Protein AF-0000000076202587 (afdb_homodimer)

Sequence (1198 aa):
MPLPAHLISCLKNRTYGISPTEYAGEDVTTFCVQEHLWVDAKKIFPYEVTEDTSRWVLRLFEKGRREKEQILRIRKEYRMLTKNERNDYHRAVQLLKQDQSVFPNKYDAIVNFHRGDAIGSAHFGPAFPGWHRIFCLIFEEALREIIPTVTLPYWDSTLDSEMKNPEDSIIFSKLFIGNPDGLVTDGPYANWHHDNGGLLTRNVGAVGRPLDKKDLENILSRKYNHEILNPTAQELKYNLENHHGKGHSFVGGNMGRLRSAAEDPLFFSYHAFIDCIWEKFRIQQMLNGIDPSKDYPNTNDPLQHPYRLMDGFIHQNYTNIDGYSHHFTRDIYTCQEFPTCSPEYPDCGSFWLFCDQTKWVCISKSYKEHLNHLDSTPVVLNTVQNRFEINGRADMDAWVYLTVKVYVTRPPTVNFKSYAIRDGKASSTDVFSASHYQIMSDKIHPGNPKSYSKRRSNGSGMEKIFIQTDGLNYDGTSLEYAIIDERFAMTEAITYVPVKNPGDGVTKVLLTAFDSGGRLCRPFCKLPDTGQFEPCSGAVAIDSTSPLMFGDTYADNILSRYEFKQDFPYSQDRGIFIIYYCDFQEVWPWDMSWSKDSCMPLPAHLISCLKNRTYGISPTEYAGEDVTTFCVQEHLWVDAKKIFPYEVTEDTSRWVLRLFEKGRREKEQILRIRKEYRMLTKNERNDYHRAVQLLKQDQSVFPNKYDAIVNFHRGDAIGSAHFGPAFPGWHRIFCLIFEEALREIIPTVTLPYWDSTLDSEMKNPEDSIIFSKLFIGNPDGLVTDGPYANWHHDNGGLLTRNVGAVGRPLDKKDLENILSRKYNHEILNPTAQELKYNLENHHGKGHSFVGGNMGRLRSAAEDPLFFSYHAFIDCIWEKFRIQQMLNGIDPSKDYPNTNDPLQHPYRLMDGFIHQNYTNIDGYSHHFTRDIYTCQEFPTCSPEYPDCGSFWLFCDQTKWVCISKSYKEHLNHLDSTPVVLNTVQNRFEINGRADMDAWVYLTVKVYVTRPPTVNFKSYAIRDGKASSTDVFSASHYQIMSDKIHPGNPKSYSKRRSNGSGMEKIFIQTDGLNYDGTSLEYAIIDERFAMTEAITYVPVKNPGDGVTKVLLTAFDSGGRLCRPFCKLPDTGQFEPCSGAVAIDSTSPLMFGDTYADNILSRYEFKQDFPYSQDRGIFIIYYCDFQEVWPWDMSWSKDSC

Secondary structure (DSSP, 8-state):
-PPPHHHHHHHHHHTTT--TTTS-HHHHHHHHHHHHHHHTTTTS---PPPHHHHHHHHHHHHHHHT---SS-EEE-BGGGS-HHHHHHHHHHHHHHHH-TTSSS-HHHHHHHHHHSTTHHHHSSSTTHHHHHHHHHHHHHHHHHHH-TT----B--THHHHTSSSGGGBGGGSTTTT--SEEE--SSTTTT-EETTTEE-EEETTTSS----HHHHHHHHT--SGGGTSTTT---GGG-HHHHHHHHHHHH-GGGGSTTTGGGSTHHHHHHHHHHHHHHHHHHHHHHTT--GGG-PPP-S-GGG-TTSBPTT-GGGT-BGGGGG-THIIIIIEEEPPPP---SS--S-SSTTEEEETTTTEEEEPBHHHHTT-S-------PPP----EETTEE-GGGEEEEEEEEEEEPPTT-----EEEETTEEEEEETTSGGGGGGGTTT------TT-TT----SSSEEEEEEEEEESSSS-EEEEEEEEETTSSEEEEEEEEEEE--TTSEEEEEEEEE-TT-PBPEEEEE-TTT--EEE--SEEEEESSS---EESSHHHHHHHHEEEETTEEEE--TT--EEEEE---SS-TTTS---SS--/-PPPHHHHHHHHHHTTT--TTTS-HHHHHHHHHHHHHHHTTTTT---PPPHHHHHHHHHHHHHHHT---SS-EEE-BGGGS-HHHHHHHHHHHHHHHH-TTSSS-HHHHHHHHHHSTTHHHHSSSTTHHHHHHHHHHHHHHHHHHH-TT----B--THHHHTSSSGGGBGGGSTTTT--SEEE--SSTTTT-EETTTEE-EEETTTSS----HHHHHHHHT--SGGGTSTTT---GGG-HHHHHHHHHHHH-GGGGSTTTGGGSTHHHHHHHHHHHHHHHHHHHHHHTT--GGG-PPP-S-GGG-TTSBPTT-GGGT-BGGGGG-THIIIIIEEEPPPP---SS--S-SSTTEEEETTTTEEEEPBHHHHTT-S------SPPP----EETTEE-GGGEEEEEEEEEEEPPTT-----EEEETTEEEEEETTSGGGGGGGTTT------TT-TT----SS-EEEEEEEEEESSSS-EEEEEEEEETTSSEEEEEEEEEEE--TTSEEEEEEEEE-TT-PBPEEEEE-TTT--EEE--SEEEEESSS---EESSHHHHHHHHEEEETTEEEE--TT--EEEEE---SS-TTTS---SS--

Organism: Mytilus galloprovincialis (NCBI:txid29158)

Radius of gyration: 33.59 Å; Cα contacts (8 Å, |Δi|>4): 2556; chains: 2; bounding box: 75×101×76 Å

Foldseek 3Di:
DDDDPQLLVQLCQQCPPHWCLADFQLLSNLVSLQVLCCPVVVVQFAQDQDPLLLVLLLVLLVVQLPFFDPDAAEAAAQQLDDPVLQVLQLVLLVVQQVDCPRPPGNLLSLLSLQQHPQVVQCDQWLLVLLVLLSSLSSVQSSSCVVPVNHDQYAHDLQQLLPDLQSQQFPCQPLDHQAHQAAFGCHHSCHQQAHPLQGTFGWQALQAAGAQHPQLLCLQLVDQASLCADPPNNSHLSNHLRSNLQRNQGRGDGQSNHSNRNSSRVNSSNHSVVSNQSVVVSCVVNVVVVHHQLPRGDDDPDPQHDQCCCRPSCNVVNHGSSNSSDPCCCVGHHHYDDQFWFDPVRQQSSGPQWGAPHVVRGIHGDGCCVVVVPVVPPPCPRDFHHFQCDWSSHGDVLQKWKAKEKEKEFAAQPDALPAFDADPNDTDPGHCAHCVVVVVCVVPAPNAHNNSQPSPPPVSPQWWWKKKKKQWSNIGGIWIDIWIWRNSHRMTMTMDMTIDGDQVQHKTKMAIWIDTSRSRTWFKWFADPPPRDTDTARSIDIDHDPPDCLIGSDPVRNVVVQWDDDPNDTDGDCPSHGMYTYHRNDRDDNSPPCSDDDGD/DDDDPQLLVQLCQQCPPHWLLADFQLLSNLVSLQVLCVVVVVVQFAQDQDPLLLVLLLVLLVVQLPFFDPDAAEAAAQQLDDPVLQVLQLVLLVVQQVDCPRPPGNLLSLLSLLQHPQVVQCDQFLLVLLVLLSSLSSVQSSSCVVPVNHDQYAHDLQQLLPDLQSQQFPCQPLDHQAHQAAFGQHHSCHQQAHPLQGTFGWQALQAAGAQHPQLLCLQLVDQASLCADPPNNSHLSNHLRSNLQRNQGRGDGQSNHSNRNSSRVNSSNHSVVSNQSVVSSCVVNVVVVHHQLPRGHDDPDPQHDQCCCRPSCNVVNHGSSNSSDPCCCVGHHHYDDQFWFDPVRQQSSGPQWGAPHVVRGIHGDGCCVVVVPVVPPVCPRDFHHFQCDWSSHGDVLQKWKFKEKEKEFAAQPDALPAFDADPNDTDPGHCAHCVVVVVCVVPAPNAHNNSAPSPDPVSPQWWWKKKKKQWSSIGGIWIDIWIWRNSHRMTMTMDMTIDGDQVQHKTKMAIWIDTSRSRTFFKWFADPPPRDTDTDRSIDIDHDPPDCLIGSDPVRNVVVQWDDDPNDTDGDCPSHGMYTYHRNDRDDNSPPCPPDPDD

Solvent-accessible surface area (backbone atoms only — not comparable to full-atom values): 61952 Å² total; per-residue (Å²): 61,80,70,56,68,67,38,51,50,42,50,50,63,75,41,60,95,52,51,49,43,75,45,45,43,53,60,52,52,52,52,27,49,55,49,35,43,51,72,76,32,41,80,72,68,78,49,82,64,50,67,64,31,51,54,53,51,50,48,33,39,57,52,52,77,65,48,72,41,92,67,58,42,63,28,36,46,55,67,59,47,51,71,65,58,48,50,49,45,50,48,27,53,52,48,31,52,66,36,55,89,34,64,82,11,43,41,54,24,56,32,40,50,56,45,21,77,19,43,64,32,43,38,89,28,58,23,24,66,23,44,49,48,51,52,48,45,31,52,35,46,57,31,27,73,74,39,70,85,50,56,60,36,15,46,64,43,40,26,26,46,68,38,94,56,43,55,42,23,38,61,39,20,56,89,45,67,6,46,35,53,15,65,22,71,31,32,80,48,38,71,36,63,43,95,52,61,13,59,45,35,21,27,38,54,70,41,64,47,48,40,32,63,67,50,52,48,39,39,58,71,54,75,49,49,38,51,25,24,40,75,53,26,82,50,68,71,24,18,50,67,60,46,55,45,25,46,26,38,10,37,16,45,31,37,48,34,83,67,39,16,55,74,33,75,63,39,55,22,39,50,41,28,53,43,43,53,51,48,53,42,39,52,52,18,46,75,70,74,39,61,54,55,72,50,69,50,76,71,91,48,74,71,50,30,54,82,32,58,21,54,88,35,52,92,70,74,34,31,30,40,61,42,41,47,60,56,54,61,74,24,39,31,44,66,52,78,78,72,50,27,40,92,90,42,64,51,33,80,28,92,52,36,40,44,43,75,91,76,41,38,34,25,51,35,44,34,59,73,68,56,66,44,79,74,63,56,49,75,48,67,62,40,65,39,54,65,38,34,50,71,56,40,12,27,45,84,54,30,23,25,33,48,38,37,38,38,37,47,26,64,72,84,67,74,49,66,22,43,36,26,49,80,40,36,72,48,96,50,32,63,58,33,66,83,62,30,58,90,41,52,88,77,50,57,58,29,73,65,68,46,33,81,71,50,73,74,48,36,43,32,64,44,53,39,34,37,35,30,38,40,69,78,51,53,37,58,33,63,37,59,22,48,35,47,51,53,39,68,61,38,64,34,63,34,68,39,58,41,69,50,30,64,94,45,71,29,37,34,36,49,47,40,25,39,72,44,22,42,56,32,37,35,24,32,49,36,88,89,77,63,45,71,39,80,48,76,36,29,44,71,42,51,69,81,52,84,70,52,49,15,75,40,72,43,48,41,54,52,68,30,42,47,71,56,96,85,40,75,40,78,56,66,84,58,48,49,42,38,31,40,34,49,46,62,79,58,50,68,84,70,42,81,65,66,83,83,70,109,68,82,70,54,66,68,36,51,49,42,50,51,62,75,42,59,95,52,51,47,43,75,43,45,42,52,60,51,52,52,52,27,50,56,50,34,42,51,71,76,30,46,78,70,65,77,49,82,62,49,69,64,32,50,54,53,51,51,49,34,41,56,52,53,77,65,48,70,42,92,67,58,41,61,28,36,46,55,67,61,48,51,73,65,56,46,50,50,44,50,48,26,54,51,48,31,52,66,37,56,89,34,64,84,10,42,41,55,23,56,34,40,51,56,44,18,77,18,42,65,34,42,38,91,27,59,22,23,66,22,44,49,47,51,53,49,45,30,52,35,46,55,32,27,72,72,37,69,85,51,58,62,35,15,48,64,43,40,26,26,48,68,40,92,56,45,56,42,23,38,60,38,20,56,88,44,66,5,46,37,54,14,64,24,71,31,31,81,47,37,70,35,62,43,96,52,61,12,60,46,36,22,27,38,54,70,41,66,47,48,39,32,63,66,50,52,49,40,40,58,70,56,76,50,50,37,52,25,26,41,76,53,25,81,50,66,71,25,19,49,67,61,48,56,47,26,45,26,38,11,37,17,45,32,36,48,35,81,69,38,17,56,72,34,75,64,39,55,22,39,52,42,28,53,43,43,52,52,48,54,42,38,52,50,18,46,76,70,73,38,62,55,55,73,48,70,51,77,71,91,48,74,72,50,30,53,82,32,57,22,56,87,34,52,91,71,74,35,31,32,40,60,41,41,47,61,57,55,63,75,25,38,30,43,65,50,78,79,71,51,29,39,91,91,41,63,50,33,80,28,92,52,33,40,43,42,76,94,76,42,39,35,25,49,36,42,34,60,72,68,58,65,43,81,74,63,56,50,70,46,69,61,39,63,40,54,63,38,34,50,70,56,38,12,27,43,84,54,30,23,24,34,50,38,39,38,38,36,46,26,62,70,84,67,75,49,64,21,42,36,28,50,80,41,37,71,48,96,51,33,62,57,34,64,84,63,30,58,91,42,50,86,76,51,58,58,31,73,70,67,43,28,85,70,52,74,74,50,35,43,31,66,44,54,38,35,38,36,31,38,40,70,75,51,53,35,56,34,63,38,59,23,51,33,46,49,52,37,67,60,36,64,33,64,34,68,38,58,42,68,50,30,65,96,45,72,29,37,35,36,50,46,38,23,40,72,42,21,43,56,30,38,34,25,32,48,38,88,89,78,65,46,69,39,82,49,75,36,28,43,71,42,52,72,80,53,84,73,54,51,15,75,39,73,44,48,41,54,53,68,28,43,46,71,56,98,86,41,76,41,78,55,65,83,57,47,50,43,37,32,41,33,49,44,61,80,57,49,70,82,74,43,83,68,70,73,85,72,113

InterPro domains:
  IPR002227 Tyrosinase copper-binding domain [PF00264] (105-282)
  IPR002227 Tyrosinase copper-binding domain [PR00092] (123-140)
  IPR002227 Tyrosinase copper-binding domain [PR00092] (152-157)
  IPR002227 Tyrosinase copper-binding domain [PR00092] (243-254)
  IPR002227 Tyrosinase copper-binding domain [PR00092] (263-281)
  IPR002227 Tyrosinase copper-binding domain [PS00498] (264-275)
  IPR008922 Di-copper centre-containing domain superfamily [G3DSA:1.10.1280.10] (69-337)
  IPR008922 Di-copper centre-containing domain superfamily [SSF48056] (72-334)
  IPR050316 Tyrosinase and Hemocyanin [PTHR11474] (42-496)

Structure (mmCIF, N/CA/C/O backbone):
data_AF-0000000076202587-model_v1
#
loop_
_entity.id
_entity.type
_entity.pdbx_description
1 polymer 'Tyrosinase copper-binding domain-containing protein'
#
loop_
_atom_site.group_PDB
_atom_site.id
_atom_site.type_symbol
_atom_site.label_atom_id
_atom_site.label_alt_id
_atom_site.label_comp_id
_atom_site.label_asym_id
_atom_site.label_entity_id
_atom_site.label_seq_id
_atom_site.pdbx_PDB_ins_code
_atom_site.Cartn_x
_atom_site.Cartn_y
_atom_site.Cartn_z
_atom_site.occupancy
_atom_site.B_iso_or_equiv
_atom_site.auth_seq_id
_atom_site.auth_comp_id
_atom_site.auth_asym_id
_atom_site.auth_atom_id
_atom_site.pdbx_PDB_model_num
ATOM 1 N N . MET A 1 1 ? -24.125 -25.938 -6.613 1 89.5 1 MET A N 1
ATOM 2 C CA . MET A 1 1 ? -24.109 -27.344 -7.039 1 89.5 1 MET A CA 1
ATOM 3 C C . MET A 1 1 ? -23.141 -28.156 -6.191 1 89.5 1 MET A C 1
ATOM 5 O O . MET A 1 1 ? -22.25 -27.594 -5.539 1 89.5 1 MET A O 1
ATOM 9 N N . PRO A 1 2 ? -23.359 -29.453 -6.211 1 88.81 2 PRO A N 1
ATOM 10 C CA . PRO A 1 2 ? -22.391 -30.281 -5.496 1 88.81 2 PRO A CA 1
ATOM 11 C C . PRO A 1 2 ? -21.031 -30.328 -6.195 1 88.81 2 PRO A C 1
ATOM 13 O O . PRO A 1 2 ? -20.953 -30.203 -7.418 1 88.81 2 PRO A O 1
ATOM 16 N N . LEU A 1 3 ? -20.016 -30.5 -5.402 1 92 3 LEU A N 1
ATOM 17 C CA . LEU A 1 3 ? -18.672 -30.703 -5.961 1 92 3 LEU A CA 1
ATOM 18 C C . LEU A 1 3 ? -18.578 -32.094 -6.605 1 92 3 LEU A C 1
ATOM 20 O O . LEU A 1 3 ? -19.172 -33.062 -6.121 1 92 3 LEU A O 1
ATOM 24 N N . PRO A 1 4 ? -17.797 -32.188 -7.66 1 89.5 4 PRO A N 1
ATOM 25 C CA . PRO A 1 4 ? -17.531 -33.5 -8.203 1 89.5 4 PRO A CA 1
ATOM 26 C C . PRO A 1 4 ? -16.906 -34.438 -7.188 1 89.5 4 PRO A C 1
ATOM 28 O O . PRO A 1 4 ? -16.062 -34.031 -6.387 1 89.5 4 PRO A O 1
ATOM 31 N N . ALA A 1 5 ? -17.25 -35.688 -7.297 1 88 5 ALA A N 1
ATOM 32 C CA . ALA A 1 5 ? -16.844 -36.688 -6.309 1 88 5 ALA A CA 1
ATOM 33 C C . ALA A 1 5 ? -15.312 -36.75 -6.234 1 88 5 ALA A C 1
ATOM 35 O O . ALA A 1 5 ? -14.742 -36.844 -5.141 1 88 5 ALA A O 1
ATOM 36 N N . HIS A 1 6 ? -14.68 -36.781 -7.355 1 87.12 6 HIS A N 1
ATOM 37 C CA . HIS A 1 6 ? -13.227 -36.875 -7.387 1 87.12 6 HIS A CA 1
ATOM 38 C C . HIS A 1 6 ? -12.578 -35.688 -6.715 1 87.12 6 HIS A C 1
ATOM 40 O O . HIS A 1 6 ? -11.555 -35.812 -6.047 1 87.12 6 HIS A O 1
ATOM 46 N N . LEU A 1 7 ? -13.125 -34.531 -6.934 1 91.12 7 LEU A N 1
ATOM 47 C CA . LEU A 1 7 ? -12.617 -33.312 -6.32 1 91.12 7 LEU A CA 1
ATOM 48 C C . LEU A 1 7 ? -12.75 -33.375 -4.805 1 91.12 7 LEU A C 1
ATOM 50 O O . LEU A 1 7 ? -11.82 -33 -4.078 1 91.12 7 LEU A O 1
ATOM 54 N N . ILE A 1 8 ? -13.828 -33.812 -4.328 1 90.94 8 ILE A N 1
ATOM 55 C CA . ILE A 1 8 ? -14.055 -33.938 -2.891 1 90.94 8 ILE A CA 1
ATOM 56 C C . ILE A 1 8 ? -13.031 -34.906 -2.293 1 90.94 8 ILE A C 1
ATOM 58 O O . ILE A 1 8 ? -12.477 -34.656 -1.226 1 90.94 8 ILE A O 1
ATOM 62 N N . SER A 1 9 ? -12.891 -36 -2.977 1 89.81 9 SER A N 1
ATOM 63 C CA . SER A 1 9 ? -11.93 -37 -2.502 1 89.81 9 SER A CA 1
ATOM 64 C C . SER A 1 9 ? -10.523 -36.406 -2.414 1 89.81 9 SER A C 1
ATOM 66 O O . SER A 1 9 ? -9.812 -36.625 -1.435 1 89.81 9 SER A O 1
ATOM 68 N N . CYS A 1 10 ? -10.125 -35.719 -3.414 1 90.44 10 CYS A N 1
ATOM 69 C CA . CYS A 1 10 ? -8.805 -35.094 -3.424 1 90.44 10 CYS A CA 1
ATOM 70 C C . CYS A 1 10 ? -8.656 -34.125 -2.266 1 90.44 10 CYS A C 1
ATOM 72 O O . CYS A 1 10 ? -7.668 -34.156 -1.534 1 90.44 10 CYS A O 1
ATOM 74 N N . LEU A 1 11 ? -9.656 -33.281 -2.047 1 92.31 11 LEU A N 1
ATOM 75 C CA . LEU A 1 11 ? -9.625 -32.281 -0.995 1 92.31 11 LEU A CA 1
ATOM 76 C C . LEU A 1 11 ? -9.531 -32.906 0.381 1 92.31 11 LEU A C 1
ATOM 78 O O . LEU A 1 11 ? -8.695 -32.531 1.201 1 92.31 11 LEU A O 1
ATOM 82 N N . LYS A 1 12 ? -10.289 -33.938 0.591 1 89.75 12 LYS A N 1
ATOM 83 C CA . LYS A 1 12 ? -10.32 -34.594 1.887 1 89.75 12 LYS A CA 1
ATOM 84 C C . LYS A 1 12 ? -9.031 -35.375 2.139 1 89.75 12 LYS A C 1
ATOM 86 O O . LYS A 1 12 ? -8.508 -35.375 3.254 1 89.75 12 LYS A O 1
ATOM 91 N N . ASN A 1 13 ? -8.578 -36 1.133 1 87.44 13 ASN A N 1
ATOM 92 C CA . ASN A 1 13 ? -7.359 -36.781 1.284 1 87.44 13 ASN A CA 1
ATOM 93 C C . ASN A 1 13 ? -6.145 -35.906 1.561 1 87.44 13 ASN A C 1
ATOM 95 O O . ASN A 1 13 ? -5.309 -36.25 2.402 1 87.44 13 ASN A O 1
ATOM 99 N N . ARG A 1 14 ? -6.074 -34.844 0.895 1 88.75 14 ARG A N 1
ATOM 100 C CA . ARG A 1 14 ? -4.906 -34 1.021 1 88.75 14 ARG A CA 1
ATOM 101 C C . ARG A 1 14 ? -4.918 -33.25 2.35 1 88.75 14 ARG A C 1
ATOM 103 O O . ARG A 1 14 ? -3.869 -32.812 2.844 1 88.75 14 ARG A O 1
ATOM 110 N N . THR A 1 15 ? -6.07 -33.031 2.891 1 89.5 15 THR A N 1
ATOM 111 C CA . THR A 1 15 ? -6.145 -32.219 4.109 1 89.5 15 THR A CA 1
ATOM 112 C C . THR A 1 15 ? -6.402 -33.125 5.324 1 89.5 15 THR A C 1
ATOM 114 O O . THR A 1 15 ? -6.68 -32.625 6.418 1 89.5 15 THR A O 1
ATOM 117 N N . TYR A 1 16 ? -6.371 -34.375 5.105 1 87.25 16 TYR A N 1
ATOM 118 C CA . TYR A 1 16 ? -6.648 -35.312 6.199 1 87.25 16 TYR A CA 1
ATOM 119 C C . TYR A 1 16 ? -5.668 -35.094 7.348 1 87.25 16 TYR A C 1
ATOM 121 O O . TYR A 1 16 ? -4.453 -35.188 7.156 1 87.25 16 TYR A O 1
ATOM 129 N N . GLY A 1 17 ? -6.164 -34.781 8.539 1 83.38 17 GLY A N 1
ATOM 130 C CA . GLY A 1 17 ? -5.348 -34.656 9.727 1 83.38 17 GLY A CA 1
ATOM 131 C C . GLY A 1 17 ? -4.559 -33.344 9.75 1 83.38 17 GLY A C 1
ATOM 132 O O . GLY A 1 17 ? -3.666 -33.156 10.578 1 83.38 17 GLY A O 1
ATOM 133 N N . ILE A 1 18 ? -4.754 -32.531 8.836 1 85.56 18 ILE A N 1
ATOM 134 C CA . ILE A 1 18 ? -4.027 -31.281 8.742 1 85.56 18 ILE A CA 1
ATOM 135 C C . ILE A 1 18 ? -4.969 -30.125 9.062 1 85.56 18 ILE A C 1
ATOM 137 O O . ILE A 1 18 ? -6.094 -30.062 8.562 1 85.56 18 ILE A O 1
ATOM 141 N N . SER A 1 19 ? -4.488 -29.297 9.875 1 83 19 SER A N 1
ATOM 142 C CA . SER A 1 19 ? -5.27 -28.109 10.219 1 83 19 SER A CA 1
ATOM 143 C C . SER A 1 19 ? -5.141 -27.031 9.141 1 83 19 SER A C 1
ATOM 145 O O . SER A 1 19 ? -4.086 -26.891 8.523 1 83 19 SER A O 1
ATOM 147 N N . PRO A 1 20 ? -6.219 -26.219 8.953 1 85.12 20 PRO A N 1
ATOM 148 C CA . PRO A 1 20 ? -6.137 -25.109 8 1 85.12 20 PRO A CA 1
ATOM 149 C C . PRO A 1 20 ? -5.086 -24.078 8.391 1 85.12 20 PRO A C 1
ATOM 151 O O . PRO A 1 20 ? -4.738 -23.203 7.59 1 85.12 20 PRO A O 1
ATOM 154 N N . THR A 1 21 ? -4.559 -24.141 9.578 1 80.75 21 THR A N 1
ATOM 155 C CA . THR A 1 21 ? -3.529 -23.203 10.016 1 80.75 21 THR A CA 1
ATOM 156 C C . THR A 1 21 ? -2.145 -23.672 9.578 1 80.75 21 THR A C 1
ATOM 158 O O . THR A 1 21 ? -1.18 -22.906 9.633 1 80.75 21 THR A O 1
ATOM 161 N N . GLU A 1 22 ? -2.084 -24.844 9.094 1 79.5 22 GLU A N 1
ATOM 162 C CA . GLU A 1 22 ? -0.786 -25.438 8.781 1 79.5 22 GLU A CA 1
ATOM 163 C C . GLU A 1 22 ? -0.488 -25.344 7.285 1 79.5 22 GLU A C 1
ATOM 165 O O . GLU A 1 22 ? 0.675 -25.375 6.875 1 79.5 22 GLU A O 1
ATOM 170 N N . TYR A 1 23 ? -1.546 -25.328 6.539 1 82.44 23 TYR A N 1
ATOM 171 C CA . TYR A 1 23 ? -1.362 -25.312 5.094 1 82.44 23 TYR A CA 1
ATOM 172 C C . TYR A 1 23 ? -2.334 -24.344 4.426 1 82.44 23 TYR A C 1
ATOM 174 O O . TYR A 1 23 ? -3.498 -24.25 4.824 1 82.44 23 TYR A O 1
ATOM 182 N N . ALA A 1 24 ? -1.829 -23.719 3.416 1 84.81 24 ALA A N 1
ATOM 183 C CA . ALA A 1 24 ? -2.668 -22.781 2.688 1 84.81 24 ALA A CA 1
ATOM 184 C C . ALA A 1 24 ? -3.771 -23.5 1.918 1 84.81 24 ALA A C 1
ATOM 186 O O . ALA A 1 24 ? -3.49 -24.359 1.077 1 84.81 24 ALA A O 1
ATOM 187 N N . GLY A 1 25 ? -4.984 -23.125 2.146 1 87.62 25 GLY A N 1
ATOM 188 C CA . GLY A 1 25 ? -6.117 -23.766 1.493 1 87.62 25 GLY A CA 1
ATOM 189 C C . GLY A 1 25 ? -6.16 -23.516 -0.002 1 87.62 25 GLY A C 1
ATOM 190 O O . GLY A 1 25 ? -6.602 -24.375 -0.767 1 87.62 25 GLY A O 1
ATOM 191 N N . GLU A 1 26 ? -5.734 -22.359 -0.393 1 89.19 26 GLU A N 1
ATOM 192 C CA . GLU A 1 26 ? -5.742 -22.031 -1.815 1 89.19 26 GLU A CA 1
ATOM 193 C C . GLU A 1 26 ? -4.867 -23 -2.609 1 89.19 26 GLU A C 1
ATOM 195 O O . GLU A 1 26 ? -5.207 -23.375 -3.732 1 89.19 26 GLU A O 1
ATOM 200 N N . ASP A 1 27 ? -3.783 -23.391 -2.062 1 87.94 27 ASP A N 1
ATOM 201 C CA . ASP A 1 27 ? -2.898 -24.359 -2.709 1 87.94 27 ASP A CA 1
ATOM 202 C C . ASP A 1 27 ? -3.592 -25.703 -2.885 1 87.94 27 ASP A C 1
ATOM 204 O O . ASP A 1 27 ? -3.455 -26.344 -3.928 1 87.94 27 ASP A O 1
ATOM 208 N N . VAL A 1 28 ? -4.281 -26.125 -1.923 1 89.56 28 VAL A N 1
ATOM 209 C CA . VAL A 1 28 ? -4.984 -27.406 -1.944 1 89.56 28 VAL A CA 1
ATOM 210 C C . VAL A 1 28 ? -6.059 -27.391 -3.027 1 89.56 28 VAL A C 1
ATOM 212 O O . VAL A 1 28 ? -6.152 -28.312 -3.836 1 89.56 28 VAL A O 1
ATOM 215 N N . THR A 1 29 ? -6.824 -26.328 -3.002 1 92 29 THR A N 1
ATOM 216 C CA . THR A 1 29 ? -7.926 -26.25 -3.955 1 92 29 THR A CA 1
ATOM 217 C C . THR A 1 29 ? -7.395 -26.188 -5.387 1 92 29 THR A C 1
ATOM 219 O O . THR A 1 29 ? -7.938 -26.844 -6.281 1 92 29 THR A O 1
ATOM 222 N N . THR A 1 30 ? -6.387 -25.453 -5.602 1 89.38 30 THR A N 1
ATOM 223 C CA . THR A 1 30 ? -5.805 -25.344 -6.934 1 89.38 30 THR A CA 1
ATOM 224 C C . THR A 1 30 ? -5.305 -26.703 -7.418 1 89.38 30 THR A C 1
ATOM 226 O O . THR A 1 30 ? -5.574 -27.094 -8.555 1 89.38 30 THR A O 1
ATOM 229 N N . PHE A 1 31 ? -4.598 -27.375 -6.578 1 88.25 31 PHE A N 1
ATOM 230 C CA . PHE A 1 31 ? -4.086 -28.688 -6.918 1 88.25 31 PHE A CA 1
ATOM 231 C C . PHE A 1 31 ? -5.223 -29.641 -7.273 1 88.25 31 PHE A C 1
ATOM 233 O O . PHE A 1 31 ? -5.184 -30.312 -8.312 1 88.25 31 PHE A O 1
ATOM 240 N N . CYS A 1 32 ? -6.223 -29.703 -6.469 1 91.06 32 CYS A N 1
ATOM 241 C CA . CYS A 1 32 ? -7.293 -30.688 -6.621 1 91.06 32 CYS A CA 1
ATOM 242 C C . CYS A 1 32 ? -8.141 -30.375 -7.848 1 91.06 32 CYS A C 1
ATOM 244 O O . CYS A 1 32 ? -8.633 -31.297 -8.516 1 91.06 32 CYS A O 1
ATOM 246 N N . VAL A 1 33 ? -8.352 -29.109 -8.164 1 90.62 33 VAL A N 1
ATOM 247 C CA . VAL A 1 33 ? -9.102 -28.75 -9.359 1 90.62 33 VAL A CA 1
ATOM 248 C C . VAL A 1 33 ? -8.32 -29.172 -10.602 1 90.62 33 VAL A C 1
ATOM 250 O O . VAL A 1 33 ? -8.891 -29.719 -11.547 1 90.62 33 VAL A O 1
ATOM 253 N N . GLN A 1 34 ? -7.059 -28.906 -10.625 1 85.62 34 GLN A N 1
ATOM 254 C CA . GLN A 1 34 ? -6.238 -29.281 -11.766 1 85.62 34 GLN A CA 1
ATOM 255 C C . GLN A 1 34 ? -6.188 -30.797 -11.922 1 85.62 34 GLN A C 1
ATOM 257 O O . GLN A 1 34 ? -6.211 -31.312 -13.047 1 85.62 34 GLN A O 1
ATOM 262 N N . GLU A 1 35 ? -6.113 -31.516 -10.836 1 84.5 35 GLU A N 1
ATOM 263 C CA . GLU A 1 35 ? -6.172 -32.969 -10.898 1 84.5 35 GLU A CA 1
ATOM 264 C C . GLU A 1 35 ? -7.512 -33.438 -11.461 1 84.5 35 GLU A C 1
ATOM 266 O O . GLU A 1 35 ? -7.559 -34.344 -12.289 1 84.5 35 GLU A O 1
ATOM 271 N N . HIS A 1 36 ? -8.562 -32.844 -10.977 1 85.31 36 HIS A N 1
ATOM 272 C CA . HIS A 1 36 ? -9.906 -33.156 -11.461 1 85.31 36 HIS A CA 1
ATOM 273 C C . HIS A 1 36 ? -10.016 -32.969 -12.961 1 85.31 36 HIS A C 1
ATOM 275 O O . HIS A 1 36 ? -10.547 -33.812 -13.672 1 85.31 36 HIS A O 1
ATOM 281 N N . LEU A 1 37 ? -9.594 -31.844 -13.469 1 81.56 37 LEU A N 1
ATOM 282 C CA . LEU A 1 37 ? -9.688 -31.516 -14.891 1 81.56 37 LEU A CA 1
ATOM 283 C C . LEU A 1 37 ? -8.891 -32.5 -15.727 1 81.56 37 LEU A C 1
ATOM 285 O O . LEU A 1 37 ? -9.266 -32.812 -16.859 1 81.56 37 LEU A O 1
ATOM 289 N N . TRP A 1 38 ? -7.914 -33.062 -15.234 1 74.69 38 TRP A N 1
ATOM 290 C CA . TRP A 1 38 ? -7.07 -33.969 -16 1 74.69 38 TRP A CA 1
ATOM 291 C C . TRP A 1 38 ? -7.605 -35.375 -15.938 1 74.69 38 TRP A C 1
ATOM 293 O O . TRP A 1 38 ? -7.629 -36.094 -16.938 1 74.69 38 TRP A O 1
ATOM 303 N N . VAL A 1 39 ? -7.93 -35.812 -14.727 1 69.62 39 VAL A N 1
ATOM 304 C CA . VAL A 1 39 ? -8.32 -37.188 -14.57 1 69.62 39 VAL A CA 1
ATOM 305 C C . VAL A 1 39 ? -9.734 -37.406 -15.109 1 69.62 39 VAL A C 1
ATOM 307 O O . VAL A 1 39 ? -9.984 -38.344 -15.859 1 69.62 39 VAL A O 1
ATOM 310 N N . ASP A 1 40 ? -10.516 -36.625 -14.609 1 63.66 40 ASP A N 1
ATOM 311 C CA . ASP A 1 40 ? -11.922 -36.875 -14.898 1 63.66 40 ASP A CA 1
ATOM 312 C C . ASP A 1 40 ? -12.375 -36.125 -16.141 1 63.66 40 ASP A C 1
ATOM 314 O O . ASP A 1 40 ? -13.289 -36.562 -16.844 1 63.66 40 ASP A O 1
ATOM 318 N N . ALA A 1 41 ? -11.641 -35 -16.328 1 57.34 41 ALA A N 1
ATOM 319 C CA . ALA A 1 41 ? -12.18 -34.094 -17.375 1 57.34 41 ALA A CA 1
ATOM 320 C C . ALA A 1 41 ? -11.352 -34.188 -18.641 1 57.34 41 ALA A C 1
ATOM 322 O O . ALA A 1 41 ? -11.586 -33.438 -19.594 1 57.34 41 ALA A O 1
ATOM 323 N N . LYS A 1 42 ? -10.25 -35 -18.609 1 55.53 42 LYS A N 1
ATOM 324 C CA . LYS A 1 42 ? -9.32 -35.219 -19.719 1 55.53 42 LYS A CA 1
ATOM 325 C C . LYS A 1 42 ? -10.023 -35.125 -21.062 1 55.53 42 LYS A C 1
ATOM 327 O O . LYS A 1 42 ? -9.445 -34.625 -22.047 1 55.53 42 LYS A O 1
ATOM 332 N N . LYS A 1 43 ? -11.141 -35.625 -21.031 1 55.94 43 LYS A N 1
ATOM 333 C CA . LYS A 1 43 ? -11.82 -35.625 -22.328 1 55.94 43 LYS A CA 1
ATOM 334 C C . LYS A 1 43 ? -12.234 -34.219 -22.734 1 55.94 43 LYS A C 1
ATOM 336 O O . LYS A 1 43 ? -12.617 -33.969 -23.875 1 55.94 43 LYS A O 1
ATOM 341 N N . ILE A 1 44 ? -12.086 -33.406 -21.781 1 54.66 44 ILE A N 1
ATOM 342 C CA . ILE A 1 44 ? -12.742 -32.125 -22.094 1 54.66 44 ILE A CA 1
ATOM 343 C C . ILE A 1 44 ? -11.859 -31.312 -23.031 1 54.66 44 ILE A C 1
ATOM 345 O O . ILE A 1 44 ? -12.359 -30.672 -23.969 1 54.66 44 ILE A O 1
ATOM 349 N N . PHE A 1 45 ? -10.445 -31.422 -22.844 1 61.19 45 PHE A N 1
ATOM 350 C CA . PHE A 1 45 ? -9.711 -30.531 -23.734 1 61.19 45 PHE A CA 1
ATOM 351 C C . PHE A 1 45 ? -8.516 -31.25 -24.359 1 61.19 45 PHE A C 1
ATOM 353 O O . PHE A 1 45 ? -7.387 -31.094 -23.875 1 61.19 45 PHE A O 1
ATOM 360 N N . PRO A 1 46 ? -8.883 -32 -25.266 1 60.53 46 PRO A N 1
ATOM 361 C CA . PRO A 1 46 ? -7.777 -32.719 -25.922 1 60.53 46 PRO A CA 1
ATOM 362 C C . PRO A 1 46 ? -6.848 -31.781 -26.688 1 60.53 46 PRO A C 1
ATOM 364 O O . PRO A 1 46 ? -7.301 -30.812 -27.281 1 60.53 46 PRO A O 1
ATOM 367 N N . TYR A 1 47 ? -5.602 -31.75 -26.297 1 66.69 47 TYR A N 1
ATOM 368 C CA . TYR A 1 47 ? -4.598 -31.094 -27.141 1 66.69 47 TYR A CA 1
ATOM 369 C C . TYR A 1 47 ? -3.734 -32.125 -27.859 1 66.69 47 TYR A C 1
ATOM 371 O O . TYR A 1 47 ? -3.129 -33 -27.219 1 66.69 47 TYR A O 1
ATOM 379 N N . GLU A 1 48 ? -3.812 -32.031 -29.141 1 69.38 48 GLU A N 1
ATOM 380 C CA . GLU A 1 48 ? -3.002 -32.969 -29.922 1 69.38 48 GLU A CA 1
ATOM 381 C C . GLU A 1 48 ? -1.677 -32.344 -30.328 1 69.38 48 GLU A C 1
ATOM 383 O O . GLU A 1 48 ? -1.659 -31.281 -30.969 1 69.38 48 GLU A O 1
ATOM 388 N N . VAL A 1 49 ? -0.578 -33.031 -29.844 1 82.12 49 VAL A N 1
ATOM 389 C CA . VAL A 1 49 ? 0.753 -32.625 -30.281 1 82.12 49 VAL A CA 1
ATOM 390 C C . VAL A 1 49 ? 0.949 -33 -31.75 1 82.12 49 VAL A C 1
ATOM 392 O O . VAL A 1 49 ? 0.587 -34.094 -32.156 1 82.12 49 VAL A O 1
ATOM 395 N N . THR A 1 50 ? 1.435 -32.125 -32.5 1 85.94 50 THR A N 1
ATOM 396 C CA . THR A 1 50 ? 1.618 -32.375 -33.938 1 85.94 50 THR A CA 1
ATOM 397 C C . THR A 1 50 ? 2.666 -33.469 -34.125 1 85.94 50 THR A C 1
ATOM 399 O O . THR A 1 50 ? 3.543 -33.688 -33.281 1 85.94 50 THR A O 1
ATOM 402 N N . GLU A 1 51 ? 2.547 -34.125 -35.25 1 88.38 51 GLU A N 1
ATOM 403 C CA . GLU A 1 51 ? 3.52 -35.156 -35.625 1 88.38 51 GLU A CA 1
ATOM 404 C C . GLU A 1 51 ? 4.922 -34.562 -35.75 1 88.38 51 GLU A C 1
ATOM 406 O O . GLU A 1 51 ? 5.902 -35.188 -35.312 1 88.38 51 GLU A O 1
ATOM 411 N N . ASP A 1 52 ? 5.016 -33.438 -36.281 1 90.75 52 ASP A N 1
ATOM 412 C CA . ASP A 1 52 ? 6.305 -32.781 -36.438 1 90.75 52 ASP A CA 1
ATOM 413 C C . ASP A 1 52 ? 6.949 -32.469 -35.094 1 90.75 52 ASP A C 1
ATOM 415 O O . ASP A 1 52 ? 8.148 -32.656 -34.906 1 90.75 52 ASP A O 1
ATOM 419 N N . THR A 1 53 ? 6.168 -32 -34.219 1 91.12 53 THR A N 1
ATOM 420 C CA . THR A 1 53 ? 6.656 -31.719 -32.875 1 91.12 53 THR A CA 1
ATOM 421 C C . THR A 1 53 ? 7.133 -33 -32.219 1 91.12 53 THR A C 1
ATOM 423 O O . THR A 1 53 ? 8.227 -33.062 -31.641 1 91.12 53 THR A O 1
ATOM 426 N N . SER A 1 54 ? 6.316 -34 -32.312 1 91.12 54 SER A N 1
ATOM 427 C CA . SER A 1 54 ? 6.656 -35.281 -31.688 1 91.12 54 SER A CA 1
ATOM 428 C C . SER A 1 54 ? 7.961 -35.844 -32.25 1 91.12 54 SER A C 1
ATOM 430 O O . SER A 1 54 ? 8.828 -36.281 -31.5 1 91.12 54 SER A O 1
ATOM 432 N N . ARG A 1 55 ? 8.062 -35.781 -33.531 1 93.5 55 ARG A N 1
ATOM 433 C CA . ARG A 1 55 ? 9.25 -36.312 -34.188 1 93.5 55 ARG A CA 1
ATOM 434 C C . ARG A 1 55 ? 10.5 -35.562 -33.75 1 93.5 55 ARG A C 1
ATOM 436 O O . ARG A 1 55 ? 11.523 -36.156 -33.406 1 93.5 55 ARG A O 1
ATOM 443 N N . TRP A 1 56 ? 10.406 -34.312 -33.75 1 95.88 56 TRP A N 1
ATOM 444 C CA . TRP A 1 56 ? 11.562 -33.5 -33.406 1 95.88 56 TRP A CA 1
ATOM 445 C C . TRP A 1 56 ? 11.914 -33.656 -31.938 1 95.88 56 TRP A C 1
ATOM 447 O O . TRP A 1 56 ? 13.086 -33.812 -31.578 1 95.88 56 TRP A O 1
ATOM 457 N N . VAL A 1 57 ? 10.961 -33.594 -31.047 1 94.56 57 VAL A N 1
ATOM 458 C CA . VAL A 1 57 ? 11.172 -33.688 -29.609 1 94.56 57 VAL A CA 1
ATOM 459 C C . VAL A 1 57 ? 11.75 -35.062 -29.266 1 94.56 57 VAL A C 1
ATOM 461 O O . VAL A 1 57 ? 12.656 -35.188 -28.438 1 94.56 57 VAL A O 1
ATOM 464 N N . LEU A 1 58 ? 11.25 -36.094 -29.891 1 94.31 58 LEU A N 1
ATOM 465 C CA . LEU A 1 58 ? 11.727 -37.438 -29.625 1 94.31 58 LEU A CA 1
ATOM 466 C C . LEU A 1 58 ? 13.148 -37.625 -30.141 1 94.31 58 LEU A C 1
ATOM 468 O O . LEU A 1 58 ? 13.938 -38.375 -29.562 1 94.31 58 LEU A O 1
ATOM 472 N N . ARG A 1 59 ? 13.445 -36.906 -31.234 1 96 59 ARG A N 1
ATOM 473 C CA . ARG A 1 59 ? 14.836 -36.906 -31.703 1 96 59 ARG A CA 1
ATOM 474 C C . ARG A 1 59 ? 15.758 -36.281 -30.656 1 96 59 ARG A C 1
ATOM 476 O O . ARG A 1 59 ? 16.859 -36.75 -30.422 1 96 59 ARG A O 1
ATOM 483 N N . LEU A 1 60 ? 15.352 -35.188 -30.109 1 96.38 60 LEU A N 1
ATOM 484 C CA . LEU A 1 60 ? 16.125 -34.53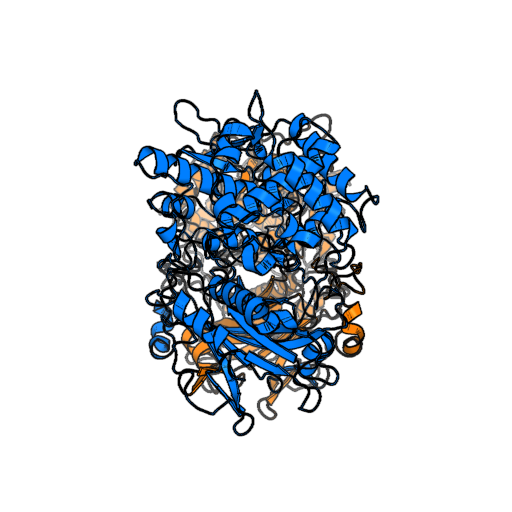1 -29.047 1 96.38 60 LEU A CA 1
ATOM 485 C C . LEU A 1 60 ? 16.281 -35.438 -27.844 1 96.38 60 LEU A C 1
ATOM 487 O O . LEU A 1 60 ? 17.359 -35.5 -27.25 1 96.38 60 LEU A O 1
ATOM 491 N N . PHE A 1 61 ? 15.219 -36.156 -27.516 1 95 61 PHE A N 1
ATOM 492 C CA . PHE A 1 61 ? 15.242 -37.125 -26.406 1 95 61 PHE A CA 1
ATOM 493 C C . PHE A 1 61 ? 16.266 -38.219 -26.656 1 95 61 PHE A C 1
ATOM 495 O O . PHE A 1 61 ? 17.078 -38.531 -25.781 1 95 61 PHE A O 1
ATOM 502 N N . GLU A 1 62 ? 16.234 -38.688 -27.859 1 94.56 62 GLU A N 1
ATOM 503 C CA . GLU A 1 62 ? 17.156 -39.781 -28.219 1 94.56 62 GLU A CA 1
ATOM 504 C C . GLU A 1 62 ? 18.609 -39.281 -28.188 1 94.56 62 GLU A C 1
ATOM 506 O O . GLU A 1 62 ? 19.5 -40.031 -27.734 1 94.56 62 GLU A O 1
ATOM 511 N N . LYS A 1 63 ? 18.75 -38.156 -28.609 1 93 63 LYS A N 1
ATOM 512 C CA . LYS A 1 63 ? 20.078 -37.562 -28.562 1 93 63 LYS A CA 1
ATOM 513 C C . LYS A 1 63 ? 20.547 -37.375 -27.109 1 93 63 LYS A C 1
ATOM 515 O O . LYS A 1 63 ? 21.656 -37.781 -26.75 1 93 63 LYS A O 1
ATOM 520 N N . GLY A 1 64 ? 19.75 -36.906 -26.312 1 90.94 64 GLY A N 1
ATOM 521 C CA . GLY A 1 64 ? 20.094 -36.562 -24.938 1 90.94 64 GLY A CA 1
ATOM 522 C C . GLY A 1 64 ? 20.328 -37.781 -24.078 1 90.94 64 GLY A C 1
ATOM 523 O O . GLY A 1 64 ? 21.312 -37.844 -23.328 1 90.94 64 GLY A O 1
ATOM 524 N N . ARG A 1 65 ? 19.453 -38.75 -24.188 1 89.31 65 ARG A N 1
ATOM 525 C CA . ARG A 1 65 ? 19.516 -39.875 -23.266 1 89.31 65 ARG A CA 1
ATOM 526 C C . ARG A 1 65 ? 20.75 -40.75 -23.547 1 89.31 65 ARG A C 1
ATOM 528 O O . ARG A 1 65 ? 21.141 -41.562 -22.734 1 89.31 65 ARG A O 1
ATOM 535 N N . ARG A 1 66 ? 21.375 -40.5 -24.688 1 88.69 66 ARG A N 1
ATOM 536 C CA . ARG A 1 66 ? 22.531 -41.281 -25.062 1 88.69 66 ARG A CA 1
ATOM 537 C C . ARG A 1 66 ? 23.828 -40.531 -24.844 1 88.69 66 ARG A C 1
ATOM 539 O O . ARG A 1 66 ? 24.922 -41.062 -25.031 1 88.69 66 ARG A O 1
ATOM 546 N N . GLU A 1 67 ? 23.719 -39.375 -24.453 1 87.88 67 GLU A N 1
ATOM 547 C CA . GLU A 1 67 ? 24.891 -38.531 -24.266 1 87.88 67 GLU A CA 1
ATOM 548 C C . GLU A 1 67 ? 25.766 -39.062 -23.125 1 87.88 67 GLU A C 1
ATOM 550 O O . GLU A 1 67 ? 25.266 -39.562 -22.125 1 87.88 67 GLU A O 1
ATOM 555 N N . LYS A 1 68 ? 27.062 -38.969 -23.375 1 90.38 68 LYS A N 1
ATOM 556 C CA . LYS A 1 68 ? 28.094 -39.219 -22.375 1 90.38 68 LYS A CA 1
ATOM 557 C C . LYS A 1 68 ? 29.172 -38.125 -22.438 1 90.38 68 LYS A C 1
ATOM 559 O O . LYS A 1 68 ? 30.078 -38.219 -23.266 1 90.38 68 LYS A O 1
ATOM 564 N N . GLU A 1 69 ? 29.031 -37.344 -21.469 1 88.31 69 GLU A N 1
ATOM 565 C CA . GLU A 1 69 ? 29.922 -36.188 -21.484 1 88.31 69 GLU A CA 1
ATOM 566 C C . GLU A 1 69 ? 31.25 -36.5 -20.797 1 88.31 69 GLU A C 1
ATOM 568 O O . GLU A 1 69 ? 31.266 -37.156 -19.75 1 88.31 69 GLU A O 1
ATOM 573 N N . GLN A 1 70 ? 32.344 -36.125 -21.422 1 88.94 70 GLN A N 1
ATOM 574 C CA . GLN A 1 70 ? 33.656 -36.25 -20.766 1 88.94 70 GLN A CA 1
ATOM 575 C C . GLN A 1 70 ? 33.75 -35.312 -19.562 1 88.94 70 GLN A C 1
ATOM 577 O O . GLN A 1 70 ? 34.25 -35.688 -18.516 1 88.94 70 GLN A O 1
ATOM 582 N N . ILE A 1 71 ? 33.281 -34.156 -19.812 1 90.31 71 ILE A N 1
ATOM 583 C CA . ILE A 1 71 ? 33.094 -33.188 -18.75 1 90.31 71 ILE A CA 1
ATOM 584 C C . ILE A 1 71 ? 31.609 -32.875 -18.562 1 90.31 71 ILE A C 1
ATOM 586 O O . ILE A 1 71 ? 30.953 -32.406 -19.484 1 90.31 71 ILE A O 1
ATOM 590 N N . LEU A 1 72 ? 31.141 -33.156 -17.406 1 95.81 72 LEU A N 1
ATOM 591 C CA . LEU A 1 72 ? 29.719 -33 -17.141 1 95.81 72 LEU A CA 1
ATOM 592 C C . LEU A 1 72 ? 29.297 -31.531 -17.328 1 95.81 72 LEU A C 1
ATOM 594 O O . LEU A 1 72 ? 30.031 -30.625 -16.969 1 95.81 72 LEU A O 1
ATOM 598 N N . ARG A 1 73 ? 28.141 -31.328 -17.906 1 97.31 73 ARG A N 1
ATOM 599 C CA . ARG A 1 73 ? 27.516 -30.016 -17.906 1 97.31 73 ARG A CA 1
ATOM 600 C C . ARG A 1 73 ? 27.172 -29.578 -16.484 1 97.31 73 ARG A C 1
ATOM 602 O O . ARG A 1 73 ? 26.766 -30.391 -15.656 1 97.31 73 ARG A O 1
ATOM 609 N N . ILE A 1 74 ? 27.391 -28.328 -16.156 1 97.75 74 ILE A N 1
ATOM 610 C CA . ILE A 1 74 ? 27.109 -27.875 -14.805 1 97.75 74 ILE A CA 1
ATOM 611 C C . ILE A 1 74 ? 25.922 -26.906 -14.82 1 97.75 74 ILE A C 1
ATOM 613 O O . ILE A 1 74 ? 26 -25.812 -15.375 1 97.75 74 ILE A O 1
ATOM 617 N N . ARG A 1 75 ? 24.812 -27.344 -14.273 1 98.25 75 ARG A N 1
ATOM 618 C CA . ARG A 1 75 ? 23.688 -26.438 -14.062 1 98.25 75 ARG A CA 1
ATOM 619 C C . ARG A 1 75 ? 23.969 -25.484 -12.914 1 98.25 75 ARG A C 1
ATOM 621 O O . ARG A 1 75 ? 24.094 -25.891 -11.766 1 98.25 75 ARG A O 1
ATOM 628 N N . LYS A 1 76 ? 23.969 -24.219 -13.258 1 98.5 76 LYS A N 1
ATOM 629 C CA . LYS A 1 76 ? 24.266 -23.188 -12.273 1 98.5 76 LYS A CA 1
ATOM 630 C C . LYS A 1 76 ? 23 -22.406 -11.922 1 98.5 76 LYS A C 1
ATOM 632 O O . LYS A 1 76 ? 22.047 -22.344 -12.703 1 98.5 76 LYS A O 1
ATOM 637 N N . GLU A 1 77 ? 23.078 -21.922 -10.688 1 98.69 77 GLU A N 1
ATOM 638 C CA . GLU A 1 77 ? 22.016 -20.953 -10.359 1 98.69 77 GLU A CA 1
ATOM 639 C C . GLU A 1 77 ? 22.062 -19.75 -11.297 1 98.69 77 GLU A C 1
ATOM 641 O O . GLU A 1 77 ? 23.141 -19.219 -11.586 1 98.69 77 GLU A O 1
ATOM 646 N N . TYR A 1 78 ? 20.922 -19.359 -11.734 1 98.5 78 TYR A N 1
ATOM 647 C CA . TYR A 1 78 ? 20.766 -18.328 -12.758 1 98.5 78 TYR A CA 1
ATOM 648 C C . TYR A 1 78 ? 21.594 -17.094 -12.406 1 98.5 78 TYR A C 1
ATOM 650 O O . TYR A 1 78 ? 22.266 -16.516 -13.266 1 98.5 78 TYR A O 1
ATOM 658 N N . ARG A 1 79 ? 21.656 -16.625 -11.164 1 97.12 79 ARG A N 1
ATOM 659 C CA . ARG A 1 79 ? 22.297 -15.391 -10.727 1 97.12 79 ARG A CA 1
ATOM 660 C C . ARG A 1 79 ? 23.781 -15.602 -10.461 1 97.12 79 ARG A C 1
ATOM 662 O O . ARG A 1 79 ? 24.484 -14.672 -10.078 1 97.12 79 ARG A O 1
ATOM 669 N N . MET A 1 80 ? 24.188 -16.844 -10.656 1 97.69 80 MET A N 1
ATOM 670 C CA . MET A 1 80 ? 25.609 -17.188 -10.562 1 97.69 80 MET A CA 1
ATOM 671 C C . MET A 1 80 ? 26.25 -17.234 -11.945 1 97.69 80 MET A C 1
ATOM 673 O O . MET A 1 80 ? 27.469 -17.344 -12.055 1 97.69 80 MET A O 1
ATOM 677 N N . LEU A 1 81 ? 25.422 -17.141 -12.945 1 98.12 81 LEU A N 1
ATOM 678 C CA . LEU A 1 81 ? 25.953 -17.141 -14.305 1 98.12 81 LEU A CA 1
ATOM 679 C C . LEU A 1 81 ? 26.797 -15.906 -14.57 1 98.12 81 LEU A C 1
ATOM 681 O O . LEU A 1 81 ? 26.5 -14.828 -14.055 1 98.12 81 LEU A O 1
ATOM 685 N N . THR A 1 82 ? 27.797 -16.047 -15.367 1 96.31 82 THR A N 1
ATOM 686 C CA . THR A 1 82 ? 28.469 -14.875 -15.906 1 96.31 82 THR A CA 1
ATOM 687 C C . THR A 1 82 ? 27.547 -14.133 -16.891 1 96.31 82 THR A C 1
ATOM 689 O O . THR A 1 82 ? 26.547 -14.68 -17.344 1 96.31 82 THR A O 1
ATOM 692 N N . LYS A 1 83 ? 27.891 -12.953 -17.172 1 95.56 83 LYS A N 1
ATOM 693 C CA . LYS A 1 83 ? 27.109 -12.172 -18.125 1 95.56 83 LYS A CA 1
ATOM 694 C C . LYS A 1 83 ? 27.031 -12.867 -19.469 1 95.56 83 LYS A C 1
ATOM 696 O O . LYS A 1 83 ? 25.953 -12.93 -20.078 1 95.56 83 LYS A O 1
ATOM 701 N N . ASN A 1 84 ? 28.109 -13.492 -19.922 1 97.19 84 ASN A N 1
ATOM 702 C CA . ASN A 1 84 ? 28.141 -14.172 -21.203 1 97.19 84 ASN A CA 1
ATOM 703 C C . ASN A 1 84 ? 27.266 -15.422 -21.203 1 97.19 84 ASN A C 1
ATOM 705 O O . ASN A 1 84 ? 26.547 -15.688 -22.172 1 97.19 84 ASN A O 1
ATOM 709 N N . GLU A 1 85 ? 27.359 -16.203 -20.156 1 97.62 85 GLU A N 1
ATOM 710 C CA . GLU A 1 85 ? 26.516 -17.391 -20.047 1 97.62 85 GLU A CA 1
ATOM 711 C C . GLU A 1 85 ? 25.047 -17.031 -20.094 1 97.62 85 GLU A C 1
ATOM 713 O O . GLU A 1 85 ? 24.266 -17.703 -20.766 1 97.62 85 GLU A O 1
ATOM 718 N N . ARG A 1 86 ? 24.719 -15.969 -19.406 1 97.62 86 ARG A N 1
ATOM 719 C CA . ARG A 1 86 ? 23.328 -15.539 -19.359 1 97.62 86 ARG A CA 1
ATOM 720 C C . ARG A 1 86 ? 22.844 -15.047 -20.719 1 97.62 86 ARG A C 1
ATOM 722 O O . ARG A 1 86 ? 21.734 -15.359 -21.141 1 97.62 86 ARG A O 1
ATOM 729 N N . ASN A 1 87 ? 23.672 -14.258 -21.344 1 97.44 87 ASN A N 1
ATOM 730 C CA . ASN A 1 87 ? 23.328 -13.758 -22.672 1 97.44 87 ASN A CA 1
ATOM 731 C C . ASN A 1 87 ? 23.141 -14.898 -23.672 1 97.44 87 ASN A C 1
ATOM 733 O O . ASN A 1 87 ? 22.219 -14.867 -24.484 1 97.44 87 ASN A O 1
ATOM 737 N N . ASP A 1 88 ? 24.016 -15.891 -23.562 1 98.31 88 ASP A N 1
ATOM 738 C CA . ASP A 1 88 ? 23.922 -17.031 -24.453 1 98.31 88 ASP A CA 1
ATOM 739 C C . ASP A 1 88 ? 22.641 -17.828 -24.203 1 98.31 88 ASP A C 1
ATOM 741 O O . ASP A 1 88 ? 21.984 -18.266 -25.141 1 98.31 88 ASP A O 1
ATOM 745 N N . TYR A 1 89 ? 22.344 -18 -23 1 98.38 89 TYR A N 1
ATOM 746 C CA . TYR A 1 89 ? 21.125 -18.703 -22.656 1 98.38 89 TYR A CA 1
ATOM 747 C C . TYR A 1 89 ? 19.906 -17.984 -23.219 1 98.38 89 TYR A C 1
ATOM 749 O O . TYR A 1 89 ? 19.078 -18.594 -23.891 1 98.38 89 TYR A O 1
ATOM 757 N N . HIS A 1 90 ? 19.797 -16.625 -22.984 1 98.38 90 HIS A N 1
ATOM 758 C CA . HIS A 1 90 ? 18.656 -15.852 -23.469 1 98.38 90 HIS A CA 1
ATOM 759 C C . HIS A 1 90 ? 18.594 -15.859 -24.984 1 98.38 90 HIS A C 1
ATOM 761 O O . HIS A 1 90 ? 17.516 -16 -25.562 1 98.38 90 HIS A O 1
ATOM 767 N N . ARG A 1 91 ? 19.734 -15.734 -25.547 1 98.19 91 ARG A N 1
ATOM 768 C CA . ARG A 1 91 ? 19.797 -15.727 -27 1 98.19 91 ARG A CA 1
ATOM 769 C C . ARG A 1 91 ? 19.312 -17.062 -27.578 1 98.19 91 ARG A C 1
ATOM 771 O O . ARG A 1 91 ? 18.547 -17.078 -28.531 1 98.19 91 ARG A O 1
ATOM 778 N N . ALA A 1 92 ? 19.734 -18.125 -26.938 1 98.69 92 ALA A N 1
ATOM 779 C CA . ALA A 1 92 ? 19.312 -19.453 -27.406 1 98.69 92 ALA A CA 1
ATOM 780 C C . ALA A 1 92 ? 17.812 -19.625 -27.297 1 98.69 92 ALA A C 1
ATOM 782 O O . ALA A 1 92 ? 17.172 -20.141 -28.219 1 98.69 92 ALA A O 1
ATOM 783 N N . VAL A 1 93 ? 17.234 -19.203 -26.25 1 98.56 93 VAL A N 1
ATOM 784 C CA . VAL A 1 93 ? 15.789 -19.312 -26.047 1 98.56 93 VAL A CA 1
ATOM 785 C C . VAL A 1 93 ? 15.055 -18.469 -27.078 1 98.56 93 VAL A C 1
ATOM 787 O O . VAL A 1 93 ? 14.086 -18.922 -27.688 1 98.56 93 VAL A O 1
ATOM 790 N N . GLN A 1 94 ? 15.539 -17.25 -27.281 1 97.94 94 GLN A N 1
ATOM 791 C CA . GLN A 1 94 ? 14.922 -16.344 -28.25 1 97.94 94 GLN A CA 1
ATOM 792 C C . GLN A 1 94 ? 14.992 -16.906 -29.656 1 97.94 94 GLN A C 1
ATOM 794 O O . GLN A 1 94 ? 14.023 -16.797 -30.422 1 97.94 94 GLN A O 1
ATOM 799 N N . LEU A 1 95 ? 16.109 -17.484 -29.938 1 98.06 95 LEU A N 1
ATOM 800 C CA . LEU A 1 95 ? 16.281 -18.031 -31.281 1 98.06 95 LEU A CA 1
ATOM 801 C C . LEU A 1 95 ? 15.414 -19.266 -31.469 1 98.06 95 LEU A C 1
ATOM 803 O O . LEU A 1 95 ? 14.922 -19.516 -32.562 1 98.06 95 LEU A O 1
ATOM 807 N N . LEU A 1 96 ? 15.195 -20.078 -30.391 1 97.5 96 LEU A N 1
ATOM 808 C CA . LEU A 1 96 ? 14.25 -21.188 -30.469 1 97.5 96 LEU A CA 1
ATOM 809 C C . LEU A 1 96 ? 12.852 -20.688 -30.797 1 97.5 96 LEU A C 1
ATOM 811 O O . LEU A 1 96 ? 12.125 -21.328 -31.578 1 97.5 96 LEU A O 1
ATOM 815 N N . LYS A 1 97 ? 12.484 -19.578 -30.25 1 96.12 97 LYS A N 1
ATOM 816 C CA . LYS A 1 97 ? 11.164 -18.984 -30.453 1 96.12 97 LYS A CA 1
ATOM 817 C C . LYS A 1 97 ? 11.016 -18.453 -31.875 1 96.12 97 LYS A C 1
ATOM 819 O O . LYS A 1 97 ? 9.93 -18.5 -32.438 1 96.12 97 LYS A O 1
ATOM 824 N N . GLN A 1 98 ? 12.102 -18.062 -32.469 1 95.69 98 GLN A N 1
ATOM 825 C CA . GLN A 1 98 ? 12.094 -17.469 -33.781 1 95.69 98 GLN A CA 1
ATOM 826 C C . GLN A 1 98 ? 12.117 -18.547 -34.875 1 95.69 98 GLN A C 1
ATOM 828 O O . GLN A 1 98 ? 11.688 -18.312 -36 1 95.69 98 GLN A O 1
ATOM 833 N N . ASP A 1 99 ? 12.633 -19.719 -34.5 1 96.88 99 ASP A N 1
ATOM 834 C CA . ASP A 1 99 ? 12.805 -20.781 -35.5 1 96.88 99 ASP A CA 1
ATOM 835 C C . ASP A 1 99 ? 11.469 -21.469 -35.781 1 96.88 99 ASP A C 1
ATOM 837 O O . ASP A 1 99 ? 11.016 -22.328 -35.031 1 96.88 99 ASP A O 1
ATOM 841 N N . GLN A 1 100 ? 10.906 -21.328 -36.969 1 94.31 100 GLN A N 1
ATOM 842 C CA . GLN A 1 100 ? 9.594 -21.844 -37.344 1 94.31 100 GLN A CA 1
ATOM 843 C C . GLN A 1 100 ? 9.711 -23.141 -38.156 1 94.31 100 GLN A C 1
ATOM 845 O O . GLN A 1 100 ? 8.75 -23.578 -38.781 1 94.31 100 GLN A O 1
ATOM 850 N N . SER A 1 101 ? 10.875 -23.781 -38.062 1 95.38 101 SER A N 1
ATOM 851 C CA . SER A 1 101 ? 11.086 -25.016 -38.812 1 95.38 101 SER A CA 1
ATOM 852 C C . SER A 1 101 ? 10.266 -26.172 -38.219 1 95.38 101 SER A C 1
ATOM 854 O O . SER A 1 101 ? 10.031 -27.172 -38.875 1 95.38 101 SER A O 1
ATOM 856 N N . VAL A 1 102 ? 9.945 -26.078 -36.969 1 94.5 102 VAL A N 1
ATOM 857 C CA . VAL A 1 102 ? 8.969 -26.953 -36.312 1 94.5 102 VAL A CA 1
ATOM 858 C C . VAL A 1 102 ? 7.754 -26.141 -35.875 1 94.5 102 VAL A C 1
ATOM 860 O O . VAL A 1 102 ? 7.887 -25.203 -35.094 1 94.5 102 VAL A O 1
ATOM 863 N N . PHE A 1 103 ? 6.633 -26.422 -36.344 1 89 103 PHE A N 1
ATOM 864 C CA . PHE A 1 103 ? 5.445 -25.609 -36.125 1 89 103 PHE A CA 1
ATOM 865 C C . PHE A 1 103 ? 5.031 -25.656 -34.656 1 89 103 PHE A C 1
ATOM 867 O O . PHE A 1 103 ? 4.992 -26.734 -34.031 1 89 103 PHE A O 1
ATOM 874 N N . PRO A 1 104 ? 4.512 -24.438 -34.156 1 90.06 104 PRO A N 1
ATOM 875 C CA . PRO A 1 104 ? 4.527 -23.094 -34.719 1 90.06 104 PRO A CA 1
ATOM 876 C C . PRO A 1 104 ? 5.91 -22.453 -34.656 1 90.06 104 PRO A C 1
ATOM 878 O O . PRO A 1 104 ? 6.207 -21.547 -35.438 1 90.06 104 PRO A O 1
ATOM 881 N N . ASN A 1 105 ? 6.715 -22.781 -33.812 1 93.69 105 ASN A N 1
ATOM 882 C CA . ASN A 1 105 ? 8.148 -22.547 -33.656 1 93.69 105 ASN A CA 1
ATOM 883 C C . ASN A 1 105 ? 8.758 -23.547 -32.656 1 93.69 105 ASN A C 1
ATOM 885 O O . ASN A 1 105 ? 8.039 -24.25 -31.953 1 93.69 105 ASN A O 1
ATOM 889 N N . LYS A 1 106 ? 10.016 -23.672 -32.625 1 96.25 106 LYS A N 1
ATOM 890 C CA . LYS A 1 106 ? 10.68 -24.734 -31.875 1 96.25 106 LYS A CA 1
ATOM 891 C C . LYS A 1 106 ? 10.414 -24.594 -30.375 1 96.25 106 LYS A C 1
ATOM 893 O O . LYS A 1 106 ? 10.273 -25.609 -29.688 1 96.25 106 LYS A O 1
ATOM 898 N N . TYR A 1 107 ? 10.375 -23.359 -29.891 1 96.38 107 TYR A N 1
ATOM 899 C CA . TYR A 1 107 ? 10.078 -23.219 -28.469 1 96.38 107 TYR A CA 1
ATOM 900 C C . TYR A 1 107 ? 8.664 -23.703 -28.156 1 96.38 107 TYR A C 1
ATOM 902 O O . TYR A 1 107 ? 8.477 -24.531 -27.266 1 96.38 107 TYR A O 1
ATOM 910 N N . ASP A 1 108 ? 7.676 -23.25 -28.875 1 93.19 108 ASP A N 1
ATOM 911 C CA . ASP A 1 108 ? 6.281 -23.594 -28.625 1 93.19 108 ASP A CA 1
ATOM 912 C C . ASP A 1 108 ? 6.027 -25.078 -28.906 1 93.19 108 ASP A C 1
ATOM 914 O O . ASP A 1 108 ? 5.152 -25.688 -28.281 1 93.19 108 ASP A O 1
ATOM 918 N N . ALA A 1 109 ? 6.789 -25.578 -29.781 1 93.06 109 ALA A N 1
ATOM 919 C CA . ALA A 1 109 ? 6.672 -27.016 -30.031 1 93.06 109 ALA A CA 1
ATOM 920 C C . ALA A 1 109 ? 7.016 -27.812 -28.766 1 93.06 109 ALA A C 1
ATOM 922 O O . ALA A 1 109 ? 6.301 -28.75 -28.406 1 93.06 109 ALA A O 1
ATOM 923 N N . ILE A 1 110 ? 8.086 -27.422 -28.125 1 94.56 110 ILE A N 1
ATOM 924 C CA . ILE A 1 110 ? 8.477 -28.094 -26.891 1 94.56 110 ILE A CA 1
ATOM 925 C C . ILE A 1 110 ? 7.414 -27.859 -25.828 1 94.56 110 ILE A C 1
ATOM 927 O O . ILE A 1 110 ? 7.027 -28.781 -25.109 1 94.56 110 ILE A O 1
ATOM 931 N N . VAL A 1 111 ? 6.914 -26.625 -25.75 1 92.19 111 VAL A N 1
ATOM 932 C CA . VAL A 1 111 ? 5.879 -26.266 -24.781 1 92.19 111 VAL A CA 1
ATOM 933 C C . VAL A 1 111 ? 4.637 -27.125 -25.016 1 92.19 111 VAL A C 1
ATOM 935 O O . VAL A 1 111 ? 4.051 -27.641 -24.047 1 92.19 111 VAL A O 1
ATOM 938 N N . ASN A 1 112 ? 4.277 -27.297 -26.234 1 89.06 112 ASN A N 1
ATOM 939 C CA . ASN A 1 112 ? 3.08 -28.047 -26.594 1 89.06 112 ASN A CA 1
ATOM 940 C C . ASN A 1 112 ? 3.223 -29.531 -26.234 1 89.06 112 ASN A C 1
ATOM 942 O O . ASN A 1 112 ? 2.229 -30.188 -25.938 1 89.06 112 ASN A O 1
ATOM 946 N N . PHE A 1 113 ? 4.41 -29.969 -26.219 1 89.38 113 PHE A N 1
ATOM 947 C CA . PHE A 1 113 ? 4.66 -31.344 -25.828 1 89.38 113 PHE A CA 1
ATOM 948 C C . PHE A 1 113 ? 4.281 -31.578 -24.375 1 89.38 113 PHE A C 1
ATOM 950 O O . PHE A 1 113 ? 3.824 -32.656 -24 1 89.38 113 PHE A O 1
ATOM 957 N N . HIS A 1 114 ? 4.418 -30.594 -23.562 1 88.75 114 HIS A N 1
ATOM 958 C CA . HIS A 1 114 ? 4.082 -30.641 -22.141 1 88.75 114 HIS A CA 1
ATOM 959 C C . HIS A 1 114 ? 2.582 -30.484 -21.922 1 88.75 114 HIS A C 1
ATOM 961 O O . HIS A 1 114 ? 2.051 -30.922 -20.891 1 88.75 114 HIS A O 1
ATOM 967 N N . ARG A 1 115 ? 1.78 -29.938 -22.859 1 78.12 115 ARG A N 1
ATOM 968 C CA . ARG A 1 115 ? 0.349 -29.672 -22.766 1 78.12 115 ARG A CA 1
ATOM 969 C C . ARG A 1 115 ? -0.466 -30.922 -23.078 1 78.12 115 ARG A C 1
ATOM 971 O O . ARG A 1 115 ? -1.634 -31.016 -22.703 1 78.12 115 ARG A O 1
ATOM 978 N N . GLY A 1 116 ? 0.115 -31.906 -23.766 1 66.44 116 GLY A N 1
ATOM 979 C CA . GLY A 1 116 ? -0.601 -33.031 -24.359 1 66.44 116 GLY A CA 1
ATOM 980 C C . GLY A 1 116 ? -0.779 -34.188 -23.406 1 66.44 116 GLY A C 1
ATOM 981 O O . GLY A 1 116 ? -1.028 -34 -22.219 1 66.44 116 GLY A O 1
ATOM 982 N N . ASP A 1 117 ? -0.763 -35.281 -23.953 1 67.75 117 ASP A N 1
ATOM 983 C CA . ASP A 1 117 ? -1.041 -36.531 -23.281 1 67.75 117 ASP A CA 1
ATOM 984 C C . ASP A 1 117 ? -0.02 -36.812 -22.188 1 67.75 117 ASP A C 1
ATOM 986 O O . ASP A 1 117 ? -0.235 -37.688 -21.344 1 67.75 117 ASP A O 1
ATOM 990 N N . ALA A 1 118 ? 0.964 -35.938 -22.172 1 75.88 118 ALA A N 1
ATOM 991 C CA . ALA A 1 118 ? 2.061 -36.219 -21.25 1 75.88 118 ALA A CA 1
ATOM 992 C C . ALA A 1 118 ? 1.71 -35.75 -19.828 1 75.88 118 ALA A C 1
ATOM 994 O O . ALA A 1 118 ? 2.371 -36.125 -18.859 1 75.88 118 ALA A O 1
ATOM 995 N N . ILE A 1 119 ? 0.609 -35.062 -19.656 1 72.38 119 ILE A N 1
ATOM 996 C CA . ILE A 1 119 ? 0.315 -34.406 -18.375 1 72.38 119 ILE A CA 1
ATOM 997 C C . ILE A 1 119 ? 0.06 -35.469 -17.297 1 72.38 119 ILE A C 1
ATOM 999 O O . ILE A 1 119 ? 0.477 -35.281 -16.156 1 72.38 119 ILE A O 1
ATOM 1003 N N . GLY A 1 120 ? -0.529 -36.562 -17.656 1 71.19 120 GLY A N 1
ATOM 1004 C CA . GLY A 1 120 ? -0.853 -37.594 -16.656 1 71.19 120 GLY A CA 1
ATOM 1005 C C . GLY A 1 120 ? 0.373 -38.188 -16.016 1 71.19 120 GLY A C 1
ATOM 1006 O O . GLY A 1 120 ? 0.464 -38.281 -14.789 1 71.19 120 GLY A O 1
ATOM 1007 N N . SER A 1 121 ? 1.368 -38.5 -16.828 1 77.69 121 SER A N 1
ATOM 1008 C CA . SER A 1 121 ? 2.598 -39.094 -16.297 1 77.69 121 SER A CA 1
ATOM 1009 C C . SER A 1 121 ? 3.512 -38.031 -15.711 1 77.69 121 SER A C 1
ATOM 1011 O O . SER A 1 121 ? 4.305 -38.312 -14.805 1 77.69 121 SER A O 1
ATOM 1013 N N . ALA A 1 122 ? 3.293 -36.875 -16.172 1 87.44 122 ALA A N 1
ATOM 1014 C CA . ALA A 1 122 ? 4.184 -35.781 -15.758 1 87.44 122 ALA A CA 1
ATOM 1015 C C . ALA A 1 122 ? 3.814 -35.281 -14.375 1 87.44 122 ALA A C 1
ATOM 1017 O O . ALA A 1 122 ? 4.633 -34.656 -13.703 1 87.44 122 ALA A O 1
ATOM 1018 N N . HIS A 1 123 ? 2.539 -35.562 -13.953 1 89.06 123 HIS A N 1
ATOM 1019 C CA . HIS A 1 123 ? 2.098 -34.969 -12.695 1 89.06 123 HIS A CA 1
ATOM 1020 C C . HIS A 1 123 ? 1.302 -35.969 -11.859 1 89.06 123 HIS A C 1
ATOM 1022 O O . HIS A 1 123 ? 0.916 -37.031 -12.359 1 89.06 123 HIS A O 1
ATOM 1028 N N . PHE A 1 124 ? 1.192 -35.75 -10.602 1 87.38 124 PHE A N 1
ATOM 1029 C CA . PHE A 1 124 ? 0.28 -36.406 -9.656 1 87.38 124 PHE A CA 1
ATOM 1030 C C . PHE A 1 124 ? 0.738 -37.812 -9.336 1 87.38 124 PHE A C 1
ATOM 1032 O O . PHE A 1 124 ? -0.08 -38.688 -9.008 1 87.38 124 PHE A O 1
ATOM 1039 N N . GLY A 1 125 ? 2.096 -38.062 -9.5 1 90.75 125 GLY A N 1
ATOM 1040 C CA . GLY A 1 125 ? 2.574 -39.406 -9.211 1 90.75 125 GLY A CA 1
ATOM 1041 C C . GLY A 1 125 ? 4.086 -39.5 -9.117 1 90.75 125 GLY A C 1
ATOM 1042 O O . GLY A 1 125 ? 4.773 -38.469 -9.148 1 90.75 125 GLY A O 1
ATOM 1043 N N . PRO A 1 126 ? 4.527 -40.719 -8.992 1 95.75 126 PRO A N 1
ATOM 1044 C CA . PRO A 1 126 ? 5.961 -40.938 -8.75 1 95.75 126 PRO A CA 1
ATOM 1045 C C . PRO A 1 126 ? 6.812 -40.625 -9.977 1 95.75 126 PRO A C 1
ATOM 1047 O O . PRO A 1 126 ? 8.031 -40.469 -9.867 1 95.75 126 PRO A O 1
ATOM 1050 N N . ALA A 1 127 ? 6.195 -40.531 -11.125 1 95.62 127 ALA A N 1
ATOM 1051 C CA . ALA A 1 127 ? 6.961 -40.281 -12.344 1 95.62 127 ALA A CA 1
ATOM 1052 C C . ALA A 1 127 ? 7.316 -38.781 -12.453 1 95.62 127 ALA A C 1
ATOM 1054 O O . ALA A 1 127 ? 8.125 -38.406 -13.297 1 95.62 127 ALA A O 1
ATOM 1055 N N . PHE A 1 128 ? 6.836 -38.031 -11.562 1 95.75 128 PHE A N 1
ATOM 1056 C CA . PHE A 1 128 ? 6.91 -36.562 -11.625 1 95.75 128 PHE A CA 1
ATOM 1057 C C . PHE A 1 128 ? 8.352 -36.094 -11.789 1 95.75 128 PHE A C 1
ATOM 1059 O O . PHE A 1 128 ? 8.68 -35.375 -12.734 1 95.75 128 PHE A O 1
ATOM 1066 N N . PRO A 1 129 ? 9.281 -36.406 -10.883 1 97.56 129 PRO A N 1
ATOM 1067 C CA . PRO A 1 129 ? 10.633 -35.875 -11.016 1 97.56 129 PRO A CA 1
ATOM 1068 C C . PRO A 1 129 ? 11.359 -36.406 -12.258 1 97.56 129 PRO A C 1
ATOM 1070 O O . PRO A 1 129 ? 12.047 -35.625 -12.945 1 97.56 129 PRO A O 1
ATOM 1073 N N . GLY A 1 130 ? 11.188 -37.688 -12.562 1 96.31 130 GLY A N 1
ATOM 1074 C CA . GLY A 1 130 ? 11.852 -38.25 -13.711 1 96.31 130 GLY A CA 1
ATOM 1075 C C . GLY A 1 130 ? 11.375 -37.688 -15.031 1 96.31 130 GLY A C 1
ATOM 1076 O O . GLY A 1 130 ? 12.188 -37.375 -15.914 1 96.31 130 GLY A O 1
ATOM 1077 N N . TRP A 1 131 ? 10.078 -37.594 -15.133 1 96.25 131 TRP A N 1
ATOM 1078 C CA . TRP A 1 131 ? 9.523 -37.031 -16.375 1 96.25 131 TRP A CA 1
ATOM 1079 C C . TRP A 1 131 ? 10.055 -35.656 -16.641 1 96.25 131 TRP A C 1
ATOM 1081 O O . TRP A 1 131 ? 10.469 -35.344 -17.766 1 96.25 131 TRP A O 1
ATOM 1091 N N . HIS A 1 132 ? 10.062 -34.781 -15.648 1 97.5 132 HIS A N 1
ATOM 1092 C CA . HIS A 1 132 ? 10.477 -33.406 -15.828 1 97.5 132 HIS A CA 1
ATOM 1093 C C . HIS A 1 132 ? 11.984 -33.281 -16.031 1 97.5 132 HIS A C 1
ATOM 1095 O O . HIS A 1 132 ? 12.469 -32.406 -16.75 1 97.5 132 HIS A O 1
ATOM 1101 N N . ARG A 1 133 ? 12.758 -34.156 -15.398 1 97.44 133 ARG A N 1
ATOM 1102 C CA . ARG A 1 133 ? 14.188 -34.25 -15.68 1 97.44 133 ARG A CA 1
ATOM 1103 C C . ARG A 1 133 ? 14.453 -34.469 -17.156 1 97.44 133 ARG A C 1
ATOM 1105 O O . ARG A 1 133 ? 15.289 -33.781 -17.766 1 97.44 133 ARG A O 1
ATOM 1112 N N . ILE A 1 134 ? 13.719 -35.375 -17.734 1 96.44 134 ILE A N 1
ATOM 1113 C CA . ILE A 1 134 ? 13.852 -35.688 -19.156 1 96.44 134 ILE A CA 1
ATOM 1114 C C . ILE A 1 134 ? 13.414 -34.469 -19.984 1 96.44 134 ILE A C 1
ATOM 1116 O O . ILE A 1 134 ? 14.078 -34.125 -20.969 1 96.44 134 ILE A O 1
ATOM 1120 N N . PHE A 1 135 ? 12.312 -33.875 -19.609 1 96.56 135 PHE A N 1
ATOM 1121 C CA . PHE A 1 135 ? 11.797 -32.719 -20.328 1 96.56 135 PHE A CA 1
ATOM 1122 C C . PHE A 1 135 ? 12.812 -31.594 -20.312 1 96.56 135 PHE A C 1
ATOM 1124 O O . PHE A 1 135 ? 13.008 -30.922 -21.344 1 96.56 135 PHE A O 1
ATOM 1131 N N . CYS A 1 136 ? 13.492 -31.344 -19.172 1 98 136 CYS A N 1
ATOM 1132 C CA . CYS A 1 136 ? 14.531 -30.344 -19.062 1 98 136 CYS A CA 1
ATOM 1133 C C . CYS A 1 136 ? 15.711 -30.672 -19.953 1 98 136 CYS A C 1
ATOM 1135 O O . CYS A 1 136 ? 16.297 -29.781 -20.578 1 98 136 CYS A O 1
ATOM 1137 N N . LEU A 1 137 ? 16.031 -31.922 -20.031 1 97.62 137 LEU A N 1
ATOM 1138 C CA . LEU A 1 137 ? 17.125 -32.344 -20.906 1 97.62 137 LEU A CA 1
ATOM 1139 C C . LEU A 1 137 ? 16.781 -32.062 -22.359 1 97.62 137 LEU A C 1
ATOM 1141 O O . LEU A 1 137 ? 17.641 -31.594 -23.125 1 97.62 137 LEU A O 1
ATOM 1145 N N . ILE A 1 138 ? 15.555 -32.375 -22.75 1 97.38 138 ILE A N 1
ATOM 1146 C CA . ILE A 1 138 ? 15.086 -32.125 -24.109 1 97.38 138 ILE A CA 1
ATOM 1147 C C . ILE A 1 138 ? 15.227 -30.641 -24.438 1 97.38 138 ILE A C 1
ATOM 1149 O O . ILE A 1 138 ? 15.734 -30.281 -25.5 1 97.38 138 ILE A O 1
ATOM 1153 N N . PHE A 1 139 ? 14.797 -29.797 -23.578 1 98.19 139 PHE A N 1
ATOM 1154 C CA . PHE A 1 139 ? 14.898 -28.359 -23.781 1 98.19 139 PHE A CA 1
ATOM 1155 C C . PHE A 1 139 ? 16.359 -27.938 -23.906 1 98.19 139 PHE A C 1
ATOM 1157 O O . PHE A 1 139 ? 16.703 -27.141 -24.781 1 98.19 139 PHE A O 1
ATOM 1164 N N . GLU A 1 140 ? 17.203 -28.438 -22.969 1 98.38 140 GLU A N 1
ATOM 1165 C CA . GLU A 1 140 ? 18.625 -28.109 -23 1 98.38 140 GLU A CA 1
ATOM 1166 C C . GLU A 1 140 ? 19.266 -28.547 -24.312 1 98.38 140 GLU A C 1
ATOM 1168 O O . GLU A 1 140 ? 20.078 -27.812 -24.875 1 98.38 140 GLU A O 1
ATOM 1173 N N . GLU A 1 141 ? 18.906 -29.734 -24.828 1 98.12 141 GLU A N 1
ATOM 1174 C CA . GLU A 1 141 ? 19.422 -30.203 -26.109 1 98.12 141 GLU A CA 1
ATOM 1175 C C . GLU A 1 141 ? 19 -29.266 -27.234 1 98.12 141 GLU A C 1
ATOM 1177 O O . GLU A 1 141 ? 19.766 -29 -28.156 1 98.12 141 GLU A O 1
ATOM 1182 N N . ALA A 1 142 ? 17.766 -28.812 -27.188 1 98.5 142 ALA A N 1
ATOM 1183 C CA . ALA A 1 142 ? 17.281 -27.859 -28.172 1 98.5 142 ALA A CA 1
ATOM 1184 C C . ALA A 1 142 ? 18.109 -26.578 -28.141 1 98.5 142 ALA A C 1
ATOM 1186 O O . ALA A 1 142 ? 18.469 -26.031 -29.188 1 98.5 142 ALA A O 1
ATOM 1187 N N . LEU A 1 143 ? 18.422 -26.078 -26.953 1 98.62 143 LEU A N 1
ATOM 1188 C CA . LEU A 1 143 ? 19.234 -24.891 -26.797 1 98.62 143 LEU A CA 1
ATOM 1189 C C . LEU A 1 143 ? 20.625 -25.109 -27.375 1 98.62 143 LEU A C 1
ATOM 1191 O O . LEU A 1 143 ? 21.156 -24.234 -28.078 1 98.62 143 LEU A O 1
ATOM 1195 N N . ARG A 1 144 ? 21.172 -26.234 -27.172 1 97.38 144 ARG A N 1
ATOM 1196 C CA . ARG A 1 144 ? 22.562 -26.531 -27.547 1 97.38 144 ARG A CA 1
ATOM 1197 C C . ARG A 1 144 ? 22.672 -26.781 -29.047 1 97.38 144 ARG A C 1
ATOM 1199 O O . ARG A 1 144 ? 23.781 -26.719 -29.609 1 97.38 144 ARG A O 1
ATOM 1206 N N . GLU A 1 145 ? 21.531 -27.031 -29.688 1 96.56 145 GLU A N 1
ATOM 1207 C CA . GLU A 1 145 ? 21.547 -27.062 -31.141 1 96.56 145 GLU A CA 1
ATOM 1208 C C . GLU A 1 145 ? 21.859 -25.672 -31.719 1 96.56 145 GLU A C 1
ATOM 1210 O O . GLU A 1 145 ? 22.375 -25.562 -32.844 1 96.56 145 GLU A O 1
ATOM 1215 N N . ILE A 1 146 ? 21.578 -24.656 -30.984 1 97.38 146 ILE A N 1
ATOM 1216 C CA . ILE A 1 146 ? 21.797 -23.281 -31.422 1 97.38 146 ILE A CA 1
ATOM 1217 C C . ILE A 1 146 ? 23.125 -22.766 -30.875 1 97.38 146 ILE A C 1
ATOM 1219 O O . ILE A 1 146 ? 23.969 -22.281 -31.625 1 97.38 146 ILE A O 1
ATOM 1223 N N . ILE A 1 147 ? 23.281 -22.891 -29.562 1 98.06 147 ILE A N 1
ATOM 1224 C CA . ILE A 1 147 ? 24.516 -22.531 -28.891 1 98.06 147 ILE A CA 1
ATOM 1225 C C . ILE A 1 147 ? 25.031 -23.703 -28.062 1 98.06 147 ILE A C 1
ATOM 1227 O O . ILE A 1 147 ? 24.578 -23.922 -26.938 1 98.06 147 ILE A O 1
ATOM 1231 N N . PRO A 1 148 ? 26.016 -24.406 -28.484 1 96.25 148 PRO A N 1
ATOM 1232 C CA . PRO A 1 148 ? 26.422 -25.703 -27.922 1 96.25 148 PRO A CA 1
ATOM 1233 C C . PRO A 1 148 ? 26.922 -25.594 -26.484 1 96.25 148 PRO A C 1
ATOM 1235 O O . PRO A 1 148 ? 26.891 -26.578 -25.75 1 96.25 148 PRO A O 1
ATOM 1238 N N . THR A 1 149 ? 27.297 -24.422 -26.047 1 95.94 149 THR A N 1
ATOM 1239 C CA . THR A 1 149 ? 27.922 -24.297 -24.734 1 95.94 149 THR A CA 1
ATOM 1240 C C . THR A 1 149 ? 26.875 -24 -23.656 1 95.94 149 THR A C 1
ATOM 1242 O O . THR A 1 149 ? 27.188 -23.984 -22.469 1 95.94 149 THR A O 1
ATOM 1245 N N . VAL A 1 150 ? 25.656 -23.828 -24.062 1 98.06 150 VAL A N 1
ATOM 1246 C CA . VAL A 1 150 ? 24.625 -23.422 -23.109 1 98.06 150 VAL A CA 1
ATOM 1247 C C . VAL A 1 150 ? 24.234 -24.594 -22.219 1 98.06 150 VAL A C 1
ATOM 1249 O O . VAL A 1 150 ? 24.094 -25.719 -22.688 1 98.06 150 VAL A O 1
ATOM 1252 N N . THR A 1 151 ? 24.219 -24.406 -20.953 1 98.06 151 THR A N 1
ATOM 1253 C CA . THR A 1 151 ? 23.641 -25.312 -19.969 1 98.06 151 THR A CA 1
ATOM 1254 C C . THR A 1 151 ? 22.438 -24.672 -19.281 1 98.06 151 THR A C 1
ATOM 1256 O O . THR A 1 151 ? 22.469 -23.484 -18.953 1 98.06 151 THR A O 1
ATOM 1259 N N . LEU A 1 152 ? 21.391 -25.453 -19.109 1 98.62 152 LEU A N 1
ATOM 1260 C CA . LEU A 1 152 ? 20.188 -24.938 -18.484 1 98.62 152 LEU A CA 1
ATOM 1261 C C . LEU A 1 152 ? 20.469 -24.469 -17.062 1 98.62 152 LEU A C 1
ATOM 1263 O O . LEU A 1 152 ? 20.891 -25.266 -16.219 1 98.62 152 LEU A O 1
ATOM 1267 N N . PRO A 1 153 ? 20.281 -23.156 -16.797 1 98.75 153 PRO A N 1
ATOM 1268 C CA . PRO A 1 153 ? 20.422 -22.703 -15.414 1 98.75 153 PRO A CA 1
ATOM 1269 C C . PRO A 1 153 ? 19.188 -23.016 -14.562 1 98.75 153 PRO A C 1
ATOM 1271 O O . PRO A 1 153 ? 18.109 -23.312 -15.109 1 98.75 153 PRO A O 1
ATOM 1274 N N . TYR A 1 154 ? 19.375 -23.047 -13.266 1 98.69 154 TYR A N 1
ATOM 1275 C CA . TYR A 1 154 ? 18.219 -23.25 -12.398 1 98.69 154 TYR A CA 1
ATOM 1276 C C . TYR A 1 154 ? 17.938 -22 -11.578 1 98.69 154 TYR A C 1
ATOM 1278 O O . TYR A 1 154 ? 18.844 -21.188 -11.336 1 98.69 154 TYR A O 1
ATOM 1286 N N . TRP A 1 155 ? 16.672 -21.75 -11.25 1 98.56 155 TRP A N 1
ATOM 1287 C CA . TRP A 1 155 ? 16.219 -20.641 -10.414 1 98.56 155 TRP A CA 1
ATOM 1288 C C . TRP A 1 155 ? 15.945 -21.109 -8.984 1 98.56 155 TRP A C 1
ATOM 1290 O O . TRP A 1 155 ? 14.898 -21.688 -8.703 1 98.56 155 TRP A O 1
ATOM 1300 N N . ASP A 1 156 ? 16.859 -20.812 -8.086 1 98.31 156 ASP A N 1
ATOM 1301 C CA . ASP A 1 156 ? 16.719 -21.125 -6.664 1 98.31 156 ASP A CA 1
ATOM 1302 C C . ASP A 1 156 ? 15.844 -20.094 -5.957 1 98.31 156 ASP A C 1
ATOM 1304 O O . ASP A 1 156 ? 16.328 -19.094 -5.445 1 98.31 156 ASP A O 1
ATOM 1308 N N . SER A 1 157 ? 14.578 -20.484 -5.809 1 97.25 157 SER A N 1
ATOM 1309 C CA . SER A 1 157 ? 13.602 -19.547 -5.262 1 97.25 157 SER A CA 1
ATOM 1310 C C . SER A 1 157 ? 13.82 -19.312 -3.77 1 97.25 157 SER A C 1
ATOM 1312 O O . SER A 1 157 ? 13.266 -18.391 -3.188 1 97.25 157 SER A O 1
ATOM 1314 N N . THR A 1 158 ? 14.633 -20.172 -3.068 1 96.62 158 THR A N 1
ATOM 1315 C CA . THR A 1 158 ? 14.891 -19.969 -1.646 1 96.62 158 THR A CA 1
ATOM 1316 C C . 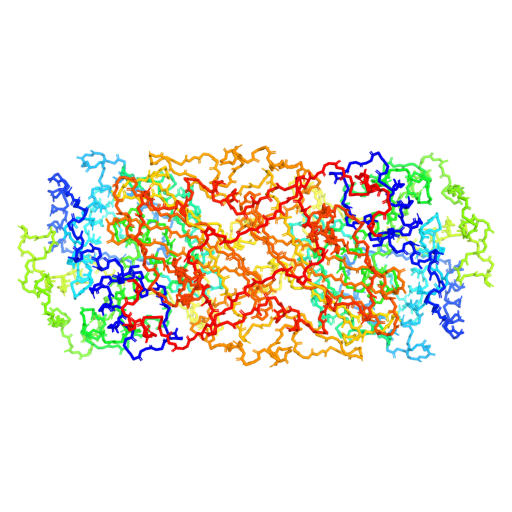THR A 1 158 ? 15.648 -18.672 -1.407 1 96.62 158 THR A C 1
ATOM 1318 O O . THR A 1 158 ? 15.57 -18.094 -0.321 1 96.62 158 THR A O 1
ATOM 1321 N N . LEU A 1 159 ? 16.391 -18.203 -2.455 1 96.81 159 LEU A N 1
ATOM 1322 C CA . LEU A 1 159 ? 17.125 -16.953 -2.363 1 96.81 159 LEU A CA 1
ATOM 1323 C C . LEU A 1 159 ? 16.172 -15.766 -2.314 1 96.81 159 LEU A C 1
ATOM 1325 O O . LEU A 1 159 ? 16.484 -14.734 -1.722 1 96.81 159 LEU A O 1
ATOM 1329 N N . ASP A 1 160 ? 15.039 -15.906 -2.934 1 95.44 160 ASP A N 1
ATOM 1330 C CA . ASP A 1 160 ? 14.023 -14.859 -2.982 1 95.44 160 ASP A CA 1
ATOM 1331 C C . ASP A 1 160 ? 13.133 -14.898 -1.738 1 95.44 160 ASP A C 1
ATOM 1333 O O . ASP A 1 160 ? 12.711 -13.852 -1.239 1 95.44 160 ASP A O 1
ATOM 1337 N N . SER A 1 161 ? 12.867 -16.125 -1.28 1 92.19 161 SER A N 1
ATOM 1338 C CA . SER A 1 161 ? 11.969 -16.297 -0.147 1 92.19 161 SER A CA 1
ATOM 1339 C C . SER A 1 161 ? 12.508 -15.609 1.103 1 92.19 161 SER A C 1
ATOM 1341 O O . SER A 1 161 ? 11.742 -15.281 2.014 1 92.19 161 SER A O 1
ATOM 1343 N N . GLU A 1 162 ? 13.789 -15.352 1.125 1 86.25 162 GLU A N 1
ATOM 1344 C CA . GLU A 1 162 ? 14.438 -14.734 2.277 1 86.25 162 GLU A CA 1
ATOM 1345 C C . GLU A 1 162 ? 14.281 -13.219 2.252 1 86.25 162 GLU A C 1
ATOM 1347 O O . GLU A 1 162 ? 14.531 -12.547 3.254 1 86.25 162 GLU A O 1
ATOM 1352 N N . MET A 1 163 ? 13.828 -12.766 1.175 1 86.62 163 MET A N 1
ATOM 1353 C CA . MET A 1 163 ? 13.578 -11.328 1.062 1 86.62 163 MET A CA 1
ATOM 1354 C C . MET A 1 163 ? 12.312 -10.93 1.81 1 86.62 163 MET A C 1
ATOM 1356 O O . MET A 1 163 ? 11.43 -11.766 2.029 1 86.62 163 MET A O 1
ATOM 1360 N N . LYS A 1 164 ? 12.188 -9.727 2.119 1 77.38 164 LYS A N 1
ATOM 1361 C CA . LYS A 1 164 ? 10.945 -9.219 2.689 1 77.38 164 LYS A CA 1
ATOM 1362 C C . LYS A 1 164 ? 9.805 -9.297 1.679 1 77.38 164 LYS A C 1
ATOM 1364 O O . LYS A 1 164 ? 8.695 -9.703 2.018 1 77.38 164 LYS A O 1
ATOM 1369 N N . ASN A 1 165 ? 10.125 -8.805 0.511 1 80.69 165 ASN A N 1
ATOM 1370 C CA . ASN A 1 165 ? 9.219 -8.891 -0.632 1 80.69 165 ASN A CA 1
ATOM 1371 C C . ASN A 1 165 ? 9.844 -9.688 -1.777 1 80.69 165 ASN A C 1
ATOM 1373 O O . ASN A 1 165 ? 10.477 -9.109 -2.662 1 80.69 165 ASN A O 1
ATOM 1377 N N . PRO A 1 166 ? 9.562 -10.953 -1.792 1 89.81 166 PRO A N 1
ATOM 1378 C CA . PRO A 1 166 ? 10.203 -11.812 -2.793 1 89.81 166 PRO A CA 1
ATOM 1379 C C . PRO A 1 166 ? 9.938 -11.352 -4.223 1 89.81 166 PRO A C 1
ATOM 1381 O O . PRO A 1 166 ? 10.758 -11.578 -5.117 1 89.81 166 PRO A O 1
ATOM 1384 N N . GLU A 1 167 ? 8.797 -10.664 -4.426 1 88.94 167 GLU A N 1
ATOM 1385 C CA . GLU A 1 167 ? 8.43 -10.211 -5.762 1 88.94 167 GLU A CA 1
ATOM 1386 C C . GLU A 1 167 ? 9.367 -9.117 -6.25 1 88.94 167 GLU A C 1
ATOM 1388 O O . GLU A 1 167 ? 9.391 -8.797 -7.441 1 88.94 167 GLU A O 1
ATOM 1393 N N . ASP A 1 168 ? 10.188 -8.531 -5.355 1 86.12 168 ASP A N 1
ATOM 1394 C CA . ASP A 1 168 ? 11.133 -7.473 -5.703 1 86.12 168 ASP A CA 1
ATOM 1395 C C . ASP A 1 168 ? 12.477 -8.047 -6.145 1 86.12 168 ASP A C 1
ATOM 1397 O O . ASP A 1 168 ? 13.414 -7.305 -6.43 1 86.12 168 ASP A O 1
ATOM 1401 N N . SER A 1 169 ? 12.562 -9.344 -6.242 1 92.56 169 SER A N 1
ATOM 1402 C CA . SER A 1 169 ? 13.82 -9.984 -6.625 1 92.56 169 SER A CA 1
ATOM 1403 C C . SER A 1 169 ? 14.312 -9.469 -7.973 1 92.56 169 SER A C 1
ATOM 1405 O O . SER A 1 169 ? 13.523 -9.266 -8.898 1 92.56 169 SER A O 1
ATOM 1407 N N . ILE A 1 170 ? 15.617 -9.383 -8.125 1 92.69 170 ILE A N 1
ATOM 1408 C CA . ILE A 1 170 ? 16.266 -8.867 -9.328 1 92.69 170 ILE A CA 1
ATOM 1409 C C . ILE A 1 170 ? 15.969 -9.797 -10.508 1 92.69 170 ILE A C 1
ATOM 1411 O O . ILE A 1 170 ? 16.047 -9.375 -11.664 1 92.69 170 ILE A O 1
ATOM 1415 N N . ILE A 1 171 ? 15.609 -11.016 -10.219 1 96.19 171 ILE A N 1
ATOM 1416 C CA . ILE A 1 171 ? 15.328 -11.961 -11.289 1 96.19 171 ILE A CA 1
ATOM 1417 C C . ILE A 1 171 ? 14.125 -11.484 -12.102 1 96.19 171 ILE A C 1
ATOM 1419 O O . ILE A 1 171 ? 14.023 -11.766 -13.297 1 96.19 171 ILE A O 1
ATOM 1423 N N . PHE A 1 172 ? 13.227 -10.727 -11.438 1 94.25 172 PHE A N 1
ATOM 1424 C CA . PHE A 1 172 ? 12.031 -10.211 -12.086 1 94.25 172 PHE A CA 1
ATOM 1425 C C . PHE A 1 172 ? 12.234 -8.773 -12.539 1 94.25 172 PHE A C 1
ATOM 1427 O O . PHE A 1 172 ? 11.492 -7.875 -12.133 1 94.25 172 PHE A O 1
ATOM 1434 N N . SER A 1 173 ? 13.211 -8.562 -13.32 1 92.81 173 SER A N 1
ATOM 1435 C CA . SER A 1 173 ? 13.547 -7.23 -13.82 1 92.81 173 SER A CA 1
ATOM 1436 C C . SER A 1 173 ? 13.898 -7.27 -15.305 1 92.81 173 SER A C 1
ATOM 1438 O O . SER A 1 173 ? 14.055 -8.344 -15.883 1 92.81 173 SER A O 1
ATOM 1440 N N . LYS A 1 174 ? 14.023 -6.156 -15.914 1 92.12 174 LYS A N 1
ATOM 1441 C CA . LYS A 1 174 ? 14.367 -6.043 -17.328 1 92.12 174 LYS A CA 1
ATOM 1442 C C . LYS A 1 174 ? 15.758 -6.613 -17.594 1 92.12 174 LYS A C 1
ATOM 1444 O O . LYS A 1 174 ? 16.078 -6.973 -18.734 1 92.12 174 LYS A O 1
ATOM 1449 N N . LEU A 1 175 ? 16.578 -6.758 -16.562 1 91.44 175 LEU A N 1
ATOM 1450 C CA . LEU A 1 175 ? 17.938 -7.266 -16.734 1 91.44 175 LEU A CA 1
ATOM 1451 C C . LEU A 1 175 ? 17.938 -8.781 -16.891 1 91.44 175 LEU A C 1
ATOM 1453 O O . LEU A 1 175 ? 18.844 -9.352 -17.5 1 91.44 175 LEU A O 1
ATOM 1457 N N . PHE A 1 176 ? 16.875 -9.43 -16.391 1 95.81 176 PHE A N 1
ATOM 1458 C CA . PHE A 1 176 ? 16.875 -10.883 -16.359 1 95.81 176 PHE A CA 1
ATOM 1459 C C . PHE A 1 176 ? 15.656 -11.453 -17.062 1 95.81 176 PHE A C 1
ATOM 1461 O O . PHE A 1 176 ? 15.625 -11.539 -18.297 1 95.81 176 PHE A O 1
ATOM 1468 N N . ILE A 1 177 ? 14.578 -11.789 -16.281 1 96.31 177 ILE A N 1
ATOM 1469 C CA . ILE A 1 177 ? 13.547 -12.562 -16.969 1 96.31 177 ILE A CA 1
ATOM 1470 C C . ILE A 1 177 ? 12.367 -11.656 -17.297 1 96.31 177 ILE A C 1
ATOM 1472 O O . ILE A 1 177 ? 11.375 -12.102 -17.875 1 96.31 177 ILE A O 1
ATOM 1476 N N . GLY A 1 178 ? 12.422 -10.328 -16.953 1 94.38 178 GLY A N 1
ATOM 1477 C CA . GLY A 1 178 ? 11.367 -9.375 -17.266 1 94.38 178 GLY A CA 1
ATOM 1478 C C . GLY A 1 178 ? 10.523 -8.984 -16.062 1 94.38 178 GLY A C 1
ATOM 1479 O O . GLY A 1 178 ? 10.75 -9.484 -14.961 1 94.38 178 GLY A O 1
ATOM 1480 N N . ASN A 1 179 ? 9.562 -8.078 -16.266 1 91.06 179 ASN A N 1
ATOM 1481 C CA . ASN A 1 179 ? 8.766 -7.484 -15.195 1 91.06 179 ASN A CA 1
ATOM 1482 C C . ASN A 1 179 ? 7.879 -8.516 -14.516 1 91.06 179 ASN A C 1
ATOM 1484 O O . ASN A 1 179 ? 7.414 -9.461 -15.156 1 91.06 179 ASN A O 1
ATOM 1488 N N . PRO A 1 180 ? 7.605 -8.312 -13.227 1 90.38 180 PRO A N 1
ATOM 1489 C CA . PRO A 1 180 ? 6.91 -9.305 -12.406 1 90.38 180 PRO A CA 1
ATOM 1490 C C . PRO A 1 180 ? 5.391 -9.242 -12.562 1 90.38 180 PRO A C 1
ATOM 1492 O O . PRO A 1 180 ? 4.688 -10.164 -12.148 1 90.38 180 PRO A O 1
ATOM 1495 N N . ASP A 1 181 ? 4.844 -8.195 -13.07 1 86.75 181 ASP A N 1
ATOM 1496 C CA . ASP A 1 181 ? 3.389 -8.078 -13.023 1 86.75 181 ASP A CA 1
ATOM 1497 C C . ASP A 1 181 ? 2.828 -7.633 -14.375 1 86.75 181 ASP A C 1
ATOM 1499 O O . ASP A 1 181 ? 3.484 -6.895 -15.109 1 86.75 181 ASP A O 1
ATOM 1503 N N . GLY A 1 182 ? 1.655 -8.148 -14.68 1 89.19 182 GLY A N 1
ATOM 1504 C CA . GLY A 1 182 ? 0.985 -7.766 -15.906 1 89.19 182 GLY A CA 1
ATOM 1505 C C . GLY A 1 182 ? 1.532 -8.477 -17.125 1 89.19 182 GLY A C 1
ATOM 1506 O O . GLY A 1 182 ? 1.915 -9.648 -17.062 1 89.19 182 GLY A O 1
ATOM 1507 N N . LEU A 1 183 ? 1.414 -7.809 -18.281 1 91.38 183 LEU A N 1
ATOM 1508 C CA . LEU A 1 183 ? 2.057 -8.281 -19.516 1 91.38 183 LEU A CA 1
ATOM 1509 C C . LEU A 1 183 ? 3.57 -8.125 -19.422 1 91.38 183 LEU A C 1
ATOM 1511 O O . LEU A 1 183 ? 4.066 -7.098 -18.953 1 91.38 183 LEU A O 1
ATOM 1515 N N . VAL A 1 184 ? 4.266 -9.156 -19.781 1 93.81 184 VAL A N 1
ATOM 1516 C CA . VAL A 1 184 ? 5.723 -9.039 -19.781 1 93.81 184 VAL A CA 1
ATOM 1517 C C . VAL A 1 184 ? 6.168 -8.188 -20.969 1 93.81 184 VAL A C 1
ATOM 1519 O O . VAL A 1 184 ? 6.098 -8.633 -22.109 1 93.81 184 VAL A O 1
ATOM 1522 N N . THR A 1 185 ? 6.586 -6.98 -20.672 1 91.94 185 THR A N 1
ATOM 1523 C CA . THR A 1 185 ? 6.859 -6.02 -21.734 1 91.94 185 THR A CA 1
ATOM 1524 C C . THR A 1 185 ? 8.336 -5.637 -21.734 1 91.94 185 THR A C 1
ATOM 1526 O O . THR A 1 185 ? 8.766 -4.824 -22.562 1 91.94 185 THR A O 1
ATOM 1529 N N . ASP A 1 186 ? 9.094 -6.266 -20.828 1 91.75 186 ASP A N 1
ATOM 1530 C CA . ASP A 1 186 ? 10.516 -5.949 -20.812 1 91.75 186 ASP A CA 1
ATOM 1531 C C . ASP A 1 186 ? 11.352 -7.203 -20.578 1 91.75 186 ASP A C 1
ATOM 1533 O O . ASP A 1 186 ? 10.812 -8.305 -20.453 1 91.75 186 ASP A O 1
ATOM 1537 N N . GLY A 1 187 ? 12.703 -6.977 -20.75 1 94.25 187 GLY A N 1
ATOM 1538 C CA . GLY A 1 187 ? 13.602 -8.109 -20.609 1 94.25 187 GLY A CA 1
ATOM 1539 C C . GLY A 1 187 ? 13.695 -8.961 -21.859 1 94.25 187 GLY A C 1
ATOM 1540 O O . GLY A 1 187 ? 13.141 -8.602 -22.891 1 94.25 187 GLY A O 1
ATOM 1541 N N . PRO A 1 188 ? 14.383 -10.055 -21.703 1 96.81 188 PRO A N 1
ATOM 1542 C CA . PRO A 1 188 ? 14.633 -10.891 -22.875 1 96.81 188 PRO A CA 1
ATOM 1543 C C . PRO A 1 188 ? 13.367 -11.508 -23.453 1 96.81 188 PRO A C 1
ATOM 1545 O O . PRO A 1 188 ? 13.344 -11.93 -24.609 1 96.81 188 PRO A O 1
ATOM 1548 N N . TYR A 1 189 ? 12.328 -11.539 -22.672 1 96.88 189 TYR A N 1
ATOM 1549 C CA . TYR A 1 189 ? 11.117 -12.211 -23.125 1 96.88 189 TYR A CA 1
ATOM 1550 C C . TYR A 1 189 ? 9.961 -11.219 -23.25 1 96.88 189 TYR A C 1
ATOM 1552 O O . TYR A 1 189 ? 8.805 -11.578 -23.016 1 96.88 189 TYR A O 1
ATOM 1560 N N . ALA A 1 190 ? 10.312 -10 -23.5 1 94.38 190 ALA A N 1
ATOM 1561 C CA . ALA A 1 190 ? 9.32 -8.953 -23.75 1 94.38 190 ALA A CA 1
ATOM 1562 C C . ALA A 1 190 ? 8.398 -9.336 -24.906 1 94.38 190 ALA A C 1
ATOM 1564 O O . ALA A 1 190 ? 8.867 -9.812 -25.953 1 94.38 190 ALA A O 1
ATOM 1565 N N . ASN A 1 191 ? 7.113 -9.234 -24.672 1 91.19 191 ASN A N 1
ATOM 1566 C CA . ASN A 1 191 ? 6.074 -9.453 -25.672 1 91.19 191 ASN A CA 1
ATOM 1567 C C . ASN A 1 191 ? 6.062 -10.906 -26.156 1 91.19 191 ASN A C 1
ATOM 1569 O O . ASN A 1 191 ? 5.754 -11.172 -27.312 1 91.19 191 ASN A O 1
ATOM 1573 N N . TRP A 1 192 ? 6.59 -11.758 -25.25 1 93.25 192 TRP A N 1
ATOM 1574 C CA . TRP A 1 192 ? 6.562 -13.195 -25.5 1 93.25 192 TRP A CA 1
ATOM 1575 C C . TRP A 1 192 ? 5.129 -13.695 -25.641 1 93.25 192 TRP A C 1
ATOM 1577 O O . TRP A 1 192 ? 4.223 -13.211 -24.953 1 93.25 192 TRP A O 1
ATOM 1587 N N . HIS A 1 193 ? 4.82 -14.492 -26.609 1 88.5 193 HIS A N 1
ATOM 1588 C CA . HIS A 1 193 ? 3.451 -14.938 -26.844 1 88.5 193 HIS A CA 1
ATOM 1589 C C . HIS A 1 193 ? 3.422 -16.391 -27.312 1 88.5 193 HIS A C 1
ATOM 1591 O O . HIS A 1 193 ? 4.355 -16.859 -27.969 1 88.5 193 HIS A O 1
ATOM 1597 N N . HIS A 1 194 ? 2.498 -17.031 -26.859 1 82 194 HIS A N 1
ATOM 1598 C CA . HIS A 1 194 ? 2.205 -18.359 -27.375 1 82 194 HIS A CA 1
ATOM 1599 C C . HIS A 1 194 ? 1.126 -18.312 -28.453 1 82 194 HIS A C 1
ATOM 1601 O O . HIS A 1 194 ? 0.206 -17.5 -28.375 1 82 194 HIS A O 1
ATOM 1607 N N . ASP A 1 195 ? 1.256 -19.062 -29.484 1 72.25 195 ASP A N 1
ATOM 1608 C CA . ASP A 1 195 ? 0.387 -19.016 -30.656 1 72.25 195 ASP A CA 1
ATOM 1609 C C . ASP A 1 195 ? -1.082 -19.125 -30.25 1 72.25 195 ASP A C 1
ATOM 1611 O O . ASP A 1 195 ? -1.929 -18.406 -30.781 1 72.25 195 ASP A O 1
ATOM 1615 N N . ASN A 1 196 ? -1.446 -19.906 -29.344 1 67.19 196 ASN A N 1
ATOM 1616 C CA . ASN A 1 196 ? -2.834 -20.062 -28.922 1 67.19 196 ASN A CA 1
ATOM 1617 C C . ASN A 1 196 ? -3.072 -19.438 -27.547 1 67.19 196 ASN A C 1
ATOM 1619 O O . ASN A 1 196 ? -4.164 -18.953 -27.266 1 67.19 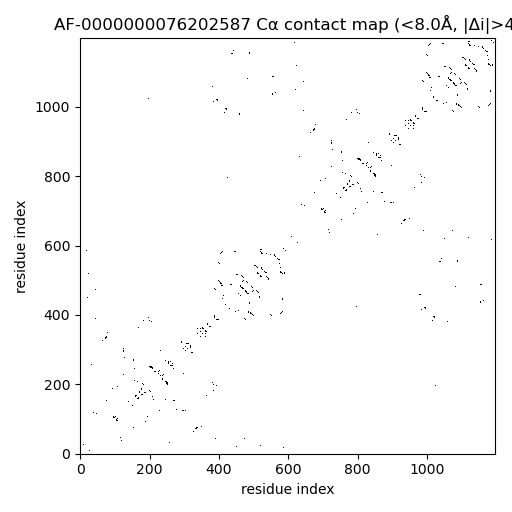196 ASN A O 1
ATOM 1623 N N . GLY A 1 197 ? -2.027 -19.344 -26.844 1 64.88 197 GLY A N 1
ATOM 1624 C CA . GLY A 1 197 ? -2.178 -19.047 -25.438 1 64.88 197 GLY A CA 1
ATOM 1625 C C . GLY A 1 197 ? -2.133 -17.562 -25.125 1 64.88 197 GLY A C 1
ATOM 1626 O O . GLY A 1 197 ? -2.469 -17.141 -24.016 1 64.88 197 GLY A O 1
ATOM 1627 N N . GLY A 1 198 ? -1.745 -16.906 -26.156 1 79.06 198 GLY A N 1
ATOM 1628 C CA . GLY A 1 198 ? -1.761 -15.469 -25.953 1 79.06 198 GLY A CA 1
ATOM 1629 C C . GLY A 1 198 ? -0.459 -14.938 -25.375 1 79.06 198 GLY A C 1
ATOM 1630 O O . GLY A 1 198 ? 0.604 -15.523 -25.594 1 79.06 198 GLY A O 1
ATOM 1631 N N . LEU A 1 199 ? -0.519 -13.828 -24.734 1 88.75 199 LEU A N 1
ATOM 1632 C CA . LEU A 1 199 ? 0.648 -13.094 -24.266 1 88.75 199 LEU A CA 1
ATOM 1633 C C . LEU A 1 199 ? 1.153 -13.656 -22.938 1 88.75 199 LEU A C 1
ATOM 1635 O O . LEU A 1 199 ? 0.372 -14.188 -22.141 1 88.75 199 LEU A O 1
ATOM 1639 N N . LEU A 1 200 ? 2.438 -13.57 -22.75 1 94.19 200 LEU A N 1
ATOM 1640 C CA . LEU A 1 200 ? 3.031 -13.945 -21.469 1 94.19 200 LEU A CA 1
ATOM 1641 C C . LEU A 1 200 ? 2.645 -12.945 -20.375 1 94.19 200 LEU A C 1
ATOM 1643 O O . LEU A 1 200 ? 2.822 -11.734 -20.547 1 94.19 200 LEU A O 1
ATOM 1647 N N . THR A 1 201 ? 2.02 -13.43 -19.344 1 94.06 201 THR A N 1
ATOM 1648 C CA . THR A 1 201 ? 1.646 -12.617 -18.203 1 94.06 201 THR A CA 1
ATOM 1649 C C . THR A 1 201 ? 2.246 -13.18 -16.922 1 94.06 201 THR A C 1
ATOM 1651 O O . THR A 1 201 ? 2.535 -14.383 -16.844 1 94.06 201 THR A O 1
ATOM 1654 N N . ARG A 1 202 ? 2.508 -12.312 -15.914 1 94.06 202 ARG A N 1
ATOM 1655 C CA . ARG A 1 202 ? 2.932 -12.703 -14.57 1 94.06 202 ARG A CA 1
ATOM 1656 C C . ARG A 1 202 ? 2.188 -11.906 -13.508 1 94.06 202 ARG A C 1
ATOM 1658 O O . ARG A 1 202 ? 1.703 -10.805 -13.773 1 94.06 202 ARG A O 1
ATOM 1665 N N . ASN A 1 203 ? 1.961 -12.469 -12.414 1 92.81 203 ASN A N 1
ATOM 1666 C CA . ASN A 1 203 ? 1.424 -11.852 -11.211 1 92.81 203 ASN A CA 1
ATOM 1667 C C . ASN A 1 203 ? 2.234 -12.234 -9.977 1 92.81 203 ASN A C 1
ATOM 1669 O O . ASN A 1 203 ? 1.678 -12.711 -8.984 1 92.81 203 ASN A O 1
ATOM 1673 N N . VAL A 1 204 ? 3.527 -11.906 -10.023 1 92.81 204 VAL A N 1
ATOM 1674 C CA . VAL A 1 204 ? 4.457 -12.406 -9.016 1 92.81 204 VAL A CA 1
ATOM 1675 C C . VAL A 1 204 ? 4.078 -11.859 -7.641 1 92.81 204 VAL A C 1
ATOM 1677 O O . VAL A 1 204 ? 3.932 -10.648 -7.469 1 92.81 204 VAL A O 1
ATOM 1680 N N . GLY A 1 205 ? 3.83 -12.766 -6.703 1 88.56 205 GLY A N 1
ATOM 1681 C CA . GLY A 1 205 ? 3.586 -12.391 -5.32 1 88.56 205 GLY A CA 1
ATOM 1682 C C . GLY A 1 205 ? 2.125 -12.109 -5.027 1 88.56 205 GLY A C 1
ATOM 1683 O O . GLY A 1 205 ? 1.759 -11.82 -3.887 1 88.56 205 GLY A O 1
ATOM 1684 N N . ALA A 1 206 ? 1.253 -12.195 -6.023 1 86.88 206 ALA A N 1
ATOM 1685 C CA . ALA A 1 206 ? -0.172 -11.984 -5.789 1 86.88 206 ALA A CA 1
ATOM 1686 C C . ALA A 1 206 ? -0.759 -13.094 -4.918 1 86.88 206 ALA A C 1
ATOM 1688 O O . ALA A 1 206 ? -1.521 -12.82 -3.988 1 86.88 206 ALA A O 1
ATOM 1689 N N . VAL A 1 207 ? -0.411 -14.273 -5.297 1 86.94 207 VAL A N 1
ATOM 1690 C CA . VAL A 1 207 ? -0.895 -15.445 -4.57 1 86.94 207 VAL A CA 1
ATOM 1691 C C . VAL A 1 207 ? 0.277 -16.359 -4.234 1 86.94 207 VAL A C 1
ATOM 1693 O O . VAL A 1 207 ? 1.182 -16.547 -5.051 1 86.94 207 VAL A O 1
ATOM 1696 N N . GLY A 1 208 ? 0.215 -16.781 -3.01 1 86.94 208 GLY A N 1
ATOM 1697 C CA . GLY A 1 208 ? 1.194 -17.781 -2.619 1 86.94 208 GLY A CA 1
ATOM 1698 C C . GLY A 1 208 ? 2.545 -17.188 -2.264 1 86.94 208 GLY A C 1
ATOM 1699 O O . GLY A 1 208 ? 2.658 -15.977 -2.043 1 86.94 208 GLY A O 1
ATOM 1700 N N . ARG A 1 209 ? 3.551 -18.062 -2.094 1 89.19 209 ARG A N 1
ATOM 1701 C CA . ARG A 1 209 ? 4.941 -17.75 -1.792 1 89.19 209 ARG A CA 1
ATOM 1702 C C . ARG A 1 209 ? 5.887 -18.719 -2.492 1 89.19 209 ARG A C 1
ATOM 1704 O O . ARG A 1 209 ? 5.492 -19.828 -2.855 1 89.19 209 ARG A O 1
ATOM 1711 N N . PRO A 1 210 ? 7.105 -18.266 -2.713 1 93.75 210 PRO A N 1
ATOM 1712 C CA . PRO A 1 210 ? 8.055 -19.203 -3.299 1 93.75 210 PRO A CA 1
ATOM 1713 C C . PRO A 1 210 ? 8.469 -20.312 -2.322 1 93.75 210 PRO A C 1
ATOM 1715 O O . PRO A 1 210 ? 8.266 -20.172 -1.114 1 93.75 210 PRO A O 1
ATOM 1718 N N . LEU A 1 211 ? 8.961 -21.406 -2.895 1 95.12 211 LEU A N 1
ATOM 1719 C CA . LEU A 1 211 ? 9.602 -22.438 -2.084 1 95.12 211 LEU A CA 1
ATOM 1720 C C . LEU A 1 211 ? 10.719 -21.828 -1.238 1 95.12 211 LEU A C 1
ATOM 1722 O O . LEU A 1 211 ? 11.555 -21.078 -1.746 1 95.12 211 LEU A O 1
ATOM 1726 N N . ASP A 1 212 ? 10.68 -22.125 0.076 1 93.62 212 ASP A N 1
ATOM 1727 C CA . ASP A 1 212 ? 11.672 -21.5 0.958 1 93.62 212 ASP A CA 1
ATOM 1728 C C . ASP A 1 212 ? 12.625 -22.547 1.531 1 93.62 212 ASP A C 1
ATOM 1730 O O . ASP A 1 212 ? 12.586 -23.719 1.138 1 93.62 212 ASP A O 1
ATOM 1734 N N . LYS A 1 213 ? 13.516 -22.109 2.387 1 94.62 213 LYS A N 1
ATOM 1735 C CA . LYS A 1 213 ? 14.555 -22.969 2.93 1 94.62 213 LYS A CA 1
ATOM 1736 C C . LYS A 1 213 ? 13.953 -24.047 3.826 1 94.62 213 LYS A C 1
ATOM 1738 O O . LYS A 1 213 ? 14.453 -25.188 3.867 1 94.62 213 LYS A O 1
ATOM 1743 N N . LYS A 1 214 ? 12.938 -23.734 4.535 1 93.25 214 LYS A N 1
ATOM 1744 C CA . LYS A 1 214 ? 12.289 -24.719 5.398 1 93.25 214 LYS A CA 1
ATOM 1745 C C . LYS A 1 214 ? 11.664 -25.828 4.574 1 93.25 214 LYS A C 1
ATOM 1747 O O . LYS A 1 214 ? 11.734 -27 4.949 1 93.25 214 LYS A O 1
ATOM 1752 N N . ASP A 1 215 ? 11 -25.5 3.48 1 94.81 215 ASP A N 1
ATOM 1753 C CA . ASP A 1 215 ? 10.453 -26.5 2.566 1 94.81 215 ASP A CA 1
ATOM 1754 C C . ASP A 1 215 ? 11.539 -27.438 2.062 1 94.81 215 ASP A C 1
ATOM 1756 O O . ASP A 1 215 ? 11.352 -28.656 2.033 1 94.81 215 ASP A O 1
ATOM 1760 N N . LEU A 1 216 ? 12.648 -26.828 1.66 1 97.06 216 LEU A N 1
ATOM 1761 C CA . LEU A 1 216 ? 13.789 -27.594 1.163 1 97.06 216 LEU A CA 1
ATOM 1762 C C . LEU A 1 216 ? 14.305 -28.562 2.229 1 97.06 216 LEU A C 1
ATOM 1764 O O . LEU A 1 216 ? 14.531 -29.734 1.949 1 97.06 216 LEU A O 1
ATOM 1768 N N . GLU A 1 217 ? 14.445 -28.062 3.393 1 97 217 GLU A N 1
ATOM 1769 C CA . GLU A 1 217 ? 14.914 -28.891 4.5 1 97 217 GLU A CA 1
ATOM 1770 C C . GLU A 1 217 ? 13.938 -30.016 4.797 1 97 217 GLU A C 1
ATOM 1772 O O . GLU A 1 217 ? 14.352 -31.141 5.109 1 97 217 GLU A O 1
ATOM 1777 N N . ASN A 1 218 ? 12.68 -29.719 4.707 1 96.75 218 ASN A N 1
ATOM 1778 C CA . ASN A 1 218 ? 11.664 -30.734 4.93 1 96.75 218 ASN A CA 1
ATOM 1779 C C . ASN A 1 218 ? 11.789 -31.891 3.93 1 96.75 218 ASN A C 1
ATOM 1781 O O . ASN A 1 218 ? 11.773 -33.062 4.316 1 96.75 218 ASN A O 1
ATOM 1785 N N . ILE A 1 219 ? 11.953 -31.609 2.713 1 97.94 219 ILE A N 1
ATOM 1786 C CA . ILE A 1 219 ? 12.109 -32.625 1.685 1 97.94 219 ILE A CA 1
ATOM 1787 C C . ILE A 1 219 ? 13.359 -33.469 1.964 1 97.94 219 ILE A C 1
ATOM 1789 O O . ILE A 1 219 ? 13.305 -34.688 1.988 1 97.94 219 ILE A O 1
ATOM 1793 N N . LEU A 1 220 ? 14.461 -32.812 2.262 1 98 220 LEU A N 1
ATOM 1794 C CA . LEU A 1 220 ? 15.766 -33.469 2.377 1 98 220 LEU A CA 1
ATOM 1795 C C . LEU A 1 220 ? 15.891 -34.219 3.693 1 98 220 LEU A C 1
ATOM 1797 O O . LEU A 1 220 ? 16.797 -35.031 3.867 1 98 220 LEU A O 1
ATOM 1801 N N . SER A 1 221 ? 14.977 -33.969 4.598 1 97.94 221 SER A N 1
ATOM 1802 C CA . SER A 1 221 ? 14.992 -34.688 5.879 1 97.94 221 SER A CA 1
ATOM 1803 C C . SER A 1 221 ? 14.508 -36.125 5.727 1 97.94 221 SER A C 1
ATOM 1805 O O . SER A 1 221 ? 14.688 -36.938 6.633 1 97.94 221 SER A O 1
ATOM 1807 N N . ARG A 1 222 ? 13.945 -36.469 4.594 1 97.56 222 ARG A N 1
ATOM 1808 C CA . ARG A 1 222 ? 13.43 -37.812 4.344 1 97.56 222 ARG A CA 1
ATOM 1809 C C . ARG A 1 222 ? 14.484 -38.688 3.672 1 97.56 222 ARG A C 1
ATOM 1811 O O . ARG A 1 222 ? 15.523 -38.188 3.23 1 97.56 222 ARG A O 1
ATOM 1818 N N . LYS A 1 223 ? 14.109 -40.031 3.555 1 97.44 223 LYS A N 1
ATOM 1819 C CA . LYS A 1 223 ? 15.141 -40.938 3.096 1 97.44 223 LYS A CA 1
ATOM 1820 C C . LYS A 1 223 ? 14.719 -41.656 1.815 1 97.44 223 LYS A C 1
ATOM 1822 O O . LYS A 1 223 ? 15.562 -42.062 1.019 1 97.44 223 LYS A O 1
ATOM 1827 N N . TYR A 1 224 ? 13.445 -41.844 1.674 1 97.88 224 TYR A N 1
ATOM 1828 C CA . TYR A 1 224 ? 12.945 -42.625 0.549 1 97.88 224 TYR A CA 1
ATOM 1829 C C . TYR A 1 224 ? 12 -41.781 -0.313 1 97.88 224 TYR A C 1
ATOM 1831 O O . TYR A 1 224 ? 11.312 -40.906 0.188 1 97.88 224 TYR A O 1
ATOM 1839 N N . ASN A 1 225 ? 11.953 -42.156 -1.603 1 97.94 225 ASN A N 1
ATOM 1840 C CA . ASN A 1 225 ? 11.086 -41.438 -2.537 1 97.94 225 ASN A CA 1
ATOM 1841 C C . ASN A 1 225 ? 9.625 -41.531 -2.121 1 97.94 225 ASN A C 1
ATOM 1843 O O . ASN A 1 225 ? 8.852 -40.594 -2.338 1 97.94 225 ASN A O 1
ATOM 1847 N N . HIS A 1 226 ? 9.172 -42.688 -1.569 1 96.62 226 HIS A N 1
ATOM 1848 C CA . HIS A 1 226 ? 7.773 -42.844 -1.181 1 96.62 226 HIS A CA 1
ATOM 1849 C C . HIS A 1 226 ? 7.395 -41.844 -0.084 1 96.62 226 HIS A C 1
ATOM 1851 O O . HIS A 1 226 ? 6.211 -41.625 0.18 1 96.62 226 HIS A O 1
ATOM 1857 N N . GLU A 1 227 ? 8.375 -41.219 0.541 1 96.94 227 GLU A N 1
ATOM 1858 C CA . GLU A 1 227 ? 8.125 -40.25 1.595 1 96.94 227 GLU A CA 1
ATOM 1859 C C . GLU A 1 227 ? 7.973 -38.844 1.019 1 96.94 227 GLU A C 1
ATOM 1861 O O . GLU A 1 227 ? 7.504 -37.938 1.705 1 96.94 227 GLU A O 1
ATOM 1866 N N . ILE A 1 228 ? 8.367 -38.594 -0.259 1 97.69 228 ILE A N 1
ATOM 1867 C CA . ILE A 1 228 ? 8.375 -37.219 -0.747 1 97.69 228 ILE A CA 1
ATOM 1868 C C . ILE A 1 228 ? 7.59 -37.125 -2.051 1 97.69 228 ILE A C 1
ATOM 1870 O O . ILE A 1 228 ? 7.453 -36.062 -2.625 1 97.69 228 ILE A O 1
ATOM 1874 N N . LEU A 1 229 ? 7.09 -38.219 -2.557 1 96.75 229 LEU A N 1
ATOM 1875 C CA . LEU A 1 229 ? 6.406 -38.188 -3.844 1 96.75 229 LEU A CA 1
ATOM 1876 C C . LEU A 1 229 ? 4.984 -38.719 -3.713 1 96.75 229 LEU A C 1
ATOM 1878 O O . LEU A 1 229 ? 4.715 -39.562 -2.859 1 96.75 229 LEU A O 1
ATOM 1882 N N . ASN A 1 230 ? 4.082 -38.156 -4.59 1 90.19 230 ASN A N 1
ATOM 1883 C CA . ASN A 1 230 ? 2.744 -38.719 -4.719 1 90.19 230 ASN A CA 1
ATOM 1884 C C . ASN A 1 230 ? 2.783 -40.125 -5.297 1 90.19 230 ASN A C 1
ATOM 1886 O O . ASN A 1 230 ? 3.66 -40.469 -6.102 1 90.19 230 ASN A O 1
ATOM 1890 N N . PRO A 1 231 ? 1.866 -41 -4.867 1 89.06 231 PRO A N 1
ATOM 1891 C CA . PRO A 1 231 ? 0.743 -40.75 -3.959 1 89.06 231 PRO A CA 1
ATOM 1892 C C . PRO A 1 231 ? 1.045 -41.156 -2.52 1 89.06 231 PRO A C 1
ATOM 1894 O O . PRO A 1 231 ? 0.178 -41.031 -1.648 1 89.06 231 PRO A O 1
ATOM 1897 N N . THR A 1 232 ? 2.23 -41.531 -2.24 1 89.44 232 THR A N 1
ATOM 1898 C CA . THR A 1 232 ? 2.508 -42.219 -0.983 1 89.44 232 THR A CA 1
ATOM 1899 C C . THR A 1 232 ? 2.963 -41.25 0.085 1 89.44 232 THR A C 1
ATOM 1901 O O . THR A 1 232 ? 2.949 -41.562 1.277 1 89.44 232 THR A O 1
ATOM 1904 N N . ALA A 1 233 ? 3.455 -40.125 -0.33 1 90 233 ALA A N 1
ATOM 1905 C CA . ALA A 1 233 ? 3.842 -39.125 0.661 1 90 233 ALA A CA 1
ATOM 1906 C C . ALA A 1 233 ? 2.631 -38.656 1.456 1 90 233 ALA A C 1
ATOM 1908 O O . ALA A 1 233 ? 1.791 -37.906 0.935 1 90 233 ALA A O 1
ATOM 1909 N N . GLN A 1 234 ? 2.529 -38.969 2.67 1 80.44 234 GLN A N 1
ATOM 1910 C CA . GLN A 1 234 ? 1.351 -38.719 3.498 1 80.44 234 GLN A CA 1
ATOM 1911 C C . GLN A 1 234 ? 1.294 -37.281 3.969 1 80.44 234 GLN A C 1
ATOM 1913 O O . GLN A 1 234 ? 0.22 -36.688 4.012 1 80.44 234 GLN A O 1
ATOM 1918 N N . GLU A 1 235 ? 2.432 -36.75 4.301 1 87.25 235 GLU A N 1
ATOM 1919 C CA . GLU A 1 235 ? 2.461 -35.375 4.797 1 87.25 235 GLU A CA 1
ATOM 1920 C C . GLU A 1 235 ? 2.869 -34.406 3.697 1 87.25 235 GLU A C 1
ATOM 1922 O O . GLU A 1 235 ? 3.951 -34.531 3.119 1 87.25 235 GLU A O 1
ATOM 1927 N N . LEU A 1 236 ? 2.109 -33.344 3.51 1 88.75 236 LEU A N 1
ATOM 1928 C CA . LEU A 1 236 ? 2.324 -32.375 2.445 1 88.75 236 LEU A CA 1
ATOM 1929 C C . LEU A 1 236 ? 3.633 -31.625 2.654 1 88.75 236 LEU A C 1
ATOM 1931 O O . LEU A 1 236 ? 4.273 -31.219 1.689 1 88.75 236 LEU A O 1
ATOM 1935 N N . LYS A 1 237 ? 4.047 -31.484 3.887 1 90.31 237 LYS A N 1
ATOM 1936 C CA . LYS A 1 237 ? 5.234 -30.688 4.184 1 90.31 237 LYS A CA 1
ATOM 1937 C C . LYS A 1 237 ? 6.496 -31.344 3.629 1 90.31 237 LYS A C 1
ATOM 1939 O O . LYS A 1 237 ? 7.531 -30.688 3.484 1 90.31 237 LYS A O 1
ATOM 1944 N N . TYR A 1 238 ? 6.445 -32.656 3.287 1 94.81 238 TYR A N 1
ATOM 1945 C CA . TYR A 1 238 ? 7.605 -33.375 2.754 1 94.81 238 TYR A CA 1
ATOM 1946 C C . TYR A 1 238 ? 7.48 -33.562 1.249 1 94.81 238 TYR A C 1
ATOM 1948 O O . TYR A 1 238 ? 8.445 -33.969 0.584 1 94.81 238 TYR A O 1
ATOM 1956 N N . ASN A 1 239 ? 6.344 -33.312 0.743 1 94.38 239 ASN A N 1
ATOM 1957 C CA . ASN A 1 239 ? 6.016 -33.688 -0.627 1 94.38 239 ASN A CA 1
ATOM 1958 C C . ASN A 1 239 ? 6.664 -32.75 -1.641 1 94.38 239 ASN A C 1
ATOM 1960 O O . ASN A 1 239 ? 6.355 -31.562 -1.677 1 94.38 239 ASN A O 1
ATOM 1964 N N . LEU A 1 240 ? 7.484 -33.25 -2.539 1 97.38 240 LEU A N 1
ATOM 1965 C CA . LEU A 1 240 ? 8.258 -32.5 -3.516 1 97.38 240 LEU A CA 1
ATOM 1966 C C . LEU A 1 240 ? 7.34 -31.797 -4.512 1 97.38 240 LEU A C 1
ATOM 1968 O O . LEU A 1 240 ? 7.531 -30.625 -4.816 1 97.38 240 LEU A O 1
ATOM 1972 N N . GLU A 1 241 ? 6.359 -32.5 -5.043 1 94.38 241 GLU A N 1
ATOM 1973 C CA . GLU A 1 241 ? 5.465 -31.922 -6.043 1 94.38 241 GLU A CA 1
ATOM 1974 C C . GLU A 1 241 ? 4.617 -30.797 -5.449 1 94.38 241 GLU A C 1
ATOM 1976 O O . GLU A 1 241 ? 4.344 -29.797 -6.113 1 94.38 241 GLU A O 1
ATOM 1981 N N . ASN A 1 242 ? 4.211 -31.016 -4.223 1 91.5 242 ASN A N 1
ATOM 1982 C CA . ASN A 1 242 ? 3.479 -29.953 -3.537 1 91.5 242 ASN A CA 1
ATOM 1983 C C . ASN A 1 242 ? 4.316 -28.688 -3.402 1 91.5 242 ASN A C 1
ATOM 1985 O O . ASN A 1 242 ? 3.852 -27.594 -3.723 1 91.5 242 ASN A O 1
ATOM 1989 N N . HIS A 1 243 ? 5.504 -28.844 -2.924 1 94.38 243 HIS A N 1
ATOM 1990 C CA . HIS A 1 243 ? 6.379 -27.688 -2.764 1 94.38 243 HIS A CA 1
ATOM 1991 C C . HIS A 1 243 ? 6.719 -27.062 -4.109 1 94.38 243 HIS A C 1
ATOM 1993 O O . HIS A 1 243 ? 6.848 -25.844 -4.219 1 94.38 243 HIS A O 1
ATOM 1999 N N . HIS A 1 244 ? 6.891 -27.922 -5.137 1 96.12 244 HIS A N 1
ATOM 2000 C CA . HIS A 1 244 ? 7.082 -27.453 -6.508 1 96.12 244 HIS A CA 1
ATOM 2001 C C . HIS A 1 244 ? 5.965 -26.5 -6.93 1 96.12 244 HIS A C 1
ATOM 2003 O O . HIS A 1 244 ? 6.215 -25.516 -7.629 1 96.12 244 HIS A O 1
ATOM 2009 N N . GLY A 1 245 ? 4.766 -26.719 -6.492 1 93.81 245 GLY A N 1
ATOM 2010 C CA . GLY A 1 245 ? 3.617 -25.906 -6.855 1 93.81 245 GLY A CA 1
ATOM 2011 C C . GLY A 1 245 ? 3.713 -24.469 -6.34 1 93.81 245 GLY A C 1
ATOM 2012 O O . GLY A 1 245 ? 3.154 -23.562 -6.941 1 93.81 245 GLY A O 1
ATOM 2013 N N . LYS A 1 246 ? 4.449 -24.234 -5.324 1 93.25 246 LYS A N 1
ATOM 2014 C CA . LYS A 1 246 ? 4.551 -22.922 -4.699 1 93.25 246 LYS A CA 1
ATOM 2015 C C . LYS A 1 246 ? 5.18 -21.906 -5.648 1 93.25 246 LYS A C 1
ATOM 2017 O O . LYS A 1 246 ? 4.727 -20.766 -5.727 1 93.25 246 LYS A O 1
ATOM 2022 N N . GLY A 1 247 ? 6.238 -22.328 -6.352 1 95.12 247 GLY A N 1
ATOM 2023 C CA . GLY A 1 247 ? 6.848 -21.438 -7.324 1 95.12 247 GLY A CA 1
ATOM 2024 C C . GLY A 1 247 ? 5.914 -21.062 -8.461 1 95.12 247 GLY A C 1
ATOM 2025 O O . GLY A 1 247 ? 5.93 -19.938 -8.945 1 95.12 247 GLY A O 1
ATOM 2026 N N . HIS A 1 248 ? 5.09 -22.016 -8.883 1 95.69 248 HIS A N 1
ATOM 2027 C CA . HIS A 1 248 ? 4.113 -21.766 -9.945 1 95.69 248 HIS A CA 1
ATOM 2028 C C . HIS A 1 248 ? 3.062 -20.766 -9.508 1 95.69 248 HIS A C 1
ATOM 2030 O O . HIS A 1 248 ? 2.773 -19.812 -10.234 1 95.69 248 HIS A O 1
ATOM 2036 N N . SER A 1 249 ? 2.562 -20.938 -8.32 1 92.19 249 SER A N 1
ATOM 2037 C CA . SER A 1 249 ? 1.552 -20.047 -7.773 1 92.19 249 SER A CA 1
ATOM 2038 C C . SER A 1 249 ? 2.123 -18.641 -7.539 1 92.19 249 SER A C 1
ATOM 2040 O O . SER A 1 249 ? 1.473 -17.641 -7.836 1 92.19 249 SER A O 1
ATOM 2042 N N . PHE A 1 250 ? 3.309 -18.594 -7.051 1 93.38 250 PHE A N 1
ATOM 2043 C CA . PHE A 1 250 ? 3.977 -17.344 -6.723 1 93.38 250 PHE A CA 1
ATOM 2044 C C . PHE A 1 250 ? 4.18 -16.5 -7.973 1 93.38 250 PHE A C 1
ATOM 2046 O O . PHE A 1 250 ? 3.961 -15.289 -7.953 1 93.38 250 PHE A O 1
ATOM 2053 N N . VAL A 1 251 ? 4.605 -17.094 -9.031 1 95.94 251 VAL A N 1
ATOM 2054 C CA . VAL A 1 251 ? 4.852 -16.359 -10.273 1 95.94 251 VAL A CA 1
ATOM 2055 C C . VAL A 1 251 ? 3.521 -15.992 -10.93 1 95.94 251 VAL A C 1
ATOM 2057 O O . VAL A 1 251 ? 3.373 -14.891 -11.461 1 95.94 251 VAL A O 1
ATOM 2060 N N . GLY A 1 252 ? 2.584 -16.891 -10.922 1 93.81 252 GLY A N 1
ATOM 2061 C CA . GLY A 1 252 ? 1.268 -16.641 -11.492 1 93.81 252 GLY A CA 1
ATOM 2062 C C . GLY A 1 252 ? 1.284 -16.531 -13 1 93.81 252 GLY A C 1
ATOM 2063 O O . GLY A 1 252 ? 2.201 -17.031 -13.656 1 93.81 252 GLY A O 1
ATOM 2064 N N . GLY A 1 253 ? 0.215 -15.977 -13.602 1 92.94 253 GLY A N 1
ATOM 2065 C CA . GLY A 1 253 ? 0.111 -15.867 -15.055 1 92.94 253 GLY A CA 1
ATOM 2066 C C . GLY A 1 253 ? 0.136 -17.219 -15.758 1 92.94 253 GLY A C 1
ATOM 2067 O O . GLY A 1 253 ? -0.574 -18.141 -15.359 1 92.94 253 GLY A O 1
ATOM 2068 N N . ASN A 1 254 ? 1.004 -17.281 -16.703 1 93.88 254 ASN A N 1
ATOM 2069 C CA . ASN A 1 254 ? 1.13 -18.531 -17.438 1 93.88 254 ASN A CA 1
ATOM 2070 C C . ASN A 1 254 ? 1.682 -19.656 -16.562 1 93.88 254 ASN A C 1
ATOM 2072 O O . ASN A 1 254 ? 1.247 -20.797 -16.656 1 93.88 254 ASN A O 1
ATOM 2076 N N . MET A 1 255 ? 2.547 -19.281 -15.711 1 94.56 255 MET A N 1
ATOM 2077 C CA . MET A 1 255 ? 3.219 -20.234 -14.836 1 94.56 255 MET A CA 1
ATOM 2078 C C . MET A 1 255 ? 2.229 -20.875 -13.875 1 94.56 255 MET A C 1
ATOM 2080 O O . MET A 1 255 ? 2.479 -21.969 -13.352 1 94.56 255 MET A O 1
ATOM 2084 N N . GLY A 1 256 ? 1.122 -20.219 -13.695 1 90.56 256 GLY A N 1
ATOM 2085 C CA . GLY A 1 256 ? 0.236 -20.625 -12.609 1 90.56 256 GLY A CA 1
ATOM 2086 C C . GLY A 1 256 ? -0.666 -21.781 -12.977 1 90.56 256 GLY A C 1
ATOM 2087 O O . GLY A 1 256 ? -1.387 -22.312 -12.133 1 90.56 256 GLY A O 1
ATOM 2088 N N . ARG A 1 257 ? -0.554 -22.266 -14.227 1 86.5 257 ARG A N 1
ATOM 2089 C CA . ARG A 1 257 ? -1.453 -23.328 -14.656 1 86.5 257 ARG A CA 1
ATOM 2090 C C . ARG A 1 257 ? -0.686 -24.438 -15.367 1 86.5 257 ARG A C 1
ATOM 2092 O O . ARG A 1 257 ? 0.258 -24.172 -16.109 1 86.5 257 ARG A O 1
ATOM 2099 N N . LEU A 1 258 ? -1.142 -25.625 -15.234 1 85.06 258 LEU A N 1
ATOM 2100 C CA . LEU A 1 258 ? -0.459 -26.812 -15.75 1 85.06 258 LEU A CA 1
ATOM 2101 C C . LEU A 1 258 ? -0.309 -26.719 -17.266 1 85.06 258 LEU A C 1
ATOM 2103 O O . LEU A 1 258 ? 0.762 -27.016 -17.812 1 85.06 258 LEU A O 1
ATOM 2107 N N . ARG A 1 259 ? -1.31 -26.297 -17.891 1 82.44 259 ARG A N 1
ATOM 2108 C CA . ARG A 1 259 ? -1.332 -26.312 -19.359 1 82.44 259 ARG A CA 1
ATOM 2109 C C . ARG A 1 259 ? -0.429 -25.234 -19.938 1 82.44 259 ARG A C 1
ATOM 2111 O O . ARG A 1 259 ? 0.17 -25.422 -21 1 82.44 259 ARG A O 1
ATOM 2118 N N . SER A 1 260 ? -0.381 -24.125 -19.234 1 89.44 260 SER A N 1
ATOM 2119 C CA . SER A 1 260 ? 0.302 -22.984 -19.828 1 89.44 260 SER A CA 1
ATOM 2120 C C . SER A 1 260 ? 1.646 -22.734 -19.156 1 89.44 260 SER A C 1
ATOM 2122 O O . SER A 1 260 ? 2.422 -21.891 -19.609 1 89.44 260 SER A O 1
ATOM 2124 N N . ALA A 1 261 ? 1.973 -23.406 -18.141 1 92.88 261 ALA A N 1
ATOM 2125 C CA . ALA A 1 261 ? 3.127 -23.078 -17.312 1 92.88 261 ALA A CA 1
ATOM 2126 C C . ALA A 1 261 ? 4.402 -22.984 -18.141 1 92.88 261 ALA A C 1
ATOM 2128 O O . ALA A 1 261 ? 5.191 -22.047 -17.984 1 92.88 261 ALA A O 1
ATOM 2129 N N . ALA A 1 262 ? 4.57 -23.875 -19.094 1 94.19 262 ALA A N 1
ATOM 2130 C CA . ALA A 1 262 ? 5.809 -23.953 -19.859 1 94.19 262 ALA A CA 1
ATOM 2131 C C . ALA A 1 262 ? 5.875 -22.828 -20.906 1 94.19 262 ALA A C 1
ATOM 2133 O O . ALA A 1 262 ? 6.918 -22.625 -21.531 1 94.19 262 ALA A O 1
ATOM 2134 N N . GLU A 1 263 ? 4.777 -22.156 -21.062 1 93.94 263 GLU A N 1
ATOM 2135 C CA . GLU A 1 263 ? 4.812 -21.016 -21.969 1 93.94 263 GLU A CA 1
ATOM 2136 C C . GLU A 1 263 ? 5.75 -19.922 -21.453 1 93.94 263 GLU A C 1
ATOM 2138 O O . GLU A 1 263 ? 6.246 -19.109 -22.219 1 93.94 263 GLU A O 1
ATOM 2143 N N . ASP A 1 264 ? 5.895 -19.875 -20.172 1 96.44 264 ASP A N 1
ATOM 2144 C CA . ASP A 1 264 ? 6.859 -18.969 -19.547 1 96.44 264 ASP A CA 1
ATOM 2145 C C . ASP A 1 264 ? 8.258 -19.578 -19.562 1 96.44 264 ASP A C 1
ATOM 2147 O O . ASP A 1 264 ? 8.484 -20.625 -18.953 1 96.44 264 ASP A O 1
ATOM 2151 N N . PRO A 1 265 ? 9.203 -18.875 -20.109 1 97.56 265 PRO A N 1
ATOM 2152 C CA . PRO A 1 265 ? 10.547 -19.438 -20.156 1 97.56 265 PRO A CA 1
ATOM 2153 C C . PRO A 1 265 ? 11.133 -19.719 -18.781 1 97.56 265 PRO A C 1
ATOM 2155 O O . PRO A 1 265 ? 12.008 -20.562 -18.625 1 97.56 265 PRO A O 1
ATOM 2158 N N . LEU A 1 266 ? 10.625 -19.078 -17.766 1 98.19 266 LEU A N 1
ATOM 2159 C CA . LEU A 1 266 ? 11.094 -19.297 -16.406 1 98.19 266 LEU A CA 1
ATOM 2160 C C . LEU A 1 266 ? 10.781 -20.719 -15.953 1 98.19 266 LEU A C 1
ATOM 2162 O O . LEU A 1 266 ? 11.398 -21.219 -15.016 1 98.19 266 LEU A O 1
ATOM 2166 N N . PHE A 1 267 ? 9.844 -21.359 -16.609 1 98.06 267 PHE A N 1
ATOM 2167 C CA . PHE A 1 267 ? 9.406 -22.719 -16.297 1 98.06 267 PHE A CA 1
ATOM 2168 C C . PHE A 1 267 ? 10.586 -23.672 -16.266 1 98.06 267 PHE A C 1
ATOM 2170 O O . PHE A 1 267 ? 10.734 -24.469 -15.32 1 98.06 267 PHE A O 1
ATOM 2177 N N . PHE A 1 268 ? 11.43 -23.594 -17.203 1 98.62 268 PHE A N 1
ATOM 2178 C CA . PHE A 1 268 ? 12.5 -24.562 -17.359 1 98.62 268 PHE A CA 1
ATOM 2179 C C . PHE A 1 268 ? 13.562 -24.375 -16.297 1 98.62 268 PHE A C 1
ATOM 2181 O O . PHE A 1 268 ? 14.078 -25.344 -15.734 1 98.62 268 PHE A O 1
ATOM 2188 N N . SER A 1 269 ? 13.875 -23.094 -16 1 98.75 269 SER A N 1
ATOM 2189 C CA . SER A 1 269 ? 14.836 -22.859 -14.922 1 98.75 269 SER A CA 1
ATOM 2190 C C . SER A 1 269 ? 14.273 -23.297 -13.578 1 98.75 269 SER A C 1
ATOM 2192 O O . SER A 1 269 ? 15.023 -23.75 -12.711 1 98.75 269 SER A O 1
ATOM 2194 N N . TYR A 1 270 ? 13.016 -23.156 -13.391 1 98.62 270 TYR A N 1
ATOM 2195 C CA . TYR A 1 270 ? 12.391 -23.562 -12.141 1 98.62 270 TYR A CA 1
ATOM 2196 C C . TYR A 1 270 ? 12.406 -25.078 -12 1 98.62 270 TYR A C 1
ATOM 2198 O O . TYR A 1 270 ? 12.734 -25.609 -10.93 1 98.62 270 TYR A O 1
ATOM 2206 N N . HIS A 1 271 ? 12.055 -25.75 -13.039 1 98.62 271 HIS A N 1
ATOM 2207 C CA . HIS A 1 271 ? 12.055 -27.219 -12.977 1 98.62 271 HIS A CA 1
ATOM 2208 C C . HIS A 1 271 ? 13.477 -27.766 -12.906 1 98.62 271 HIS A C 1
ATOM 2210 O O . HIS A 1 271 ? 13.711 -28.844 -12.352 1 98.62 271 HIS A O 1
ATOM 2216 N N . ALA A 1 272 ? 14.453 -27.016 -13.492 1 98.81 272 ALA A N 1
ATOM 2217 C CA . ALA A 1 272 ? 15.844 -27.375 -13.25 1 98.81 272 ALA A CA 1
ATOM 2218 C C . ALA A 1 272 ? 16.188 -27.312 -11.766 1 98.81 272 ALA A C 1
ATOM 2220 O O . ALA A 1 272 ? 16.922 -28.156 -11.25 1 98.81 272 ALA A O 1
ATOM 2221 N N . PHE A 1 273 ? 15.633 -26.344 -11.141 1 98.75 273 PHE A N 1
ATOM 2222 C CA . PHE A 1 273 ? 15.828 -26.219 -9.695 1 98.75 273 PHE A CA 1
ATOM 2223 C C . PHE A 1 273 ? 15.219 -27.406 -8.961 1 98.75 273 PHE A C 1
ATOM 2225 O O . PHE A 1 273 ? 15.859 -28 -8.094 1 98.75 273 PHE A O 1
ATOM 2232 N N . ILE A 1 274 ? 13.992 -27.75 -9.297 1 98.75 274 ILE A N 1
ATOM 2233 C CA . ILE A 1 274 ? 13.305 -28.891 -8.68 1 98.75 274 ILE A CA 1
ATOM 2234 C C . ILE A 1 274 ? 14.102 -30.172 -8.914 1 98.75 274 ILE A C 1
ATOM 2236 O O . ILE A 1 274 ? 14.25 -30.984 -8 1 98.75 274 ILE A O 1
ATOM 2240 N N . ASP A 1 275 ? 14.633 -30.297 -10.086 1 98.62 275 ASP A N 1
ATOM 2241 C CA . ASP A 1 275 ? 15.477 -31.438 -10.398 1 98.62 275 ASP A CA 1
ATOM 2242 C C . ASP A 1 275 ? 16.734 -31.453 -9.531 1 98.62 275 ASP A C 1
ATOM 2244 O O . ASP A 1 275 ? 17.141 -32.531 -9.047 1 98.62 275 ASP A O 1
ATOM 2248 N N . CYS A 1 276 ? 17.344 -30.328 -9.344 1 98.69 276 CYS A N 1
ATOM 2249 C CA . CYS A 1 276 ? 18.547 -30.234 -8.523 1 98.69 276 CYS A CA 1
ATOM 2250 C C . CYS A 1 276 ? 18.234 -30.578 -7.07 1 98.69 276 CYS A C 1
ATOM 2252 O O . CYS A 1 276 ? 19.062 -31.188 -6.379 1 98.69 276 CYS A O 1
ATOM 2254 N N . ILE A 1 277 ? 17.062 -30.203 -6.613 1 98.69 277 ILE A N 1
ATOM 2255 C CA . ILE A 1 277 ? 16.625 -30.578 -5.277 1 98.69 277 ILE A CA 1
ATOM 2256 C C . ILE A 1 277 ? 16.5 -32.094 -5.195 1 98.69 277 ILE A C 1
ATOM 2258 O O . ILE A 1 277 ? 17 -32.719 -4.258 1 98.69 277 ILE A O 1
ATOM 2262 N N . TRP A 1 278 ? 15.844 -32.688 -6.18 1 98.81 278 TRP A N 1
ATOM 2263 C CA . TRP A 1 278 ? 15.664 -34.125 -6.191 1 98.81 278 TRP A CA 1
ATOM 2264 C C . TRP A 1 278 ? 17 -34.844 -6.297 1 98.81 278 TRP A C 1
ATOM 2266 O O . TRP A 1 278 ? 17.203 -35.906 -5.668 1 98.81 278 TRP A O 1
ATOM 2276 N N . GLU A 1 279 ? 17.938 -34.312 -7.07 1 98.31 279 GLU A N 1
ATOM 2277 C CA . GLU A 1 279 ? 19.266 -34.906 -7.18 1 98.31 279 GLU A CA 1
ATOM 2278 C C . GLU A 1 279 ? 20 -34.844 -5.848 1 98.31 279 GLU A C 1
ATOM 2280 O O . GLU A 1 279 ? 20.688 -35.812 -5.477 1 98.31 279 GLU A O 1
ATOM 2285 N N . LYS A 1 280 ? 19.891 -33.75 -5.203 1 98.19 280 LYS A N 1
ATOM 2286 C CA . LYS A 1 280 ? 20.484 -33.656 -3.869 1 98.19 280 LYS A CA 1
ATOM 2287 C C . LYS A 1 280 ? 19.891 -34.75 -2.951 1 98.19 280 LYS A C 1
ATOM 2289 O O . LYS A 1 280 ? 20.625 -35.344 -2.162 1 98.19 280 LYS A O 1
ATOM 2294 N N . PHE A 1 281 ? 18.641 -34.938 -3.039 1 98.56 281 PHE A N 1
ATOM 2295 C CA . PHE A 1 281 ? 17.969 -36 -2.285 1 98.56 281 PHE A CA 1
ATOM 2296 C C . PHE A 1 281 ? 18.531 -37.375 -2.658 1 98.56 281 PHE A C 1
ATOM 2298 O O . PHE A 1 281 ? 18.812 -38.188 -1.781 1 98.56 281 PHE A O 1
ATOM 2305 N N . ARG A 1 282 ? 18.719 -37.656 -3.904 1 98.31 282 ARG A N 1
ATOM 2306 C CA . ARG A 1 282 ? 19.234 -38.938 -4.418 1 98.31 282 ARG A CA 1
ATOM 2307 C C . ARG A 1 282 ? 20.656 -39.156 -3.922 1 98.31 282 ARG A C 1
ATOM 2309 O O . ARG A 1 282 ? 21.016 -40.281 -3.564 1 98.31 282 ARG A O 1
ATOM 2316 N N . ILE A 1 283 ? 21.438 -38.125 -3.887 1 97.75 283 ILE A N 1
ATOM 2317 C CA . ILE A 1 283 ? 22.797 -38.219 -3.375 1 97.75 283 ILE A CA 1
ATOM 2318 C C . ILE A 1 283 ? 22.766 -38.656 -1.904 1 97.75 283 ILE A C 1
ATOM 2320 O O . ILE A 1 283 ? 23.531 -39.5 -1.48 1 97.75 283 ILE A O 1
ATOM 2324 N N . GLN A 1 284 ? 21.875 -38.031 -1.222 1 97.94 284 GLN A N 1
ATOM 2325 C CA . GLN A 1 284 ? 21.719 -38.406 0.184 1 97.94 284 GLN A CA 1
ATOM 2326 C C . GLN A 1 284 ? 21.281 -39.875 0.332 1 97.94 284 GLN A C 1
ATOM 2328 O O . GLN A 1 284 ? 21.719 -40.562 1.247 1 97.94 284 GLN A O 1
ATOM 2333 N N . GLN A 1 285 ? 20.375 -40.281 -0.561 1 98 285 GLN A N 1
ATOM 2334 C CA . GLN A 1 285 ? 19.969 -41.656 -0.557 1 98 285 GLN A CA 1
ATOM 2335 C C . GLN A 1 285 ? 21.188 -42.594 -0.72 1 98 285 GLN A C 1
ATOM 2337 O O . GLN A 1 285 ? 21.344 -43.531 0.034 1 98 285 GLN A O 1
ATOM 2342 N N . MET A 1 286 ? 22 -42.312 -1.619 1 97.38 286 MET A N 1
ATOM 2343 C CA . MET A 1 286 ? 23.172 -43.125 -1.897 1 97.38 286 MET A CA 1
ATOM 2344 C C . MET A 1 286 ? 24.125 -43.156 -0.699 1 97.38 286 MET A C 1
ATOM 2346 O O . MET A 1 286 ? 24.672 -44.188 -0.353 1 97.38 286 MET A O 1
ATOM 2350 N N . LEU A 1 287 ? 24.234 -42.031 -0.084 1 97.06 287 LEU A N 1
ATOM 2351 C CA . LEU A 1 287 ? 25.062 -41.938 1.111 1 97.06 287 LEU A CA 1
ATOM 2352 C C . LEU A 1 287 ? 24.484 -42.812 2.238 1 97.06 287 LEU A C 1
ATOM 2354 O O . LEU A 1 287 ? 25.234 -43.281 3.098 1 97.06 287 LEU A O 1
ATOM 2358 N N . ASN A 1 288 ? 23.234 -43.094 2.164 1 97.19 288 ASN A N 1
ATOM 2359 C CA . ASN A 1 288 ? 22.562 -43.906 3.182 1 97.19 288 ASN A CA 1
ATOM 2360 C C . ASN A 1 288 ? 22.406 -45.344 2.734 1 97.19 288 ASN A C 1
ATOM 2362 O O . ASN A 1 288 ? 21.641 -46.094 3.336 1 97.19 288 ASN A O 1
ATOM 2366 N N . GLY A 1 289 ? 22.969 -45.688 1.608 1 97.06 289 GLY A N 1
ATOM 2367 C CA . GLY A 1 289 ? 22.969 -47.062 1.143 1 97.06 289 GLY A CA 1
ATOM 2368 C C . GLY A 1 289 ? 21.734 -47.406 0.341 1 97.06 289 GLY A C 1
ATOM 2369 O O . GLY A 1 289 ? 21.422 -48.594 0.167 1 97.06 289 GLY A O 1
ATOM 2370 N N . ILE A 1 290 ? 20.969 -46.406 -0.088 1 97.94 290 ILE A N 1
ATOM 2371 C CA . ILE A 1 290 ? 19.781 -46.625 -0.891 1 97.94 290 ILE A CA 1
ATOM 2372 C C . ILE A 1 290 ? 20.078 -46.344 -2.361 1 97.94 290 ILE A C 1
ATOM 2374 O O . ILE A 1 290 ? 20.719 -45.344 -2.691 1 97.94 290 ILE A O 1
ATOM 2378 N N . ASP A 1 291 ? 19.75 -47.25 -3.232 1 98.12 291 ASP A N 1
ATOM 2379 C CA . ASP A 1 291 ? 19.875 -47 -4.668 1 98.12 291 ASP A CA 1
ATOM 2380 C C . ASP A 1 291 ? 18.672 -46.25 -5.211 1 98.12 291 ASP A C 1
ATOM 2382 O O . ASP A 1 291 ? 17.609 -46.844 -5.441 1 98.12 291 ASP A O 1
ATOM 2386 N N . PRO A 1 292 ? 18.844 -45.031 -5.512 1 97.38 292 PRO A N 1
ATOM 2387 C CA . PRO A 1 292 ? 17.688 -44.219 -5.918 1 97.38 292 PRO A CA 1
ATOM 2388 C C . PRO A 1 292 ? 17.062 -44.719 -7.223 1 97.38 292 PRO A C 1
ATOM 2390 O O . PRO A 1 292 ? 15.875 -44.5 -7.465 1 97.38 292 PRO A O 1
ATOM 2393 N N . SER A 1 293 ? 17.766 -45.375 -8.102 1 97.38 293 SER A N 1
ATOM 2394 C CA . SER A 1 293 ? 17.266 -45.844 -9.383 1 97.38 293 SER A CA 1
ATOM 2395 C C . SER A 1 293 ? 16.266 -46.969 -9.195 1 97.38 293 SER A C 1
ATOM 2397 O O . SER A 1 293 ? 15.5 -47.312 -10.109 1 97.38 293 SER A O 1
ATOM 2399 N N . LYS A 1 294 ? 16.203 -47.531 -8.031 1 96.94 294 LYS A N 1
ATOM 2400 C CA . LYS A 1 294 ? 15.312 -48.656 -7.742 1 96.94 294 LYS A CA 1
ATOM 2401 C C . LYS A 1 294 ? 14.25 -48.281 -6.715 1 96.94 294 LYS A C 1
ATOM 2403 O O . LYS A 1 294 ? 13.352 -49.062 -6.414 1 96.94 294 LYS A O 1
ATOM 2408 N N . ASP A 1 295 ? 14.367 -47.094 -6.148 1 97.94 295 ASP A N 1
ATOM 2409 C CA . ASP A 1 295 ? 13.477 -46.656 -5.086 1 97.94 295 ASP A CA 1
ATOM 2410 C C . ASP A 1 295 ? 12.25 -45.938 -5.668 1 97.94 295 ASP A C 1
ATOM 2412 O O . ASP A 1 295 ? 12.039 -44.75 -5.418 1 97.94 295 ASP A O 1
ATOM 2416 N N . TYR A 1 296 ? 11.438 -46.656 -6.402 1 97.62 296 TYR A N 1
ATOM 2417 C CA . TYR A 1 296 ? 10.227 -46.125 -7.008 1 97.62 296 TYR A CA 1
ATOM 2418 C C . TYR A 1 296 ? 9.016 -46.375 -6.121 1 97.62 296 TYR A C 1
ATOM 2420 O O . TYR A 1 296 ? 8.75 -47.531 -5.738 1 97.62 296 TYR A O 1
ATOM 2428 N N . PRO A 1 297 ? 8.266 -45.406 -5.805 1 96.94 297 PRO A N 1
ATOM 2429 C CA . PRO A 1 297 ? 7.121 -45.594 -4.91 1 96.94 297 PRO A CA 1
ATOM 2430 C C . PRO A 1 297 ? 6.051 -46.5 -5.508 1 96.94 297 PRO A C 1
ATOM 2432 O O . PRO A 1 297 ? 5.859 -46.5 -6.727 1 96.94 297 PRO A O 1
ATOM 2435 N N . ASN A 1 298 ? 5.281 -47.156 -4.629 1 93.88 298 ASN A N 1
ATOM 2436 C CA . ASN A 1 298 ? 4.121 -47.938 -5.062 1 93.88 298 ASN A CA 1
ATOM 2437 C C . ASN A 1 298 ? 2.971 -47.031 -5.488 1 93.88 298 ASN A C 1
ATOM 2439 O O . ASN A 1 298 ? 2.838 -45.906 -4.992 1 93.88 298 ASN A O 1
ATOM 2443 N N . THR A 1 299 ? 2.291 -47.469 -6.477 1 92.94 299 THR A N 1
ATOM 2444 C CA . THR A 1 299 ? 1.134 -46.688 -6.945 1 92.94 299 THR A CA 1
ATOM 2445 C C . THR A 1 299 ? 0.058 -47.625 -7.484 1 92.94 299 THR A C 1
ATOM 2447 O O . THR A 1 299 ? 0.364 -48.719 -7.977 1 92.94 299 THR A O 1
ATOM 2450 N N . ASN A 1 300 ? -1.261 -47.219 -7.34 1 88.06 300 ASN A N 1
ATOM 2451 C CA . ASN A 1 300 ? -2.381 -47.938 -7.926 1 88.06 300 ASN A CA 1
ATOM 2452 C C . ASN A 1 300 ? -2.797 -47.344 -9.266 1 88.06 300 ASN A C 1
ATOM 2454 O O . ASN A 1 300 ? -3.703 -47.844 -9.93 1 88.06 300 ASN A O 1
ATOM 2458 N N . ASP A 1 301 ? -2.139 -46.312 -9.656 1 86.5 301 ASP A N 1
ATOM 2459 C CA . ASP A 1 301 ? -2.414 -45.719 -10.953 1 86.5 301 ASP A CA 1
ATOM 2460 C C . ASP A 1 301 ? -1.66 -46.438 -12.07 1 86.5 301 ASP A C 1
ATOM 2462 O O . ASP A 1 301 ? -0.431 -46.375 -12.133 1 86.5 301 ASP A O 1
ATOM 2466 N N . PRO A 1 302 ? -2.396 -46.938 -12.984 1 85.25 302 PRO A N 1
ATOM 2467 C CA . PRO A 1 302 ? -1.727 -47.719 -14.039 1 85.25 302 PRO A CA 1
ATOM 2468 C C . PRO A 1 302 ? -0.817 -46.844 -14.906 1 85.25 302 PRO A C 1
ATOM 2470 O O . PRO A 1 302 ? 0.177 -47.344 -15.445 1 85.25 302 PRO A O 1
ATOM 2473 N N . LEU A 1 303 ? -1.055 -45.625 -14.992 1 84.19 303 LEU A N 1
ATOM 2474 C CA . LEU A 1 303 ? -0.27 -44.75 -15.852 1 84.19 303 LEU A CA 1
ATOM 2475 C C . LEU A 1 303 ? 1.062 -44.406 -15.203 1 84.19 303 LEU A C 1
ATOM 2477 O O . LEU A 1 303 ? 1.993 -43.969 -15.875 1 84.19 303 LEU A O 1
ATOM 2481 N N . GLN A 1 304 ? 1.188 -44.75 -13.938 1 91.25 304 GLN A N 1
ATOM 2482 C CA . GLN A 1 304 ? 2.361 -44.312 -13.18 1 91.25 304 GLN A CA 1
ATOM 2483 C C . GLN A 1 304 ? 3.207 -45.531 -12.766 1 91.25 304 GLN A C 1
ATOM 2485 O O . GLN A 1 304 ? 4.227 -45.344 -12.086 1 91.25 304 GLN A O 1
ATOM 2490 N N . HIS A 1 305 ? 2.797 -46.688 -13.164 1 93.69 305 HIS A N 1
ATOM 2491 C CA . HIS A 1 305 ? 3.545 -47.875 -12.805 1 93.69 305 HIS A CA 1
ATOM 2492 C C . HIS A 1 305 ? 4.98 -47.812 -13.305 1 93.69 305 HIS A C 1
ATOM 2494 O O . HIS A 1 305 ? 5.23 -47.312 -14.422 1 93.69 305 HIS A O 1
ATOM 2500 N N . PRO A 1 306 ? 5.934 -48.312 -12.484 1 95.38 306 PRO A N 1
ATOM 2501 C CA . PRO A 1 306 ? 7.348 -48.156 -12.828 1 95.38 306 PRO A CA 1
ATOM 2502 C C . PRO A 1 306 ? 7.695 -48.781 -14.188 1 95.38 306 PRO A C 1
ATOM 2504 O O . PRO A 1 306 ? 8.516 -48.219 -14.922 1 95.38 306 PRO A O 1
ATOM 2507 N N . TYR A 1 307 ? 6.984 -49.781 -14.625 1 95.25 307 TYR A N 1
ATOM 2508 C CA . TYR A 1 307 ? 7.395 -50.5 -15.82 1 95.25 307 TYR A CA 1
ATOM 2509 C C . TYR A 1 307 ? 6.445 -50.219 -16.984 1 95.25 307 TYR A C 1
ATOM 2511 O O . TYR A 1 307 ? 6.586 -50.812 -18.062 1 95.25 307 TYR A O 1
ATOM 2519 N N . ARG A 1 308 ? 5.551 -49.344 -16.734 1 94.19 308 ARG A N 1
ATOM 2520 C CA . ARG A 1 308 ? 4.742 -48.844 -17.844 1 94.19 308 ARG A CA 1
ATOM 2521 C C . ARG A 1 308 ? 5.535 -47.875 -18.688 1 94.19 308 ARG A C 1
ATOM 2523 O O . ARG A 1 308 ? 6.34 -47.094 -18.172 1 94.19 308 ARG A O 1
ATOM 2530 N N . LEU A 1 309 ? 5.203 -47.938 -20.016 1 92.88 309 LEU A N 1
ATOM 2531 C CA . LEU A 1 309 ? 5.84 -46.969 -20.906 1 92.88 309 LEU A CA 1
ATOM 2532 C C . LEU A 1 309 ? 5.418 -45.531 -20.547 1 92.88 309 LEU A C 1
ATOM 2534 O O . LEU A 1 309 ? 4.23 -45.281 -20.328 1 92.88 309 LEU A O 1
ATOM 2538 N N . MET A 1 310 ? 6.367 -44.688 -20.469 1 91.88 310 MET A N 1
ATOM 2539 C CA . MET A 1 310 ? 6.168 -43.312 -20.031 1 91.88 310 MET A CA 1
ATOM 2540 C C . MET A 1 310 ? 5.406 -42.5 -21.094 1 91.88 310 MET A C 1
ATOM 2542 O O . MET A 1 310 ? 5.793 -42.5 -22.25 1 91.88 310 MET A O 1
ATOM 2546 N N . ASP A 1 311 ? 4.344 -41.844 -20.641 1 88.44 311 ASP A N 1
ATOM 2547 C CA . ASP A 1 311 ? 3.6 -41 -21.578 1 88.44 311 ASP A CA 1
ATOM 2548 C C . ASP A 1 311 ? 4.512 -39.969 -22.219 1 88.44 311 ASP A C 1
ATOM 2550 O O . ASP A 1 311 ? 5.332 -39.344 -21.547 1 88.44 311 ASP A O 1
ATOM 2554 N N . GLY A 1 312 ? 4.391 -39.781 -23.562 1 87.12 312 GLY A N 1
ATOM 2555 C CA . GLY A 1 312 ? 5.242 -38.906 -24.344 1 87.12 312 GLY A CA 1
ATOM 2556 C C . GLY A 1 312 ? 6.41 -39.625 -25 1 87.12 312 GLY A C 1
ATOM 2557 O O . GLY A 1 312 ? 6.91 -39.188 -26.031 1 87.12 312 GLY A O 1
ATOM 2558 N N . PHE A 1 313 ? 6.785 -40.812 -24.359 1 90.94 313 PHE A N 1
ATOM 2559 C CA . PHE A 1 313 ? 7.988 -41.5 -24.828 1 90.94 313 PHE A CA 1
ATOM 2560 C C . PHE A 1 313 ? 7.699 -42.969 -25.109 1 90.94 313 PHE A C 1
ATOM 2562 O O . PHE A 1 313 ? 8.586 -43.812 -24.984 1 90.94 313 PHE A O 1
ATOM 2569 N N . ILE A 1 314 ? 6.48 -43.219 -25.406 1 86.62 314 ILE A N 1
ATOM 2570 C CA . ILE A 1 314 ? 6.031 -44.594 -25.594 1 86.62 314 ILE A CA 1
ATOM 2571 C C . ILE A 1 314 ? 6.77 -45.219 -26.766 1 86.62 314 ILE A C 1
ATOM 2573 O O . ILE A 1 314 ? 7.203 -46.375 -26.688 1 86.62 314 ILE A O 1
ATOM 2577 N N . HIS A 1 315 ? 6.988 -44.5 -27.797 1 86.81 315 HIS A N 1
ATOM 2578 C CA . HIS A 1 315 ? 7.586 -45.031 -29.016 1 86.81 315 HIS A CA 1
ATOM 2579 C C . HIS A 1 315 ? 9.086 -45.25 -28.844 1 86.81 315 HIS A C 1
ATOM 2581 O O . HIS A 1 315 ? 9.727 -45.875 -29.688 1 86.81 315 HIS A O 1
ATOM 2587 N N . GLN A 1 316 ? 9.633 -44.781 -27.828 1 89.69 316 GLN A N 1
ATOM 2588 C CA . GLN A 1 316 ? 11.055 -44.938 -27.562 1 89.69 316 GLN A CA 1
ATOM 2589 C C . GLN A 1 316 ? 11.289 -46.062 -26.562 1 89.69 316 GLN A C 1
ATOM 2591 O O . GLN A 1 316 ? 12.414 -46.281 -26.109 1 89.69 316 GLN A O 1
ATOM 2596 N N . ASN A 1 317 ? 10.266 -46.781 -26.156 1 91.75 317 ASN A N 1
ATOM 2597 C CA . ASN A 1 317 ? 10.312 -47.875 -25.203 1 91.75 317 ASN A CA 1
ATOM 2598 C C . ASN A 1 317 ? 10.953 -47.438 -23.891 1 91.75 317 ASN A C 1
ATOM 2600 O O . ASN A 1 317 ? 11.836 -48.125 -23.375 1 91.75 317 ASN A O 1
ATOM 2604 N N . TYR A 1 318 ? 10.609 -46.312 -23.484 1 92.5 318 TYR A N 1
ATOM 2605 C CA . TYR A 1 318 ? 11.109 -45.75 -22.234 1 92.5 318 TYR A CA 1
ATOM 2606 C C . TYR A 1 318 ? 10.055 -45.844 -21.141 1 92.5 318 TYR A C 1
ATOM 2608 O O . TYR A 1 318 ? 8.938 -45.344 -21.297 1 92.5 318 TYR A O 1
ATOM 2616 N N . THR A 1 319 ? 10.383 -46.5 -20.016 1 95 319 THR A N 1
ATOM 2617 C CA . THR A 1 319 ? 9.414 -46.688 -18.938 1 95 319 THR A CA 1
ATOM 2618 C C . THR A 1 319 ? 9.508 -45.562 -17.906 1 95 319 THR A C 1
ATOM 2620 O O . THR A 1 319 ? 10.453 -44.781 -17.922 1 95 319 THR A O 1
ATOM 2623 N N . ASN A 1 320 ? 8.516 -45.531 -16.984 1 95.38 320 ASN A N 1
ATOM 2624 C CA . ASN A 1 320 ? 8.492 -44.5 -15.945 1 95.38 320 ASN A CA 1
ATOM 2625 C C . ASN A 1 320 ? 9.734 -44.562 -15.055 1 95.38 320 ASN A C 1
ATOM 2627 O O . ASN A 1 320 ? 10.328 -43.562 -14.727 1 95.38 320 ASN A O 1
ATOM 2631 N N . ILE A 1 321 ? 10.195 -45.75 -14.711 1 96.75 321 ILE A N 1
ATOM 2632 C CA . ILE A 1 321 ? 11.297 -45.938 -13.766 1 96.75 321 ILE A CA 1
ATOM 2633 C C . ILE A 1 321 ? 12.617 -45.562 -14.445 1 96.75 321 ILE A C 1
ATOM 2635 O O . ILE A 1 321 ? 13.617 -45.312 -13.773 1 96.75 321 ILE A O 1
ATOM 2639 N N . ASP A 1 322 ? 12.672 -45.594 -15.789 1 96.12 322 ASP A N 1
ATOM 2640 C CA . ASP A 1 322 ? 13.875 -45.188 -16.5 1 96.12 322 ASP A CA 1
ATOM 2641 C C . ASP A 1 322 ? 14.227 -43.719 -16.203 1 96.12 322 ASP A C 1
ATOM 2643 O O . ASP A 1 322 ? 15.383 -43.312 -16.312 1 96.12 322 ASP A O 1
ATOM 2647 N N . GLY A 1 323 ? 13.25 -43 -15.812 1 96.19 323 GLY A N 1
ATOM 2648 C CA . GLY A 1 323 ? 13.484 -41.625 -15.43 1 96.19 323 GLY A CA 1
ATOM 2649 C C . GLY A 1 323 ? 14.312 -41.469 -14.164 1 96.19 323 GLY A C 1
ATOM 2650 O O . GLY A 1 323 ? 14.828 -40.406 -13.867 1 96.19 323 GLY A O 1
ATOM 2651 N N . TYR A 1 324 ? 14.484 -42.531 -13.414 1 97.69 324 TYR A N 1
ATOM 2652 C CA . TYR A 1 324 ? 15.25 -42.562 -12.164 1 97.69 324 TYR A CA 1
ATOM 2653 C C . TYR A 1 324 ? 16.703 -42.969 -12.422 1 97.69 324 TYR A C 1
ATOM 2655 O O . TYR A 1 324 ? 17.5 -43.062 -11.484 1 97.69 324 TYR A O 1
ATOM 2663 N N . SER A 1 325 ? 17.078 -43.125 -13.648 1 96.94 325 SER A N 1
ATOM 2664 C CA . SER A 1 325 ? 18.391 -43.656 -14.008 1 96.94 325 SER A CA 1
ATOM 2665 C C . SER A 1 325 ? 19.5 -42.75 -13.508 1 96.94 325 SER A C 1
ATOM 2667 O O . SER A 1 325 ? 19.359 -41.5 -13.531 1 96.94 325 SER A O 1
ATOM 2669 N N . HIS A 1 326 ? 20.672 -43.344 -13.156 1 96.19 326 HIS A N 1
ATOM 2670 C CA . HIS A 1 326 ? 21.859 -42.594 -12.758 1 96.19 326 HIS A CA 1
ATOM 2671 C C . HIS A 1 326 ? 22.516 -41.906 -13.961 1 96.19 326 HIS A C 1
ATOM 2673 O O . HIS A 1 326 ? 23.344 -41.031 -13.797 1 96.19 326 HIS A O 1
ATOM 2679 N N . HIS A 1 327 ? 22.141 -42.344 -15.086 1 96.12 327 HIS A N 1
ATOM 2680 C CA . HIS A 1 327 ? 22.797 -41.906 -16.312 1 96.12 327 HIS A CA 1
ATOM 2681 C C . HIS A 1 327 ? 22.766 -40.406 -16.453 1 96.12 327 HIS A C 1
ATOM 2683 O O . HIS A 1 327 ? 23.766 -39.781 -16.859 1 96.12 327 HIS A O 1
ATOM 2689 N N . PHE A 1 328 ? 21.703 -39.781 -16.062 1 96.31 328 PHE A N 1
ATOM 2690 C CA . PHE A 1 328 ? 21.516 -38.344 -16.281 1 96.31 328 PHE A CA 1
ATOM 2691 C C . PHE A 1 328 ? 22.562 -37.531 -15.516 1 96.31 328 PHE A C 1
ATOM 2693 O O . PHE A 1 328 ? 23.25 -36.719 -16.094 1 96.31 328 PHE A O 1
ATOM 2700 N N . THR A 1 329 ? 22.781 -37.875 -14.203 1 95.06 329 THR A N 1
ATOM 2701 C CA . THR A 1 329 ? 23.641 -37.031 -13.383 1 95.06 329 THR A CA 1
ATOM 2702 C C . THR A 1 329 ? 25.031 -37.625 -13.258 1 95.06 329 THR A C 1
ATOM 2704 O O . THR A 1 329 ? 25.969 -36.969 -12.789 1 95.06 329 THR A O 1
ATOM 2707 N N . ARG A 1 330 ? 25.234 -38.844 -13.727 1 94.44 330 ARG A N 1
ATOM 2708 C CA . ARG A 1 330 ? 26.547 -39.469 -13.742 1 94.44 330 ARG A CA 1
ATOM 2709 C C . ARG A 1 330 ? 27.281 -39.156 -15.047 1 94.44 330 ARG A C 1
ATOM 2711 O O . ARG A 1 330 ? 28.5 -38.969 -15.047 1 94.44 330 ARG A O 1
ATOM 2718 N N . ASP A 1 331 ? 26.484 -39.031 -16.172 1 96.56 331 ASP A N 1
ATOM 2719 C CA . ASP A 1 331 ? 27.156 -39 -17.469 1 96.56 331 ASP A CA 1
ATOM 2720 C C . ASP A 1 331 ? 26.844 -37.719 -18.234 1 96.56 331 ASP A C 1
ATOM 2722 O O . ASP A 1 331 ? 27.531 -37.406 -19.203 1 96.56 331 ASP A O 1
ATOM 2726 N N . ILE A 1 332 ? 25.844 -37 -17.859 1 97.19 332 ILE A N 1
ATOM 2727 C CA . ILE A 1 332 ? 25.406 -35.906 -18.719 1 97.19 332 ILE A CA 1
ATOM 2728 C C . ILE A 1 332 ? 25.625 -34.562 -18.016 1 97.19 332 ILE A C 1
ATOM 2730 O O . ILE A 1 332 ? 26.312 -33.688 -18.547 1 97.19 332 ILE A O 1
ATOM 2734 N N . TYR A 1 333 ? 25.031 -34.344 -16.844 1 97.56 333 TYR A N 1
ATOM 2735 C CA . TYR A 1 333 ? 25.141 -33.062 -16.188 1 97.56 333 TYR A CA 1
ATOM 2736 C C . TYR A 1 333 ? 25.219 -33.219 -14.672 1 97.56 333 TYR A C 1
ATOM 2738 O O . TYR A 1 333 ? 24.984 -34.312 -14.141 1 97.56 333 TYR A O 1
ATOM 2746 N N . THR A 1 334 ? 25.609 -32.188 -13.938 1 97.38 334 THR A N 1
ATOM 2747 C CA . THR A 1 334 ? 25.562 -32.062 -12.484 1 97.38 334 THR A CA 1
ATOM 2748 C C . THR A 1 334 ? 25.047 -30.688 -12.062 1 97.38 334 THR A C 1
ATOM 2750 O O . THR A 1 334 ? 24.906 -29.781 -12.898 1 97.38 334 THR A O 1
ATOM 2753 N N . CYS A 1 335 ? 24.547 -30.609 -10.844 1 97.5 335 CYS A N 1
ATOM 2754 C CA . CYS A 1 335 ? 24.062 -29.344 -10.32 1 97.5 335 CYS A CA 1
ATOM 2755 C C . CYS A 1 335 ? 25.125 -28.672 -9.453 1 97.5 335 CYS A C 1
ATOM 2757 O O . CYS A 1 335 ? 25.703 -29.312 -8.578 1 97.5 335 CYS A O 1
ATOM 2759 N N . GLN A 1 336 ? 25.391 -27.422 -9.812 1 96.94 336 GLN A N 1
ATOM 2760 C CA . GLN A 1 336 ? 26.219 -26.656 -8.898 1 96.94 336 GLN A CA 1
ATOM 2761 C C . GLN A 1 336 ? 25.547 -26.5 -7.539 1 96.94 336 GLN A C 1
ATOM 2763 O O . GLN A 1 336 ? 24.328 -26.375 -7.453 1 96.94 336 GLN A O 1
ATOM 2768 N N . GLU A 1 337 ? 26.391 -26.484 -6.543 1 95.25 337 GLU A N 1
ATOM 2769 C CA . GLU A 1 337 ? 25.859 -26.328 -5.195 1 95.25 337 GLU A CA 1
ATOM 2770 C C . GLU A 1 337 ? 25.047 -25.031 -5.059 1 95.25 337 GLU A C 1
ATOM 2772 O O . GLU A 1 337 ? 25.422 -24.016 -5.645 1 95.25 337 GLU A O 1
ATOM 2777 N N . PHE A 1 338 ? 23.984 -25.156 -4.238 1 96.19 338 PHE A N 1
ATOM 2778 C CA . PHE A 1 338 ? 23.188 -23.969 -3.959 1 96.19 338 PHE A CA 1
ATOM 2779 C C . PHE A 1 338 ? 24.047 -22.906 -3.285 1 96.19 338 PHE A C 1
ATOM 2781 O O . PHE A 1 338 ? 24.906 -23.219 -2.455 1 96.19 338 PHE A O 1
ATOM 2788 N N . PRO A 1 339 ? 23.812 -21.578 -3.645 1 96.5 339 PRO A N 1
ATOM 2789 C CA . PRO A 1 339 ? 24.625 -20.516 -3.051 1 96.5 339 PRO A CA 1
ATOM 2790 C C . PRO A 1 339 ? 24.484 -20.453 -1.53 1 96.5 339 PRO A C 1
ATOM 2792 O O . PRO A 1 339 ? 23.375 -20.547 -1.001 1 96.5 339 PRO A O 1
ATOM 2795 N N . THR A 1 340 ? 25.562 -20.375 -0.854 1 94.88 340 THR A N 1
ATOM 2796 C CA . THR A 1 340 ? 25.625 -20.203 0.593 1 94.88 340 THR A CA 1
ATOM 2797 C C . THR A 1 340 ? 26.688 -19.172 0.964 1 94.88 340 THR A C 1
ATOM 2799 O O . THR A 1 340 ? 27.469 -18.734 0.11 1 94.88 340 THR A O 1
ATOM 2802 N N . CYS A 1 341 ? 26.594 -18.672 2.162 1 95.44 341 CYS A N 1
ATOM 2803 C CA . CYS A 1 341 ? 27.625 -17.781 2.676 1 95.44 341 CYS A CA 1
ATOM 2804 C C . CYS A 1 341 ? 27.969 -18.125 4.121 1 95.44 341 CYS A C 1
ATOM 2806 O O . CYS A 1 341 ? 27.188 -18.781 4.812 1 95.44 341 CYS A O 1
ATOM 2808 N N . SER A 1 342 ? 29.219 -17.859 4.496 1 94.44 342 SER A N 1
ATOM 2809 C CA . SER A 1 342 ? 29.766 -18.094 5.828 1 94.44 342 SER A CA 1
ATOM 2810 C C . SER A 1 342 ? 30.719 -16.984 6.238 1 94.44 342 SER A C 1
ATOM 2812 O O . SER A 1 342 ? 31.062 -16.109 5.426 1 94.44 342 SER A O 1
ATOM 2814 N N . PRO A 1 343 ? 31.078 -17.016 7.496 1 93 343 PRO A N 1
ATOM 2815 C CA . PRO A 1 343 ? 32.062 -16 7.914 1 93 343 PRO A CA 1
ATOM 2816 C C . PRO A 1 343 ? 33.344 -16.047 7.09 1 93 343 PRO A C 1
ATOM 2818 O O . PRO A 1 343 ? 33.938 -15.008 6.82 1 93 343 PRO A O 1
ATOM 2821 N N . GLU A 1 344 ? 33.75 -17.172 6.656 1 92.69 344 GLU A N 1
ATOM 2822 C CA . GLU A 1 344 ? 34.938 -17.344 5.844 1 92.69 344 GLU A CA 1
ATOM 2823 C C . GLU A 1 344 ? 34.719 -16.859 4.414 1 92.69 344 GLU A C 1
ATOM 2825 O O . GLU A 1 344 ? 35.625 -16.344 3.777 1 92.69 344 GLU A O 1
ATOM 2830 N N . TYR A 1 345 ? 33.5 -17.047 3.969 1 91.88 345 TYR A N 1
ATOM 2831 C CA . TYR A 1 345 ? 33.094 -16.625 2.629 1 91.88 345 TYR A CA 1
ATOM 2832 C C . TYR A 1 345 ? 31.828 -15.789 2.672 1 91.88 345 TYR A C 1
ATOM 2834 O O . TYR A 1 345 ? 30.734 -16.266 2.324 1 91.88 345 TYR A O 1
ATOM 2842 N N . PRO A 1 346 ? 31.984 -14.523 2.971 1 90.62 346 PRO A N 1
ATOM 2843 C CA . PRO A 1 346 ? 30.797 -13.703 3.275 1 90.62 346 PRO A CA 1
ATOM 2844 C C . PRO A 1 346 ? 30.141 -13.117 2.023 1 90.62 346 PRO A C 1
ATOM 2846 O O . PRO A 1 346 ? 29.375 -12.156 2.113 1 90.62 346 PRO A O 1
ATOM 2849 N N . ASP A 1 347 ? 30.562 -13.727 0.921 1 88.56 347 ASP A N 1
ATOM 2850 C CA . ASP A 1 347 ? 29.922 -13.289 -0.314 1 88.56 347 ASP A CA 1
ATOM 2851 C C . ASP A 1 347 ? 29.188 -14.445 -0.991 1 88.56 347 ASP A C 1
ATOM 2853 O O . ASP A 1 347 ? 29.453 -15.617 -0.689 1 88.56 347 ASP A O 1
ATOM 2857 N N . CYS A 1 348 ? 28.234 -14.562 -1.455 1 94.06 348 CYS A N 1
ATOM 2858 C CA . CYS A 1 348 ? 27.406 -15.562 -2.107 1 94.06 348 CYS A CA 1
ATOM 2859 C C . CYS A 1 348 ? 27.938 -15.906 -3.492 1 94.06 348 CYS A C 1
ATOM 2861 O O . CYS A 1 348 ? 27.297 -16.625 -4.254 1 94.06 348 CYS A O 1
ATOM 2863 N N . GLY A 1 349 ? 29.156 -15.398 -3.801 1 93.19 349 GLY A N 1
ATOM 2864 C CA . GLY A 1 349 ? 29.812 -15.727 -5.051 1 93.19 349 GLY A CA 1
ATOM 2865 C C . GLY A 1 349 ? 29.188 -15.047 -6.254 1 93.19 349 GLY A C 1
ATOM 2866 O O . GLY A 1 349 ? 29.438 -15.453 -7.395 1 93.19 349 GLY A O 1
ATOM 2867 N N . SER A 1 350 ? 28.328 -14.109 -6.051 1 94.88 350 SER A N 1
ATOM 2868 C CA . SER A 1 350 ? 27.641 -13.43 -7.148 1 94.88 350 SER A CA 1
ATOM 2869 C C . SER A 1 350 ? 27.359 -11.977 -6.793 1 94.88 350 SER A C 1
ATOM 2871 O O . SER A 1 350 ? 27 -11.672 -5.656 1 94.88 350 SER A O 1
ATOM 2873 N N . PHE A 1 351 ? 27.453 -11.078 -7.805 1 91.31 351 PHE A N 1
ATOM 2874 C CA . PHE A 1 351 ? 27.141 -9.664 -7.648 1 91.31 351 PHE A CA 1
ATOM 2875 C C . PHE A 1 351 ? 25.656 -9.477 -7.348 1 91.31 351 PHE A C 1
ATOM 2877 O O . PHE A 1 351 ? 25.25 -8.492 -6.73 1 91.31 351 PHE A O 1
ATOM 2884 N N . TRP A 1 352 ? 24.828 -10.422 -7.711 1 94.56 352 TRP A N 1
ATOM 2885 C CA . TRP A 1 352 ? 23.391 -10.242 -7.684 1 94.56 352 TRP A CA 1
ATOM 2886 C C . TRP A 1 352 ? 22.797 -10.797 -6.391 1 94.56 352 TRP A C 1
ATOM 2888 O O . TRP A 1 352 ? 21.578 -10.797 -6.211 1 94.56 352 TRP A O 1
ATOM 2898 N N . LEU A 1 353 ? 23.625 -11.32 -5.539 1 94.12 353 LEU A N 1
ATOM 2899 C CA . LEU A 1 353 ? 23.25 -11.844 -4.234 1 94.12 353 LEU A CA 1
ATOM 2900 C C . LEU A 1 353 ? 23.969 -11.102 -3.115 1 94.12 353 LEU A C 1
ATOM 2902 O O . LEU A 1 353 ? 25.016 -10.5 -3.348 1 94.12 353 LEU A O 1
ATOM 2906 N N . PHE A 1 354 ? 23.391 -11.016 -2.014 1 88.5 354 PHE A N 1
ATOM 2907 C CA . PHE A 1 354 ? 24.141 -10.531 -0.851 1 88.5 354 PHE A CA 1
ATOM 2908 C C . PHE A 1 354 ? 23.953 -11.477 0.334 1 88.5 354 PHE A C 1
ATOM 2910 O O . PHE A 1 354 ? 22.984 -12.234 0.385 1 88.5 354 PHE A O 1
ATOM 2917 N N . CYS A 1 355 ? 24.875 -11.453 1.229 1 92.31 355 CYS A N 1
ATOM 2918 C CA . CYS A 1 355 ? 24.891 -12.328 2.398 1 92.31 355 CYS A CA 1
ATOM 2919 C C . CYS A 1 355 ? 24.234 -11.641 3.594 1 92.31 355 CYS A C 1
ATOM 2921 O O . CYS A 1 355 ? 24.734 -10.625 4.078 1 92.31 355 CYS A O 1
ATOM 2923 N N . ASP A 1 356 ? 23.062 -12.133 4.02 1 89.88 356 ASP A N 1
ATOM 2924 C CA . ASP A 1 356 ? 22.562 -11.727 5.324 1 89.88 356 ASP A CA 1
ATOM 2925 C C . ASP A 1 356 ? 23.391 -12.344 6.449 1 89.88 356 ASP A C 1
ATOM 2927 O O . ASP A 1 356 ? 23.203 -13.516 6.797 1 89.88 356 ASP A O 1
ATOM 2931 N N . GLN A 1 357 ? 24.188 -11.594 7.035 1 89.5 357 GLN A N 1
ATOM 2932 C CA . GLN A 1 357 ? 25.188 -12.102 7.965 1 89.5 357 GLN A CA 1
ATOM 2933 C C . GLN A 1 357 ? 24.562 -12.383 9.336 1 89.5 357 GLN A C 1
ATOM 2935 O O . GLN A 1 357 ? 25.188 -13.047 10.172 1 89.5 357 GLN A O 1
ATOM 2940 N N . THR A 1 358 ? 23.359 -11.922 9.547 1 84.25 358 THR A N 1
ATOM 2941 C CA . THR A 1 358 ? 22.672 -12.242 10.789 1 84.25 358 THR A CA 1
ATOM 2942 C C . THR A 1 358 ? 22.234 -13.703 10.805 1 84.25 358 THR A C 1
ATOM 2944 O O . THR A 1 358 ? 22.203 -14.344 11.859 1 84.25 358 THR A O 1
ATOM 2947 N N . LYS A 1 359 ? 21.969 -14.211 9.672 1 88.31 359 LYS A N 1
ATOM 2948 C CA . LYS A 1 359 ? 21.484 -15.586 9.539 1 88.31 359 LYS A CA 1
ATOM 2949 C C . LYS A 1 359 ? 22.453 -16.422 8.711 1 88.31 359 LYS A C 1
ATOM 2951 O O . LYS A 1 359 ? 22.344 -17.656 8.68 1 88.31 359 LYS A O 1
ATOM 2956 N N . TRP A 1 360 ? 23.375 -15.773 8.039 1 91.31 360 TRP A N 1
ATOM 2957 C CA . TRP A 1 360 ? 24.344 -16.406 7.148 1 91.31 360 TRP A CA 1
ATOM 2958 C C . TRP A 1 360 ? 23.625 -17.141 6.016 1 91.31 360 TRP A C 1
ATOM 2960 O O . TRP A 1 360 ? 23.891 -18.328 5.785 1 91.31 360 TRP A O 1
ATOM 2970 N N . VAL A 1 361 ? 22.766 -16.469 5.328 1 94.81 361 VAL A N 1
ATOM 2971 C CA . VAL A 1 361 ? 22.062 -16.984 4.164 1 94.81 361 VAL A CA 1
ATOM 2972 C C . VAL A 1 361 ? 22.219 -16.016 2.988 1 94.81 361 VAL A C 1
ATOM 2974 O O . VAL A 1 361 ? 22.375 -14.812 3.186 1 94.81 361 VAL A O 1
ATOM 2977 N N . CYS A 1 362 ? 22.312 -16.578 1.847 1 96 362 CYS A N 1
ATOM 2978 C CA . CYS A 1 362 ? 22.344 -15.773 0.635 1 96 362 CYS A CA 1
ATOM 2979 C C . CYS A 1 362 ? 20.953 -15.32 0.233 1 96 362 CYS A C 1
ATOM 2981 O O . CYS A 1 362 ? 20 -16.109 0.29 1 96 362 CYS A O 1
ATOM 2983 N N . ILE A 1 363 ? 20.828 -14.023 -0.149 1 94.75 363 ILE A N 1
ATOM 2984 C CA . ILE A 1 363 ? 19.547 -13.414 -0.511 1 94.75 363 ILE A CA 1
ATOM 2985 C C . ILE A 1 363 ? 19.703 -12.672 -1.84 1 94.75 363 ILE A C 1
ATOM 2987 O O . ILE A 1 363 ? 20.734 -12.078 -2.117 1 94.75 363 ILE A O 1
ATOM 2991 N N . SER A 1 364 ? 18.688 -12.773 -2.65 1 95.5 364 SER A N 1
ATOM 2992 C CA . SER A 1 364 ? 18.672 -12.047 -3.916 1 95.5 364 SER A CA 1
ATOM 2993 C C . SER A 1 364 ? 18.672 -10.539 -3.688 1 95.5 364 SER A C 1
ATOM 2995 O O . SER A 1 364 ? 18.047 -10.055 -2.738 1 95.5 364 SER A O 1
ATOM 2997 N N . LYS A 1 365 ? 19.328 -9.789 -4.562 1 89.94 365 LYS A N 1
ATOM 2998 C CA . LYS A 1 365 ? 19.203 -8.336 -4.551 1 89.94 365 LYS A CA 1
ATOM 2999 C C . LYS A 1 365 ? 17.859 -7.898 -5.113 1 89.94 365 LYS A C 1
ATOM 3001 O O . LYS A 1 365 ? 17.188 -8.656 -5.824 1 89.94 365 LYS A O 1
ATOM 3006 N N . SER A 1 366 ? 17.453 -6.707 -4.727 1 86.81 366 SER A N 1
ATOM 3007 C CA . SER A 1 366 ? 16.188 -6.121 -5.188 1 86.81 366 SER A CA 1
ATOM 3008 C C . SER A 1 366 ? 16.406 -5.273 -6.438 1 86.81 366 SER A C 1
ATOM 3010 O O . SER A 1 366 ? 17.375 -4.52 -6.527 1 86.81 366 SER A O 1
ATOM 3012 N N . TYR A 1 367 ? 15.516 -5.469 -7.387 1 86.25 367 TYR A N 1
ATOM 3013 C CA . TYR A 1 367 ? 15.641 -4.629 -8.57 1 86.25 367 TYR A CA 1
ATOM 3014 C C . TYR A 1 367 ? 15.273 -3.186 -8.258 1 86.25 367 TYR A C 1
ATOM 3016 O O . TYR A 1 367 ? 15.711 -2.264 -8.953 1 86.25 367 TYR A O 1
ATOM 3024 N N . LYS A 1 368 ? 14.477 -2.955 -7.289 1 72.69 368 LYS A N 1
ATOM 3025 C CA . LYS A 1 368 ? 14.117 -1.601 -6.879 1 72.69 368 LYS A CA 1
ATOM 3026 C C . LYS A 1 368 ? 15.328 -0.851 -6.332 1 72.69 368 LYS A C 1
ATOM 3028 O O . LYS A 1 368 ? 15.469 0.356 -6.547 1 72.69 368 LYS A O 1
ATOM 3033 N N . GLU A 1 369 ? 16.141 -1.546 -5.68 1 65.31 369 GLU A N 1
ATOM 3034 C CA . GLU A 1 369 ? 17.344 -0.948 -5.113 1 65.31 369 GLU A CA 1
ATOM 3035 C C . GLU A 1 369 ? 18.406 -0.75 -6.18 1 65.31 369 GLU A C 1
ATOM 3037 O O . GLU A 1 369 ? 19.141 0.24 -6.156 1 65.31 369 GLU A O 1
ATOM 3042 N N . HIS A 1 370 ? 18.484 -1.7 -7.027 1 68.69 370 HIS A N 1
ATOM 3043 C CA . HIS A 1 370 ? 19.562 -1.698 -8 1 68.69 370 HIS A CA 1
ATOM 3044 C C . HIS A 1 370 ? 19.234 -0.812 -9.195 1 68.69 370 HIS A C 1
ATOM 3046 O O . HIS A 1 370 ? 20.125 -0.214 -9.797 1 68.69 370 HIS A O 1
ATOM 3052 N N . LEU A 1 371 ? 18.047 -0.902 -9.664 1 65.19 371 LEU A N 1
ATOM 3053 C CA . LEU A 1 371 ? 17.672 -0.111 -10.836 1 65.19 371 LEU A CA 1
ATOM 3054 C C . LEU A 1 371 ? 17.094 1.237 -10.414 1 65.19 371 LEU A C 1
ATOM 3056 O O . LEU A 1 371 ? 16.703 2.037 -11.266 1 65.19 371 LEU A O 1
ATOM 3060 N N . ASN A 1 372 ? 17.859 2.07 -9.578 1 52.72 372 ASN A N 1
ATOM 3061 C CA . ASN A 1 372 ? 17.453 3.377 -9.07 1 52.72 372 ASN A CA 1
ATOM 3062 C C . ASN A 1 372 ? 15.992 3.678 -9.391 1 52.72 372 ASN A C 1
ATOM 3064 O O . ASN A 1 372 ? 15.695 4.492 -10.273 1 52.72 372 ASN A O 1
ATOM 3068 N N . HIS A 1 373 ? 15.344 2.58 -9.555 1 46.97 373 HIS A N 1
ATOM 3069 C CA . HIS A 1 373 ? 13.992 2.975 -9.93 1 46.97 373 HIS A CA 1
ATOM 3070 C C . HIS A 1 373 ? 13.414 3.969 -8.93 1 46.97 373 HIS A C 1
ATOM 3072 O O . HIS A 1 373 ? 13.336 3.68 -7.73 1 46.97 373 HIS A O 1
ATOM 3078 N N . LEU A 1 374 ? 13.789 5.156 -9.031 1 42.12 374 LEU A N 1
ATOM 3079 C CA . LEU A 1 374 ? 13.164 6.348 -8.469 1 42.12 374 LEU A CA 1
ATOM 3080 C C . LEU A 1 374 ? 11.68 6.102 -8.188 1 42.12 374 LEU A C 1
ATOM 3082 O O . LEU A 1 374 ? 11.055 6.855 -7.441 1 42.12 374 LEU A O 1
ATOM 3086 N N . ASP A 1 375 ? 11.07 5.371 -9.055 1 40.81 375 ASP A N 1
ATOM 3087 C CA . ASP A 1 375 ? 9.617 5.355 -8.992 1 40.81 375 ASP A CA 1
ATOM 3088 C C . ASP A 1 375 ? 9.117 4.301 -8.008 1 40.81 375 ASP A C 1
ATOM 3090 O O . ASP A 1 375 ? 8.688 3.219 -8.414 1 40.81 375 ASP A O 1
ATOM 3094 N N . SER A 1 376 ? 9.859 4.043 -7.027 1 39.5 376 SER A N 1
ATOM 3095 C CA . SER A 1 376 ? 9.43 2.977 -6.129 1 39.5 376 SER A CA 1
ATOM 3096 C C . SER A 1 376 ? 8.055 3.271 -5.543 1 39.5 376 SER A C 1
ATOM 3098 O O . SER A 1 376 ? 7.93 4.027 -4.578 1 39.5 376 SER A O 1
ATOM 3100 N N . THR A 1 377 ? 7.145 3.412 -6.371 1 40.34 377 THR A N 1
ATOM 3101 C CA . THR A 1 377 ? 5.84 3.436 -5.719 1 40.34 377 THR A CA 1
ATOM 3102 C C . THR A 1 377 ? 5.676 2.232 -4.797 1 40.34 377 THR A C 1
ATOM 3104 O O . THR A 1 377 ? 6.016 1.108 -5.168 1 40.34 377 THR A O 1
ATOM 3107 N N . PRO A 1 378 ? 5.719 2.461 -3.611 1 41.28 378 PRO A N 1
ATOM 3108 C CA . PRO A 1 378 ? 5.461 1.313 -2.738 1 41.28 378 PRO A CA 1
ATOM 3109 C C . PRO A 1 378 ? 4.578 0.257 -3.398 1 41.28 378 PRO A C 1
ATOM 3111 O O . PRO A 1 378 ? 3.578 0.595 -4.035 1 41.28 378 PRO A O 1
ATOM 3114 N N . VAL A 1 379 ? 5.191 -0.894 -3.748 1 43.19 379 VAL A N 1
ATOM 3115 C CA . VAL A 1 379 ? 4.598 -2.041 -4.426 1 43.19 379 VAL A CA 1
ATOM 3116 C C . VAL A 1 379 ? 3.414 -2.564 -3.617 1 43.19 379 VAL A C 1
ATOM 3118 O O . VAL A 1 379 ? 3.598 -3.285 -2.633 1 43.19 379 VAL A O 1
ATOM 3121 N N . VAL A 1 380 ? 2.641 -1.766 -3.004 1 46 380 VAL A N 1
ATOM 3122 C CA . VAL A 1 380 ? 1.453 -2.584 -2.783 1 46 380 VAL A CA 1
ATOM 3123 C C . VAL A 1 380 ? 1.161 -3.418 -4.027 1 46 380 VAL A C 1
ATOM 3125 O O . VAL A 1 380 ? 1.416 -2.977 -5.152 1 46 380 VAL A O 1
ATOM 3128 N N . LEU A 1 381 ? 0.915 -4.688 -3.76 1 53.88 381 LEU A N 1
ATOM 3129 C CA . LEU A 1 381 ? 0.662 -5.664 -4.812 1 53.88 381 LEU A CA 1
ATOM 3130 C C . LEU A 1 381 ? -0.123 -5.039 -5.961 1 53.88 381 LEU A C 1
ATOM 3132 O O . LEU A 1 381 ? -1.157 -4.402 -5.738 1 53.88 381 LEU A O 1
ATOM 3136 N N . ASN A 1 382 ? 0.486 -4.973 -7.105 1 65.38 382 ASN A N 1
ATOM 3137 C CA . ASN A 1 382 ? -0.067 -4.551 -8.391 1 65.38 382 ASN A CA 1
ATOM 3138 C C . ASN A 1 382 ? -1.387 -5.258 -8.688 1 65.38 382 ASN A C 1
ATOM 3140 O O . ASN A 1 382 ? -1.755 -6.211 -8 1 65.38 382 ASN A O 1
ATOM 3144 N N . THR A 1 383 ? -2.166 -4.723 -9.43 1 80.12 383 THR A N 1
ATOM 3145 C CA . THR A 1 383 ? -3.387 -5.297 -9.977 1 80.12 383 THR A CA 1
ATOM 3146 C C . THR A 1 383 ? -3.102 -6.645 -10.633 1 80.12 383 THR A C 1
ATOM 3148 O O . THR A 1 383 ? -1.957 -6.941 -10.984 1 80.12 383 THR A O 1
ATOM 3151 N N . VAL A 1 384 ? -4.012 -7.516 -10.594 1 90.06 384 VAL A N 1
ATOM 3152 C CA . VAL A 1 384 ? -3.926 -8.844 -11.195 1 90.06 384 VAL A CA 1
ATOM 3153 C C . VAL A 1 384 ? -4.246 -8.758 -12.688 1 90.06 384 VAL A C 1
ATOM 3155 O O . VAL A 1 384 ? -5.199 -8.078 -13.086 1 90.06 384 VAL A O 1
ATOM 3158 N N . GLN A 1 385 ? -3.426 -9.359 -13.492 1 92.31 385 GLN A N 1
ATOM 3159 C CA . GLN A 1 385 ? -3.695 -9.523 -14.914 1 92.31 385 GLN A CA 1
ATOM 3160 C C . GLN A 1 385 ? -4.285 -10.906 -15.203 1 92.31 385 GLN A C 1
ATOM 3162 O O . GLN A 1 385 ? -3.625 -11.922 -14.992 1 92.31 385 GLN A O 1
ATOM 3167 N N . ASN A 1 386 ? -5.535 -10.938 -15.578 1 93.81 386 ASN A N 1
ATOM 3168 C CA . ASN A 1 386 ? -6.141 -12.18 -16.047 1 93.81 386 ASN A CA 1
ATOM 3169 C C . ASN A 1 386 ? -5.781 -12.477 -17.5 1 93.81 386 ASN A C 1
ATOM 3171 O O . ASN A 1 386 ? -5.715 -11.562 -18.312 1 93.81 386 ASN A O 1
ATOM 3175 N N . ARG A 1 387 ? -5.629 -13.711 -17.734 1 92.12 387 ARG A N 1
ATOM 3176 C CA . ARG A 1 387 ? -5.328 -14.141 -19.109 1 92.12 387 ARG A CA 1
ATOM 3177 C C . ARG A 1 387 ? -6.602 -14.258 -19.938 1 92.12 387 ARG A C 1
ATOM 3179 O O . ARG A 1 387 ? -6.547 -14.297 -21.172 1 92.12 387 ARG A O 1
ATOM 3186 N N . PHE A 1 388 ? -7.727 -14.438 -19.344 1 91.88 388 PHE A N 1
ATOM 3187 C CA . PHE A 1 388 ? -9.023 -14.641 -20 1 91.88 388 PHE A CA 1
ATOM 3188 C C . PHE A 1 388 ? -8.953 -15.781 -21 1 91.88 388 PHE A C 1
ATOM 3190 O O . PHE A 1 388 ? -9.398 -15.633 -22.141 1 91.88 388 PHE A O 1
ATOM 3197 N N . GLU A 1 389 ? -8.297 -16.828 -20.562 1 90.56 389 GLU A N 1
ATOM 3198 C CA . GLU A 1 389 ? -8.133 -18 -21.422 1 90.56 389 GLU A CA 1
ATOM 3199 C C . GLU A 1 389 ? -9.156 -19.078 -21.094 1 90.56 389 GLU A C 1
ATOM 3201 O O . GLU A 1 389 ? -9.32 -19.438 -19.922 1 90.56 389 GLU A O 1
ATOM 3206 N N . ILE A 1 390 ? -9.844 -19.531 -22.109 1 89.81 390 ILE A N 1
ATOM 3207 C CA . ILE A 1 390 ? -10.75 -20.672 -22.031 1 89.81 390 ILE A CA 1
ATOM 3208 C C . ILE A 1 390 ? -10.344 -21.734 -23.047 1 89.81 390 ILE A C 1
ATOM 3210 O O . ILE A 1 390 ? -10.344 -21.469 -24.25 1 89.81 390 ILE A O 1
ATOM 3214 N N . ASN A 1 391 ? -9.977 -22.828 -22.531 1 84.12 391 ASN A N 1
ATOM 3215 C CA . ASN A 1 391 ? -9.633 -23.953 -23.391 1 84.12 391 ASN A CA 1
ATOM 3216 C C . ASN A 1 391 ? -8.555 -23.562 -24.406 1 84.12 391 ASN A C 1
ATOM 3218 O O . ASN A 1 391 ? -8.68 -23.859 -25.594 1 84.12 391 ASN A O 1
ATOM 3222 N N . GLY A 1 392 ? -7.652 -22.781 -23.953 1 79.25 392 GLY A N 1
ATOM 3223 C CA . GLY A 1 392 ? -6.488 -22.469 -24.766 1 79.25 392 GLY A CA 1
ATOM 3224 C C . GLY A 1 392 ? -6.664 -21.203 -25.594 1 79.25 392 GLY A C 1
ATOM 3225 O O . GLY A 1 392 ? -5.754 -20.797 -26.312 1 79.25 392 GLY A O 1
ATOM 3226 N N . ARG A 1 393 ? -7.797 -20.594 -25.5 1 84.69 393 ARG A N 1
ATOM 3227 C CA . ARG A 1 393 ? -8.047 -19.375 -26.25 1 84.69 393 ARG A CA 1
ATOM 3228 C C . ARG A 1 393 ? -8.305 -18.203 -25.312 1 84.69 393 ARG A C 1
ATOM 3230 O O . ARG A 1 393 ? -9.188 -18.266 -24.453 1 84.69 393 ARG A O 1
ATOM 3237 N N . ALA A 1 394 ? -7.512 -17.188 -25.578 1 89.56 394 ALA A N 1
ATOM 3238 C CA . ALA A 1 394 ? -7.629 -16.016 -24.734 1 89.56 394 ALA A CA 1
ATOM 3239 C C . ALA A 1 394 ? -8.562 -14.977 -25.359 1 89.56 394 ALA A C 1
ATOM 3241 O O . ALA A 1 394 ? -8.25 -14.414 -26.406 1 89.56 394 ALA A O 1
ATOM 3242 N N . ASP A 1 395 ? -9.688 -14.711 -24.734 1 91.94 395 ASP A N 1
ATOM 3243 C CA . ASP A 1 395 ? -10.672 -13.734 -25.188 1 91.94 395 ASP A CA 1
ATOM 3244 C C . ASP A 1 395 ? -11.578 -13.297 -24.047 1 91.94 395 ASP A C 1
ATOM 3246 O O . ASP A 1 395 ? -12.445 -14.055 -23.609 1 91.94 395 ASP A O 1
ATOM 3250 N N . MET A 1 396 ? -11.438 -12.086 -23.672 1 92.06 396 MET A N 1
ATOM 3251 C CA . MET A 1 396 ? -12.203 -11.562 -22.547 1 92.06 396 MET A CA 1
ATOM 3252 C C . MET A 1 396 ? -13.695 -11.57 -22.844 1 92.06 396 MET A C 1
ATOM 3254 O O . MET A 1 396 ? -14.523 -11.664 -21.938 1 92.06 396 MET A O 1
ATOM 3258 N N . ASP A 1 397 ? -14.07 -11.523 -24.125 1 92.12 397 ASP A N 1
ATOM 3259 C CA . ASP A 1 397 ? -15.477 -11.453 -24.516 1 92.12 397 ASP A CA 1
ATOM 3260 C C . ASP A 1 397 ? -16.188 -12.789 -24.25 1 92.12 397 ASP A C 1
ATOM 3262 O O . ASP A 1 397 ? -17.406 -12.859 -24.281 1 92.12 397 ASP A O 1
ATOM 3266 N N . ALA A 1 398 ? -15.461 -13.805 -23.984 1 93.94 398 ALA A N 1
ATOM 3267 C CA . ALA A 1 398 ? -16.016 -15.117 -23.672 1 93.94 398 ALA A CA 1
ATOM 3268 C C . ALA A 1 398 ? -16.312 -15.242 -22.188 1 93.94 398 ALA A C 1
ATOM 3270 O O . ALA A 1 398 ? -16.703 -16.312 -21.719 1 93.94 398 ALA A O 1
ATOM 3271 N N . TRP A 1 399 ? -16.203 -14.219 -21.484 1 94.31 399 TRP A N 1
ATOM 3272 C CA . TRP A 1 399 ? -16.391 -14.25 -20.031 1 94.31 399 TRP A CA 1
ATOM 3273 C C . TRP A 1 399 ? -17.547 -13.359 -19.625 1 94.31 399 TRP A C 1
ATOM 3275 O O . TRP A 1 399 ? -17.906 -12.414 -20.328 1 94.31 399 TRP A O 1
ATOM 3285 N N . VAL A 1 400 ? -18.172 -13.711 -18.562 1 93.12 400 VAL A N 1
ATOM 3286 C CA . VAL A 1 400 ? -19.172 -12.906 -17.844 1 93.12 400 VAL A CA 1
ATOM 3287 C C . VAL A 1 400 ? -18.734 -12.703 -16.406 1 93.12 400 VAL A C 1
ATOM 3289 O O . VAL A 1 400 ? -17.688 -13.219 -15.984 1 93.12 400 VAL A O 1
ATOM 3292 N N . TYR A 1 401 ? -19.484 -11.898 -15.656 1 92.81 401 TYR A N 1
ATOM 3293 C CA . TYR A 1 401 ? -18.969 -11.477 -14.359 1 92.81 401 TYR A CA 1
ATOM 3294 C C . TYR A 1 401 ? -20.016 -11.695 -13.266 1 92.81 401 TYR A C 1
ATOM 3296 O O . TYR A 1 401 ? -21.172 -11.32 -13.422 1 92.81 401 TYR A O 1
ATOM 3304 N N . LEU A 1 402 ? -19.562 -12.289 -12.164 1 93.19 402 LEU A N 1
ATOM 3305 C CA . LEU A 1 402 ? -20.391 -12.508 -10.977 1 93.19 402 LEU A CA 1
ATOM 3306 C C . LEU A 1 402 ? -20.062 -11.492 -9.891 1 93.19 402 LEU A C 1
ATOM 3308 O O . LEU A 1 402 ? -18.891 -11.156 -9.68 1 93.19 402 LEU A O 1
ATOM 3312 N N . THR A 1 403 ? -21.078 -10.992 -9.242 1 93.69 403 THR A N 1
ATOM 3313 C CA . THR A 1 403 ? -20.875 -10.18 -8.047 1 93.69 403 THR A CA 1
ATOM 3314 C C . THR A 1 403 ? -20.656 -11.055 -6.82 1 93.69 403 THR A C 1
ATOM 3316 O O . THR A 1 403 ? -21.484 -11.914 -6.512 1 93.69 403 THR A O 1
ATOM 3319 N N . VAL A 1 404 ? -19.562 -10.867 -6.168 1 95.75 404 VAL A N 1
ATOM 3320 C CA . VAL A 1 404 ? -19.25 -11.633 -4.965 1 95.75 404 VAL A CA 1
ATOM 3321 C C . VAL A 1 404 ? -19.016 -10.68 -3.793 1 95.75 404 VAL A C 1
ATOM 3323 O O . VAL A 1 404 ? -18.297 -9.688 -3.932 1 95.75 404 VAL A O 1
ATOM 3326 N N . LYS A 1 405 ? -19.672 -10.977 -2.734 1 96.06 405 LYS A N 1
ATOM 3327 C CA . LYS A 1 405 ? -19.484 -10.227 -1.497 1 96.06 405 LYS A CA 1
ATOM 3328 C C . LYS A 1 405 ? -18.656 -11.039 -0.492 1 96.06 405 LYS A C 1
ATOM 3330 O O . LYS A 1 405 ? -18.75 -12.266 -0.45 1 96.06 405 LYS A O 1
ATOM 3335 N N . VAL A 1 406 ? -17.828 -10.352 0.287 1 97.31 406 VAL A N 1
ATOM 3336 C CA . VAL A 1 406 ? -17.062 -11.008 1.34 1 97.31 406 VAL A CA 1
ATOM 3337 C C . VAL A 1 406 ? -17.328 -10.32 2.678 1 97.31 406 VAL A C 1
ATOM 3339 O O . VAL A 1 406 ? -17.453 -9.094 2.736 1 97.31 406 VAL A O 1
ATOM 3342 N N . TYR A 1 407 ? -17.562 -11.078 3.676 1 95.38 407 TYR A N 1
ATOM 3343 C CA . TYR A 1 407 ? -17.469 -10.656 5.07 1 95.38 407 TYR A CA 1
ATOM 3344 C C . TYR A 1 407 ? -16.172 -11.133 5.703 1 95.38 407 TYR A C 1
ATOM 3346 O O . TYR A 1 407 ? -15.75 -12.273 5.5 1 95.38 407 TYR A O 1
ATOM 3354 N N . VAL A 1 408 ? -15.508 -10.227 6.371 1 91.56 408 VAL A N 1
ATOM 3355 C CA . VAL A 1 408 ? -14.219 -10.578 6.953 1 91.56 408 VAL A CA 1
ATOM 3356 C C . VAL A 1 408 ? -14.18 -10.156 8.422 1 91.56 408 VAL A C 1
ATOM 3358 O O . VAL A 1 408 ? -14.547 -9.031 8.758 1 91.56 408 VAL A O 1
ATOM 3361 N N . THR A 1 409 ? -13.773 -11.031 9.227 1 87.19 409 THR A N 1
ATOM 3362 C CA . THR A 1 409 ? -13.469 -10.664 10.609 1 87.19 409 THR A CA 1
ATOM 3363 C C . THR A 1 409 ? -11.984 -10.359 10.773 1 87.19 409 THR A C 1
ATOM 3365 O O . THR A 1 409 ? -11.148 -10.938 10.078 1 87.19 409 THR A O 1
ATOM 3368 N N . ARG A 1 410 ? -11.695 -9.383 11.617 1 80.38 410 ARG A N 1
ATOM 3369 C CA . ARG A 1 410 ? -10.312 -8.984 11.859 1 80.38 410 ARG A CA 1
ATOM 3370 C C . ARG A 1 410 ? -9.5 -10.141 12.422 1 80.38 410 ARG A C 1
ATOM 3372 O O . ARG A 1 410 ? -9.93 -10.812 13.359 1 80.38 410 ARG A O 1
ATOM 3379 N N . PRO A 1 411 ? -8.305 -10.281 11.828 1 71.44 411 PRO A N 1
ATOM 3380 C CA . PRO A 1 411 ? -7.426 -11.289 12.422 1 71.44 411 PRO A CA 1
ATOM 3381 C C . PRO A 1 411 ? -6.867 -10.867 13.773 1 71.44 411 PRO A C 1
ATOM 3383 O O . PRO A 1 411 ? -6.516 -9.695 13.961 1 71.44 411 PRO A O 1
ATOM 3386 N N . PRO A 1 412 ? -6.828 -11.562 14.828 1 63.56 412 PRO A N 1
ATOM 3387 C CA . PRO A 1 412 ? -6.426 -11.211 16.188 1 63.56 412 PRO A CA 1
ATOM 3388 C C . PRO A 1 412 ? -4.977 -10.727 16.266 1 63.56 412 PRO A C 1
ATOM 3390 O O . PRO A 1 412 ? -4.598 -10.062 17.234 1 63.56 412 PRO A O 1
ATOM 3393 N N . THR A 1 413 ? -4.148 -10.938 15.297 1 66 413 THR A N 1
ATOM 3394 C CA . THR A 1 413 ? -2.711 -10.766 15.469 1 66 413 THR A CA 1
ATOM 3395 C C . THR A 1 413 ? -2.254 -9.438 14.867 1 66 413 THR A C 1
ATOM 3397 O O . THR A 1 413 ? -1.085 -9.062 14.984 1 66 413 THR A O 1
ATOM 3400 N N . VAL A 1 414 ? -3.082 -8.664 14.438 1 70.38 414 VAL A N 1
ATOM 3401 C CA . VAL A 1 414 ? -2.605 -7.473 13.742 1 70.38 414 VAL A CA 1
ATOM 3402 C C . VAL A 1 414 ? -2.672 -6.266 14.672 1 70.38 414 VAL A C 1
ATOM 3404 O O . VAL A 1 414 ? -3.635 -6.109 15.43 1 70.38 414 VAL A O 1
ATOM 3407 N N . ASN A 1 415 ? -1.589 -5.438 14.672 1 72.94 415 ASN A N 1
ATOM 3408 C CA . ASN A 1 415 ? -1.525 -4.18 15.406 1 72.94 415 ASN A CA 1
ATOM 3409 C C . ASN A 1 415 ? -1.321 -2.992 14.469 1 72.94 415 ASN A C 1
ATOM 3411 O O . ASN A 1 415 ? -0.322 -2.93 13.75 1 72.94 415 ASN A O 1
ATOM 3415 N N . PHE A 1 416 ? -2.211 -2.062 14.445 1 76.88 416 PHE A N 1
ATOM 3416 C CA . PHE A 1 416 ? -2.16 -0.943 13.516 1 76.88 416 PHE A CA 1
ATOM 3417 C C . PHE A 1 416 ? -1.539 0.283 14.172 1 76.88 416 PHE A C 1
ATOM 3419 O O . PHE A 1 416 ? -1.403 1.332 13.539 1 76.88 416 PHE A O 1
ATOM 3426 N N . LYS A 1 417 ? -1.036 0.274 15.281 1 78.12 417 LYS A N 1
ATOM 3427 C CA . LYS A 1 417 ? -0.304 1.319 15.984 1 78.12 417 LYS A CA 1
ATOM 3428 C C . LYS A 1 417 ? -1.134 2.596 16.094 1 78.12 417 LYS A C 1
ATOM 3430 O O . LYS A 1 417 ? -0.626 3.693 15.859 1 78.12 417 LYS A O 1
ATOM 3435 N N . SER A 1 418 ? -2.342 2.623 16.109 1 86.44 418 SER A N 1
ATOM 3436 C CA . SER A 1 418 ? -3.271 3.672 16.516 1 86.44 418 SER A CA 1
ATOM 3437 C C . SER A 1 418 ? -3.828 3.41 17.906 1 86.44 418 SER A C 1
ATOM 3439 O O . SER A 1 418 ? -4.602 2.471 18.109 1 86.44 418 SER A O 1
ATOM 3441 N N . TYR A 1 419 ? -3.438 4.289 18.797 1 88.88 419 TYR A N 1
ATOM 3442 C CA . TYR A 1 419 ? -3.641 3.945 20.203 1 88.88 419 TYR A CA 1
ATOM 3443 C C . TYR A 1 419 ? -4.754 4.789 20.812 1 88.88 419 TYR A C 1
ATOM 3445 O O . TYR A 1 419 ? -4.941 5.949 20.438 1 88.88 419 TYR A O 1
ATOM 3453 N N . ALA A 1 420 ? -5.406 4.121 21.703 1 89.44 420 ALA A N 1
ATOM 3454 C CA . ALA A 1 420 ? -6.375 4.859 22.516 1 89.44 420 ALA A CA 1
ATOM 3455 C C . ALA A 1 420 ? -5.668 5.805 23.484 1 89.44 420 ALA A C 1
ATOM 3457 O O . ALA A 1 420 ? -4.586 5.488 23.984 1 89.44 420 ALA A O 1
ATOM 3458 N N . ILE A 1 421 ? -6.246 6.922 23.625 1 89.88 421 ILE A N 1
ATOM 3459 C CA . ILE A 1 421 ? -5.766 7.879 24.625 1 89.88 421 ILE A CA 1
ATOM 3460 C C . ILE A 1 421 ? -6.816 8.07 25.703 1 89.88 421 ILE A C 1
ATOM 3462 O O . ILE A 1 421 ? -7.961 8.438 25.422 1 89.88 421 ILE A O 1
ATOM 3466 N N . ARG A 1 422 ? -6.473 7.785 26.891 1 88.69 422 ARG A N 1
ATOM 3467 C CA . ARG A 1 422 ? -7.352 7.945 28.047 1 88.69 422 ARG A CA 1
ATOM 3468 C C . ARG A 1 422 ? -6.691 8.797 29.125 1 88.69 422 ARG A C 1
ATOM 3470 O O . ARG A 1 422 ? -5.605 8.469 29.609 1 88.69 422 ARG A O 1
ATOM 3477 N N . ASP A 1 423 ? -7.363 9.859 29.438 1 86.44 423 ASP A N 1
ATOM 3478 C CA . ASP A 1 423 ? -6.863 10.805 30.438 1 86.44 423 ASP A CA 1
ATOM 3479 C C . ASP A 1 423 ? -5.426 11.219 30.125 1 86.44 423 ASP A C 1
ATOM 3481 O O . ASP A 1 423 ? -4.551 11.117 31 1 86.44 423 ASP A O 1
ATOM 3485 N N . GLY A 1 424 ? -5.238 11.469 28.859 1 85.25 424 GLY A N 1
ATOM 3486 C CA . GLY A 1 424 ? -3.963 11.992 28.406 1 85.25 424 GLY A CA 1
ATOM 3487 C C . GLY A 1 424 ? -2.891 10.93 28.266 1 85.25 424 GLY A C 1
ATOM 3488 O O . GLY A 1 424 ? -1.747 11.234 27.922 1 85.25 424 GLY A O 1
ATOM 3489 N N . LYS A 1 425 ? -3.217 9.656 28.531 1 87.56 425 LYS A N 1
ATOM 3490 C CA . LYS A 1 425 ? -2.256 8.562 28.453 1 87.56 425 LYS A CA 1
ATOM 3491 C C . LYS A 1 425 ? -2.625 7.59 27.328 1 87.56 425 LYS A C 1
ATOM 3493 O O . LYS A 1 425 ? -3.803 7.285 27.125 1 87.56 425 LYS A O 1
ATOM 3498 N N . ALA A 1 426 ? -1.572 7.18 26.625 1 88.75 426 ALA A N 1
ATOM 3499 C CA . ALA A 1 426 ? -1.802 6.234 25.531 1 88.75 426 ALA A CA 1
ATOM 3500 C C . ALA A 1 426 ? -1.923 4.809 26.062 1 88.75 426 ALA A C 1
ATOM 3502 O O . ALA A 1 426 ? -1.188 4.414 26.969 1 88.75 426 ALA A O 1
ATOM 3503 N N . SER A 1 427 ? -2.861 4.164 25.484 1 86.31 427 SER A N 1
ATOM 3504 C CA . SER A 1 427 ? -2.98 2.742 25.781 1 86.31 427 SER A CA 1
ATOM 3505 C C . SER A 1 427 ? -1.88 1.938 25.109 1 86.31 427 SER A C 1
ATOM 3507 O O . SER A 1 427 ? -1.237 2.422 24.172 1 86.31 427 SER A O 1
ATOM 3509 N N . SER A 1 428 ? -1.648 0.728 25.609 1 80.94 428 SER A N 1
ATOM 3510 C CA . SER A 1 428 ? -0.668 -0.171 25.016 1 80.94 428 SER A CA 1
ATOM 3511 C C . SER A 1 428 ? -1.253 -0.908 23.812 1 80.94 428 SER A C 1
ATOM 3513 O O . SER A 1 428 ? -0.515 -1.486 23.016 1 80.94 428 SER A O 1
ATOM 3515 N N . THR A 1 429 ? -2.543 -0.861 23.766 1 78.69 429 THR A N 1
ATOM 3516 C CA . THR A 1 429 ? -3.197 -1.549 22.656 1 78.69 429 THR A CA 1
ATOM 3517 C C . THR A 1 429 ? -3.779 -0.545 21.656 1 78.69 429 THR A C 1
ATOM 3519 O O . THR A 1 429 ? -4.168 0.56 22.047 1 78.69 429 THR A O 1
ATOM 3522 N N . ASP A 1 430 ? -3.803 -0.992 20.406 1 82.88 430 ASP A N 1
ATOM 3523 C CA . ASP A 1 430 ? -4.375 -0.098 19.406 1 82.88 430 ASP A CA 1
ATOM 3524 C C . ASP A 1 430 ? -5.891 -0 19.562 1 82.88 430 ASP A C 1
ATOM 3526 O O . ASP A 1 430 ? -6.512 -0.851 20.203 1 82.88 430 ASP A O 1
ATOM 3530 N N . VAL A 1 431 ? -6.52 0.948 19.031 1 86.62 431 VAL A N 1
ATOM 3531 C CA . VAL A 1 431 ? -7.93 1.267 19.219 1 86.62 431 VAL A CA 1
ATOM 3532 C C . VAL A 1 431 ? -8.797 0.177 18.594 1 86.62 431 VAL A C 1
ATOM 3534 O O . VAL A 1 431 ? -9.969 0.028 18.953 1 86.62 431 VAL A O 1
ATOM 3537 N N . PHE A 1 432 ? -8.219 -0.654 17.719 1 81.19 432 PHE A N 1
ATOM 3538 C CA . PHE A 1 432 ? -8.977 -1.666 16.984 1 81.19 432 PHE A CA 1
ATOM 3539 C C . PHE A 1 432 ? -8.727 -3.051 17.562 1 81.19 432 PHE A C 1
ATOM 3541 O O . PHE A 1 432 ? -9.203 -4.051 17.031 1 81.19 432 PHE A O 1
ATOM 3548 N N . SER A 1 433 ? -7.965 -3.078 18.609 1 77.06 433 SER A N 1
ATOM 3549 C CA . SER A 1 433 ? -7.613 -4.363 19.203 1 77.06 433 SER A CA 1
ATOM 3550 C C . SER A 1 433 ? -8.852 -5.113 19.672 1 77.06 433 SER A C 1
ATOM 3552 O O . SER A 1 433 ? -9.867 -4.496 20.016 1 77.06 433 SER A O 1
ATOM 3554 N N . ALA A 1 434 ? -8.742 -6.352 19.734 1 70 434 ALA A N 1
ATOM 3555 C CA . ALA A 1 434 ? -9.836 -7.246 20.109 1 70 434 ALA A CA 1
ATOM 3556 C C . ALA A 1 434 ? -10.359 -6.926 21.516 1 70 434 ALA A C 1
ATOM 3558 O O . ALA A 1 434 ? -11.531 -7.152 21.812 1 70 434 ALA A O 1
ATOM 3559 N N . SER A 1 435 ? -9.5 -6.426 22.281 1 71.75 435 SER A N 1
ATOM 3560 C CA . SER A 1 435 ? -9.906 -6.109 23.656 1 71.75 435 SER A CA 1
ATOM 3561 C C . SER A 1 435 ? -11 -5.043 23.672 1 71.75 435 SER A C 1
ATOM 3563 O O . SER A 1 435 ? -11.758 -4.941 24.625 1 71.75 435 SER A O 1
ATOM 3565 N N . HIS A 1 436 ? -11.086 -4.32 22.594 1 74 436 HIS A N 1
ATOM 3566 C CA . HIS A 1 436 ? -12.078 -3.254 22.516 1 74 436 HIS A CA 1
ATOM 3567 C C . HIS A 1 436 ? -13.383 -3.752 21.891 1 74 436 HIS A C 1
ATOM 3569 O O . HIS A 1 436 ? -14.359 -3.01 21.828 1 74 436 HIS A O 1
ATOM 3575 N N . TYR A 1 437 ? -13.328 -5.027 21.547 1 73.62 437 TYR A N 1
ATOM 3576 C CA . TYR A 1 437 ? -14.508 -5.602 20.891 1 73.62 437 TYR A CA 1
ATOM 3577 C C . TYR A 1 437 ? -15.062 -6.762 21.719 1 73.62 437 TYR A C 1
ATOM 3579 O O . TYR A 1 437 ? -15.641 -7.699 21.156 1 73.62 437 TYR A O 1
ATOM 3587 N N . GLN A 1 438 ? -14.883 -6.711 22.938 1 71.75 438 GLN A N 1
ATOM 3588 C CA . GLN A 1 438 ? -15.312 -7.793 23.812 1 71.75 438 GLN A CA 1
ATOM 3589 C C . GLN A 1 438 ? -16.812 -8.055 23.672 1 71.75 438 GLN A C 1
ATOM 3591 O O . GLN A 1 438 ? -17.266 -9.195 23.75 1 71.75 438 GLN A O 1
ATOM 3596 N N . ILE A 1 439 ? -17.547 -7.082 23.359 1 72.81 439 ILE A N 1
ATOM 3597 C CA . ILE A 1 439 ? -19 -7.211 23.25 1 72.81 439 ILE A CA 1
ATOM 3598 C C . ILE A 1 439 ? -19.344 -8.047 22.016 1 72.81 439 ILE A C 1
ATOM 3600 O O . ILE A 1 439 ? -20.469 -8.539 21.891 1 72.81 439 ILE A O 1
ATOM 3604 N N . MET A 1 440 ? -18.344 -8.172 21.156 1 73.56 440 MET A N 1
ATOM 3605 C CA . MET A 1 440 ? -18.578 -8.93 19.938 1 73.56 440 MET A CA 1
ATOM 3606 C C . MET A 1 440 ? -18.031 -10.344 20.062 1 73.56 440 MET A C 1
ATOM 3608 O O . MET A 1 440 ? -18.109 -11.125 19.109 1 73.56 440 MET A O 1
ATOM 3612 N N . SER A 1 441 ? -17.453 -10.641 21.203 1 71.88 441 SER A N 1
ATOM 3613 C CA . SER A 1 441 ? -16.75 -11.906 21.375 1 71.88 441 SER A CA 1
ATOM 3614 C C . SER A 1 441 ? -17.703 -13.094 21.188 1 71.88 441 SER A C 1
ATOM 3616 O O . SER A 1 441 ? -17.25 -14.195 20.859 1 71.88 441 SER A O 1
ATOM 3618 N N . ASP A 1 442 ? -18.922 -12.812 21.375 1 71.81 442 ASP A N 1
ATOM 3619 C CA . ASP A 1 442 ? -19.891 -13.906 21.234 1 71.81 442 ASP A CA 1
ATOM 3620 C C . ASP A 1 442 ? -20.172 -14.195 19.766 1 71.81 442 ASP A C 1
ATOM 3622 O O . ASP A 1 442 ? -20.641 -15.273 19.406 1 71.81 442 ASP A O 1
ATOM 3626 N N . LYS A 1 443 ? -19.875 -13.242 18.984 1 72.44 443 LYS A N 1
ATOM 3627 C CA . LYS A 1 443 ? -20.234 -13.375 17.578 1 72.44 443 LYS A CA 1
ATOM 3628 C C . LYS A 1 443 ? -18.984 -13.547 16.703 1 72.44 443 LYS A C 1
ATOM 3630 O O . LYS A 1 443 ? -19.047 -14.195 15.656 1 72.44 443 LYS A O 1
ATOM 3635 N N . ILE A 1 444 ? -18.016 -12.844 17.109 1 70.38 444 ILE A N 1
ATOM 3636 C CA . ILE A 1 444 ? -16.828 -12.828 16.266 1 70.38 444 ILE A CA 1
ATOM 3637 C C . ILE A 1 444 ? -15.68 -13.531 16.984 1 70.38 444 ILE A C 1
ATOM 3639 O O . ILE A 1 444 ? -15.289 -13.133 18.094 1 70.38 444 ILE A O 1
ATOM 3643 N N . HIS A 1 445 ? -15.297 -14.633 16.531 1 64.44 445 HIS A N 1
ATOM 3644 C CA . HIS A 1 445 ? -14.172 -15.398 17.047 1 64.44 445 HIS A CA 1
ATOM 3645 C C . HIS A 1 445 ? -12.93 -15.227 16.188 1 64.44 445 HIS A C 1
ATOM 3647 O O . HIS A 1 445 ? -12.852 -15.781 15.086 1 64.44 445 HIS A O 1
ATOM 3653 N N . PRO A 1 446 ? -12.141 -14.273 16.703 1 59.56 446 PRO A N 1
ATOM 3654 C CA . PRO A 1 446 ? -10.969 -14.141 15.836 1 59.56 446 PRO A CA 1
ATOM 3655 C C . PRO A 1 446 ? -10.125 -15.414 15.773 1 59.56 446 PRO A C 1
ATOM 3657 O O . PRO A 1 446 ? -9.859 -16.031 16.812 1 59.56 446 PRO A O 1
ATOM 3660 N N . GLY A 1 447 ? -10.359 -16.312 14.875 1 60.81 447 GLY A N 1
ATOM 3661 C CA . GLY A 1 447 ? -9.586 -17.531 14.664 1 60.81 447 GLY A CA 1
ATOM 3662 C C . GLY A 1 447 ? -8.086 -17.312 14.805 1 60.81 447 GLY A C 1
ATOM 3663 O O . GLY A 1 447 ? -7.645 -16.266 15.281 1 60.81 447 GLY A O 1
ATOM 3664 N N . ASN A 1 448 ? -7.273 -18.438 14.906 1 57.69 448 ASN A N 1
ATOM 3665 C CA . ASN A 1 448 ? -5.816 -18.406 14.93 1 57.69 448 ASN A CA 1
ATOM 3666 C C . ASN A 1 448 ? -5.234 -18.109 13.555 1 57.69 448 ASN A C 1
ATOM 3668 O O . ASN A 1 448 ? -5.484 -18.828 12.594 1 57.69 448 ASN A O 1
ATOM 3672 N N . PRO A 1 449 ? -4.602 -16.922 13.469 1 53.47 449 PRO A N 1
ATOM 3673 C CA . PRO A 1 449 ? -4.062 -16.594 12.141 1 53.47 449 PRO A CA 1
ATOM 3674 C C . PRO A 1 449 ? -2.838 -17.438 11.781 1 53.47 449 PRO A C 1
ATOM 3676 O O . PRO A 1 449 ? -2.227 -17.234 10.734 1 53.47 449 PRO A O 1
ATOM 3679 N N . LYS A 1 450 ? -2.244 -18.359 12.555 1 49.06 450 LYS A N 1
ATOM 3680 C CA . LYS A 1 450 ? -0.892 -18.906 12.469 1 49.06 450 LYS A CA 1
ATOM 3681 C C . LYS A 1 450 ? -0.519 -19.219 11.016 1 49.06 450 LYS A C 1
ATOM 3683 O O . LYS A 1 450 ? 0.653 -19.141 10.641 1 49.06 450 LYS A O 1
ATOM 3688 N N . SER A 1 451 ? -1.366 -19.797 10.328 1 44.41 451 SER A N 1
ATOM 3689 C CA . SER A 1 451 ? -0.721 -20.234 9.094 1 44.41 451 SER A CA 1
ATOM 3690 C C . SER A 1 451 ? 0.084 -19.109 8.461 1 44.41 451 SER A C 1
ATOM 3692 O O . SER A 1 451 ? 0.842 -19.328 7.512 1 44.41 451 SER A O 1
ATOM 3694 N N . TYR A 1 452 ? -0.215 -17.797 8.773 1 49.06 452 TYR A N 1
ATOM 3695 C CA . TYR A 1 452 ? 0.194 -16.797 7.793 1 49.06 452 TYR A CA 1
ATOM 3696 C C . TYR A 1 452 ? 1.491 -16.109 8.219 1 49.06 452 TYR A C 1
ATOM 3698 O O . TYR A 1 452 ? 1.473 -15.148 8.984 1 49.06 452 TYR A O 1
ATOM 3706 N N . SER A 1 453 ? 2.447 -16.859 8.547 1 46.03 453 SER A N 1
ATOM 3707 C CA . SER A 1 453 ? 3.693 -16.172 8.883 1 46.03 453 SER A CA 1
ATOM 3708 C C . SER A 1 453 ? 3.871 -14.906 8.047 1 46.03 453 SER A C 1
ATOM 3710 O O . SER A 1 453 ? 4.438 -13.922 8.523 1 46.03 453 SER A O 1
ATOM 3712 N N . LYS A 1 454 ? 3.475 -14.953 6.812 1 52.72 454 LYS A N 1
ATOM 3713 C CA . LYS A 1 454 ? 3.832 -13.805 5.984 1 52.72 454 LYS A CA 1
ATOM 3714 C C . LYS A 1 454 ? 2.6 -12.984 5.621 1 52.72 454 LYS A C 1
ATOM 3716 O O . LYS A 1 454 ? 2.584 -12.297 4.598 1 52.72 454 LYS A O 1
ATOM 3721 N N . ARG A 1 455 ? 1.52 -13.133 6.477 1 53.59 455 ARG A N 1
ATOM 3722 C CA . ARG A 1 455 ? 0.478 -12.148 6.203 1 53.59 455 ARG A CA 1
ATOM 3723 C C . ARG A 1 455 ? 1.012 -10.727 6.359 1 53.59 455 ARG A C 1
ATOM 3725 O O . ARG A 1 455 ? 1.472 -10.344 7.438 1 53.59 455 ARG A O 1
ATOM 3732 N N . ARG A 1 456 ? 1.319 -10.203 5.27 1 51.41 456 ARG A N 1
ATOM 3733 C CA . ARG A 1 456 ? 1.953 -8.891 5.277 1 51.41 456 ARG A CA 1
ATOM 3734 C C . ARG A 1 456 ? 0.929 -7.793 5.535 1 51.41 456 ARG A C 1
ATOM 3736 O O . ARG A 1 456 ? 0.212 -7.379 4.621 1 51.41 456 ARG A O 1
ATOM 3743 N N . SER A 1 457 ? 0.326 -7.742 6.852 1 56.97 457 SER A N 1
ATOM 3744 C CA . SER A 1 457 ? -0.367 -6.473 7.047 1 56.97 457 SER A CA 1
ATOM 3745 C C . SER A 1 457 ? 0.598 -5.297 6.957 1 56.97 457 SER A C 1
ATOM 3747 O O . SER A 1 457 ? 1.702 -5.348 7.504 1 56.97 457 SER A O 1
ATOM 3749 N N . ASN A 1 458 ? 0.365 -4.379 5.988 1 58.19 458 ASN A N 1
ATOM 3750 C CA . ASN A 1 458 ? 1.26 -3.248 5.77 1 58.19 458 ASN A CA 1
ATOM 3751 C C . ASN A 1 458 ? 0.996 -2.125 6.77 1 58.19 458 ASN A C 1
ATOM 3753 O O . ASN A 1 458 ? 1.56 -1.036 6.648 1 58.19 458 ASN A O 1
ATOM 3757 N N . GLY A 1 459 ? 0.178 -2.387 7.797 1 66.56 459 GLY A N 1
ATOM 3758 C CA . GLY A 1 459 ? -0.078 -1.382 8.82 1 66.56 459 GLY A CA 1
ATOM 3759 C C . GLY A 1 459 ? -1.146 -0.384 8.414 1 66.56 459 GLY A C 1
ATOM 3760 O O . GLY A 1 459 ? -1.64 0.376 9.25 1 66.56 459 GLY A O 1
ATOM 3761 N N . SER A 1 460 ? -1.552 -0.302 7.168 1 68.25 460 SER A N 1
ATOM 3762 C CA . SER A 1 460 ? -2.553 0.659 6.715 1 68.25 460 SER A CA 1
ATOM 3763 C C . SER A 1 460 ? -3.967 0.14 6.957 1 68.25 460 SER A C 1
ATOM 3765 O O . SER A 1 460 ? -4.934 0.902 6.895 1 68.25 460 SER A O 1
ATOM 3767 N N . GLY A 1 461 ? -4.078 -1.173 7.199 1 79.25 461 GLY A N 1
ATOM 3768 C CA . GLY A 1 461 ? -5.379 -1.814 7.293 1 79.25 461 GLY A CA 1
ATOM 3769 C C . GLY A 1 461 ? -5.906 -2.301 5.953 1 79.25 461 GLY A C 1
ATOM 3770 O O . GLY A 1 461 ? -6.895 -3.035 5.898 1 79.25 461 GLY A O 1
ATOM 3771 N N . MET A 1 462 ? -5.262 -1.919 4.906 1 83.81 462 MET A N 1
ATOM 3772 C CA . MET A 1 462 ? -5.699 -2.342 3.578 1 83.81 462 MET A CA 1
ATOM 3773 C C . MET A 1 462 ? -5.281 -3.781 3.299 1 83.81 462 MET A C 1
ATOM 3775 O O . MET A 1 462 ? -4.105 -4.129 3.441 1 83.81 462 MET A O 1
ATOM 3779 N N . GLU A 1 463 ? -6.176 -4.59 2.967 1 84.94 463 GLU A N 1
ATOM 3780 C CA . GLU A 1 463 ? -5.91 -5.988 2.645 1 84.94 463 GLU A CA 1
ATOM 3781 C C . GLU A 1 463 ? -6.777 -6.461 1.481 1 84.94 463 GLU A C 1
ATOM 3783 O O . GLU A 1 463 ? -7.773 -5.82 1.141 1 84.94 463 GLU A O 1
ATOM 3788 N N . LYS A 1 464 ? -6.289 -7.559 0.906 1 88.69 464 LYS A N 1
ATOM 3789 C CA . LYS A 1 464 ? -7.027 -8.156 -0.203 1 88.69 464 LYS A CA 1
ATOM 3790 C C . LYS A 1 464 ? -7.59 -9.523 0.182 1 88.69 464 LYS A C 1
ATOM 3792 O O . LYS A 1 464 ? -6.926 -10.297 0.869 1 88.69 464 LYS A O 1
ATOM 3797 N N . ILE A 1 465 ? -8.812 -9.766 -0.141 1 93.19 465 ILE A N 1
ATOM 3798 C CA . ILE A 1 465 ? -9.367 -11.109 -0.205 1 93.19 465 ILE A CA 1
ATOM 3799 C C . ILE A 1 465 ? -9.484 -11.555 -1.661 1 93.19 465 ILE A C 1
ATOM 3801 O O . ILE A 1 465 ? -10.258 -10.977 -2.434 1 93.19 465 ILE A O 1
ATOM 3805 N N . PHE A 1 466 ? -8.75 -12.547 -1.945 1 94.12 466 PHE A N 1
ATOM 3806 C CA . PHE A 1 466 ? -8.734 -13.023 -3.324 1 94.12 466 PHE A CA 1
ATOM 3807 C C . PHE A 1 466 ? -9.891 -13.977 -3.59 1 94.12 466 PHE A C 1
ATOM 3809 O O . PHE A 1 466 ? -10.305 -14.719 -2.701 1 94.12 466 PHE A O 1
ATOM 3816 N N . ILE A 1 467 ? -10.414 -13.883 -4.785 1 97.38 467 ILE A N 1
ATOM 3817 C CA . ILE A 1 467 ? -11.406 -14.828 -5.289 1 97.38 467 ILE A CA 1
ATOM 3818 C C . ILE A 1 467 ? -10.898 -15.461 -6.586 1 97.38 467 ILE A C 1
ATOM 3820 O O . ILE A 1 467 ? -10.727 -14.773 -7.594 1 97.38 467 ILE A O 1
ATOM 3824 N N . GLN A 1 468 ? -10.672 -16.688 -6.48 1 96.62 468 GLN A N 1
ATOM 3825 C CA . GLN A 1 468 ? -10.242 -17.453 -7.645 1 96.62 468 GLN A CA 1
ATOM 3826 C C . GLN A 1 468 ? -11.383 -18.281 -8.219 1 96.62 468 GLN A C 1
ATOM 3828 O O . GLN A 1 468 ? -12.172 -18.875 -7.473 1 96.62 468 GLN A O 1
ATOM 3833 N N . THR A 1 469 ? -11.547 -18.25 -9.57 1 97 469 THR A N 1
ATOM 3834 C CA . THR A 1 469 ? -12.508 -19.125 -10.242 1 97 469 THR A CA 1
ATOM 3835 C C . THR A 1 469 ? -11.789 -20.172 -11.078 1 97 469 THR A C 1
ATOM 3837 O O . THR A 1 469 ? -10.859 -19.859 -11.82 1 97 469 THR A O 1
ATOM 3840 N N . ASP A 1 470 ? -12.18 -21.375 -10.891 1 95.5 470 ASP A N 1
ATOM 3841 C CA . ASP A 1 470 ? -11.641 -22.516 -11.641 1 95.5 470 ASP A CA 1
ATOM 3842 C C . ASP A 1 470 ? -12.75 -23.281 -12.359 1 95.5 470 ASP A C 1
ATOM 3844 O O . ASP A 1 470 ? -13.68 -23.766 -11.719 1 95.5 470 ASP A O 1
ATOM 3848 N N . GLY A 1 471 ? -12.57 -23.375 -13.641 1 93.06 471 GLY A N 1
ATOM 3849 C CA . GLY A 1 471 ? -13.547 -24.141 -14.391 1 93.06 471 GLY A CA 1
ATOM 3850 C C . GLY A 1 471 ? -13.586 -25.609 -14 1 93.06 471 GLY A C 1
ATOM 3851 O O . GLY A 1 471 ? -12.539 -26.219 -13.781 1 93.06 471 GLY A O 1
ATOM 3852 N N . LEU A 1 472 ? -14.789 -26.109 -13.859 1 91.81 472 LEU A N 1
ATOM 3853 C CA . LEU A 1 472 ? -14.961 -27.531 -13.555 1 91.81 472 LEU A CA 1
ATOM 3854 C C . LEU A 1 472 ? -15.32 -28.312 -14.805 1 91.81 472 LEU A C 1
ATOM 3856 O O . LEU A 1 472 ? -15.164 -29.531 -14.844 1 91.81 472 LEU A O 1
ATOM 3860 N N . ASN A 1 473 ? -15.867 -27.594 -15.828 1 89.75 473 ASN A N 1
ATOM 3861 C CA . ASN A 1 473 ? -16.172 -28.234 -17.109 1 89.75 473 ASN A CA 1
ATOM 3862 C C . ASN A 1 473 ? -15.531 -27.5 -18.281 1 89.75 473 ASN A C 1
ATOM 3864 O O . ASN A 1 473 ? -15.984 -27.625 -19.422 1 89.75 473 ASN A O 1
ATOM 3868 N N . TYR A 1 474 ? -14.688 -26.609 -18.078 1 88.44 474 TYR A N 1
ATOM 3869 C CA . TYR A 1 474 ? -13.812 -25.938 -19.031 1 88.44 474 TYR A CA 1
ATOM 3870 C C . TYR A 1 474 ? -12.453 -25.656 -18.406 1 88.44 474 TYR A C 1
ATOM 3872 O O . TYR A 1 474 ? -12.32 -25.609 -17.188 1 88.44 474 TYR A O 1
ATOM 3880 N N . ASP A 1 475 ? -11.406 -25.516 -19.234 1 87.38 475 ASP A N 1
ATOM 3881 C CA . ASP A 1 475 ? -10.094 -25.094 -18.75 1 87.38 475 ASP A CA 1
ATOM 3882 C C . ASP A 1 475 ? -9.969 -23.578 -18.734 1 87.38 475 ASP A C 1
ATOM 3884 O O . ASP A 1 475 ? -9.859 -22.953 -19.797 1 87.38 475 ASP A O 1
ATOM 3888 N N . GLY A 1 476 ? -10.031 -23.016 -17.656 1 90.56 476 GLY A N 1
ATOM 3889 C CA . GLY A 1 476 ? -9.938 -21.578 -17.484 1 90.56 476 GLY A CA 1
ATOM 3890 C C . GLY A 1 476 ? -10.008 -21.156 -16.031 1 90.56 476 GLY A C 1
ATOM 3891 O O . GLY A 1 476 ? -10.758 -21.734 -15.242 1 90.56 476 GLY A O 1
ATOM 3892 N N . THR A 1 477 ? -9.219 -20.188 -15.711 1 93.94 477 THR A N 1
ATOM 3893 C CA . THR A 1 477 ? -9.148 -19.672 -14.344 1 93.94 477 THR A CA 1
ATOM 3894 C C . THR A 1 477 ? -9.109 -18.141 -14.344 1 93.94 477 THR A C 1
ATOM 3896 O O . THR A 1 477 ? -8.641 -17.531 -15.312 1 93.94 477 THR A O 1
ATOM 3899 N N . SER A 1 478 ? -9.711 -17.578 -13.406 1 95.69 478 SER A N 1
ATOM 3900 C CA . SER A 1 478 ? -9.562 -16.141 -13.18 1 95.69 478 SER A CA 1
ATOM 3901 C C . SER A 1 478 ? -9.242 -15.844 -11.719 1 95.69 478 SER A C 1
ATOM 3903 O O . SER A 1 478 ? -9.438 -16.688 -10.844 1 95.69 478 SER A O 1
ATOM 3905 N N . LEU A 1 479 ? -8.625 -14.781 -11.5 1 95.06 479 LEU A N 1
ATOM 3906 C CA . LEU A 1 479 ? -8.289 -14.297 -10.164 1 95.06 479 LEU A CA 1
ATOM 3907 C C . LEU A 1 479 ? -8.695 -12.836 -10 1 95.06 479 LEU A C 1
ATOM 3909 O O . LEU A 1 479 ? -8.375 -12 -10.844 1 95.06 479 LEU A O 1
ATOM 3913 N N . GLU A 1 480 ? -9.43 -12.57 -9.023 1 94.75 480 GLU A N 1
ATOM 3914 C CA . GLU A 1 480 ? -9.836 -11.234 -8.617 1 94.75 480 GLU A CA 1
ATOM 3915 C C . GLU A 1 480 ? -9.688 -11.047 -7.109 1 94.75 480 GLU A C 1
ATOM 3917 O O . GLU A 1 480 ? -9.344 -11.992 -6.391 1 94.75 480 GLU A O 1
ATOM 3922 N N . TYR A 1 481 ? -9.859 -9.766 -6.672 1 94.31 481 TYR A N 1
ATOM 3923 C CA . TYR A 1 481 ? -9.797 -9.562 -5.227 1 94.31 481 TYR A CA 1
ATOM 3924 C C . TYR A 1 481 ? -10.727 -8.445 -4.785 1 94.31 481 TYR A C 1
ATOM 3926 O O . TYR A 1 481 ? -11.102 -7.582 -5.586 1 94.31 481 TYR A O 1
ATOM 3934 N N . ALA A 1 482 ? -11.156 -8.602 -3.6 1 95.62 482 ALA A N 1
ATOM 3935 C CA . ALA A 1 482 ? -11.875 -7.535 -2.895 1 95.62 482 ALA A CA 1
ATOM 3936 C C . ALA A 1 482 ? -10.945 -6.801 -1.931 1 95.62 482 ALA A C 1
ATOM 3938 O O . ALA A 1 482 ? -10.117 -7.422 -1.262 1 95.62 482 ALA A O 1
ATOM 3939 N N . ILE A 1 483 ? -11.047 -5.496 -1.893 1 92.19 483 ILE A N 1
ATOM 3940 C CA . ILE A 1 483 ? -10.25 -4.691 -0.977 1 92.19 483 ILE A CA 1
ATOM 3941 C C . ILE A 1 483 ? -11.031 -4.445 0.312 1 92.19 483 ILE A C 1
ATOM 3943 O O . ILE A 1 483 ? -12.164 -3.959 0.276 1 92.19 483 ILE A O 1
ATOM 3947 N N . ILE A 1 484 ? -10.383 -4.77 1.431 1 92 484 ILE A N 1
ATOM 3948 C CA . ILE A 1 484 ? -11.094 -4.684 2.699 1 92 484 ILE A CA 1
ATOM 3949 C C . ILE A 1 484 ? -10.336 -3.777 3.662 1 92 484 ILE A C 1
ATOM 3951 O O . ILE A 1 484 ? -9.156 -3.49 3.449 1 92 484 ILE A O 1
ATOM 3955 N N . ASP A 1 485 ? -11.07 -3.254 4.613 1 90.81 485 ASP A N 1
ATOM 3956 C CA . ASP A 1 485 ? -10.508 -2.562 5.77 1 90.81 485 ASP A CA 1
ATOM 3957 C C . ASP A 1 485 ? -10.328 -3.521 6.945 1 90.81 485 ASP A C 1
ATOM 3959 O O . ASP A 1 485 ? -11.289 -3.807 7.672 1 90.81 485 ASP A O 1
ATOM 3963 N N . GLU A 1 486 ? -9.164 -3.961 7.164 1 85.75 486 GLU A N 1
ATOM 3964 C CA . GLU A 1 486 ? -8.93 -4.988 8.172 1 85.75 486 GLU A CA 1
ATOM 3965 C C . GLU A 1 486 ? -8.781 -4.371 9.562 1 85.75 486 GLU A C 1
ATOM 3967 O O . GLU A 1 486 ? -8.562 -5.086 10.547 1 85.75 486 GLU A O 1
ATOM 3972 N N . ARG A 1 487 ? -8.93 -3.094 9.719 1 89.25 487 ARG A N 1
ATOM 3973 C CA . ARG A 1 487 ? -8.797 -2.439 11.016 1 89.25 487 ARG A CA 1
ATOM 3974 C C . ARG A 1 487 ? -9.945 -2.834 11.945 1 89.25 487 ARG A C 1
ATOM 3976 O O . ARG A 1 487 ? -9.734 -3.018 13.148 1 89.25 487 ARG A O 1
ATOM 3983 N N . PHE A 1 488 ? -11.062 -2.959 11.391 1 88.81 488 PHE A N 1
ATOM 3984 C CA . PHE A 1 488 ? -12.266 -3.121 12.195 1 88.81 488 PHE A CA 1
ATOM 3985 C C . PHE A 1 488 ? -12.539 -4.594 12.469 1 88.81 488 PHE A C 1
ATOM 3987 O O . PHE A 1 488 ? -12.109 -5.461 11.703 1 88.81 488 PHE A O 1
ATOM 3994 N N . ALA A 1 489 ? -13.336 -4.855 13.477 1 85.88 489 ALA A N 1
ATOM 3995 C CA . ALA A 1 489 ? -13.641 -6.223 13.891 1 85.88 489 ALA A CA 1
ATOM 3996 C C . ALA A 1 489 ? -14.344 -6.988 12.773 1 85.88 489 ALA A C 1
ATOM 3998 O O . ALA A 1 489 ? -14.188 -8.203 12.656 1 85.88 489 ALA A O 1
ATOM 3999 N N . MET A 1 490 ? -15.102 -6.289 12.008 1 89.69 490 MET A N 1
ATOM 4000 C CA . MET A 1 490 ? -15.797 -6.871 10.867 1 89.69 490 MET A CA 1
ATOM 4001 C C . MET A 1 490 ? -15.891 -5.871 9.719 1 89.69 490 MET A C 1
ATOM 4003 O O . MET A 1 490 ? -16.125 -4.684 9.945 1 89.69 490 MET A O 1
ATOM 4007 N N . THR A 1 491 ? -15.719 -6.395 8.609 1 92.5 491 THR A N 1
ATOM 4008 C CA . THR A 1 491 ? -15.805 -5.566 7.414 1 92.5 491 THR A CA 1
ATOM 4009 C C . THR A 1 491 ? -16.422 -6.344 6.258 1 92.5 491 THR A C 1
ATOM 4011 O O . THR A 1 491 ? -16.688 -7.543 6.379 1 92.5 491 THR A O 1
ATOM 4014 N N . GLU A 1 492 ? -16.828 -5.645 5.25 1 95.06 492 GLU A N 1
ATOM 4015 C CA . GLU A 1 492 ? -17.375 -6.254 4.043 1 95.06 492 GLU A CA 1
ATOM 4016 C C . GLU A 1 492 ? -16.844 -5.566 2.787 1 95.06 492 GLU A C 1
ATOM 4018 O O . GLU A 1 492 ? -16.406 -4.418 2.84 1 95.06 492 GLU A O 1
ATOM 4023 N N . ALA A 1 493 ? -16.828 -6.227 1.755 1 96.06 493 ALA A N 1
ATOM 4024 C CA . ALA A 1 493 ? -16.406 -5.703 0.457 1 96.06 493 ALA A CA 1
ATOM 4025 C C . ALA A 1 493 ? -17.047 -6.496 -0.683 1 96.06 493 ALA A C 1
ATOM 4027 O O . ALA A 1 493 ? -17.562 -7.598 -0.471 1 96.06 493 ALA A O 1
ATOM 4028 N N . ILE A 1 494 ? -17.094 -5.902 -1.832 1 95.12 494 ILE A N 1
ATOM 4029 C CA . ILE A 1 494 ? -17.688 -6.508 -3.027 1 95.12 494 ILE A CA 1
ATOM 4030 C C . ILE A 1 494 ? -16.656 -6.492 -4.16 1 95.12 494 ILE A C 1
ATOM 4032 O O . ILE A 1 494 ? -15.836 -5.578 -4.25 1 95.12 494 ILE A O 1
ATOM 4036 N N . THR A 1 495 ? -16.656 -7.496 -4.918 1 95.06 495 THR A N 1
ATOM 4037 C CA . THR A 1 495 ? -15.875 -7.539 -6.141 1 95.06 495 THR A CA 1
ATOM 4038 C C . THR A 1 495 ? -16.625 -8.273 -7.246 1 95.06 495 THR A C 1
ATOM 4040 O O . THR A 1 495 ? -17.734 -8.758 -7.031 1 95.06 495 THR A O 1
ATOM 4043 N N . TYR A 1 496 ? -16.141 -8.242 -8.438 1 94.06 496 TYR A N 1
ATOM 4044 C CA . TYR A 1 496 ? -16.719 -8.859 -9.625 1 94.06 496 TYR A CA 1
ATOM 4045 C C . TYR A 1 496 ? -15.742 -9.844 -10.258 1 94.06 496 TYR A C 1
ATOM 4047 O O . TYR A 1 496 ? -14.633 -9.469 -10.625 1 94.06 496 TYR A O 1
ATOM 4055 N N . VAL A 1 497 ? -16.172 -11.047 -10.406 1 95.5 497 VAL A N 1
ATOM 4056 C CA . VAL A 1 497 ? -15.227 -12.094 -10.766 1 95.5 497 VAL A CA 1
ATOM 4057 C C . VAL A 1 497 ? -15.602 -12.68 -12.125 1 95.5 497 VAL A C 1
ATOM 4059 O O . VAL A 1 497 ? -16.766 -13.016 -12.367 1 95.5 497 VAL A O 1
ATOM 4062 N N . PRO A 1 498 ? -14.664 -12.812 -13.016 1 95.62 498 PRO A N 1
ATOM 4063 C CA . PRO A 1 498 ? -14.93 -13.391 -14.336 1 95.62 498 PRO A CA 1
ATOM 4064 C C . PRO A 1 498 ? -15.148 -14.906 -14.281 1 95.62 498 PRO A C 1
ATOM 4066 O O . PRO A 1 498 ? -14.43 -15.609 -13.57 1 95.62 498 PRO A O 1
ATOM 4069 N N . VAL A 1 499 ? -16.125 -15.367 -15.008 1 96.06 499 VAL A N 1
ATOM 4070 C CA . VAL A 1 499 ? -16.375 -16.781 -15.281 1 96.06 499 VAL A CA 1
ATOM 4071 C C . VAL A 1 499 ? -16.734 -16.969 -16.75 1 96.06 499 VAL A C 1
ATOM 4073 O O . VAL A 1 499 ? -17.078 -16.016 -17.438 1 96.06 499 VAL A O 1
ATOM 4076 N N . LYS A 1 500 ? -16.562 -18.188 -17.172 1 95.62 500 LYS A N 1
ATOM 4077 C CA . LYS A 1 500 ? -16.891 -18.453 -18.578 1 95.62 500 LYS A CA 1
ATOM 4078 C C . LYS A 1 500 ? -18.359 -18.156 -18.859 1 95.62 500 LYS A C 1
ATOM 4080 O O . LYS A 1 500 ? -19.25 -18.547 -18.094 1 95.62 500 LYS A O 1
ATOM 4085 N N . ASN A 1 501 ? -18.594 -17.438 -19.984 1 94.44 501 ASN A N 1
ATOM 4086 C CA . ASN A 1 501 ? -19.953 -17.234 -20.469 1 94.44 501 ASN A CA 1
ATOM 4087 C C . ASN A 1 501 ? -20.625 -18.562 -20.812 1 94.44 501 ASN A C 1
ATOM 4089 O O . ASN A 1 501 ? -20.125 -19.328 -21.625 1 94.44 501 ASN A O 1
ATOM 4093 N N . PRO A 1 502 ? -21.781 -18.812 -20.188 1 92.81 502 PRO A N 1
ATOM 4094 C CA . PRO A 1 502 ? -22.422 -20.109 -20.438 1 92.81 502 PRO A CA 1
ATOM 4095 C C . PRO A 1 502 ? -23 -20.234 -21.844 1 92.81 502 PRO A C 1
ATOM 4097 O O . PRO A 1 502 ? -23.25 -21.344 -22.328 1 92.81 502 PRO A O 1
ATOM 4100 N N . GLY A 1 503 ? -23.234 -19.062 -22.5 1 90.19 503 GLY A N 1
ATOM 4101 C CA . GLY A 1 503 ? -23.922 -19.141 -23.781 1 90.19 503 GLY A CA 1
ATOM 4102 C C . GLY A 1 503 ? -25.219 -19.938 -23.719 1 90.19 503 GLY A C 1
ATOM 4103 O O . GLY A 1 503 ? -26.078 -19.672 -22.891 1 90.19 503 GLY A O 1
ATOM 4104 N N . ASP A 1 504 ? -25.328 -20.984 -24.578 1 86.81 504 ASP A N 1
ATOM 4105 C CA . ASP A 1 504 ? -26.516 -21.844 -24.609 1 86.81 504 ASP A CA 1
ATOM 4106 C C . ASP A 1 504 ? -26.344 -23.047 -23.703 1 86.81 504 ASP A C 1
ATOM 4108 O O . ASP A 1 504 ? -27.266 -23.859 -23.562 1 86.81 504 ASP A O 1
ATOM 4112 N N . GLY A 1 505 ? -25.234 -23.219 -23.062 1 90.06 505 GLY A N 1
ATOM 4113 C CA . GLY A 1 505 ? -24.953 -24.359 -22.203 1 90.06 505 GLY A CA 1
ATOM 4114 C C . GLY A 1 505 ? -24.906 -24 -20.734 1 90.06 505 GLY A C 1
ATOM 4115 O O . GLY A 1 505 ? -25.641 -23.141 -20.266 1 90.06 505 GLY A O 1
ATOM 4116 N N . VAL A 1 506 ? -24.188 -24.859 -20.031 1 92 506 VAL A N 1
ATOM 4117 C CA . VAL A 1 506 ? -24.016 -24.672 -18.594 1 92 506 VAL A CA 1
ATOM 4118 C C . VAL A 1 506 ? -22.531 -24.531 -18.266 1 92 506 VAL A C 1
ATOM 4120 O O . VAL A 1 506 ? -21.703 -25.328 -18.703 1 92 506 VAL A O 1
ATOM 4123 N N . THR A 1 507 ? -22.203 -23.438 -17.672 1 93.38 507 THR A N 1
ATOM 4124 C CA . THR A 1 507 ? -20.875 -23.25 -17.125 1 93.38 507 THR A CA 1
ATOM 4125 C C . THR A 1 507 ? -20.812 -23.703 -15.664 1 93.38 507 THR A C 1
ATOM 4127 O O . THR A 1 507 ? -21.609 -23.266 -14.836 1 93.38 507 THR A O 1
ATOM 4130 N N . LYS A 1 508 ? -19.938 -24.656 -15.391 1 93.38 508 LYS A N 1
ATOM 4131 C CA . LYS A 1 508 ? -19.688 -25.109 -14.023 1 93.38 508 LYS A CA 1
ATOM 4132 C C . LYS A 1 508 ? -18.344 -24.594 -13.516 1 93.38 508 LYS A C 1
ATOM 4134 O O . LYS A 1 508 ? -17.312 -24.797 -14.156 1 93.38 508 LYS A O 1
ATOM 4139 N N . VAL A 1 509 ? -18.375 -23.906 -12.398 1 95.44 509 VAL A N 1
ATOM 4140 C CA . VAL A 1 509 ? -17.188 -23.219 -11.922 1 95.44 509 VAL A CA 1
ATOM 4141 C C . VAL A 1 509 ? -17.094 -23.344 -10.398 1 95.44 509 VAL A C 1
ATOM 4143 O O . VAL A 1 509 ? -18.125 -23.359 -9.711 1 95.44 509 VAL A O 1
ATOM 4146 N N . LEU A 1 510 ? -15.93 -23.547 -9.867 1 96.06 510 LEU A N 1
ATOM 4147 C CA . LEU A 1 510 ? -15.656 -23.453 -8.438 1 96.06 510 LEU A CA 1
ATOM 4148 C C . LEU A 1 510 ? -15.078 -22.094 -8.078 1 96.06 510 LEU A C 1
ATOM 4150 O O . LEU A 1 510 ? -14.078 -21.672 -8.656 1 96.06 510 LEU A O 1
ATOM 4154 N N . LEU A 1 511 ? -15.719 -21.359 -7.219 1 96.69 511 LEU A N 1
ATOM 4155 C CA . LEU A 1 511 ? -15.18 -20.125 -6.645 1 96.69 511 LEU A CA 1
ATOM 4156 C C . LEU A 1 511 ? -14.547 -20.391 -5.281 1 96.69 511 LEU A C 1
ATOM 4158 O O . LEU A 1 511 ? -15.156 -21.047 -4.434 1 96.69 511 LEU A O 1
ATOM 4162 N N . THR A 1 512 ? -13.352 -19.953 -5.098 1 96.81 512 THR A N 1
ATOM 4163 C CA . THR A 1 512 ? -12.648 -20.031 -3.826 1 96.81 512 THR A CA 1
ATOM 4164 C C . THR A 1 512 ? -12.156 -18.656 -3.387 1 96.81 512 THR A C 1
ATOM 4166 O O . THR A 1 512 ? -11.547 -17.922 -4.176 1 96.81 512 THR A O 1
ATOM 4169 N N . ALA A 1 513 ? -12.508 -18.297 -2.168 1 96.81 513 ALA A N 1
ATOM 4170 C CA . ALA A 1 513 ? -12.023 -17.047 -1.603 1 96.81 513 ALA A CA 1
ATOM 4171 C C . ALA A 1 513 ? -10.992 -17.312 -0.508 1 96.81 513 ALA A C 1
ATOM 4173 O O . ALA A 1 513 ? -11.133 -18.25 0.279 1 96.81 513 ALA A O 1
ATOM 4174 N N . PHE A 1 514 ? -9.93 -16.516 -0.471 1 92.69 514 PHE A N 1
ATOM 4175 C CA . PHE A 1 514 ? -8.875 -16.703 0.519 1 92.69 514 PHE A CA 1
ATOM 4176 C C . PHE A 1 514 ? -8.117 -15.398 0.751 1 92.69 514 PHE A C 1
ATOM 4178 O O . PHE A 1 514 ? -8.094 -14.523 -0.115 1 92.69 514 PHE A O 1
ATOM 4185 N N . ASP A 1 515 ? -7.574 -15.219 1.917 1 87 515 ASP A N 1
ATOM 4186 C CA . ASP A 1 515 ? -6.793 -14.031 2.236 1 87 515 ASP A CA 1
ATOM 4187 C C . ASP A 1 515 ? -5.359 -14.156 1.724 1 87 515 ASP A C 1
ATOM 4189 O O . ASP A 1 515 ? -5.027 -15.117 1.023 1 87 515 ASP A O 1
ATOM 4193 N N . SER A 1 516 ? -4.52 -13.141 1.989 1 80.19 516 SER A N 1
ATOM 4194 C CA . SER A 1 516 ? -3.164 -13.078 1.451 1 80.19 516 SER A CA 1
ATOM 4195 C C . SER A 1 516 ? -2.301 -14.211 1.999 1 80.19 516 SER A C 1
ATOM 4197 O O . SER A 1 516 ? -1.246 -14.523 1.44 1 80.19 516 SER A O 1
ATOM 4199 N N . GLY A 1 517 ? -2.727 -14.891 2.977 1 79.94 517 GLY A N 1
ATOM 4200 C CA . GLY A 1 517 ? -2.012 -16.031 3.529 1 79.94 517 GLY A CA 1
ATOM 4201 C C . GLY A 1 517 ? -2.504 -17.359 2.99 1 79.94 517 GLY A C 1
ATOM 4202 O O . GLY A 1 517 ? -1.998 -18.422 3.377 1 79.94 517 GLY A O 1
ATOM 4203 N N . GLY A 1 518 ? -3.506 -17.297 2.195 1 87 518 GLY A N 1
ATOM 4204 C CA . GLY A 1 518 ? -4.031 -18.516 1.596 1 87 518 GLY A CA 1
ATOM 4205 C C . GLY A 1 518 ? -5.102 -19.172 2.436 1 87 518 GLY A C 1
ATOM 4206 O O . GLY A 1 518 ? -5.52 -20.297 2.145 1 87 518 GLY A O 1
ATOM 4207 N N . ARG A 1 519 ? -5.531 -18.531 3.518 1 87.56 519 ARG A N 1
ATOM 4208 C CA . ARG A 1 519 ? -6.613 -19.062 4.34 1 87.56 519 ARG A CA 1
ATOM 4209 C C . ARG A 1 519 ? -7.953 -18.953 3.619 1 87.56 519 ARG A C 1
ATOM 4211 O O . ARG A 1 519 ? -8.312 -17.875 3.139 1 87.56 519 ARG A O 1
ATOM 4218 N N . LEU A 1 520 ? -8.656 -20.016 3.654 1 92.19 520 LEU A N 1
ATOM 4219 C CA . LEU A 1 520 ? -9.906 -20.047 2.9 1 92.19 520 LEU A CA 1
ATOM 4220 C C . LEU A 1 520 ? -11.031 -19.391 3.691 1 92.19 520 LEU A C 1
ATOM 4222 O O . LEU A 1 520 ? -11.102 -19.516 4.914 1 92.19 520 LEU A O 1
ATOM 4226 N N . CYS A 1 521 ? -11.898 -18.734 3.006 1 93.25 521 CYS A N 1
ATOM 4227 C CA . CYS A 1 521 ? -13.172 -18.25 3.525 1 93.25 521 CYS A CA 1
ATOM 4228 C C . CYS A 1 521 ? -14.281 -19.266 3.268 1 93.25 521 CYS A C 1
ATOM 4230 O O . CYS A 1 521 ? -14.195 -20.062 2.332 1 93.25 521 CYS A O 1
ATOM 4232 N N . ARG A 1 522 ? -15.336 -19.25 4.078 1 93.25 522 ARG A N 1
ATOM 4233 C CA . ARG A 1 522 ? -16.453 -20.172 3.898 1 93.25 522 ARG A CA 1
ATOM 4234 C C . ARG A 1 522 ? -17.484 -19.594 2.934 1 93.25 522 ARG A C 1
ATOM 4236 O O . ARG A 1 522 ? -17.891 -18.438 3.064 1 93.25 522 ARG A O 1
ATOM 4243 N N . PRO A 1 523 ? -17.828 -20.406 1.969 1 94.81 523 PRO A N 1
ATOM 4244 C CA . PRO A 1 523 ? -18.844 -19.938 1.027 1 94.81 523 PRO A CA 1
ATOM 4245 C C . PRO A 1 523 ? -20.266 -20.109 1.561 1 94.81 523 PRO A C 1
ATOM 4247 O O . PRO A 1 523 ? -20.562 -21.125 2.207 1 94.81 523 PRO A O 1
ATOM 4250 N N . PHE A 1 524 ? -21.094 -19.156 1.336 1 93.38 524 PHE A N 1
ATOM 4251 C CA . PHE A 1 524 ? -22.516 -19.172 1.596 1 93.38 524 PHE A CA 1
ATOM 4252 C C . PHE A 1 524 ? -23.297 -18.812 0.34 1 93.38 524 PHE A C 1
ATOM 4254 O O . PHE A 1 524 ? -22.938 -17.875 -0.369 1 93.38 524 PHE A O 1
ATOM 4261 N N . CYS A 1 525 ? -24.297 -19.547 0.004 1 91.44 525 CYS A N 1
ATOM 4262 C CA . CYS A 1 525 ? -25.094 -19.297 -1.192 1 91.44 525 CYS A CA 1
ATOM 4263 C C . CYS A 1 525 ? -26.531 -18.984 -0.828 1 91.44 525 CYS A C 1
ATOM 4265 O O . CYS A 1 525 ? -27.047 -19.469 0.175 1 91.44 525 CYS A O 1
ATOM 4267 N N . LYS A 1 526 ? -27.094 -18.188 -1.676 1 89.81 526 LYS A N 1
ATOM 4268 C CA . LYS A 1 526 ? -28.453 -17.734 -1.464 1 89.81 526 LYS A CA 1
ATOM 4269 C C . LYS A 1 526 ? -29.453 -18.828 -1.821 1 89.81 526 LYS A C 1
ATOM 4271 O O . LYS A 1 526 ? -29.391 -19.422 -2.9 1 89.81 526 LYS A O 1
ATOM 4276 N N . LEU A 1 527 ? -30.422 -19.047 -0.924 1 87.5 527 LEU A N 1
ATOM 4277 C CA . LEU A 1 527 ? -31.531 -19.953 -1.213 1 87.5 527 LEU A CA 1
ATOM 4278 C C . LEU A 1 527 ? -32.625 -19.25 -2.014 1 87.5 527 LEU A C 1
ATOM 4280 O O . LEU A 1 527 ? -33.062 -18.156 -1.631 1 87.5 527 LEU A O 1
ATOM 4284 N N . PRO A 1 528 ? -33 -19.797 -3.098 1 79.44 528 PRO A N 1
ATOM 4285 C CA . PRO A 1 528 ? -34 -19.141 -3.949 1 79.44 528 PRO A CA 1
ATOM 4286 C C . PRO A 1 528 ? -35.344 -18.906 -3.244 1 79.44 528 PRO A C 1
ATOM 4288 O O . PRO A 1 528 ? -36 -17.891 -3.48 1 79.44 528 PRO A O 1
ATOM 4291 N N . ASP A 1 529 ? -35.75 -19.75 -2.354 1 82.56 529 ASP A N 1
ATOM 4292 C CA . ASP A 1 529 ? -37.094 -19.703 -1.74 1 82.56 529 ASP A CA 1
ATOM 4293 C C . ASP A 1 529 ? -37.125 -18.688 -0.603 1 82.56 529 ASP A C 1
ATOM 4295 O O . ASP A 1 529 ? -38.094 -17.922 -0.485 1 82.56 529 ASP A O 1
ATOM 4299 N N . THR A 1 530 ? -36.062 -18.594 0.177 1 82.75 530 THR A N 1
ATOM 4300 C CA . THR A 1 530 ? -36.094 -17.781 1.396 1 82.75 530 THR A CA 1
ATOM 4301 C C . THR A 1 530 ? -35.25 -16.531 1.241 1 82.75 530 THR A C 1
ATOM 4303 O O . THR A 1 530 ? -35.438 -15.562 1.995 1 82.75 530 THR A O 1
ATOM 4306 N N . GLY A 1 531 ? -34.375 -16.609 0.331 1 84.19 531 GLY A N 1
ATOM 4307 C CA . GLY A 1 531 ? -33.438 -15.5 0.184 1 84.19 531 GLY A CA 1
ATOM 4308 C C . GLY A 1 531 ? -32.344 -15.492 1.238 1 84.19 531 GLY A C 1
ATOM 4309 O O . GLY A 1 531 ? -31.5 -14.594 1.262 1 84.19 531 GLY A O 1
ATOM 4310 N N . GLN A 1 532 ? -32.344 -16.484 2.045 1 88.5 532 GLN A N 1
ATOM 4311 C CA . GLN A 1 532 ? -31.328 -16.609 3.094 1 88.5 532 GLN A CA 1
ATOM 4312 C C . GLN A 1 532 ? -30.062 -17.281 2.57 1 88.5 532 GLN A C 1
ATOM 4314 O O . GLN A 1 532 ? -30.109 -18.031 1.593 1 88.5 532 GLN A O 1
ATOM 4319 N N . PHE A 1 533 ? -29.016 -16.938 3.172 1 91.19 533 PHE A N 1
ATOM 4320 C CA . PHE A 1 533 ? -27.75 -17.562 2.793 1 91.19 533 PHE A CA 1
ATOM 4321 C C . PHE A 1 533 ? -27.422 -18.734 3.697 1 91.19 533 PHE A C 1
ATOM 4323 O O . PHE A 1 533 ? -27.578 -18.656 4.918 1 91.19 533 PHE A O 1
ATOM 4330 N N . GLU A 1 534 ? -27.016 -19.844 3.076 1 90.25 534 GLU A N 1
ATOM 4331 C CA . GLU A 1 534 ? -26.594 -21.047 3.781 1 90.25 534 GLU A CA 1
ATOM 4332 C C . GLU A 1 534 ? -25.234 -21.531 3.287 1 90.25 534 GLU A C 1
ATOM 4334 O O . GLU A 1 534 ? -24.844 -21.219 2.162 1 90.25 534 GLU A O 1
ATOM 4339 N N . PRO A 1 535 ? -24.547 -22.25 4.238 1 91 535 PRO A N 1
ATOM 4340 C CA . PRO A 1 535 ? -23.281 -22.812 3.781 1 91 535 PRO A CA 1
ATOM 4341 C C . PRO A 1 535 ? -23.422 -23.625 2.498 1 91 535 PRO A C 1
ATOM 4343 O O . PRO A 1 535 ? -24.406 -24.344 2.322 1 91 535 PRO A O 1
ATOM 4346 N N . CYS A 1 536 ? -22.516 -23.484 1.587 1 91.94 536 CYS A N 1
ATOM 4347 C CA . CYS A 1 536 ? -22.547 -24.203 0.32 1 91.94 536 CYS A CA 1
ATOM 4348 C C . CYS A 1 536 ? -21.125 -24.609 -0.097 1 91.94 536 CYS A C 1
ATOM 4350 O O . CYS A 1 536 ? -20.188 -24.438 0.667 1 91.94 536 CYS A O 1
ATOM 4352 N N . SER A 1 537 ? -20.953 -25.203 -1.317 1 92.38 537 SER A N 1
ATOM 4353 C CA . SER A 1 537 ? -19.688 -25.781 -1.738 1 92.38 537 SER A CA 1
ATOM 4354 C C . SER A 1 537 ? -18.797 -24.734 -2.412 1 92.38 537 SER A C 1
ATOM 4356 O O . SER A 1 537 ? -17.594 -24.938 -2.57 1 92.38 537 SER A O 1
ATOM 4358 N N . GLY A 1 538 ? -19.359 -23.609 -2.811 1 93.56 538 GLY A N 1
ATOM 4359 C CA . GLY A 1 538 ? -18.641 -22.656 -3.625 1 93.56 538 GLY A CA 1
ATOM 4360 C C . GLY A 1 538 ? -18.656 -23 -5.102 1 93.56 538 GLY A C 1
ATOM 4361 O O . GLY A 1 538 ? -18.219 -22.188 -5.934 1 93.56 538 GLY A O 1
ATOM 4362 N N . ALA A 1 539 ? -19.062 -24.25 -5.434 1 94.25 539 ALA A N 1
ATOM 4363 C CA . ALA A 1 539 ? -19.266 -24.625 -6.832 1 94.25 539 ALA A CA 1
ATOM 4364 C C . ALA A 1 539 ? -20.625 -24.125 -7.344 1 94.25 539 ALA A C 1
ATOM 4366 O O . ALA A 1 539 ? -21.625 -24.234 -6.652 1 94.25 539 ALA A O 1
ATOM 4367 N N . VAL A 1 540 ? -20.625 -23.531 -8.562 1 92.19 540 VAL A N 1
ATOM 4368 C CA . VAL A 1 540 ? -21.828 -22.922 -9.125 1 92.19 540 VAL A CA 1
ATOM 4369 C C . VAL A 1 540 ? -22.031 -23.422 -10.555 1 92.19 540 VAL A C 1
ATOM 4371 O O . VAL A 1 540 ? -21.062 -23.562 -11.312 1 92.19 540 VAL A O 1
ATOM 4374 N N . ALA A 1 541 ? -23.234 -23.766 -10.859 1 92.25 541 ALA A N 1
ATOM 4375 C CA . ALA A 1 541 ? -23.656 -24.016 -12.234 1 92.25 541 ALA A CA 1
ATOM 4376 C C . ALA A 1 541 ? -24.438 -22.828 -12.797 1 92.25 541 ALA A C 1
ATOM 4378 O O . ALA A 1 541 ? -25.453 -22.422 -12.227 1 92.25 541 ALA A O 1
ATOM 4379 N N . ILE A 1 542 ? -23.938 -22.25 -13.828 1 90.75 542 ILE A N 1
ATOM 4380 C CA . ILE A 1 542 ? -24.516 -21.031 -14.406 1 90.75 542 ILE A CA 1
ATOM 4381 C C . ILE A 1 542 ? -25.125 -21.359 -15.773 1 90.75 542 ILE A C 1
ATOM 4383 O O . ILE A 1 542 ? -24.469 -21.984 -16.609 1 90.75 542 ILE A O 1
ATOM 4387 N N . ASP A 1 543 ? -26.312 -21 -15.961 1 88.5 543 ASP A N 1
ATOM 4388 C CA . ASP A 1 543 ? -26.953 -21.125 -17.266 1 88.5 543 ASP A CA 1
ATOM 4389 C C . ASP A 1 543 ? -27.688 -19.844 -17.656 1 88.5 543 ASP A C 1
ATOM 4391 O O . ASP A 1 543 ? -27.672 -18.875 -16.906 1 88.5 543 ASP A O 1
ATOM 4395 N N . SER A 1 544 ? -28.047 -19.672 -18.969 1 76.81 544 SER A N 1
ATOM 4396 C CA . SER A 1 544 ? -28.609 -18.422 -19.484 1 76.81 544 SER A CA 1
ATOM 4397 C C . SER A 1 544 ? -30.078 -18.281 -19.109 1 76.81 544 SER A C 1
ATOM 4399 O O . SER A 1 544 ? -30.719 -17.297 -19.5 1 76.81 544 SER A O 1
ATOM 4401 N N . THR A 1 545 ? -30.812 -19.203 -18.578 1 63.19 545 THR A N 1
ATOM 4402 C CA . THR A 1 545 ? -32.25 -19.109 -18.344 1 63.19 545 THR A CA 1
ATOM 4403 C C . THR A 1 545 ? -32.531 -18.328 -17.062 1 63.19 545 THR A C 1
ATOM 4405 O O . THR A 1 545 ? -33.656 -17.812 -16.891 1 63.19 545 THR A O 1
ATOM 4408 N N . SER A 1 546 ? -31.922 -18.562 -16.016 1 52.09 546 SER A N 1
ATOM 4409 C CA . SER A 1 546 ? -32.281 -18 -14.727 1 52.09 546 SER A CA 1
ATOM 4410 C C . SER A 1 546 ? -31.891 -16.547 -14.617 1 52.09 546 SER A C 1
ATOM 4412 O O . SER A 1 546 ? -31.031 -16.062 -15.367 1 52.09 546 SER A O 1
ATOM 4414 N N . PRO A 1 547 ? -32.75 -15.734 -13.875 1 52.56 547 PRO A N 1
ATOM 4415 C CA . PRO A 1 547 ? -32.312 -14.352 -13.656 1 52.56 547 PRO A CA 1
ATOM 4416 C C . PRO A 1 547 ? -30.797 -14.195 -13.625 1 52.56 547 PRO A C 1
ATOM 4418 O O . PRO A 1 547 ? -30.109 -14.961 -12.953 1 52.56 547 PRO A O 1
ATOM 4421 N N . LEU A 1 548 ? -30.312 -13.516 -14.633 1 57.88 548 LEU A N 1
ATOM 4422 C CA . LEU A 1 548 ? -28.922 -13.281 -14.977 1 57.88 548 LEU A CA 1
ATOM 4423 C C . LEU A 1 548 ? -28.172 -12.695 -13.789 1 57.88 548 LEU A C 1
ATOM 4425 O O . LEU A 1 548 ? -28.484 -11.602 -13.32 1 57.88 548 LEU A O 1
ATOM 4429 N N . MET A 1 549 ? -27.875 -13.5 -12.867 1 71.19 549 MET A N 1
ATOM 4430 C CA . MET A 1 549 ? -27.141 -12.984 -11.703 1 71.19 549 MET A CA 1
ATOM 4431 C C . MET A 1 549 ? -25.672 -12.758 -12.039 1 71.19 549 MET A C 1
ATOM 4433 O O . MET A 1 549 ? -24.797 -13.039 -11.219 1 71.19 549 MET A O 1
ATOM 4437 N N . PHE A 1 550 ? -25.5 -12.594 -13.352 1 82 550 PHE A N 1
ATOM 4438 C CA . PHE A 1 550 ? -24.172 -12.172 -13.805 1 82 550 PHE A CA 1
ATOM 4439 C C . PHE A 1 550 ? -24.281 -11.086 -14.867 1 82 550 PHE A C 1
ATOM 4441 O O . PHE A 1 550 ? -25.328 -10.93 -15.5 1 82 550 PHE A O 1
ATOM 4448 N N . GLY A 1 551 ? -23.312 -10.25 -14.953 1 86.62 551 GLY A N 1
ATOM 4449 C CA . GLY A 1 551 ? -23.234 -9.211 -15.969 1 86.62 551 GLY A CA 1
ATOM 4450 C C . GLY A 1 551 ? -22.359 -9.602 -17.156 1 86.62 551 GLY A C 1
ATOM 4451 O O . GLY A 1 551 ? -21.375 -10.32 -16.984 1 86.62 551 GLY A O 1
ATOM 4452 N N . ASP A 1 552 ? -22.641 -9.07 -18.328 1 86.56 552 ASP A N 1
ATOM 4453 C CA . ASP A 1 552 ? -21.844 -9.328 -19.531 1 86.56 552 ASP A CA 1
ATOM 4454 C C . ASP A 1 552 ? -20.5 -8.602 -19.453 1 86.56 552 ASP A C 1
ATOM 4456 O O . ASP A 1 552 ? -19.531 -9.023 -20.078 1 86.56 552 ASP A O 1
ATOM 4460 N N . THR A 1 553 ? -20.516 -7.527 -18.797 1 86.06 553 THR A N 1
ATOM 4461 C CA . THR A 1 553 ? -19.328 -6.727 -18.562 1 86.06 553 THR A CA 1
ATOM 4462 C C . THR A 1 553 ? -19.234 -6.297 -17.094 1 86.06 553 THR A C 1
ATOM 4464 O O . THR A 1 553 ? -20.203 -6.445 -16.344 1 86.06 553 THR A O 1
ATOM 4467 N N . TYR A 1 554 ? -18.062 -5.805 -16.703 1 85.19 554 TYR A N 1
ATOM 4468 C CA . TYR A 1 554 ? -17.938 -5.219 -15.375 1 85.19 554 TYR A CA 1
ATOM 4469 C C . TYR A 1 554 ? -18.984 -4.129 -15.156 1 85.19 554 TYR A C 1
ATOM 4471 O O . TYR A 1 554 ? -19.594 -4.047 -14.086 1 85.19 554 TYR A O 1
ATOM 4479 N N . ALA A 1 555 ? -19.188 -3.334 -16.156 1 83.19 555 ALA A N 1
ATOM 4480 C CA . ALA A 1 555 ? -20.125 -2.213 -16.094 1 83.19 555 ALA A CA 1
ATOM 4481 C C . ALA A 1 555 ? -21.547 -2.695 -15.812 1 83.19 555 ALA A C 1
ATOM 4483 O O . ALA A 1 555 ? -22.266 -2.094 -15.016 1 83.19 555 ALA A O 1
ATOM 4484 N N . ASP A 1 556 ? -21.922 -3.783 -16.422 1 84.25 556 ASP A N 1
ATOM 4485 C CA . ASP A 1 556 ? -23.25 -4.34 -16.219 1 84.25 556 ASP A CA 1
ATOM 4486 C C . ASP A 1 556 ? -23.453 -4.754 -14.766 1 84.25 556 ASP A C 1
ATOM 4488 O O . ASP A 1 556 ? -24.516 -4.508 -14.18 1 84.25 556 ASP A O 1
ATOM 4492 N N . ASN A 1 557 ? -22.516 -5.367 -14.242 1 85.5 557 ASN A N 1
ATOM 4493 C CA . ASN A 1 557 ? -22.609 -5.82 -12.859 1 85.5 557 ASN A CA 1
ATOM 4494 C C . ASN A 1 557 ? -22.672 -4.648 -11.891 1 85.5 557 ASN A C 1
ATOM 4496 O O . ASN A 1 557 ? -23.469 -4.664 -10.945 1 85.5 557 ASN A O 1
ATOM 4500 N N . ILE A 1 558 ? -21.844 -3.701 -12.141 1 86.62 558 ILE A N 1
ATOM 4501 C CA . ILE A 1 558 ? -21.812 -2.535 -11.266 1 86.62 558 ILE A CA 1
ATOM 4502 C C . ILE A 1 558 ? -23.156 -1.806 -11.336 1 86.62 558 ILE A C 1
ATOM 4504 O O . ILE A 1 558 ? -23.719 -1.42 -10.312 1 86.62 558 ILE A O 1
ATOM 4508 N N . LEU A 1 559 ? -23.656 -1.653 -12.531 1 84 559 LEU A N 1
ATOM 4509 C CA . LEU A 1 559 ? -24.922 -0.967 -12.719 1 84 559 LEU A CA 1
ATOM 4510 C C . LEU A 1 559 ? -26.062 -1.723 -12.023 1 84 559 LEU A C 1
ATOM 4512 O O . LEU A 1 559 ? -27.031 -1.115 -11.578 1 84 559 LEU A O 1
ATOM 4516 N N . SER A 1 560 ? -25.891 -2.977 -11.969 1 84.19 560 SER A N 1
ATOM 4517 C CA . SER A 1 560 ? -26.938 -3.773 -11.336 1 84.19 560 SER A CA 1
ATOM 4518 C C . SER A 1 560 ? -26.922 -3.602 -9.82 1 84.19 560 SER A C 1
ATOM 4520 O O . SER A 1 560 ? -27.922 -3.896 -9.148 1 84.19 560 SER A O 1
ATOM 4522 N N . ARG A 1 561 ? -25.906 -3.104 -9.281 1 90.12 561 ARG A N 1
ATOM 4523 C CA . ARG A 1 561 ? -25.75 -2.955 -7.84 1 90.12 561 ARG A CA 1
ATOM 4524 C C . ARG A 1 561 ? -26.312 -1.617 -7.367 1 90.12 561 ARG A C 1
ATOM 4526 O O . ARG A 1 561 ? -26.562 -1.428 -6.172 1 90.12 561 ARG A O 1
ATOM 4533 N N . TYR A 1 562 ? -26.453 -0.686 -8.297 1 89 562 TYR A N 1
ATOM 4534 C CA . TYR A 1 562 ? -26.812 0.658 -7.859 1 89 562 TYR A CA 1
ATOM 4535 C C . TYR A 1 562 ? -28.078 1.141 -8.57 1 89 562 TYR A C 1
ATOM 4537 O O . TYR A 1 562 ? -28.219 0.982 -9.781 1 89 562 TYR A O 1
ATOM 4545 N N . GLU A 1 563 ? -28.984 1.594 -7.785 1 88.12 563 GLU A N 1
ATOM 4546 C CA . GLU A 1 563 ? -30.141 2.326 -8.281 1 88.12 563 GLU A CA 1
ATOM 4547 C C . GLU A 1 563 ? -29.984 3.828 -8.062 1 88.12 563 GLU A C 1
ATOM 4549 O O . GLU A 1 563 ? -29.656 4.273 -6.961 1 88.12 563 GLU A O 1
ATOM 4554 N N . PHE A 1 564 ? -30.172 4.539 -9.102 1 87.06 564 PHE A N 1
ATOM 4555 C CA . PHE A 1 564 ? -29.984 5.98 -9 1 87.06 564 PHE A CA 1
ATOM 4556 C C . PHE A 1 564 ? -31.312 6.699 -8.844 1 87.06 564 PHE A C 1
ATOM 4558 O O . PHE A 1 564 ? -32.25 6.441 -9.594 1 87.06 564 PHE A O 1
ATOM 4565 N N . LYS A 1 565 ? -31.391 7.461 -7.809 1 85.44 565 LYS A N 1
ATOM 4566 C CA . LYS A 1 565 ? -32.5 8.406 -7.609 1 85.44 565 LYS A CA 1
ATOM 4567 C C . LYS A 1 565 ? -31.984 9.844 -7.625 1 85.44 565 LYS A C 1
ATOM 4569 O O . LYS A 1 565 ? -31.266 10.266 -6.719 1 85.44 565 LYS A O 1
ATOM 4574 N N . GLN A 1 566 ? -32.438 10.688 -8.492 1 78.31 566 GLN A N 1
ATOM 4575 C CA . GLN A 1 566 ? -31.969 12.062 -8.664 1 78.31 566 GLN A CA 1
ATOM 4576 C C . GLN A 1 566 ? -30.438 12.141 -8.641 1 78.31 566 GLN A C 1
ATOM 4578 O O . GLN A 1 566 ? -29.859 12.945 -7.902 1 78.31 566 GLN A O 1
ATOM 4583 N N . ASP A 1 567 ? -29.719 11.266 -9.102 1 77.06 567 ASP A N 1
ATOM 4584 C CA . ASP A 1 567 ? -28.266 11.195 -9.305 1 77.06 567 ASP A CA 1
ATOM 4585 C C . ASP A 1 567 ? -27.562 10.656 -8.062 1 77.06 567 ASP A C 1
ATOM 4587 O O . ASP A 1 567 ? -26.328 10.688 -7.98 1 77.06 567 ASP A O 1
ATOM 4591 N N . PHE A 1 568 ? -28.359 10.312 -7.109 1 87.56 568 PHE A N 1
ATOM 4592 C CA . PHE A 1 568 ? -27.797 9.664 -5.934 1 87.56 568 PHE A CA 1
ATOM 4593 C C . PHE A 1 568 ? -27.922 8.148 -6.027 1 87.56 568 PHE A C 1
ATOM 4595 O O . PHE A 1 568 ? -29.016 7.637 -6.312 1 87.56 568 PHE A O 1
ATOM 4602 N N . PRO A 1 569 ? -26.844 7.477 -5.805 1 90.31 569 PRO A N 1
ATOM 4603 C CA . PRO A 1 569 ? -26.891 6.02 -5.922 1 90.31 569 PRO A CA 1
ATOM 4604 C C . PRO A 1 569 ? -27.375 5.336 -4.641 1 90.31 569 PRO A C 1
ATOM 4606 O O . PRO A 1 569 ? -27.078 5.812 -3.539 1 90.31 569 PRO A O 1
ATOM 4609 N N . TYR A 1 570 ? -28.172 4.379 -4.762 1 90.19 570 TYR A N 1
ATOM 4610 C CA . TYR A 1 570 ? -28.531 3.428 -3.713 1 90.19 570 TYR A CA 1
ATOM 4611 C C . TYR A 1 570 ? -28.016 2.031 -4.047 1 90.19 570 TYR A C 1
ATOM 4613 O O . TYR A 1 570 ? -28.328 1.49 -5.113 1 90.19 570 TYR A O 1
ATOM 4621 N N . SER A 1 571 ? -27.219 1.542 -3.154 1 90.88 571 SER A N 1
ATOM 4622 C CA . SER A 1 571 ? -26.688 0.21 -3.426 1 90.88 571 SER A CA 1
ATOM 4623 C C . SER A 1 571 ? -27.672 -0.874 -3.02 1 90.88 571 SER A C 1
ATOM 4625 O O . SER A 1 571 ? -28.5 -0.667 -2.123 1 90.88 571 SER A O 1
ATOM 4627 N N . GLN A 1 572 ? -27.609 -2.004 -3.715 1 88.62 572 GLN A N 1
ATOM 4628 C CA . GLN A 1 572 ? -28.438 -3.158 -3.406 1 88.62 572 GLN A CA 1
ATOM 4629 C C . GLN A 1 572 ? -27.672 -4.461 -3.592 1 88.62 572 GLN A C 1
ATOM 4631 O O . GLN A 1 572 ? -26.719 -4.523 -4.371 1 88.62 572 GLN A O 1
ATOM 4636 N N . ASP A 1 573 ? -28.141 -5.508 -2.838 1 87 573 ASP A N 1
ATOM 4637 C CA . ASP A 1 573 ? -27.469 -6.797 -2.869 1 87 573 ASP A CA 1
ATOM 4638 C C . ASP A 1 573 ? -28.344 -7.875 -3.494 1 87 573 ASP A C 1
ATOM 4640 O O . ASP A 1 573 ? -28.094 -9.07 -3.326 1 87 573 ASP A O 1
ATOM 4644 N N . ARG A 1 574 ? -29.328 -7.465 -4.172 1 80.81 574 ARG A N 1
ATOM 4645 C CA . ARG A 1 574 ? -30.297 -8.422 -4.699 1 80.81 574 ARG A CA 1
ATOM 4646 C C . ARG A 1 574 ? -29.641 -9.375 -5.691 1 80.81 574 ARG A C 1
ATOM 4648 O O . ARG A 1 574 ? -30.047 -10.531 -5.801 1 80.81 574 ARG A O 1
ATOM 4655 N N . GLY A 1 575 ? -28.656 -8.922 -6.383 1 81.62 575 GLY A N 1
ATOM 4656 C CA . GLY A 1 575 ? -28.031 -9.742 -7.41 1 81.62 575 GLY A CA 1
ATOM 4657 C C . GLY A 1 575 ? -26.875 -10.578 -6.883 1 81.62 575 GLY A C 1
ATOM 4658 O O . GLY A 1 575 ? -26.219 -11.281 -7.648 1 81.62 575 GLY A O 1
ATOM 4659 N N . ILE A 1 576 ? -26.703 -10.617 -5.59 1 90.31 576 ILE A N 1
ATOM 4660 C CA . ILE A 1 576 ? -25.594 -11.375 -5.008 1 90.31 576 ILE A CA 1
ATOM 4661 C C . ILE A 1 576 ? -26.094 -12.758 -4.578 1 90.31 576 ILE A C 1
ATOM 4663 O O . ILE A 1 576 ? -27 -12.867 -3.748 1 90.31 576 ILE A O 1
ATOM 4667 N N . PHE A 1 577 ? -25.516 -13.828 -5.07 1 89.56 577 PHE A N 1
ATOM 4668 C CA . PHE A 1 577 ? -25.984 -15.172 -4.762 1 89.56 577 PHE A CA 1
ATOM 4669 C C . PHE A 1 577 ? -24.938 -15.945 -3.973 1 89.56 577 PHE A C 1
ATOM 4671 O O . PHE A 1 577 ? -25.25 -17 -3.398 1 89.56 577 PHE A O 1
ATOM 4678 N N . ILE A 1 578 ? -23.734 -15.461 -3.969 1 93.31 578 ILE A N 1
ATOM 4679 C CA . ILE A 1 578 ? -22.703 -16.141 -3.199 1 93.31 578 ILE A CA 1
ATOM 4680 C C . ILE A 1 578 ? -21.938 -15.109 -2.357 1 93.31 578 ILE A C 1
ATOM 4682 O O . ILE A 1 578 ? -21.578 -14.031 -2.844 1 93.31 578 ILE A O 1
ATOM 4686 N N . ILE A 1 579 ? -21.797 -15.375 -1.1 1 95.81 579 ILE A N 1
ATOM 4687 C CA . ILE A 1 579 ? -21.062 -14.555 -0.142 1 95.81 579 ILE A CA 1
ATOM 4688 C C . ILE A 1 579 ? -20.016 -15.406 0.562 1 95.81 579 ILE A C 1
ATOM 4690 O O . ILE A 1 579 ? -20.266 -16.547 0.928 1 95.81 579 ILE A O 1
ATOM 4694 N N . TYR A 1 580 ? -18.859 -14.906 0.653 1 96.69 580 TYR A N 1
ATOM 4695 C CA . TYR A 1 580 ? -17.812 -15.586 1.402 1 96.69 580 TYR A CA 1
ATOM 4696 C C . TYR A 1 580 ? -17.609 -14.945 2.768 1 96.69 580 TYR A C 1
ATOM 4698 O O . TYR A 1 580 ? -17.641 -13.719 2.891 1 96.69 580 TYR A O 1
ATOM 4706 N N . TYR A 1 581 ? -17.484 -15.742 3.744 1 94.19 581 TYR A N 1
ATOM 4707 C CA . TYR A 1 581 ? -17.234 -15.289 5.109 1 94.19 581 TYR A CA 1
ATOM 4708 C C . TYR A 1 581 ? -15.875 -15.758 5.602 1 94.19 581 TYR A C 1
ATOM 4710 O O . TYR A 1 581 ? -15.672 -16.953 5.84 1 94.19 581 TYR A O 1
ATOM 4718 N N . CYS A 1 582 ? -14.906 -14.844 5.672 1 90.75 582 CYS A N 1
ATOM 4719 C CA . CYS A 1 582 ? -13.57 -15.117 6.199 1 90.75 582 CYS A CA 1
ATOM 4720 C C . CYS A 1 582 ? -13.547 -14.969 7.715 1 90.75 582 CYS A C 1
ATOM 4722 O O . CYS A 1 582 ? -13.227 -13.898 8.234 1 90.75 582 CYS A O 1
ATOM 4724 N N . ASP A 1 583 ? -13.758 -16.016 8.422 1 86.62 583 ASP A N 1
ATOM 4725 C CA . ASP A 1 583 ? -13.922 -15.953 9.875 1 86.62 583 ASP A CA 1
ATOM 4726 C C . ASP A 1 583 ? -12.891 -16.828 10.578 1 86.62 583 ASP A C 1
ATOM 4728 O O . ASP A 1 583 ? -13.047 -17.156 11.758 1 86.62 583 ASP A O 1
ATOM 4732 N N . PHE A 1 584 ? -11.922 -17.328 9.852 1 82.38 584 PHE A N 1
ATOM 4733 C CA . PHE A 1 584 ? -10.727 -18 10.359 1 82.38 584 PHE A CA 1
ATOM 4734 C C . PHE A 1 584 ? -11.102 -19.188 11.227 1 82.38 584 PHE A C 1
ATOM 4736 O O . PHE A 1 584 ? -10.516 -19.406 12.289 1 82.38 584 PHE A O 1
ATOM 4743 N N . GLN A 1 585 ? -12.062 -19.906 10.734 1 79.88 585 GLN A N 1
ATOM 4744 C CA . GLN A 1 585 ? -12.414 -21.156 11.414 1 79.88 585 GLN A CA 1
ATOM 4745 C C . GLN A 1 585 ? -11.281 -22.172 11.305 1 79.88 585 GLN A C 1
ATOM 4747 O O . GLN A 1 585 ? -10.555 -22.203 10.305 1 79.88 585 GLN A O 1
ATOM 4752 N N . GLU A 1 586 ? -11.203 -23.094 12.273 1 81.5 586 GLU A N 1
ATOM 4753 C CA . GLU A 1 586 ? -10.125 -24.078 12.297 1 81.5 586 GLU A CA 1
ATOM 4754 C C . GLU A 1 586 ? -10.555 -25.375 11.602 1 81.5 586 GLU A C 1
ATOM 4756 O O . GLU A 1 586 ? -9.977 -26.438 11.836 1 81.5 586 GLU A O 1
ATOM 4761 N N . VAL A 1 587 ? -11.555 -25.281 10.828 1 84.38 587 VAL A N 1
ATOM 4762 C CA . VAL A 1 587 ? -12.039 -26.422 10.055 1 84.38 587 VAL A CA 1
ATOM 4763 C C . VAL A 1 587 ? -12.086 -26.062 8.57 1 84.38 587 VAL A C 1
ATOM 4765 O O . VAL A 1 587 ? -12.375 -24.922 8.211 1 84.38 587 VAL A O 1
ATOM 4768 N N . TRP A 1 588 ? -11.695 -27.094 7.797 1 89.88 588 TRP A N 1
ATOM 4769 C CA . TRP A 1 588 ? -11.758 -26.875 6.355 1 89.88 588 TRP A CA 1
ATOM 4770 C C . TRP A 1 588 ? -13.195 -26.672 5.891 1 89.88 588 TRP A C 1
ATOM 4772 O O . TRP A 1 588 ? -14.109 -27.344 6.387 1 89.88 588 TRP A O 1
ATOM 4782 N N . PRO A 1 589 ? -13.445 -25.797 4.926 1 86.81 589 PRO A N 1
ATOM 4783 C CA . PRO A 1 589 ? -14.82 -25.531 4.473 1 86.81 589 PRO A CA 1
ATOM 4784 C C . PRO A 1 589 ? -15.562 -26.812 4.066 1 86.81 589 PRO A C 1
ATOM 4786 O O . PRO A 1 589 ? -16.766 -26.906 4.266 1 86.81 589 PRO A O 1
ATOM 4789 N N . TRP A 1 590 ? -14.852 -27.828 3.525 1 87.56 590 TRP A N 1
ATOM 4790 C CA . TRP A 1 590 ? -15.508 -29.047 3.049 1 87.56 590 TRP A CA 1
ATOM 4791 C C . TRP A 1 590 ? -15.734 -30.016 4.195 1 87.56 590 TRP A C 1
ATOM 4793 O O . TRP A 1 590 ? -16.406 -31.047 4.023 1 87.56 590 TRP A O 1
ATOM 4803 N N . ASP A 1 591 ? -15.141 -29.812 5.324 1 82.69 591 ASP A N 1
ATOM 4804 C CA . ASP A 1 591 ? -15.422 -30.641 6.496 1 82.69 591 ASP A CA 1
ATOM 4805 C C . ASP A 1 591 ? -16.641 -30.125 7.254 1 82.69 591 ASP A C 1
ATOM 4807 O O . ASP A 1 591 ? -17.141 -30.797 8.156 1 82.69 591 ASP A O 1
ATOM 4811 N N . MET A 1 592 ? -16.828 -28.938 7.066 1 70.56 592 MET A N 1
ATOM 4812 C CA . MET A 1 592 ? -18.016 -28.375 7.703 1 70.56 592 MET A CA 1
ATOM 4813 C C . MET A 1 592 ? -19.281 -28.875 7.039 1 70.56 592 MET A C 1
ATOM 4815 O O . MET A 1 592 ? -19.266 -29.25 5.863 1 70.56 592 MET A O 1
ATOM 4819 N N . SER A 1 593 ? -20.188 -29.672 7.816 1 54.62 593 SER A N 1
ATOM 4820 C CA . SER A 1 593 ? -21.375 -30.375 7.34 1 54.62 593 SER A CA 1
ATOM 4821 C C . SER A 1 593 ? -21.953 -29.719 6.09 1 54.62 593 SER A C 1
ATOM 4823 O O . SER A 1 593 ? -22.672 -28.734 6.188 1 54.62 593 SER A O 1
ATOM 4825 N N . TRP A 1 594 ? -21.125 -29.641 5.035 1 51.84 594 TRP A N 1
ATOM 4826 C CA . TRP A 1 594 ? -21.859 -29.469 3.783 1 51.84 594 TRP A CA 1
ATOM 4827 C C . TRP A 1 594 ? -23.016 -30.469 3.695 1 51.84 594 TRP A C 1
ATOM 4829 O O . TRP A 1 594 ? -22.797 -31.672 3.553 1 51.84 594 TRP A O 1
ATOM 4839 N N . SER A 1 595 ? -23.703 -30.594 4.781 1 39.81 595 SER A N 1
ATOM 4840 C CA . SER A 1 595 ? -24.734 -31.625 4.762 1 39.81 595 SER A CA 1
ATOM 4841 C C . SER A 1 595 ? -25.25 -31.859 3.35 1 39.81 595 SER A C 1
ATOM 4843 O O . SER A 1 595 ? -25.031 -31.031 2.459 1 39.81 595 SER A O 1
ATOM 4845 N N . LYS A 1 596 ? -26.984 -32.594 3.354 1 38.44 596 LYS A N 1
ATOM 4846 C CA . LYS A 1 596 ? -27.875 -33.25 2.414 1 38.44 596 LYS A CA 1
ATOM 4847 C C . LYS A 1 596 ? -27.953 -32.5 1.091 1 38.44 596 LYS A C 1
ATOM 4849 O O . LYS A 1 596 ? -27.516 -31.359 0.994 1 38.44 596 LYS A O 1
ATOM 4854 N N . ASP A 1 597 ? -29.172 -32.469 0.632 1 33.78 597 ASP A N 1
ATOM 4855 C CA . ASP A 1 597 ? -29.922 -32.25 -0.601 1 33.78 597 ASP A CA 1
ATOM 4856 C C . ASP A 1 597 ? -29.781 -30.797 -1.076 1 33.78 597 ASP A C 1
ATOM 4858 O O . ASP A 1 597 ? -30.453 -30.391 -2.035 1 33.78 597 ASP A O 1
ATOM 4862 N N . SER A 1 598 ? -29.359 -29.875 -0.26 1 33.59 598 SER A N 1
ATOM 4863 C CA . SER A 1 598 ? -29.984 -28.578 -0.539 1 33.59 598 SER A CA 1
ATOM 4864 C C . SER A 1 598 ? -29.25 -27.828 -1.635 1 33.59 598 SER A C 1
ATOM 4866 O O . SER A 1 598 ? -29.641 -26.734 -2.023 1 33.59 598 SER A O 1
ATOM 4868 N N . CYS A 1 599 ? -28.094 -27.922 -2.131 1 31.09 599 CYS A N 1
ATOM 4869 C CA . CYS A 1 599 ? -28.062 -26.859 -3.119 1 31.09 599 CYS A CA 1
ATOM 4870 C C . CYS A 1 599 ? -28.828 -27.25 -4.379 1 31.09 599 CYS A C 1
ATOM 4872 O O . CYS A 1 599 ? -28.719 -28.391 -4.84 1 31.09 599 CYS A O 1
ATOM 4874 N N . MET B 1 1 ? -28.031 19.906 10.023 1 89.56 1 MET B N 1
ATOM 4875 C CA . MET B 1 1 ? -28.266 21.281 10.469 1 89.56 1 MET B CA 1
ATOM 4876 C C . MET B 1 1 ? -27.625 22.266 9.508 1 89.56 1 MET B C 1
ATOM 4878 O O . MET B 1 1 ? -26.734 21.906 8.734 1 89.56 1 MET B O 1
ATOM 4882 N N . PRO B 1 2 ? -28.109 23.484 9.586 1 88.75 2 PRO B N 1
ATOM 4883 C CA . PRO B 1 2 ? -27.453 24.5 8.758 1 88.75 2 PRO B CA 1
ATOM 4884 C C . PRO B 1 2 ? -26.062 24.859 9.266 1 88.75 2 PRO B C 1
ATOM 4886 O O . PRO B 1 2 ? -25.797 24.766 10.469 1 88.75 2 PRO B O 1
ATOM 4889 N N . LEU B 1 3 ? -25.219 25.219 8.359 1 92 3 LEU B N 1
ATOM 4890 C CA . LEU B 1 3 ? -23.891 25.734 8.734 1 92 3 LEU B CA 1
ATOM 4891 C C . LEU B 1 3 ? -24 27.109 9.383 1 92 3 LEU B C 1
ATOM 4893 O O . LEU B 1 3 ? -24.859 27.906 9.008 1 92 3 LEU B O 1
ATOM 4897 N N . PRO B 1 4 ? -23.125 27.375 10.312 1 89.44 4 PRO B N 1
ATOM 4898 C CA . PRO B 1 4 ? -23.078 28.75 10.836 1 89.44 4 PRO B CA 1
ATOM 4899 C C . PRO B 1 4 ? -22.812 29.781 9.758 1 89.44 4 PRO B C 1
ATOM 4901 O O . PRO B 1 4 ? -22.016 29.547 8.844 1 89.44 4 PRO B O 1
ATOM 4904 N N . ALA B 1 5 ? -23.406 30.922 9.945 1 88.06 5 ALA B N 1
ATOM 4905 C CA . ALA B 1 5 ? -23.344 31.969 8.93 1 88.06 5 ALA B CA 1
ATOM 4906 C C . ALA B 1 5 ? -21.906 32.375 8.648 1 88.06 5 ALA B C 1
ATOM 4908 O O . ALA B 1 5 ? -21.531 32.594 7.492 1 88.06 5 ALA B O 1
ATOM 4909 N N . HIS B 1 6 ? -21.141 32.562 9.68 1 87.38 6 HIS B N 1
ATOM 4910 C CA . HIS B 1 6 ? -19.75 32.969 9.516 1 87.38 6 HIS B CA 1
ATOM 4911 C C . HIS B 1 6 ? -18.969 31.906 8.734 1 87.38 6 HIS B C 1
ATOM 4913 O O . HIS B 1 6 ? -18.094 32.25 7.93 1 87.38 6 HIS B O 1
ATOM 4919 N N . LEU B 1 7 ? -19.219 30.672 9 1 91.25 7 LEU B N 1
ATOM 4920 C CA . LEU B 1 7 ? -18.547 29.578 8.297 1 91.25 7 LEU B CA 1
ATOM 4921 C C . LEU B 1 7 ? -18.906 29.594 6.816 1 91.25 7 LEU B C 1
ATOM 4923 O O . LEU B 1 7 ? -18.031 29.438 5.961 1 91.25 7 LEU B O 1
ATOM 4927 N N . ILE B 1 8 ? -20.109 29.812 6.5 1 90.94 8 ILE B N 1
ATOM 4928 C CA . ILE B 1 8 ? -20.562 29.859 5.113 1 90.94 8 ILE B CA 1
ATOM 4929 C C . ILE B 1 8 ? -19.859 31.016 4.391 1 90.94 8 ILE B C 1
ATOM 4931 O O . ILE B 1 8 ? -19.422 30.875 3.252 1 90.94 8 ILE B O 1
ATOM 4935 N N . SER B 1 9 ? -19.859 32.125 5.066 1 89.69 9 SER B N 1
ATOM 4936 C CA . SER B 1 9 ? -19.219 33.281 4.48 1 89.69 9 SER B CA 1
ATOM 4937 C C . SER B 1 9 ? -17.75 33.031 4.188 1 89.69 9 SER B C 1
ATOM 4939 O O . SER B 1 9 ? -17.25 33.375 3.127 1 89.69 9 SER B O 1
ATOM 4941 N N . CYS B 1 10 ? -17.062 32.438 5.109 1 90.56 10 CYS B N 1
ATOM 4942 C CA . CYS B 1 10 ? -15.656 32.125 4.93 1 90.56 10 CYS B CA 1
ATOM 4943 C C . CYS B 1 10 ? -15.469 31.188 3.746 1 90.56 10 CYS B C 1
ATOM 4945 O O . CYS B 1 10 ? -14.617 31.422 2.887 1 90.56 10 CYS B O 1
ATOM 4947 N N . LEU B 1 11 ? -16.281 30.141 3.656 1 92.31 11 LEU B N 1
ATOM 4948 C CA . LEU B 1 11 ? -16.188 29.141 2.594 1 92.31 11 LEU B CA 1
ATOM 4949 C C . LEU B 1 11 ? -16.438 29.781 1.229 1 92.31 11 LEU B C 1
ATOM 4951 O O . LEU B 1 11 ? -15.656 29.562 0.294 1 92.31 11 LEU B O 1
ATOM 4955 N N . LYS B 1 12 ? -17.406 30.594 1.135 1 89.69 12 LYS B N 1
ATOM 4956 C CA . LYS B 1 12 ? -17.766 31.219 -0.133 1 89.69 12 LYS B CA 1
ATOM 4957 C C . LYS B 1 12 ? -16.719 32.25 -0.549 1 89.69 12 LYS B C 1
ATOM 4959 O O . LYS B 1 12 ? -16.359 32.344 -1.727 1 89.69 12 LYS B O 1
ATOM 4964 N N . ASN B 1 13 ? -16.266 32.969 0.396 1 87.44 13 ASN B N 1
ATOM 4965 C CA . ASN B 1 13 ? -15.281 34 0.089 1 87.44 13 ASN B CA 1
ATOM 4966 C C . ASN B 1 13 ? -13.953 33.406 -0.365 1 87.44 13 ASN B C 1
ATOM 4968 O O . ASN B 1 13 ? -13.328 33.875 -1.306 1 87.44 13 ASN B O 1
ATOM 4972 N N . ARG B 1 14 ? -13.562 32.406 0.267 1 88.81 14 ARG B N 1
ATOM 4973 C CA . ARG B 1 14 ? -12.266 31.797 -0.034 1 88.81 14 ARG B CA 1
ATOM 4974 C C . ARG B 1 14 ? -12.305 31.047 -1.358 1 88.81 14 ARG B C 1
ATOM 4976 O O . ARG B 1 14 ? -11.266 30.875 -2.008 1 88.81 14 ARG B O 1
ATOM 4983 N N . THR B 1 15 ? -13.453 30.578 -1.736 1 89.5 15 THR B N 1
ATOM 4984 C CA . THR B 1 15 ? -13.523 29.766 -2.943 1 89.5 15 THR B CA 1
ATOM 4985 C C . THR B 1 15 ? -14.133 30.562 -4.094 1 89.5 15 THR B C 1
ATOM 4987 O O . THR B 1 15 ? -14.445 30 -5.148 1 89.5 15 THR B O 1
ATOM 4990 N N . TYR B 1 16 ? -14.336 31.797 -3.869 1 87.31 16 TYR B N 1
ATOM 4991 C CA . TYR B 1 16 ? -14.961 32.625 -4.898 1 87.31 16 TYR B CA 1
ATOM 4992 C C . TYR B 1 16 ? -14.125 32.625 -6.176 1 87.31 16 TYR B C 1
ATOM 4994 O O . TYR B 1 16 ? -12.945 32.969 -6.152 1 87.31 16 TYR B O 1
ATOM 5002 N N . GLY B 1 17 ? -14.703 32.188 -7.281 1 83.38 17 GLY B N 1
ATOM 5003 C CA . GLY B 1 17 ? -14.047 32.219 -8.578 1 83.38 17 GLY B CA 1
ATOM 5004 C C . GLY B 1 17 ? -13.008 31.109 -8.727 1 83.38 17 GLY B C 1
ATOM 5005 O O . GLY B 1 17 ? -12.219 31.125 -9.68 1 83.38 17 GLY B O 1
ATOM 5006 N N . ILE B 1 18 ? -12.898 30.297 -7.812 1 85.5 18 ILE B N 1
ATOM 5007 C CA . ILE B 1 18 ? -11.914 29.234 -7.84 1 85.5 18 ILE B CA 1
ATOM 5008 C C . ILE B 1 18 ? -12.609 27.891 -8.055 1 85.5 18 ILE B C 1
ATOM 5010 O O . ILE B 1 18 ? -13.617 27.594 -7.41 1 85.5 18 ILE B O 1
ATOM 5014 N N . SER B 1 19 ? -12.07 27.172 -8.938 1 83.12 19 SER B N 1
ATOM 5015 C CA . SER B 1 19 ? -12.609 25.844 -9.195 1 83.12 19 SER B CA 1
ATOM 5016 C C . SER B 1 19 ? -12.109 24.844 -8.156 1 83.12 19 SER B C 1
ATOM 5018 O O . SER B 1 19 ? -10.977 24.938 -7.684 1 83.12 19 SER B O 1
ATOM 5020 N N . PRO B 1 20 ? -12.953 23.812 -7.832 1 85.38 20 PRO B N 1
ATOM 5021 C CA . PRO B 1 20 ? -12.508 22.766 -6.914 1 85.38 20 PRO B CA 1
ATOM 5022 C C . PRO B 1 20 ? -11.312 21.984 -7.449 1 85.38 20 PRO B C 1
ATOM 5024 O O . PRO B 1 20 ? -10.68 21.219 -6.703 1 85.38 20 PRO B O 1
ATOM 5027 N N . THR B 1 21 ? -10.961 22.141 -8.695 1 80.94 21 THR B N 1
ATOM 5028 C CA . THR B 1 21 ? -9.82 21.453 -9.273 1 80.94 21 THR B CA 1
ATOM 5029 C C . THR B 1 21 ? -8.531 22.219 -9.008 1 80.94 21 THR B C 1
ATOM 5031 O O . THR B 1 21 ? -7.434 21.672 -9.188 1 80.94 21 THR B O 1
ATOM 5034 N N . GLU B 1 22 ? -8.664 23.375 -8.516 1 79.69 22 GLU B N 1
ATOM 5035 C CA . GLU B 1 22 ? -7.496 24.234 -8.375 1 79.69 22 GLU B CA 1
ATOM 5036 C C . GLU B 1 22 ? -6.984 24.234 -6.934 1 79.69 22 GLU B C 1
ATOM 5038 O O . GLU B 1 22 ? -5.809 24.5 -6.688 1 79.69 22 GLU B O 1
ATOM 5043 N N . TYR B 1 23 ? -7.906 24 -6.051 1 82.44 23 TYR B N 1
ATOM 5044 C CA . TYR B 1 23 ? -7.531 24.047 -4.645 1 82.44 23 TYR B CA 1
ATOM 5045 C C . TYR B 1 23 ? -8.164 22.891 -3.869 1 82.44 23 TYR B C 1
ATOM 5047 O O . TYR B 1 23 ? -9.32 22.547 -4.109 1 82.44 23 TYR B O 1
ATOM 5055 N N . ALA B 1 24 ? -7.406 22.422 -2.955 1 84.94 24 ALA B N 1
ATOM 5056 C CA . ALA B 1 24 ? -7.914 21.328 -2.131 1 84.94 24 ALA B CA 1
ATOM 5057 C C . ALA B 1 24 ? -9.031 21.797 -1.209 1 84.94 24 ALA B C 1
ATOM 5059 O O . ALA B 1 24 ? -8.828 22.719 -0.404 1 84.94 24 ALA B O 1
ATOM 5060 N N . GLY B 1 25 ? -10.156 21.188 -1.278 1 87.69 25 GLY B N 1
ATOM 5061 C CA . GLY B 1 25 ? -11.305 21.578 -0.466 1 87.69 25 GLY B CA 1
ATOM 5062 C C . GLY B 1 25 ? -11.086 21.344 1.018 1 87.69 25 GLY B C 1
ATOM 5063 O O . GLY B 1 25 ? -11.594 22.094 1.849 1 87.69 25 GLY B O 1
ATOM 5064 N N . GLU B 1 26 ? -10.367 20.312 1.329 1 89.19 26 GLU B N 1
ATOM 5065 C CA . GLU B 1 26 ? -10.109 20 2.732 1 89.19 26 GLU B CA 1
ATOM 5066 C C . GLU B 1 26 ? -9.359 21.156 3.414 1 89.19 26 GLU B C 1
ATOM 5068 O O . GLU B 1 26 ? -9.594 21.438 4.59 1 89.19 26 GLU B O 1
ATOM 5073 N N . ASP B 1 27 ? -8.469 21.75 2.729 1 87.94 27 ASP B N 1
ATOM 5074 C CA . ASP B 1 27 ? -7.734 22.891 3.264 1 87.94 27 ASP B CA 1
ATOM 5075 C C . ASP B 1 27 ? -8.672 24.062 3.551 1 87.94 27 ASP B C 1
ATOM 5077 O O . ASP B 1 27 ? -8.531 24.75 4.57 1 87.94 27 ASP B O 1
ATOM 5081 N N . VAL B 1 28 ? -9.562 24.328 2.701 1 89.56 28 VAL B N 1
ATOM 5082 C CA . VAL B 1 28 ? -10.523 25.422 2.836 1 89.56 28 VAL B CA 1
ATOM 5083 C C . VAL B 1 28 ? -11.406 25.188 4.055 1 89.56 28 VAL B C 1
ATOM 5085 O O . VAL B 1 28 ? -11.594 26.078 4.875 1 89.56 28 VAL B O 1
ATOM 5088 N N . THR B 1 29 ? -11.922 23.969 4.121 1 92 29 THR B N 1
ATOM 5089 C CA . THR B 1 29 ? -12.836 23.672 5.215 1 92 29 THR B CA 1
ATOM 5090 C C . THR B 1 29 ? -12.109 23.75 6.559 1 92 29 THR B C 1
ATOM 5092 O O . THR B 1 29 ? -12.656 24.281 7.531 1 92 29 THR B O 1
ATOM 5095 N N . THR B 1 30 ? -10.953 23.25 6.617 1 89.31 30 THR B N 1
ATOM 5096 C CA . THR B 1 30 ? -10.18 23.297 7.852 1 89.31 30 THR B CA 1
ATOM 5097 C C . THR B 1 30 ? -9.922 24.734 8.281 1 89.31 30 THR B C 1
ATOM 5099 O O . THR B 1 30 ? -10.102 25.078 9.453 1 89.31 30 THR B O 1
ATOM 5102 N N . PHE B 1 31 ? -9.5 25.531 7.367 1 88.38 31 PHE B N 1
ATOM 5103 C CA . PHE B 1 31 ? -9.242 26.938 7.648 1 88.38 31 PHE B CA 1
ATOM 5104 C C . PHE B 1 31 ? -10.492 27.625 8.172 1 88.38 31 PHE B C 1
ATOM 5106 O O . PHE B 1 31 ? -10.453 28.312 9.195 1 88.38 31 PHE B O 1
ATOM 5113 N N . CYS B 1 32 ? -11.586 27.469 7.512 1 91.19 32 CYS B N 1
ATOM 5114 C CA . CYS B 1 32 ? -12.812 28.188 7.82 1 91.19 32 CYS B CA 1
ATOM 5115 C C . CYS B 1 32 ? -13.406 27.734 9.148 1 91.19 32 CYS B C 1
ATOM 5117 O O . CYS B 1 32 ? -13.984 28.531 9.883 1 91.19 32 CYS B O 1
ATOM 5119 N N . VAL B 1 33 ? -13.281 26.438 9.469 1 90.81 33 VAL B N 1
ATOM 5120 C CA . VAL B 1 33 ? -13.773 25.953 10.758 1 90.81 33 VAL B CA 1
ATOM 5121 C C . VAL B 1 33 ? -12.938 26.562 11.883 1 90.81 33 VAL B C 1
ATOM 5123 O O . VAL B 1 33 ? -13.484 26.984 12.906 1 90.81 33 VAL B O 1
ATOM 5126 N N . GLN B 1 34 ? -11.664 26.578 11.734 1 85.69 34 GLN B N 1
ATOM 5127 C CA . GLN B 1 34 ? -10.797 27.141 12.758 1 85.69 34 GLN B CA 1
ATOM 5128 C C . GLN B 1 34 ? -11.055 28.641 12.93 1 85.69 34 GLN B C 1
ATOM 5130 O O . GLN B 1 34 ? -11.047 29.156 14.047 1 85.69 34 GLN B O 1
ATOM 5135 N N . GLU B 1 35 ? -11.281 29.328 11.844 1 84.81 35 GLU B N 1
ATOM 5136 C CA . GLU B 1 35 ? -11.648 30.734 11.93 1 84.81 35 GLU B CA 1
ATOM 5137 C C . GLU B 1 35 ? -12.969 30.922 12.672 1 84.81 35 GLU B C 1
ATOM 5139 O O . GLU B 1 35 ? -13.102 31.812 13.516 1 84.81 35 GLU B O 1
ATOM 5144 N N . HIS B 1 36 ? -13.93 30.094 12.344 1 85.75 36 HIS B N 1
ATOM 5145 C CA . HIS B 1 36 ? -15.227 30.125 13 1 85.75 36 HIS B CA 1
ATOM 5146 C C . HIS B 1 36 ? -15.086 29.938 14.508 1 85.75 36 HIS B C 1
ATOM 5148 O O . HIS B 1 36 ? -15.711 30.656 15.289 1 85.75 36 HIS B O 1
ATOM 5154 N N . LEU B 1 37 ? -14.359 28.969 14.922 1 81.88 37 LEU B N 1
ATOM 5155 C CA . LEU B 1 37 ? -14.188 28.656 16.344 1 81.88 37 LEU B CA 1
ATOM 5156 C C . LEU B 1 37 ? -13.516 29.812 17.078 1 81.88 37 LEU B C 1
ATOM 5158 O O . LEU B 1 37 ? -13.797 30.062 18.25 1 81.88 37 LEU B O 1
ATOM 5162 N N . TRP B 1 38 ? -12.766 30.516 16.453 1 74.88 38 TRP B N 1
ATOM 5163 C CA . TRP B 1 38 ? -12.055 31.625 17.094 1 74.88 38 TRP B CA 1
ATOM 5164 C C . TRP B 1 38 ? -12.93 32.875 17.141 1 74.88 38 TRP B C 1
ATOM 5166 O O . TRP B 1 38 ? -12.961 33.562 18.172 1 74.88 38 TRP B O 1
ATOM 5176 N N . VAL B 1 39 ? -13.555 33.188 16.047 1 70.62 39 VAL B N 1
ATOM 5177 C CA . VAL B 1 39 ? -14.312 34.438 15.992 1 70.62 39 VAL B CA 1
ATOM 5178 C C . VAL B 1 39 ? -15.617 34.281 16.781 1 70.62 39 VAL B C 1
ATOM 5180 O O . VAL B 1 39 ? -15.969 35.156 17.578 1 70.62 39 VAL B O 1
ATOM 5183 N N . ASP B 1 40 ? -16.266 33.312 16.391 1 63.69 40 ASP B N 1
ATOM 5184 C CA . ASP B 1 40 ? -17.625 33.219 16.906 1 63.69 40 ASP B CA 1
ATOM 5185 C C . ASP B 1 40 ? -17.641 32.438 18.219 1 63.69 40 ASP B C 1
ATOM 5187 O O . ASP B 1 40 ? -18.484 32.656 19.078 1 63.69 40 ASP B O 1
ATOM 5191 N N . ALA B 1 41 ? -16.578 31.516 18.297 1 57.41 41 ALA B N 1
ATOM 5192 C CA . ALA B 1 41 ? -16.688 30.578 19.406 1 57.41 41 ALA B CA 1
ATOM 5193 C C . ALA B 1 41 ? -15.664 30.875 20.5 1 57.41 41 ALA B C 1
ATOM 5195 O O . ALA B 1 41 ? -15.469 30.078 21.422 1 57.41 41 ALA B O 1
ATOM 5196 N N . LYS B 1 42 ? -14.805 31.938 20.312 1 55.59 42 LYS B N 1
ATOM 5197 C CA . LYS B 1 42 ? -13.828 32.375 21.297 1 55.59 42 LYS B CA 1
ATOM 5198 C C . LYS B 1 42 ? -14.32 32.125 22.719 1 55.59 42 LYS B C 1
ATOM 5200 O O . LYS B 1 42 ? -13.516 31.828 23.609 1 55.59 42 LYS B O 1
ATOM 5205 N N . LYS B 1 43 ? -15.586 32.188 22.781 1 57.19 43 LYS B N 1
ATOM 5206 C CA . LYS B 1 43 ? -16.172 32 24.094 1 57.19 43 LYS B CA 1
ATOM 5207 C C . LYS B 1 43 ? -16.141 30.531 24.5 1 57.19 43 LYS B C 1
ATOM 5209 O O . LYS B 1 43 ? -16.359 30.188 25.656 1 57.19 43 LYS B O 1
ATOM 5214 N N . ILE B 1 44 ? -15.906 29.797 23.516 1 55.91 44 ILE B N 1
ATOM 5215 C CA . ILE B 1 44 ? -16.172 28.406 23.844 1 55.91 44 ILE B CA 1
ATOM 5216 C C . ILE B 1 44 ? -15.039 27.844 24.688 1 55.91 44 ILE B C 1
ATOM 5218 O O . ILE B 1 44 ? -15.281 27.109 25.656 1 55.91 44 ILE B O 1
ATOM 5222 N N . PHE B 1 45 ? -13.711 28.297 24.359 1 61.56 45 PHE B N 1
ATOM 5223 C CA . PHE B 1 45 ? -12.703 27.656 25.203 1 61.56 45 PHE B CA 1
ATOM 5224 C C . PHE B 1 45 ? -11.625 28.656 25.609 1 61.56 45 PHE B C 1
ATOM 5226 O O . PHE B 1 45 ? -10.586 28.75 24.969 1 61.56 45 PHE B O 1
ATOM 5233 N N . PRO B 1 46 ? -12.008 29.328 26.578 1 61.16 46 PRO B N 1
ATOM 5234 C CA . PRO B 1 46 ? -11.016 30.297 27.047 1 61.16 46 PRO B CA 1
ATOM 5235 C C . PRO B 1 46 ? -9.797 29.641 27.672 1 61.16 46 PRO B C 1
ATOM 5237 O O . PRO B 1 46 ? -9.93 28.609 28.344 1 61.16 46 PRO B O 1
ATOM 5240 N N . TYR B 1 47 ? -8.656 29.891 27.125 1 67.88 47 TYR B N 1
ATOM 5241 C CA . TYR B 1 47 ? -7.422 29.5 27.797 1 67.88 47 TYR B CA 1
ATOM 5242 C C . TYR B 1 47 ? -6.73 30.719 28.406 1 67.88 47 TYR B C 1
ATOM 5244 O O . TYR B 1 47 ? -6.461 31.703 27.703 1 67.88 47 TYR B O 1
ATOM 5252 N N . GLU B 1 48 ? -6.582 30.641 29.688 1 69.88 48 GLU B N 1
ATOM 5253 C CA . GLU B 1 48 ? -5.902 31.75 30.344 1 69.88 48 GLU B CA 1
ATOM 5254 C C . GLU B 1 48 ? -4.43 31.438 30.578 1 69.88 48 GLU B C 1
ATOM 5256 O O . GLU B 1 48 ? -4.098 30.438 31.234 1 69.88 48 GLU B O 1
ATOM 5261 N N . VAL B 1 49 ? -3.604 32.344 29.922 1 82.69 49 VAL B N 1
ATOM 5262 C CA . VAL B 1 49 ? -2.17 32.25 30.172 1 82.69 49 VAL B CA 1
ATOM 5263 C C . VAL B 1 49 ? -1.864 32.656 31.609 1 82.69 49 VAL B C 1
ATOM 5265 O O . VAL B 1 49 ? -2.402 33.656 32.094 1 82.69 49 VAL B O 1
ATOM 5268 N N . THR B 1 50 ? -1.106 31.938 32.281 1 86.38 50 THR B N 1
ATOM 5269 C CA . THR B 1 50 ? -0.797 32.25 33.656 1 86.38 50 THR B CA 1
ATOM 5270 C C . THR B 1 50 ? 0.011 33.562 33.75 1 86.38 50 THR B C 1
ATOM 5272 O O . THR B 1 50 ? 0.701 33.906 32.812 1 86.38 50 THR B O 1
ATOM 5275 N N . GLU B 1 51 ? -0.085 34.156 34.906 1 88.75 51 GLU B N 1
ATOM 5276 C CA . GLU B 1 51 ? 0.681 35.375 35.125 1 88.75 51 GLU B CA 1
ATOM 5277 C C . GLU B 1 51 ? 2.182 35.094 35.031 1 88.75 51 GLU B C 1
ATOM 5279 O O . GLU B 1 51 ? 2.938 35.938 34.531 1 88.75 51 GLU B O 1
ATOM 5284 N N . ASP B 1 52 ? 2.596 34.031 35.531 1 91.19 52 ASP B N 1
ATOM 5285 C CA . ASP B 1 52 ? 4.012 33.688 35.531 1 91.19 52 ASP B CA 1
ATOM 5286 C C . ASP B 1 52 ? 4.508 33.5 34.094 1 91.19 52 ASP B C 1
ATOM 5288 O O . ASP B 1 52 ? 5.605 33.938 33.75 1 91.19 52 ASP B O 1
ATOM 5292 N N . THR B 1 53 ? 3.734 32.844 33.344 1 91.38 53 THR B N 1
ATOM 5293 C CA . THR B 1 53 ? 4.078 32.656 31.922 1 91.38 53 THR B CA 1
ATOM 5294 C C . THR B 1 53 ? 4.168 34 31.219 1 91.38 53 THR B C 1
ATOM 5296 O O . THR B 1 53 ? 5.137 34.281 30.5 1 91.38 53 THR B O 1
ATOM 5299 N N . SER B 1 54 ? 3.174 34.812 31.453 1 91.44 54 SER B N 1
ATOM 5300 C CA . SER B 1 54 ? 3.141 36.125 30.812 1 91.44 54 SER B CA 1
ATOM 5301 C C . SER B 1 54 ? 4.359 36.969 31.188 1 91.44 54 SER B C 1
ATOM 5303 O O . SER B 1 54 ? 5 37.562 30.328 1 91.44 54 SER B O 1
ATOM 5305 N N . ARG B 1 55 ? 4.648 36.938 32.438 1 93.69 55 ARG B N 1
ATOM 5306 C CA . ARG B 1 55 ? 5.781 37.719 32.938 1 93.69 55 ARG B CA 1
ATOM 5307 C C . ARG B 1 55 ? 7.086 37.25 32.312 1 93.69 55 ARG B C 1
ATOM 5309 O O . ARG B 1 55 ? 7.898 38.062 31.844 1 93.69 55 ARG B O 1
ATOM 5316 N N . TRP B 1 56 ? 7.262 36 32.312 1 96 56 TRP B N 1
ATOM 5317 C CA . TRP B 1 56 ? 8.508 35.469 31.797 1 96 56 TRP B CA 1
ATOM 5318 C C . TRP B 1 56 ? 8.617 35.656 30.297 1 96 56 TRP B C 1
ATOM 5320 O O . TRP B 1 56 ? 9.664 36.062 29.781 1 96 56 TRP B O 1
ATOM 5330 N N . VAL B 1 57 ? 7.578 35.375 29.547 1 94.75 57 VAL B N 1
ATOM 5331 C CA . VAL B 1 57 ? 7.559 35.5 28.094 1 94.75 57 VAL B CA 1
ATOM 5332 C C . VAL B 1 57 ? 7.777 36.969 27.688 1 94.75 57 VAL B C 1
ATOM 5334 O O . VAL B 1 57 ? 8.516 37.25 26.75 1 94.75 57 VAL B O 1
ATOM 5337 N N . LEU B 1 58 ? 7.152 37.875 28.406 1 94.56 58 LEU B N 1
ATOM 5338 C CA . LEU B 1 58 ? 7.293 39.281 28.094 1 94.56 58 LEU B CA 1
ATOM 5339 C C . LEU B 1 58 ? 8.695 39.781 28.406 1 94.56 58 LEU B C 1
ATOM 5341 O O . LEU B 1 58 ? 9.211 40.688 27.734 1 94.56 58 LEU B O 1
ATOM 5345 N N . ARG B 1 59 ? 9.297 39.156 29.438 1 96.19 59 ARG B N 1
ATOM 5346 C CA . ARG B 1 59 ? 10.703 39.469 29.703 1 96.19 59 ARG B CA 1
ATOM 5347 C C . ARG B 1 59 ? 11.586 39.031 28.531 1 96.19 59 ARG B C 1
ATOM 5349 O O . ARG B 1 59 ? 12.508 39.75 28.141 1 96.19 59 ARG B O 1
ATOM 5356 N N . LEU B 1 60 ? 11.344 37.875 28.031 1 96.5 60 LEU B N 1
ATOM 5357 C CA . LEU B 1 60 ? 12.086 37.375 26.875 1 96.5 60 LEU B CA 1
ATOM 5358 C C . LEU B 1 60 ? 11.875 38.312 25.672 1 96.5 60 LEU B C 1
ATOM 5360 O O . LEU B 1 60 ? 12.82 38.562 24.922 1 96.5 60 LEU B O 1
ATOM 5364 N N . PHE B 1 61 ? 10.656 38.781 25.484 1 95.19 61 PHE B N 1
ATOM 5365 C CA . PHE B 1 61 ? 10.32 39.688 24.406 1 95.19 61 PHE B CA 1
ATOM 5366 C C . PHE B 1 61 ? 11.109 41 24.531 1 95.19 61 PHE B C 1
ATOM 5368 O O . PHE B 1 61 ? 11.695 41.469 23.547 1 95.19 61 PHE B O 1
ATOM 5375 N N . GLU B 1 62 ? 11.133 41.469 25.734 1 94.75 62 GLU B N 1
ATOM 5376 C CA . GLU B 1 62 ? 11.844 42.719 25.969 1 94.75 62 GLU B CA 1
ATOM 5377 C C . GLU B 1 62 ? 13.344 42.562 25.734 1 94.75 62 GLU B C 1
ATOM 5379 O O . GLU B 1 62 ? 13.992 43.469 25.188 1 94.75 62 GLU B O 1
ATOM 5384 N N . LYS B 1 63 ? 13.781 41.5 26.125 1 93.38 63 LYS B N 1
ATOM 5385 C CA . LYS B 1 63 ? 15.188 41.188 25.875 1 93.38 63 LYS B CA 1
ATOM 5386 C C . LYS B 1 63 ? 15.477 41.094 24.375 1 93.38 63 LYS B C 1
ATOM 5388 O O . LYS B 1 63 ? 16.422 41.719 23.875 1 93.38 63 LYS B O 1
ATOM 5393 N N . GLY B 1 64 ? 14.703 40.438 23.703 1 91.31 64 GLY B N 1
ATOM 5394 C CA . GLY B 1 64 ? 14.914 40.156 22.281 1 91.31 64 GLY B CA 1
ATOM 5395 C C . GLY B 1 64 ? 14.766 41.406 21.422 1 91.31 64 GLY B C 1
ATOM 5396 O O . GLY B 1 64 ? 15.594 41.625 20.531 1 91.31 64 GLY B O 1
ATOM 5397 N N . ARG B 1 65 ? 13.727 42.156 21.656 1 89.5 65 ARG B N 1
ATOM 5398 C CA . ARG B 1 65 ? 13.422 43.25 20.75 1 89.5 65 ARG B CA 1
ATOM 5399 C C . ARG B 1 65 ? 14.469 44.375 20.875 1 89.5 65 ARG B C 1
ATOM 5401 O O . ARG B 1 65 ? 14.562 45.25 20.016 1 89.5 65 ARG B O 1
ATOM 5408 N N . ARG B 1 66 ? 15.281 44.281 21.906 1 88.75 66 ARG B N 1
ATOM 5409 C CA . ARG B 1 66 ? 16.281 45.312 22.141 1 88.75 66 ARG B CA 1
ATOM 5410 C C . ARG B 1 66 ? 17.672 44.844 21.719 1 88.75 66 ARG B C 1
ATOM 5412 O O . ARG B 1 66 ? 18.641 45.594 21.766 1 88.75 66 ARG B O 1
ATOM 5419 N N . GLU B 1 67 ? 17.75 43.688 21.328 1 88.19 67 GLU B N 1
ATOM 5420 C CA . GLU B 1 67 ? 19.047 43.094 20.969 1 88.19 67 GLU B CA 1
ATOM 5421 C C . GLU B 1 67 ? 19.625 43.781 19.734 1 88.19 67 GLU B C 1
ATOM 5423 O O . GLU B 1 67 ? 18.891 44.156 18.812 1 88.19 67 GLU B O 1
ATOM 5428 N N . LYS B 1 68 ? 20.922 44 19.781 1 90.69 68 LYS B N 1
ATOM 5429 C CA . LYS B 1 68 ? 21.734 44.438 18.656 1 90.69 68 LYS B CA 1
ATOM 5430 C C . LYS B 1 68 ? 23.016 43.625 18.562 1 90.69 68 LYS B C 1
ATOM 5432 O O . LYS B 1 68 ? 24 43.906 19.234 1 90.69 68 LYS B O 1
ATOM 5437 N N . GLU B 1 69 ? 22.922 42.781 17.609 1 88.5 69 GLU B N 1
ATOM 5438 C CA . GLU B 1 69 ? 24.031 41.844 17.484 1 88.5 69 GLU B CA 1
ATOM 5439 C C . GLU B 1 69 ? 25.156 42.438 16.625 1 88.5 69 GLU B C 1
ATOM 5441 O O . GLU B 1 69 ? 24.891 43.062 15.602 1 88.5 69 GLU B O 1
ATOM 5446 N N . GLN B 1 70 ? 26.391 42.281 17.094 1 89.12 70 GLN B N 1
ATOM 5447 C CA . GLN B 1 70 ? 27.531 42.688 16.266 1 89.12 70 GLN B CA 1
ATOM 5448 C C . GLN B 1 70 ? 27.656 41.781 15.039 1 89.12 70 GLN B C 1
ATOM 5450 O O . GLN B 1 70 ? 27.938 42.25 13.938 1 89.12 70 GLN B O 1
ATOM 5455 N N . ILE B 1 71 ? 27.469 40.562 15.344 1 90.5 71 ILE B N 1
ATOM 5456 C CA . ILE B 1 71 ? 27.359 39.562 14.297 1 90.5 71 ILE B CA 1
ATOM 5457 C C . ILE B 1 71 ? 25.969 38.938 14.32 1 90.5 71 ILE B C 1
ATOM 5459 O O . ILE B 1 71 ? 25.562 38.344 15.32 1 90.5 71 ILE B O 1
ATOM 5463 N N . LEU B 1 72 ? 25.281 39.094 13.25 1 95.88 72 LEU B N 1
ATOM 5464 C CA . LEU B 1 72 ? 23.906 38.625 13.188 1 95.88 72 LEU B CA 1
ATOM 5465 C C . LEU B 1 72 ? 23.844 37.094 13.406 1 95.88 72 LEU B C 1
ATOM 5467 O O . LEU B 1 72 ? 24.703 36.375 12.93 1 95.88 72 LEU B O 1
ATOM 5471 N N . ARG B 1 73 ? 22.844 36.656 14.133 1 97.25 73 ARG B N 1
ATOM 5472 C CA . ARG B 1 73 ? 22.531 35.25 14.195 1 97.25 73 ARG B CA 1
ATOM 5473 C C . ARG B 1 73 ? 22.094 34.719 12.828 1 97.25 73 ARG B C 1
ATOM 5475 O O . ARG B 1 73 ? 21.422 35.438 12.07 1 97.25 73 ARG B O 1
ATOM 5482 N N . ILE B 1 74 ? 22.531 33.562 12.461 1 97.75 74 ILE B N 1
ATOM 5483 C CA . ILE B 1 74 ? 22.188 33 11.156 1 97.75 74 ILE B CA 1
ATOM 5484 C C . ILE B 1 74 ? 21.234 31.828 11.32 1 97.75 74 ILE B C 1
ATOM 5486 O O . ILE B 1 74 ? 21.641 30.781 11.836 1 97.75 74 ILE B O 1
ATOM 5490 N N . ARG B 1 75 ? 20 32 10.93 1 98.25 75 ARG B N 1
ATOM 5491 C CA . ARG B 1 75 ? 19.078 30.875 10.859 1 98.25 75 ARG B CA 1
ATOM 5492 C C . ARG B 1 75 ? 19.406 29.969 9.672 1 98.25 75 ARG B C 1
ATOM 5494 O O . ARG B 1 75 ? 19.297 30.391 8.523 1 98.25 75 ARG B O 1
ATOM 5501 N N . LYS B 1 76 ? 19.719 28.75 10 1 98.5 76 LYS B N 1
ATOM 5502 C CA . LYS B 1 76 ? 20.094 27.781 8.969 1 98.5 76 LYS B CA 1
ATOM 5503 C C . LYS B 1 76 ? 19 26.734 8.781 1 98.5 76 LYS B C 1
ATOM 5505 O O . LYS B 1 76 ? 18.188 26.5 9.688 1 98.5 76 LYS B O 1
ATOM 5510 N N . GLU B 1 77 ? 19.016 26.266 7.539 1 98.69 77 GLU B N 1
ATOM 5511 C CA . GLU B 1 77 ? 18.156 25.094 7.344 1 98.69 77 GLU B CA 1
ATOM 5512 C C . GLU B 1 77 ? 18.578 23.938 8.25 1 98.69 77 GLU B C 1
ATOM 5514 O O . GLU B 1 77 ? 19.781 23.656 8.383 1 98.69 77 GLU B O 1
ATOM 5519 N N . TYR B 1 78 ? 17.625 23.312 8.836 1 98.5 78 TYR B N 1
ATOM 5520 C CA . TYR B 1 78 ? 17.844 22.297 9.852 1 98.5 78 TYR B CA 1
ATOM 5521 C C . TYR B 1 78 ? 18.859 21.266 9.367 1 98.5 78 TYR B C 1
ATOM 5523 O O . TYR B 1 78 ? 19.75 20.859 10.125 1 98.5 78 TYR B O 1
ATOM 5531 N N . ARG B 1 79 ? 18.859 20.812 8.133 1 97.19 79 ARG B N 1
ATOM 5532 C CA . ARG B 1 79 ? 19.672 19.734 7.598 1 97.19 79 ARG B CA 1
ATOM 5533 C C . ARG B 1 79 ? 21.031 20.266 7.133 1 97.19 79 ARG B C 1
ATOM 5535 O O . ARG B 1 79 ? 21.859 19.5 6.637 1 97.19 79 ARG B O 1
ATOM 5542 N N . MET B 1 80 ? 21.172 21.562 7.277 1 97.69 80 MET B N 1
ATOM 5543 C CA . MET B 1 80 ? 22.453 22.203 6.988 1 97.69 80 MET B CA 1
ATOM 5544 C C . MET B 1 80 ? 23.266 22.406 8.266 1 97.69 80 MET B C 1
ATOM 5546 O O . MET B 1 80 ? 24.438 22.766 8.219 1 97.69 80 MET B O 1
ATOM 5550 N N . LEU B 1 81 ? 22.625 22.156 9.383 1 98.06 81 LEU B N 1
ATOM 5551 C CA . LEU B 1 81 ? 23.328 22.297 10.656 1 98.06 81 LEU B CA 1
ATOM 5552 C C . LEU B 1 81 ? 24.453 21.266 10.781 1 98.06 81 LEU B C 1
ATOM 5554 O O . LEU B 1 81 ? 24.328 20.141 10.289 1 98.06 81 LEU B O 1
ATOM 5558 N N . THR B 1 82 ? 25.484 21.641 11.445 1 96.31 82 THR B N 1
ATOM 5559 C CA . THR B 1 82 ? 26.453 20.641 11.867 1 96.31 82 THR B CA 1
ATOM 5560 C C . THR B 1 82 ? 25.875 19.75 12.953 1 96.31 82 THR B C 1
ATOM 5562 O O . THR B 1 82 ? 24.844 20.062 13.547 1 96.31 82 THR B O 1
ATOM 5565 N N . LYS B 1 83 ? 26.5 18.672 13.172 1 95.56 83 LYS B N 1
ATOM 5566 C CA . LYS B 1 83 ? 26.047 17.75 14.211 1 95.56 83 LYS B CA 1
ATOM 5567 C C . LYS B 1 83 ? 26 18.438 15.57 1 95.56 83 LYS B C 1
ATOM 5569 O O . LYS B 1 83 ? 25.031 18.266 16.328 1 95.56 83 LYS B O 1
ATOM 5574 N N . ASN B 1 84 ? 26.969 19.281 15.867 1 97.19 84 ASN B N 1
ATOM 5575 C CA . ASN B 1 84 ? 27.031 19.984 17.156 1 97.19 84 ASN B CA 1
ATOM 5576 C C . ASN B 1 84 ? 25.906 21.016 17.281 1 97.19 84 ASN B C 1
ATOM 5578 O O . ASN B 1 84 ? 25.297 21.141 18.344 1 97.19 84 ASN B O 1
ATOM 5582 N N . GLU B 1 85 ? 25.688 21.781 16.234 1 97.56 85 GLU B N 1
ATOM 5583 C CA . GLU B 1 85 ? 24.594 22.75 16.266 1 97.56 85 GLU B CA 1
ATOM 5584 C C . GLU B 1 85 ? 23.25 22.078 16.516 1 97.56 85 GLU B C 1
ATOM 5586 O O . GLU B 1 85 ? 22.438 22.578 17.297 1 97.56 85 GLU B O 1
ATOM 5591 N N . ARG B 1 86 ? 23.078 20.969 15.867 1 97.62 86 ARG B N 1
ATOM 5592 C CA . ARG B 1 86 ? 21.812 20.25 15.992 1 97.62 86 ARG B CA 1
ATOM 5593 C C . ARG B 1 86 ? 21.656 19.688 17.406 1 97.62 86 ARG B C 1
ATOM 5595 O O . ARG B 1 86 ? 20.562 19.766 17.984 1 97.62 86 ARG B O 1
ATOM 5602 N N . ASN B 1 87 ? 22.703 19.109 17.891 1 97.44 87 ASN B N 1
ATOM 5603 C CA . ASN B 1 87 ? 22.672 18.562 19.25 1 97.44 87 ASN B CA 1
ATOM 5604 C C . ASN B 1 87 ? 22.375 19.656 20.281 1 97.44 87 ASN B C 1
ATOM 5606 O O . ASN B 1 87 ? 21.609 19.438 21.219 1 97.44 87 ASN B O 1
ATOM 5610 N N . ASP B 1 88 ? 22.984 20.797 20.062 1 98.31 88 ASP B N 1
ATOM 5611 C CA . ASP B 1 88 ? 22.766 21.922 20.984 1 98.31 88 ASP B CA 1
ATOM 5612 C C . ASP B 1 88 ? 21.328 22.406 20.922 1 98.31 88 ASP B C 1
ATOM 5614 O O . ASP B 1 88 ? 20.719 22.719 21.953 1 98.31 88 ASP B O 1
ATOM 5618 N N . TYR B 1 89 ? 20.844 22.484 19.781 1 98.31 89 TYR B N 1
ATOM 5619 C CA . TYR B 1 89 ? 19.453 22.906 19.609 1 98.31 89 TYR B CA 1
ATOM 5620 C C . TYR B 1 89 ? 18.516 21.953 20.328 1 98.31 89 TYR B C 1
ATOM 5622 O O . TYR B 1 89 ? 17.672 22.375 21.125 1 98.31 89 TYR B O 1
ATOM 5630 N N . HIS B 1 90 ? 18.688 20.609 20.094 1 98.38 90 HIS B N 1
ATOM 5631 C CA . HIS B 1 90 ? 17.812 19.609 20.719 1 98.38 90 HIS B CA 1
ATOM 5632 C C . HIS B 1 90 ? 17.953 19.625 22.234 1 98.38 90 HIS B C 1
ATOM 5634 O O . HIS B 1 90 ? 16.953 19.547 22.953 1 98.38 90 HIS B O 1
ATOM 5640 N N . ARG B 1 91 ? 19.156 19.75 22.609 1 98.19 91 ARG B N 1
ATOM 5641 C CA . ARG B 1 91 ? 19.406 19.781 24.047 1 98.19 91 ARG B CA 1
ATOM 5642 C C . ARG B 1 91 ? 18.734 20.984 24.703 1 98.19 91 ARG B C 1
ATOM 5644 O O . ARG B 1 91 ? 18.125 20.859 25.766 1 98.19 91 ARG B O 1
ATOM 5651 N N . ALA B 1 92 ? 18.828 22.125 24.047 1 98.69 92 ALA B N 1
ATOM 5652 C CA . ALA B 1 92 ? 18.219 23.328 24.578 1 98.69 92 ALA B CA 1
ATOM 5653 C C . ALA B 1 92 ? 16.703 23.172 24.688 1 98.69 92 ALA B C 1
ATOM 5655 O O . ALA B 1 92 ? 16.094 23.562 25.688 1 98.69 92 ALA B O 1
ATOM 5656 N N . VAL B 1 93 ? 16.078 22.625 23.719 1 98.5 93 VAL B N 1
ATOM 5657 C CA . VAL B 1 93 ? 14.641 22.422 23.719 1 98.5 93 VAL B CA 1
ATOM 5658 C C . VAL B 1 93 ? 14.25 21.453 24.828 1 98.5 93 VAL B C 1
ATOM 5660 O O . VAL B 1 93 ? 13.297 21.688 25.562 1 98.5 93 VAL B O 1
ATOM 5663 N N . GLN B 1 94 ? 15.023 20.375 24.953 1 97.94 94 GLN B N 1
ATOM 5664 C CA . GLN B 1 94 ? 14.75 19.359 25.969 1 97.94 94 GLN B CA 1
ATOM 5665 C C . GLN B 1 94 ? 14.891 19.953 27.375 1 97.94 94 GLN B C 1
ATOM 5667 O O . GLN B 1 94 ? 14.086 19.641 28.25 1 97.94 94 GLN B O 1
ATOM 5672 N N . LEU B 1 95 ? 15.883 20.766 27.5 1 98.06 95 LEU B N 1
ATOM 5673 C CA . LEU B 1 95 ? 16.109 21.359 28.812 1 98.06 95 LEU B CA 1
ATOM 5674 C C . LEU B 1 95 ? 15.039 22.375 29.141 1 98.06 95 LEU B C 1
ATOM 5676 O O . LEU B 1 95 ? 14.656 22.531 30.312 1 98.06 95 LEU B O 1
ATOM 5680 N N . LEU B 1 96 ? 14.492 23.109 28.109 1 97.56 96 LEU B N 1
ATOM 5681 C CA . LEU B 1 96 ? 13.352 23.984 28.328 1 97.56 96 LEU B CA 1
ATOM 5682 C C . LEU B 1 96 ? 12.156 23.203 28.844 1 97.56 96 LEU B C 1
ATOM 5684 O O . LEU B 1 96 ? 11.422 23.672 29.719 1 97.56 96 LEU B O 1
ATOM 5688 N N . LYS B 1 97 ? 11.961 22.016 28.328 1 96.19 97 LYS B N 1
ATOM 5689 C CA . LYS B 1 97 ? 10.844 21.156 28.719 1 96.19 97 LYS B CA 1
ATOM 5690 C C . LYS B 1 97 ? 11.008 20.641 30.141 1 96.19 97 LYS B C 1
ATOM 5692 O O . LYS B 1 97 ? 10.031 20.453 30.859 1 96.19 97 LYS B O 1
ATOM 5697 N N . GLN B 1 98 ? 12.234 20.5 30.562 1 95.75 98 GLN B N 1
ATOM 5698 C CA . GLN B 1 98 ? 12.531 19.938 31.875 1 95.75 98 GLN B CA 1
ATOM 5699 C C . GLN B 1 98 ? 12.477 21.016 32.969 1 95.75 98 GLN B C 1
ATOM 5701 O O . GLN B 1 98 ? 12.266 20.703 34.125 1 95.75 98 GLN B O 1
ATOM 5706 N N . ASP B 1 99 ? 12.672 22.266 32.531 1 96.94 99 ASP B N 1
ATOM 5707 C CA . ASP B 1 99 ? 12.734 23.359 33.5 1 96.94 99 ASP B CA 1
ATOM 5708 C C . ASP B 1 99 ? 11.336 23.734 34 1 96.94 99 ASP B C 1
ATOM 5710 O O . ASP B 1 99 ? 10.609 24.438 33.281 1 96.94 99 ASP B O 1
ATOM 5714 N N . GLN B 1 100 ? 10.984 23.5 35.25 1 94.44 100 GLN B N 1
ATOM 5715 C CA . GLN B 1 100 ? 9.648 23.734 35.812 1 94.44 100 GLN B CA 1
ATOM 5716 C C . GLN B 1 100 ? 9.594 25.031 36.594 1 94.44 100 GLN B C 1
ATOM 5718 O O . GLN B 1 100 ? 8.648 25.266 37.344 1 94.44 100 GLN B O 1
ATOM 5723 N N . SER B 1 101 ? 10.578 25.922 36.344 1 95.44 101 SER B N 1
ATOM 5724 C CA . SER B 1 101 ? 10.609 27.172 37.094 1 95.44 101 SER B CA 1
ATOM 5725 C C . SER B 1 101 ? 9.492 28.109 36.625 1 95.44 101 SER B C 1
ATOM 5727 O O . SER B 1 101 ? 9.133 29.047 37.344 1 95.44 101 SER B O 1
ATOM 5729 N N . VAL B 1 102 ? 9.023 27.938 35.438 1 94.62 102 VAL B N 1
ATOM 5730 C CA . VAL B 1 102 ? 7.797 28.562 34.938 1 94.62 102 VAL B CA 1
ATOM 5731 C C . VAL B 1 102 ? 6.746 27.484 34.656 1 94.62 102 VAL B C 1
ATOM 5733 O O . VAL B 1 102 ? 6.965 26.594 33.812 1 94.62 102 VAL B O 1
ATOM 5736 N N . PHE B 1 103 ? 5.664 27.531 35.281 1 89.19 103 PHE B N 1
ATOM 5737 C CA . PHE B 1 103 ? 4.66 26.469 35.219 1 89.19 103 PHE B CA 1
ATOM 5738 C C . PHE B 1 103 ? 4.051 26.406 33.812 1 89.19 103 PHE B C 1
ATOM 5740 O O . PHE B 1 103 ? 3.697 27.422 33.219 1 89.19 103 PHE B O 1
ATOM 5747 N N . PRO B 1 104 ? 3.746 25.109 33.375 1 90.25 104 PRO B N 1
ATOM 5748 C CA . PRO B 1 104 ? 4.133 23.797 33.906 1 90.25 104 PRO B CA 1
ATOM 5749 C C . PRO B 1 104 ? 5.602 23.469 33.656 1 90.25 104 PRO B C 1
ATOM 5751 O O . PRO B 1 104 ? 6.195 22.672 34.375 1 90.25 104 PRO B O 1
ATOM 5754 N N . ASN B 1 105 ? 6.191 23.953 32.719 1 93.81 105 ASN B N 1
ATOM 5755 C CA . ASN B 1 105 ? 7.598 24.031 32.344 1 93.81 105 ASN B CA 1
ATOM 5756 C C . ASN B 1 105 ? 7.84 25.125 31.297 1 93.81 105 ASN B C 1
ATOM 5758 O O . ASN B 1 105 ? 6.895 25.641 30.703 1 93.81 105 ASN B O 1
ATOM 5762 N N . LYS B 1 106 ? 9.023 25.5 31.078 1 96.44 106 LYS B N 1
ATOM 5763 C CA . LYS B 1 106 ? 9.336 26.672 30.266 1 96.44 106 LYS B CA 1
ATOM 5764 C C . LYS B 1 106 ? 8.898 26.469 28.828 1 96.44 106 LYS B C 1
ATOM 5766 O O . LYS B 1 106 ? 8.453 27.406 28.156 1 96.44 106 LYS B O 1
ATOM 5771 N N . TYR B 1 107 ? 9.062 25.25 28.328 1 96.44 107 TYR B N 1
ATOM 5772 C CA . TYR B 1 107 ? 8.609 25.016 26.953 1 96.44 107 TYR B CA 1
ATOM 5773 C C . TYR B 1 107 ? 7.098 25.188 26.844 1 96.44 107 TYR B C 1
ATOM 5775 O O . TYR B 1 107 ? 6.609 25.922 26 1 96.44 107 TYR B O 1
ATOM 5783 N N . ASP B 1 108 ? 6.344 24.531 27.688 1 93.38 108 ASP B N 1
ATOM 5784 C CA . ASP B 1 108 ? 4.883 24.562 27.641 1 93.38 108 ASP B CA 1
ATOM 5785 C C . ASP B 1 108 ? 4.355 25.953 27.969 1 93.38 108 ASP B C 1
ATOM 5787 O O . ASP B 1 108 ? 3.295 26.359 27.484 1 93.38 108 ASP B O 1
ATOM 5791 N N . ALA B 1 109 ? 5.094 26.625 28.734 1 93.31 109 ALA B N 1
ATOM 5792 C CA . ALA B 1 109 ? 4.703 28.016 29.016 1 93.31 109 ALA B CA 1
ATOM 5793 C C . ALA B 1 109 ? 4.691 28.844 27.734 1 93.31 109 ALA B C 1
ATOM 5795 O O . ALA B 1 109 ? 3.75 29.609 27.5 1 93.31 109 ALA B O 1
ATOM 5796 N N . ILE B 1 110 ? 5.727 28.688 26.953 1 94.62 110 ILE B N 1
ATOM 5797 C CA . ILE B 1 110 ? 5.789 29.406 25.688 1 94.62 110 ILE B CA 1
ATOM 5798 C C . ILE B 1 110 ? 4.668 28.922 24.766 1 94.62 110 ILE B C 1
ATOM 5800 O O . ILE B 1 110 ? 4 29.734 24.125 1 94.62 110 ILE B O 1
ATOM 5804 N N . VAL B 1 111 ? 4.438 27.625 24.75 1 92.31 111 VAL B N 1
ATOM 5805 C CA . VAL B 1 111 ? 3.389 27.031 23.938 1 92.31 111 VAL B CA 1
ATOM 5806 C C . VAL B 1 111 ? 2.031 27.594 24.328 1 92.31 111 VAL B C 1
ATOM 5808 O O . VAL B 1 111 ? 1.225 27.953 23.469 1 92.31 111 VAL B O 1
ATOM 5811 N N . ASN B 1 112 ? 1.811 27.703 25.594 1 89.19 112 ASN B N 1
ATOM 5812 C CA . ASN B 1 112 ? 0.54 28.188 26.125 1 89.19 112 ASN B CA 1
ATOM 5813 C C . ASN B 1 112 ? 0.308 29.656 25.766 1 89.19 112 ASN B C 1
ATOM 5815 O O . ASN B 1 112 ? -0.836 30.094 25.625 1 89.19 112 ASN B O 1
ATOM 5819 N N . PHE B 1 113 ? 1.363 30.344 25.594 1 89.5 113 PHE B N 1
ATOM 5820 C CA . PHE B 1 113 ? 1.256 31.75 25.203 1 89.5 113 PHE B CA 1
ATOM 5821 C C . PHE B 1 113 ? 0.64 31.875 23.812 1 89.5 113 PHE B C 1
ATOM 5823 O O . PHE B 1 113 ? -0.082 32.844 23.531 1 89.5 113 PHE B O 1
ATOM 5830 N N . HIS B 1 114 ? 0.877 30.922 22.969 1 89.12 114 HIS B N 1
ATOM 5831 C CA . HIS B 1 114 ? 0.347 30.891 21.625 1 89.12 114 HIS B CA 1
ATOM 5832 C C . HIS B 1 114 ? -1.101 30.406 21.609 1 89.12 114 HIS B C 1
ATOM 5834 O O . HIS B 1 114 ? -1.85 30.719 20.672 1 89.12 114 HIS B O 1
ATOM 5840 N N . ARG B 1 115 ? -1.622 29.734 22.641 1 78.62 115 ARG B N 1
ATOM 5841 C CA . ARG B 1 115 ? -2.963 29.172 22.75 1 78.62 115 ARG B CA 1
ATOM 5842 C C . ARG B 1 115 ? -3.963 30.219 23.234 1 78.62 115 ARG B C 1
ATOM 5844 O O . ARG B 1 115 ? -5.168 30.078 23.016 1 78.62 115 ARG B O 1
ATOM 5851 N N . GLY B 1 116 ? -3.49 31.281 23.844 1 68.31 116 GLY B N 1
ATOM 5852 C CA . GLY B 1 116 ? -4.332 32.219 24.562 1 68.31 116 GLY B CA 1
ATOM 5853 C C . GLY B 1 116 ? -4.898 33.312 23.656 1 68.31 116 GLY B C 1
ATOM 5854 O O . GLY B 1 116 ? -5.254 33.031 22.5 1 68.31 116 GLY B O 1
ATOM 5855 N N . ASP B 1 117 ? -5.07 34.375 24.188 1 68.12 117 ASP B N 1
ATOM 5856 C CA . ASP B 1 117 ? -5.723 35.531 23.578 1 68.12 117 ASP B CA 1
ATOM 5857 C C . ASP B 1 117 ? -4.961 36 22.344 1 68.12 117 ASP B C 1
ATOM 5859 O O . ASP B 1 117 ? -5.492 36.781 21.547 1 68.12 117 ASP B O 1
ATOM 5863 N N . ALA B 1 118 ? -3.811 35.375 22.203 1 75.56 118 ALA B N 1
ATOM 5864 C CA . ALA B 1 118 ? -2.951 35.875 21.125 1 75.56 118 ALA B CA 1
ATOM 5865 C C . ALA B 1 118 ? -3.391 35.312 19.781 1 75.56 118 ALA B C 1
ATOM 5867 O O . ALA B 1 118 ? -2.986 35.812 18.719 1 75.56 118 ALA B O 1
ATOM 5868 N N . ILE B 1 119 ? -4.309 34.375 19.75 1 71.62 119 ILE B N 1
ATOM 5869 C CA . ILE B 1 119 ? -4.625 33.656 18.531 1 71.62 119 ILE B CA 1
ATOM 5870 C C . ILE B 1 119 ? -5.27 34.594 17.516 1 71.62 119 ILE B C 1
ATOM 5872 O O . ILE B 1 119 ? -4.992 34.5 16.312 1 71.62 119 ILE B O 1
ATOM 5876 N N . GLY B 1 120 ? -6.055 35.531 17.953 1 70.12 120 GLY B N 1
ATOM 5877 C CA . GLY B 1 120 ? -6.75 36.406 17.031 1 70.12 120 GLY B CA 1
ATOM 5878 C C . GLY B 1 120 ? -5.816 37.281 16.234 1 70.12 120 GLY B C 1
ATOM 5879 O O . GLY B 1 120 ? -5.945 37.406 15.016 1 70.12 120 GLY B O 1
ATOM 5880 N N . SER B 1 121 ? -4.805 37.812 16.891 1 76.75 121 SER B N 1
ATOM 5881 C CA . SER B 1 121 ? -3.84 38.688 16.219 1 76.75 121 SER B CA 1
ATOM 5882 C C . SER B 1 121 ? -2.785 37.844 15.477 1 76.75 121 SER B C 1
ATOM 5884 O O . SER B 1 121 ? -2.209 38.312 14.492 1 76.75 121 SER B O 1
ATOM 5886 N N . ALA B 1 122 ? -2.656 36.688 15.93 1 87.62 122 ALA B N 1
ATOM 5887 C CA . ALA B 1 122 ? -1.592 35.844 15.375 1 87.62 122 ALA B CA 1
ATOM 5888 C C . ALA B 1 122 ? -2.01 35.25 14.047 1 87.62 122 ALA B C 1
ATOM 5890 O O . ALA B 1 122 ? -1.162 34.844 13.25 1 87.62 122 ALA B O 1
ATOM 5891 N N . HIS B 1 123 ? -3.375 35.219 13.797 1 89.19 123 HIS B N 1
ATOM 5892 C CA . HIS B 1 123 ? -3.83 34.531 12.609 1 89.19 123 HIS B CA 1
ATOM 5893 C C . HIS B 1 123 ? -4.93 35.312 11.898 1 89.19 123 HIS B C 1
ATOM 5895 O O . HIS B 1 123 ? -5.488 36.25 12.453 1 89.19 123 HIS B O 1
ATOM 5901 N N . PHE B 1 124 ? -5.148 35.031 10.656 1 87.5 124 PHE B N 1
ATOM 5902 C CA . PHE B 1 124 ? -6.289 35.438 9.844 1 87.5 124 PHE B CA 1
ATOM 5903 C C . PHE B 1 124 ? -6.203 36.906 9.484 1 87.5 124 PHE B C 1
ATOM 5905 O O . PHE B 1 124 ? -7.227 37.594 9.297 1 87.5 124 PHE B O 1
ATOM 5912 N N . GLY B 1 125 ? -4.922 37.469 9.469 1 90.94 125 GLY B N 1
ATOM 5913 C CA . GLY B 1 125 ? -4.797 38.875 9.141 1 90.94 125 GLY B CA 1
ATOM 5914 C C . GLY B 1 125 ? -3.367 39.281 8.844 1 90.94 125 GLY B C 1
ATOM 5915 O O . GLY B 1 125 ? -2.471 38.438 8.773 1 90.94 125 GLY B O 1
ATOM 5916 N N . PRO B 1 126 ? -3.225 40.594 8.688 1 95.75 126 PRO B N 1
ATOM 5917 C CA . PRO B 1 126 ? -1.919 41.094 8.25 1 95.75 126 PRO B CA 1
ATOM 5918 C C . PRO B 1 126 ? -0.86 41 9.352 1 95.75 126 PRO B C 1
ATOM 5920 O O . PRO B 1 126 ? 0.336 41.125 9.07 1 95.75 126 PRO B O 1
ATOM 5923 N N . ALA B 1 127 ? -1.279 40.781 10.57 1 95.69 127 ALA B N 1
ATOM 5924 C CA . ALA B 1 127 ? -0.315 40.719 11.664 1 95.69 127 ALA B CA 1
ATOM 5925 C C . ALA B 1 127 ? 0.364 39.344 11.703 1 95.69 127 ALA B C 1
ATOM 5927 O O . ALA B 1 127 ? 1.351 39.156 12.422 1 95.69 127 ALA B O 1
ATOM 5928 N N . PHE B 1 128 ? -0.051 38.469 10.883 1 95.81 128 PHE B N 1
ATOM 5929 C CA . PHE B 1 128 ? 0.346 37.062 10.914 1 95.81 128 PHE B CA 1
ATOM 5930 C C . PHE B 1 128 ? 1.863 36.938 10.867 1 95.81 128 PHE B C 1
ATOM 5932 O O . PHE B 1 128 ? 2.467 36.312 11.75 1 95.81 128 PHE B O 1
ATOM 5939 N N . PRO B 1 129 ? 2.559 37.438 9.844 1 97.56 129 PRO B N 1
ATOM 5940 C CA . PRO B 1 129 ? 4.004 37.188 9.789 1 97.56 129 PRO B CA 1
ATOM 5941 C C . PRO B 1 129 ? 4.758 37.875 10.922 1 97.56 129 PRO B C 1
ATOM 5943 O O . PRO B 1 129 ? 5.684 37.312 11.492 1 97.56 129 PRO B O 1
ATOM 5946 N N . GLY B 1 130 ? 4.352 39.125 11.266 1 96.31 130 GLY B N 1
ATOM 5947 C CA . GLY B 1 130 ? 5.023 39.844 12.32 1 96.31 130 GLY B CA 1
ATOM 5948 C C . GLY B 1 130 ? 4.875 39.188 13.688 1 96.31 130 GLY B C 1
ATOM 5949 O O . GLY B 1 130 ? 5.84 39.125 14.445 1 96.31 130 GLY B O 1
ATOM 5950 N N . TRP B 1 131 ? 3.66 38.812 13.977 1 96.31 131 TRP B N 1
ATOM 5951 C CA . TRP B 1 131 ? 3.412 38.188 15.266 1 96.31 131 TRP B CA 1
ATOM 5952 C C . TRP B 1 131 ? 4.27 36.938 15.438 1 96.31 131 TRP B C 1
ATOM 5954 O O . TRP B 1 131 ? 4.883 36.75 16.484 1 96.31 131 TRP B O 1
ATOM 5964 N N . HIS B 1 132 ? 4.324 36.094 14.445 1 97.56 132 HIS B N 1
ATOM 5965 C CA . HIS B 1 132 ? 5.059 34.844 14.547 1 97.56 132 HIS B CA 1
ATOM 5966 C C . HIS B 1 132 ? 6.562 35.062 14.531 1 97.56 132 HIS B C 1
ATOM 5968 O O . HIS B 1 132 ? 7.32 34.312 15.156 1 97.56 132 HIS B O 1
ATOM 5974 N N . ARG B 1 133 ? 7.023 36.094 13.812 1 97.5 133 ARG B N 1
ATOM 5975 C CA . ARG B 1 133 ? 8.422 36.5 13.883 1 97.5 133 ARG B CA 1
ATOM 5976 C C . ARG B 1 133 ? 8.836 36.781 15.32 1 97.5 133 ARG B C 1
ATOM 5978 O O . ARG B 1 133 ? 9.875 36.312 15.789 1 97.5 133 ARG B O 1
ATOM 5985 N N . ILE B 1 134 ? 8.023 37.5 16.016 1 96.5 134 ILE B N 1
ATOM 5986 C CA . ILE B 1 134 ? 8.273 37.844 17.406 1 96.5 134 ILE B CA 1
ATOM 5987 C C . ILE B 1 134 ? 8.227 36.594 18.266 1 96.5 134 ILE B C 1
ATOM 5989 O O . ILE B 1 134 ? 9.078 36.406 19.141 1 96.5 134 ILE B O 1
ATOM 5993 N N . PHE B 1 135 ? 7.246 35.781 18.047 1 96.56 135 PHE B N 1
ATOM 5994 C CA . PHE B 1 135 ? 7.098 34.531 18.812 1 96.56 135 PHE B CA 1
ATOM 5995 C C . PHE B 1 135 ? 8.32 33.656 18.641 1 96.56 135 PHE B C 1
ATOM 5997 O O . PHE B 1 135 ? 8.805 33.062 19.609 1 96.56 135 PHE B O 1
ATOM 6004 N N . CYS B 1 136 ? 8.867 33.562 17.406 1 98 136 CYS B N 1
ATOM 6005 C CA . CYS B 1 136 ? 10.078 32.781 17.141 1 98 136 CYS B CA 1
ATOM 6006 C C . CYS B 1 136 ? 11.273 33.375 17.875 1 98 136 CYS B C 1
ATOM 6008 O O . CYS B 1 136 ? 12.125 32.656 18.375 1 98 136 CYS B O 1
ATOM 6010 N N . LEU B 1 137 ? 11.328 34.656 17.906 1 97.62 137 LEU B N 1
ATOM 6011 C CA . LEU B 1 137 ? 12.406 35.344 18.625 1 97.62 137 LEU B CA 1
ATOM 6012 C C . LEU B 1 137 ? 12.336 35.031 20.125 1 97.62 137 LEU B C 1
ATOM 6014 O O . LEU B 1 137 ? 13.367 34.75 20.75 1 97.62 137 LEU B O 1
ATOM 6018 N N . ILE B 1 138 ? 11.133 35.062 20.672 1 97.44 138 ILE B N 1
ATOM 6019 C CA . ILE B 1 138 ? 10.922 34.719 22.094 1 97.44 138 ILE B CA 1
ATOM 6020 C C . ILE B 1 138 ? 11.422 33.312 22.375 1 97.44 138 ILE B C 1
ATOM 6022 O O . ILE B 1 138 ? 12.141 33.094 23.359 1 97.44 138 ILE B O 1
ATOM 6026 N N . PHE B 1 139 ? 11.078 32.406 21.578 1 98.25 139 PHE B N 1
ATOM 6027 C CA . PHE B 1 139 ? 11.523 31.016 21.734 1 98.25 139 PHE B CA 1
ATOM 6028 C C . PHE B 1 139 ? 13.039 30.922 21.656 1 98.25 139 PHE B C 1
ATOM 6030 O O . PHE B 1 139 ? 13.664 30.234 22.469 1 98.25 139 PHE B O 1
ATOM 6037 N N . GLU B 1 140 ? 13.609 31.578 20.609 1 98.38 140 GLU B N 1
ATOM 6038 C CA . GLU B 1 140 ? 15.062 31.562 20.438 1 98.38 140 GLU B CA 1
ATOM 6039 C C . GLU B 1 140 ? 15.766 32.156 21.656 1 98.38 140 GLU B C 1
ATOM 6041 O O . GLU B 1 140 ? 16.797 31.625 22.094 1 98.38 140 GLU B O 1
ATOM 6046 N N . GLU B 1 141 ? 15.234 33.25 22.234 1 98.12 141 GLU B N 1
ATOM 6047 C CA . GLU B 1 141 ? 15.805 33.812 23.438 1 98.12 141 GLU B CA 1
ATOM 6048 C C . GLU B 1 141 ? 15.75 32.844 24.609 1 98.12 141 GLU B C 1
ATOM 6050 O O . GLU B 1 141 ? 16.672 32.781 25.406 1 98.12 141 GLU B O 1
ATOM 6055 N N . ALA B 1 142 ? 14.656 32.125 24.719 1 98.5 142 ALA B N 1
ATOM 6056 C CA . ALA B 1 142 ? 14.539 31.109 25.75 1 98.5 142 ALA B CA 1
ATOM 6057 C C . ALA B 1 142 ? 15.602 30.031 25.594 1 98.5 142 ALA B C 1
ATOM 6059 O O . ALA B 1 142 ? 16.219 29.609 26.562 1 98.5 142 ALA B O 1
ATOM 6060 N N . LEU B 1 143 ? 15.852 29.609 24.359 1 98.62 143 LEU B N 1
ATOM 6061 C CA . LEU B 1 143 ? 16.875 28.609 24.078 1 98.62 143 LEU B CA 1
ATOM 6062 C C . LEU B 1 143 ? 18.25 29.141 24.469 1 98.62 143 LEU B C 1
ATOM 6064 O O . LEU B 1 143 ? 19.047 28.406 25.062 1 98.62 143 LEU B O 1
ATOM 6068 N N . ARG B 1 144 ? 18.516 30.359 24.188 1 97.44 144 ARG B N 1
ATOM 6069 C CA . ARG B 1 144 ? 19.828 30.953 24.375 1 97.44 144 ARG B CA 1
ATOM 6070 C C . ARG B 1 144 ? 20.094 31.234 25.844 1 97.44 144 ARG B C 1
ATOM 6072 O O . ARG B 1 144 ? 21.25 31.422 26.25 1 97.44 144 ARG B O 1
ATOM 6079 N N . GLU B 1 145 ? 19.016 31.25 26.656 1 96.62 145 GLU B N 1
ATOM 6080 C CA . GLU B 1 145 ? 19.234 31.297 28.094 1 96.62 145 GLU B CA 1
ATOM 6081 C C . GLU B 1 145 ? 19.906 30.031 28.594 1 96.62 145 GLU B C 1
ATOM 6083 O O . GLU B 1 145 ? 20.594 30.031 29.625 1 96.62 145 GLU B O 1
ATOM 6088 N N . ILE B 1 146 ? 19.766 28.953 27.875 1 97.38 146 ILE B N 1
ATOM 6089 C CA . ILE B 1 146 ? 20.328 27.656 28.266 1 97.38 146 ILE B CA 1
ATOM 6090 C C . ILE B 1 146 ? 21.656 27.438 27.531 1 97.38 146 ILE B C 1
ATOM 6092 O O . ILE B 1 146 ? 22.672 27.172 28.156 1 97.38 146 ILE B O 1
ATOM 6096 N N . ILE B 1 147 ? 21.594 27.578 26.219 1 98.06 147 ILE B N 1
ATOM 6097 C CA . ILE B 1 147 ? 22.766 27.484 25.375 1 98.06 147 ILE B CA 1
ATOM 6098 C C . ILE B 1 147 ? 22.891 28.734 24.5 1 98.06 147 ILE B C 1
ATOM 6100 O O . ILE B 1 147 ? 22.266 28.828 23.438 1 98.06 147 ILE B O 1
ATOM 6104 N N . PRO B 1 148 ? 23.766 29.625 24.797 1 96.25 148 PRO B N 1
ATOM 6105 C CA . PRO B 1 148 ? 23.797 30.969 24.203 1 96.25 148 PRO B CA 1
ATOM 6106 C C . PRO B 1 148 ? 24.094 30.953 22.719 1 96.25 148 PRO B C 1
ATOM 6108 O O . PRO B 1 148 ? 23.75 31.906 22 1 96.25 148 PRO B O 1
ATOM 6111 N N . THR B 1 149 ? 24.656 29.891 22.203 1 95.94 149 THR B N 1
ATOM 6112 C CA . THR B 1 149 ? 25.109 29.875 20.828 1 95.94 149 THR B CA 1
ATOM 6113 C C . THR B 1 149 ? 24.016 29.344 19.906 1 95.94 149 THR B C 1
ATOM 6115 O O . THR B 1 149 ? 24.156 29.375 18.672 1 95.94 149 THR B O 1
ATOM 6118 N N . VAL B 1 150 ? 22.922 28.922 20.469 1 98.06 150 VAL B N 1
ATOM 6119 C CA . VAL B 1 150 ? 21.875 28.281 19.672 1 98.06 150 VAL B CA 1
ATOM 6120 C C . VAL B 1 150 ? 21.141 29.328 18.844 1 98.06 150 VAL B C 1
ATOM 6122 O O . VAL B 1 150 ? 20.812 30.406 19.344 1 98.06 150 VAL B O 1
ATOM 6125 N N . THR B 1 151 ? 20.984 29.109 17.594 1 98.06 151 THR B N 1
ATOM 6126 C CA . THR B 1 151 ? 20.094 29.844 16.703 1 98.06 151 THR B CA 1
ATOM 6127 C C . THR B 1 151 ? 18.984 28.953 16.172 1 98.06 151 THR B C 1
ATOM 6129 O O . THR B 1 151 ? 19.219 27.781 15.828 1 98.06 151 THR B O 1
ATOM 6132 N N . LEU B 1 152 ? 17.781 29.484 16.172 1 98.62 152 LEU B N 1
ATOM 6133 C CA . LEU B 1 152 ? 16.641 28.703 15.703 1 98.62 152 LEU B CA 1
ATOM 6134 C C . LEU B 1 152 ? 16.812 28.297 14.25 1 98.62 152 LEU B C 1
ATOM 6136 O O . LEU B 1 152 ? 16.938 29.156 13.367 1 98.62 152 LEU B O 1
ATOM 6140 N N . PRO B 1 153 ? 16.891 26.969 13.992 1 98.75 153 PRO B N 1
ATOM 6141 C CA . PRO B 1 153 ? 16.922 26.531 12.594 1 98.75 153 PRO B CA 1
ATOM 6142 C C . PRO B 1 153 ? 15.555 26.562 11.93 1 98.75 153 PRO B C 1
ATOM 6144 O O . PRO B 1 153 ? 14.531 26.625 12.617 1 98.75 153 PRO B O 1
ATOM 6147 N N . TYR B 1 154 ? 15.547 26.625 10.617 1 98.69 154 TYR B N 1
ATOM 6148 C CA . TYR B 1 154 ? 14.266 26.547 9.922 1 98.69 154 TYR B CA 1
ATOM 6149 C C . TYR B 1 154 ? 14.156 25.25 9.125 1 98.69 154 TYR B C 1
ATOM 6151 O O . TYR B 1 154 ? 15.164 24.656 8.75 1 98.69 154 TYR B O 1
ATOM 6159 N N . TRP B 1 155 ? 12.93 24.734 8.969 1 98.56 155 TRP B N 1
ATOM 6160 C CA . TRP B 1 155 ? 12.625 23.547 8.188 1 98.56 155 TRP B CA 1
ATOM 6161 C C . TRP B 1 155 ? 12.07 23.906 6.82 1 98.56 155 TRP B C 1
ATOM 6163 O O . TRP B 1 155 ? 10.891 24.25 6.691 1 98.56 155 TRP B O 1
ATOM 6173 N N . ASP B 1 156 ? 12.898 23.812 5.793 1 98.25 156 ASP B N 1
ATOM 6174 C CA . ASP B 1 156 ? 12.5 24.062 4.41 1 98.25 156 ASP B CA 1
ATOM 6175 C C . ASP B 1 156 ? 11.773 22.859 3.816 1 98.25 156 ASP B C 1
ATOM 6177 O O . ASP B 1 156 ? 12.398 21.984 3.232 1 98.25 156 ASP B O 1
ATOM 6181 N N . SER B 1 157 ? 10.453 22.953 3.85 1 97.12 157 SER B N 1
ATOM 6182 C CA . SER B 1 157 ? 9.633 21.812 3.432 1 97.12 157 SER B CA 1
ATOM 6183 C C . SER B 1 157 ? 9.695 21.625 1.92 1 97.12 157 SER B C 1
ATOM 6185 O O . SER B 1 157 ? 9.273 20.578 1.406 1 97.12 157 SER B O 1
ATOM 6187 N N . THR B 1 158 ? 10.188 22.609 1.126 1 96.56 158 THR B N 1
ATOM 6188 C CA . THR B 1 158 ? 10.289 22.453 -0.322 1 96.56 158 THR B CA 1
ATOM 6189 C C . THR B 1 158 ? 11.266 21.344 -0.68 1 96.56 158 THR B C 1
ATOM 6191 O O . THR B 1 158 ? 11.164 20.734 -1.752 1 96.56 158 THR B O 1
ATOM 6194 N N . LEU B 1 159 ? 12.234 21.078 0.247 1 96.75 159 LEU B N 1
ATOM 6195 C CA . LEU B 1 159 ? 13.203 20 0.039 1 96.75 159 LEU B CA 1
ATOM 6196 C C . LEU B 1 159 ? 12.523 18.641 0.106 1 96.75 159 LEU B C 1
ATOM 6198 O O . LEU B 1 159 ? 12.969 17.688 -0.542 1 96.75 159 LEU B O 1
ATOM 6202 N N . ASP B 1 160 ? 11.492 18.531 0.87 1 95.44 160 ASP B N 1
ATOM 6203 C CA . ASP B 1 160 ? 10.742 17.297 1.042 1 95.44 160 ASP B CA 1
ATOM 6204 C C . ASP B 1 160 ? 9.703 17.125 -0.068 1 95.44 160 ASP B C 1
ATOM 6206 O O . ASP B 1 160 ? 9.461 16 -0.523 1 95.44 160 ASP B O 1
ATOM 6210 N N . SER B 1 161 ? 9.125 18.266 -0.458 1 92.19 161 SER B N 1
ATOM 6211 C CA . SER B 1 161 ? 8.062 18.219 -1.456 1 92.19 161 SER B CA 1
ATOM 6212 C C . SER B 1 161 ? 8.562 17.656 -2.777 1 92.19 161 SER B C 1
ATOM 6214 O O . SER B 1 161 ? 7.773 17.156 -3.584 1 92.19 161 SER B O 1
ATOM 6216 N N . GLU B 1 162 ? 9.852 17.688 -2.977 1 86.25 162 GLU B N 1
ATOM 6217 C CA . GLU B 1 162 ? 10.461 17.203 -4.215 1 86.25 162 GLU B CA 1
ATOM 6218 C C . GLU B 1 162 ? 10.633 15.688 -4.195 1 86.25 162 GLU B C 1
ATOM 6220 O O . GLU B 1 162 ? 10.883 15.07 -5.234 1 86.25 162 GLU B O 1
ATOM 6225 N N . MET B 1 163 ? 10.438 15.156 -3.078 1 86.62 163 MET B N 1
ATOM 6226 C CA . MET B 1 163 ? 10.523 13.703 -2.957 1 86.62 163 MET B CA 1
ATOM 6227 C C . MET B 1 163 ? 9.273 13.039 -3.533 1 86.62 163 MET B C 1
ATOM 6229 O O . MET B 1 163 ? 8.219 13.656 -3.615 1 86.62 163 MET B O 1
ATOM 6233 N N . LYS B 1 164 ? 9.383 11.82 -3.832 1 77.38 164 LYS B N 1
ATOM 6234 C CA . LYS B 1 164 ? 8.211 11.055 -4.234 1 77.38 164 LYS B CA 1
ATOM 6235 C C . LYS B 1 164 ? 7.23 10.898 -3.076 1 77.38 164 LYS B C 1
ATOM 6237 O O . LYS B 1 164 ? 6.023 11.062 -3.256 1 77.38 164 LYS B O 1
ATOM 6242 N N . ASN B 1 165 ? 7.789 10.492 -1.969 1 80.62 165 ASN B N 1
ATOM 6243 C CA . ASN B 1 165 ? 7.055 10.406 -0.711 1 80.62 165 ASN B CA 1
ATOM 6244 C C . ASN B 1 165 ? 7.641 11.336 0.348 1 80.62 165 ASN B C 1
ATOM 6246 O O . ASN B 1 165 ? 8.492 10.922 1.135 1 80.62 165 ASN B O 1
ATOM 6250 N N . PRO B 1 166 ? 7.105 12.523 0.42 1 89.75 166 PRO B N 1
ATOM 6251 C CA . PRO B 1 166 ? 7.676 13.508 1.339 1 89.75 166 PRO B CA 1
ATOM 6252 C C . PRO B 1 166 ? 7.715 13.016 2.785 1 89.75 166 PRO B C 1
ATOM 6254 O O . PRO B 1 166 ? 8.586 13.43 3.559 1 89.75 166 PRO B O 1
ATOM 6257 N N . GLU B 1 167 ? 6.781 12.102 3.129 1 88.94 167 GLU B N 1
ATOM 6258 C CA . GLU B 1 167 ? 6.707 11.602 4.496 1 88.94 167 GLU B CA 1
ATOM 6259 C C . GLU B 1 167 ? 7.918 10.734 4.832 1 88.94 167 GLU B C 1
ATOM 6261 O O . GLU B 1 167 ? 8.18 10.445 6 1 88.94 167 GLU B O 1
ATOM 6266 N N . ASP B 1 168 ? 8.719 10.336 3.828 1 86 168 ASP B N 1
ATOM 6267 C CA . ASP B 1 168 ? 9.906 9.516 4.02 1 86 168 ASP B CA 1
ATOM 6268 C C . ASP B 1 168 ? 11.141 10.375 4.281 1 86 168 ASP B C 1
ATOM 6270 O O . ASP B 1 168 ? 12.25 9.852 4.422 1 86 168 ASP B O 1
ATOM 6274 N N . SER B 1 169 ? 10.969 11.656 4.391 1 92.62 169 SER B N 1
ATOM 6275 C CA . SER B 1 169 ? 12.094 12.562 4.605 1 92.62 169 SER B CA 1
ATOM 6276 C C . SER B 1 169 ? 12.875 12.188 5.863 1 92.62 169 SER B C 1
ATOM 6278 O O . SER B 1 169 ? 12.273 11.836 6.883 1 92.62 169 SER B O 1
ATOM 6280 N N . ILE B 1 170 ? 14.172 12.383 5.832 1 92.62 170 ILE B N 1
ATOM 6281 C CA . ILE B 1 170 ? 15.07 12.039 6.93 1 92.62 170 ILE B CA 1
ATOM 6282 C C . ILE B 1 170 ? 14.75 12.898 8.148 1 92.62 170 ILE B C 1
ATOM 6284 O O . ILE B 1 170 ? 15.07 12.531 9.281 1 92.62 170 ILE B O 1
ATOM 6288 N N . ILE B 1 171 ? 14.109 14.016 7.934 1 96.19 171 ILE B N 1
ATOM 6289 C CA . ILE B 1 171 ? 13.781 14.898 9.047 1 96.19 171 ILE B CA 1
ATOM 6290 C C . ILE B 1 171 ? 12.828 14.188 10.008 1 96.19 171 ILE B C 1
ATOM 6292 O O . ILE B 1 171 ? 12.836 14.461 11.211 1 96.19 171 ILE B O 1
ATOM 6296 N N . PHE B 1 172 ? 12.031 13.234 9.461 1 94.19 172 PHE B N 1
ATOM 6297 C CA . PHE B 1 172 ? 11.07 12.484 10.273 1 94.19 172 PHE B CA 1
ATOM 6298 C C . PHE B 1 172 ? 11.641 11.133 10.672 1 94.19 172 PHE B C 1
ATOM 6300 O O . PHE B 1 172 ? 11.055 10.094 10.367 1 94.19 172 PHE B O 1
ATOM 6307 N N . SER B 1 173 ? 12.742 11.141 11.297 1 92.69 173 SER B N 1
ATOM 6308 C CA . SER B 1 173 ? 13.422 9.922 11.734 1 92.69 173 SER B CA 1
ATOM 6309 C C . SER B 1 173 ? 13.953 10.062 13.156 1 92.69 173 SER B C 1
ATOM 6311 O O . SER B 1 173 ? 13.953 11.156 13.719 1 92.69 173 SER B O 1
ATOM 6313 N N . LYS B 1 174 ? 14.414 9.031 13.734 1 92 174 LYS B N 1
ATOM 6314 C CA . LYS B 1 174 ? 14.961 9.016 15.086 1 92 174 LYS B CA 1
ATOM 6315 C C . LYS B 1 174 ? 16.219 9.883 15.172 1 92 174 LYS B C 1
ATOM 6317 O O . LYS B 1 174 ? 16.594 10.32 16.266 1 92 174 LYS B O 1
ATOM 6322 N N . LEU B 1 175 ? 16.828 10.18 14.039 1 91.31 175 LEU B N 1
ATOM 6323 C CA . LEU B 1 175 ? 18.047 10.977 14.031 1 91.31 175 LEU B CA 1
ATOM 6324 C C . LEU B 1 175 ? 17.734 12.453 14.211 1 91.31 175 L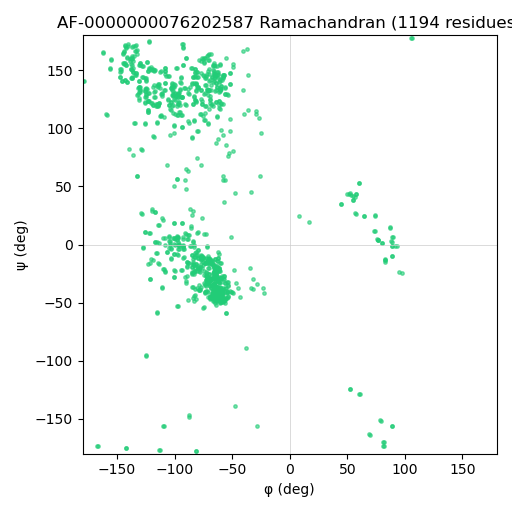EU B C 1
ATOM 6326 O O . LEU B 1 175 ? 18.578 13.219 14.688 1 91.31 175 LEU B O 1
ATOM 6330 N N . PHE B 1 176 ? 16.5 12.852 13.859 1 95.69 176 PHE B N 1
ATOM 6331 C CA . PHE B 1 176 ? 16.203 14.273 13.844 1 95.69 176 PHE B CA 1
ATOM 6332 C C . PHE B 1 176 ? 14.992 14.578 14.719 1 95.69 176 PHE B C 1
ATOM 6334 O O . PHE B 1 176 ? 15.109 14.68 15.938 1 95.69 176 PHE B O 1
ATOM 6341 N N . ILE B 1 177 ? 13.766 14.648 14.094 1 96.25 177 ILE B N 1
ATOM 6342 C CA . ILE B 1 177 ? 12.695 15.188 14.922 1 96.25 177 ILE B CA 1
ATOM 6343 C C . ILE B 1 177 ? 11.797 14.047 15.406 1 96.25 177 ILE B C 1
ATOM 6345 O O . ILE B 1 177 ? 10.828 14.281 16.125 1 96.25 177 ILE B O 1
ATOM 6349 N N . GLY B 1 178 ? 12.086 12.766 15.031 1 94.38 178 GLY B N 1
ATOM 6350 C CA . GLY B 1 178 ? 11.32 11.617 15.477 1 94.38 178 GLY B CA 1
ATOM 6351 C C . GLY B 1 178 ? 10.43 11.031 14.398 1 94.38 178 GLY B C 1
ATOM 6352 O O . GLY B 1 178 ? 10.383 11.547 13.281 1 94.38 178 GLY B O 1
ATOM 6353 N N . ASN B 1 179 ? 9.719 9.938 14.719 1 91 179 ASN B N 1
ATOM 6354 C CA . ASN B 1 179 ? 8.938 9.172 13.758 1 91 179 ASN B CA 1
ATOM 6355 C C . ASN B 1 179 ? 7.758 9.977 13.227 1 91 179 ASN B C 1
ATOM 6357 O O . ASN B 1 179 ? 7.191 10.805 13.938 1 91 179 ASN B O 1
ATOM 6361 N N . PRO B 1 180 ? 7.363 9.695 11.977 1 90.38 180 PRO B N 1
ATOM 6362 C CA . PRO B 1 180 ? 6.363 10.5 11.281 1 90.38 180 PRO B CA 1
ATOM 6363 C C . PRO B 1 180 ? 4.93 10.109 11.648 1 90.38 180 PRO B C 1
ATOM 6365 O O . PRO B 1 180 ? 3.992 10.859 11.359 1 90.38 180 PRO B O 1
ATOM 6368 N N . ASP B 1 181 ? 4.707 8.969 12.211 1 86.75 181 ASP B N 1
ATOM 6369 C CA . ASP B 1 181 ? 3.318 8.547 12.359 1 86.75 181 ASP B CA 1
ATOM 6370 C C . ASP B 1 181 ? 3.055 8.016 13.766 1 86.75 181 ASP B C 1
ATOM 6372 O O . ASP B 1 181 ? 3.951 7.457 14.398 1 86.75 181 ASP B O 1
ATOM 6376 N N . GLY B 1 182 ? 1.839 8.266 14.227 1 89.19 182 GLY B N 1
ATOM 6377 C CA . GLY B 1 182 ? 1.44 7.77 15.539 1 89.19 182 GLY B CA 1
ATOM 6378 C C . GLY B 1 182 ? 1.983 8.602 16.688 1 89.19 182 GLY B C 1
ATOM 6379 O O . GLY B 1 182 ? 2.088 9.828 16.578 1 89.19 182 GLY B O 1
ATOM 6380 N N . LEU B 1 183 ? 2.193 7.934 17.828 1 91.31 183 LEU B N 1
ATOM 6381 C CA . LEU B 1 183 ? 2.879 8.555 18.969 1 91.31 183 LEU B CA 1
ATOM 6382 C C . LEU B 1 183 ? 4.363 8.727 18.656 1 91.31 183 LEU B C 1
ATOM 6384 O O . LEU B 1 183 ? 5.004 7.832 18.109 1 91.31 183 LEU B O 1
ATOM 6388 N N . VAL B 1 184 ? 4.848 9.891 18.938 1 93.75 184 VAL B N 1
ATOM 6389 C CA . VAL B 1 184 ? 6.281 10.094 18.734 1 93.75 184 VAL B CA 1
ATOM 6390 C C . VAL B 1 184 ? 7.059 9.383 19.844 1 93.75 184 VAL B C 1
ATOM 6392 O O . VAL B 1 184 ? 7.055 9.828 20.984 1 93.75 184 VAL B O 1
ATOM 6395 N N . THR B 1 185 ? 7.691 8.297 19.469 1 91.94 185 THR B N 1
ATOM 6396 C CA . THR B 1 185 ? 8.312 7.441 20.469 1 91.94 185 THR B CA 1
ATOM 6397 C C . THR B 1 185 ? 9.82 7.387 20.281 1 91.94 185 THR B C 1
ATOM 6399 O O . THR B 1 185 ? 10.523 6.703 21.031 1 91.94 185 THR B O 1
ATOM 6402 N N . ASP B 1 186 ? 10.281 8.148 19.281 1 91.75 186 ASP B N 1
ATOM 6403 C CA . ASP B 1 186 ? 11.734 8.148 19.078 1 91.75 186 ASP B CA 1
ATOM 6404 C C . ASP B 1 186 ? 12.234 9.547 18.734 1 91.75 186 ASP B C 1
ATOM 6406 O O . ASP B 1 186 ? 11.461 10.5 18.703 1 91.75 186 ASP B O 1
ATOM 6410 N N . GLY B 1 187 ? 13.609 9.617 18.703 1 94.25 187 GLY B N 1
ATOM 6411 C CA . GLY B 1 187 ? 14.219 10.922 18.453 1 94.25 187 GLY B CA 1
ATOM 6412 C C . GLY B 1 187 ? 14.289 11.789 19.703 1 94.25 187 GLY B C 1
ATOM 6413 O O . GLY B 1 187 ? 13.977 11.336 20.797 1 94.25 187 GLY B O 1
ATOM 6414 N N . PRO B 1 188 ? 14.703 13.008 19.484 1 96.75 188 PRO B N 1
ATOM 6415 C CA . PRO B 1 188 ? 14.922 13.898 20.625 1 96.75 188 PRO B CA 1
ATOM 6416 C C . PRO B 1 188 ? 13.633 14.234 21.359 1 96.75 188 PRO B C 1
ATOM 6418 O O . PRO B 1 188 ? 13.68 14.656 22.531 1 96.75 188 PRO B O 1
ATOM 6421 N N . TYR B 1 189 ? 12.523 14.023 20.734 1 96.81 189 TYR B N 1
ATOM 6422 C CA . TYR B 1 189 ? 11.266 14.422 21.359 1 96.81 189 TYR B CA 1
ATOM 6423 C C . TYR B 1 189 ? 10.383 13.203 21.625 1 96.81 189 TYR B C 1
ATOM 6425 O O . TYR B 1 189 ? 9.156 13.297 21.547 1 96.81 189 TYR B O 1
ATOM 6433 N N . ALA B 1 190 ? 11.031 12.094 21.812 1 94.38 190 ALA B N 1
ATOM 6434 C CA . ALA B 1 190 ? 10.328 10.867 22.188 1 94.38 190 ALA B CA 1
ATOM 6435 C C . ALA B 1 190 ? 9.516 11.055 23.453 1 94.38 190 ALA B C 1
ATOM 6437 O O . ALA B 1 190 ? 10 11.633 24.438 1 94.38 190 ALA B O 1
ATOM 6438 N N . ASN B 1 191 ? 8.266 10.672 23.406 1 91.31 191 ASN B N 1
ATOM 6439 C CA . ASN B 1 191 ? 7.352 10.688 24.531 1 91.31 191 ASN B CA 1
ATOM 6440 C C . ASN B 1 191 ? 7.09 12.102 25.031 1 91.31 191 ASN B C 1
ATOM 6442 O O . ASN B 1 191 ? 6.887 12.32 26.234 1 91.31 191 ASN B O 1
ATOM 6446 N N . TRP B 1 192 ? 7.293 13.039 24.078 1 93.25 192 TRP B N 1
ATOM 6447 C CA . TRP B 1 192 ? 6.988 14.438 24.344 1 93.25 192 TRP B CA 1
ATOM 6448 C C . TRP B 1 192 ? 5.512 14.617 24.688 1 93.25 192 TRP B C 1
ATOM 6450 O O . TRP B 1 192 ? 4.652 13.938 24.125 1 93.25 192 TRP B O 1
ATOM 6460 N N . HIS B 1 193 ? 5.168 15.344 25.703 1 88.62 193 HIS B N 1
ATOM 6461 C CA . HIS B 1 193 ? 3.783 15.484 26.125 1 88.62 193 HIS B CA 1
ATOM 6462 C C . HIS B 1 193 ? 3.502 16.906 26.625 1 88.62 193 HIS B C 1
ATOM 6464 O O . HIS B 1 193 ? 4.395 17.562 27.156 1 88.62 193 HIS B O 1
ATOM 6470 N N . HIS B 1 194 ? 2.408 17.328 26.312 1 82.19 194 HIS B N 1
ATOM 6471 C CA . HIS B 1 194 ? 1.904 18.562 26.891 1 82.19 194 HIS B CA 1
ATOM 6472 C C . HIS B 1 194 ? 1.021 18.297 28.109 1 82.19 194 HIS B C 1
ATOM 6474 O O . HIS B 1 194 ? 0.298 17.297 28.141 1 82.19 194 HIS B O 1
ATOM 6480 N N . ASP B 1 195 ? 1.134 19.047 29.109 1 72.56 195 ASP B N 1
ATOM 6481 C CA . ASP B 1 195 ? 0.464 18.844 30.391 1 72.56 195 ASP B CA 1
ATOM 6482 C C . ASP B 1 195 ? -1.035 18.625 30.188 1 72.56 195 ASP B C 1
ATOM 6484 O O . ASP B 1 195 ? -1.631 17.75 30.828 1 72.56 195 ASP B O 1
ATOM 6488 N N . ASN B 1 196 ? -1.672 19.297 29.359 1 67.31 196 ASN B N 1
ATOM 6489 C CA . ASN B 1 196 ? -3.105 19.156 29.141 1 67.31 196 ASN B CA 1
ATOM 6490 C C . ASN B 1 196 ? -3.395 18.484 27.797 1 67.31 196 ASN B C 1
ATOM 6492 O O . ASN B 1 196 ? -4.391 17.766 27.656 1 67.31 196 ASN B O 1
ATOM 6496 N N . GLY B 1 197 ? -2.475 18.578 26.953 1 65.19 197 GLY B N 1
ATOM 6497 C CA . GLY B 1 197 ? -2.75 18.234 25.562 1 65.19 197 GLY B CA 1
ATOM 6498 C C . GLY B 1 197 ? -2.42 16.781 25.234 1 65.19 197 GLY B C 1
ATOM 6499 O O . GLY B 1 197 ? -2.803 16.281 24.188 1 65.19 197 GLY B O 1
ATOM 6500 N N . GLY B 1 198 ? -1.753 16.25 26.203 1 79.25 198 GLY B N 1
ATOM 6501 C CA . GLY B 1 198 ? -1.479 14.836 25.969 1 79.25 198 GLY B CA 1
ATOM 6502 C C . GLY B 1 198 ? -0.186 14.594 25.219 1 79.25 198 GLY B C 1
ATOM 6503 O O . GLY B 1 198 ? 0.743 15.398 25.297 1 79.25 198 GLY B O 1
ATOM 6504 N N . LEU B 1 199 ? -0.096 13.492 24.578 1 88.81 199 LEU B N 1
ATOM 6505 C CA . LEU B 1 199 ? 1.127 13.016 23.938 1 88.81 199 LEU B CA 1
ATOM 6506 C C . LEU B 1 199 ? 1.305 13.656 22.562 1 88.81 199 LEU B C 1
ATOM 6508 O O . LEU B 1 199 ? 0.322 13.984 21.891 1 88.81 199 LEU B O 1
ATOM 6512 N N . LEU B 1 200 ? 2.533 13.859 22.203 1 94.19 200 LEU B N 1
ATOM 6513 C CA . LEU B 1 200 ? 2.848 14.32 20.859 1 94.19 200 LEU B CA 1
ATOM 6514 C C . LEU B 1 200 ? 2.535 13.25 19.812 1 94.19 200 LEU B C 1
ATOM 6516 O O . LEU B 1 200 ? 2.988 12.109 19.953 1 94.19 200 LEU B O 1
ATOM 6520 N N . THR B 1 201 ? 1.687 13.57 18.891 1 94.06 201 THR B N 1
ATOM 6521 C CA . THR B 1 201 ? 1.345 12.68 17.781 1 94.06 201 THR B CA 1
ATOM 6522 C C . THR B 1 201 ? 1.622 13.344 16.438 1 94.06 201 THR B C 1
ATOM 6524 O O . THR B 1 201 ? 1.63 14.578 16.344 1 94.06 201 THR B O 1
ATOM 6527 N N . ARG B 1 202 ? 1.932 12.539 15.398 1 94 202 ARG B N 1
ATOM 6528 C CA . ARG B 1 202 ? 2.07 12.992 14.023 1 94 202 ARG B CA 1
ATOM 6529 C C . ARG B 1 202 ? 1.377 12.031 13.055 1 94 202 ARG B C 1
ATOM 6531 O O . ARG B 1 202 ? 1.179 10.859 13.375 1 94 202 ARG B O 1
ATOM 6538 N N . ASN B 1 203 ? 0.886 12.516 12.016 1 92.75 203 ASN B N 1
ATOM 6539 C CA . ASN B 1 203 ? 0.334 11.781 10.883 1 92.75 203 ASN B CA 1
ATOM 6540 C C . ASN B 1 203 ? 0.866 12.305 9.555 1 92.75 203 ASN B C 1
ATOM 6542 O O . ASN B 1 203 ? 0.089 12.641 8.664 1 92.75 203 ASN B O 1
ATOM 6546 N N . VAL B 1 204 ? 2.195 12.258 9.422 1 92.88 204 VAL B N 1
ATOM 6547 C CA . VAL B 1 204 ? 2.85 12.938 8.305 1 92.88 204 VAL B CA 1
ATOM 6548 C C . VAL B 1 204 ? 2.41 12.297 6.984 1 92.88 204 VAL B C 1
ATOM 6550 O O . VAL B 1 204 ? 2.51 11.078 6.812 1 92.88 204 VAL B O 1
ATOM 6553 N N . GLY B 1 205 ? 1.852 13.117 6.102 1 88.44 205 GLY B N 1
ATOM 6554 C CA . GLY B 1 205 ? 1.507 12.68 4.758 1 88.44 205 GLY B CA 1
ATOM 6555 C C . GLY B 1 205 ? 0.114 12.086 4.664 1 88.44 205 GLY B C 1
ATOM 6556 O O . GLY B 1 205 ? -0.336 11.711 3.58 1 88.44 205 GLY B O 1
ATOM 6557 N N . ALA B 1 206 ? -0.614 12 5.773 1 86.81 206 ALA B N 1
ATOM 6558 C CA . ALA B 1 206 ? -1.979 11.477 5.734 1 86.81 206 ALA B CA 1
ATOM 6559 C C . ALA B 1 206 ? -2.904 12.422 4.973 1 86.81 206 ALA B C 1
ATOM 6561 O O . ALA B 1 206 ? -3.717 11.984 4.156 1 86.81 206 ALA B O 1
ATOM 6562 N N . VAL B 1 207 ? -2.762 13.664 5.316 1 86.75 207 VAL B N 1
ATOM 6563 C CA . VAL B 1 207 ? -3.582 14.695 4.688 1 86.75 207 VAL B CA 1
ATOM 6564 C C . VAL B 1 207 ? -2.695 15.844 4.207 1 86.75 207 VAL B C 1
ATOM 6566 O O . VAL B 1 207 ? -1.743 16.219 4.891 1 86.75 207 VAL B O 1
ATOM 6569 N N . GLY B 1 208 ? -3.02 16.219 3.023 1 86.75 208 GLY B N 1
ATOM 6570 C CA . GLY B 1 208 ? -2.342 17.406 2.516 1 86.75 208 GLY B CA 1
ATOM 6571 C C . GLY B 1 208 ? -0.961 17.109 1.96 1 86.75 208 GLY B C 1
ATOM 6572 O O . GLY B 1 208 ? -0.634 15.953 1.677 1 86.75 208 GLY B O 1
ATOM 6573 N N . ARG B 1 209 ? -0.203 18.172 1.679 1 89 209 ARG B N 1
ATOM 6574 C CA . ARG B 1 209 ? 1.169 18.156 1.18 1 89 209 ARG B CA 1
ATOM 6575 C C . ARG B 1 209 ? 1.973 19.312 1.758 1 89 209 ARG B C 1
ATOM 6577 O O . ARG B 1 209 ? 1.402 20.312 2.189 1 89 209 ARG B O 1
ATOM 6584 N N . PRO B 1 210 ? 3.277 19.141 1.787 1 93.69 210 PRO B N 1
ATOM 6585 C CA . PRO B 1 210 ? 4.078 20.281 2.248 1 93.69 210 PRO B CA 1
ATOM 6586 C C . PRO B 1 210 ? 4.105 21.422 1.24 1 93.69 210 PRO B C 1
ATOM 6588 O O . PRO B 1 210 ? 3.768 21.234 0.07 1 93.69 210 PRO B O 1
ATOM 6591 N N . LEU B 1 211 ? 4.414 22.609 1.761 1 95.06 211 LEU B N 1
ATOM 6592 C CA . LEU B 1 211 ? 4.707 23.734 0.882 1 95.06 211 LEU B CA 1
ATOM 6593 C C . LEU B 1 211 ? 5.801 23.375 -0.118 1 95.06 211 LEU B C 1
ATOM 6595 O O . LEU B 1 211 ? 6.836 22.828 0.262 1 95.06 211 LEU B O 1
ATOM 6599 N N . ASP B 1 212 ? 5.516 23.625 -1.417 1 93.5 212 ASP B N 1
ATOM 6600 C CA . ASP B 1 212 ? 6.484 23.219 -2.434 1 93.5 212 ASP B CA 1
ATOM 6601 C C . ASP B 1 212 ? 7.102 24.438 -3.117 1 93.5 212 ASP B C 1
ATOM 6603 O O . ASP B 1 212 ? 6.859 25.578 -2.709 1 93.5 212 ASP B O 1
ATOM 6607 N N . LYS B 1 213 ? 7.938 24.188 -4.094 1 94.56 213 LYS B N 1
ATOM 6608 C CA . LYS B 1 213 ? 8.68 25.25 -4.766 1 94.56 213 LYS B CA 1
ATOM 6609 C C . LYS B 1 213 ? 7.742 26.156 -5.551 1 94.56 213 LYS B C 1
ATOM 6611 O O . LYS B 1 213 ? 7.973 27.375 -5.645 1 94.56 213 LYS B O 1
ATOM 6616 N N . LYS B 1 214 ? 6.727 25.609 -6.117 1 93.12 214 LYS B N 1
ATOM 6617 C CA . LYS B 1 214 ? 5.77 26.422 -6.863 1 93.12 214 LYS B CA 1
ATOM 6618 C C . LYS B 1 214 ? 5.031 27.391 -5.945 1 93.12 214 LYS B C 1
ATOM 6620 O O . LYS B 1 214 ? 4.801 28.547 -6.309 1 93.12 214 LYS B O 1
ATOM 6625 N N . ASP B 1 215 ? 4.629 26.938 -4.777 1 94.81 215 ASP B N 1
ATOM 6626 C CA . ASP B 1 215 ? 4.012 27.812 -3.779 1 94.81 215 ASP B CA 1
ATOM 6627 C C . ASP B 1 215 ? 4.93 28.969 -3.416 1 94.81 215 ASP B C 1
ATOM 6629 O O . ASP B 1 215 ? 4.488 30.125 -3.338 1 94.81 215 ASP B O 1
ATOM 6633 N N . LEU B 1 216 ? 6.188 28.625 -3.178 1 97 216 LEU B N 1
ATOM 6634 C CA . LEU B 1 216 ? 7.191 29.625 -2.832 1 97 216 LEU B CA 1
ATOM 6635 C C . LEU B 1 216 ? 7.336 30.656 -3.943 1 97 216 LEU B C 1
ATOM 6637 O O . LEU B 1 216 ? 7.344 31.859 -3.682 1 97 216 LEU B O 1
ATOM 6641 N N . GLU B 1 217 ? 7.41 30.188 -5.121 1 97 217 GLU B N 1
ATOM 6642 C CA . GLU B 1 217 ? 7.535 31.078 -6.273 1 97 217 GLU B CA 1
ATOM 6643 C C . GLU B 1 217 ? 6.309 31.969 -6.422 1 97 217 GLU B C 1
ATOM 6645 O O . GLU B 1 217 ? 6.426 33.156 -6.773 1 97 217 GLU B O 1
ATOM 6650 N N . ASN B 1 218 ? 5.18 31.406 -6.156 1 96.75 218 ASN B N 1
ATOM 6651 C CA . ASN B 1 218 ? 3.941 32.188 -6.223 1 96.75 218 ASN B CA 1
ATOM 6652 C C . ASN B 1 218 ? 3.951 33.344 -5.234 1 96.75 218 ASN B C 1
ATOM 6654 O O . ASN B 1 218 ? 3.633 34.469 -5.598 1 96.75 218 ASN B O 1
ATOM 6658 N N . ILE B 1 219 ? 4.332 33.125 -4.055 1 97.94 219 ILE B N 1
ATOM 6659 C CA . ILE B 1 219 ? 4.402 34.156 -3.043 1 97.94 219 ILE B CA 1
ATOM 6660 C C . ILE B 1 219 ? 5.398 35.25 -3.477 1 97.94 219 ILE B C 1
ATOM 6662 O O . ILE B 1 219 ? 5.078 36.438 -3.473 1 97.94 219 ILE B O 1
ATOM 6666 N N . LEU B 1 220 ? 6.559 34.844 -3.939 1 98 220 LEU B N 1
ATOM 6667 C CA . LEU B 1 220 ? 7.668 35.75 -4.223 1 98 220 LEU B CA 1
ATOM 6668 C C . LEU B 1 220 ? 7.441 36.5 -5.531 1 98 220 LEU B C 1
ATOM 6670 O O . LEU B 1 220 ? 8.125 37.5 -5.816 1 98 220 LEU B O 1
ATOM 6674 N N . SER B 1 221 ? 6.492 36.062 -6.305 1 98 221 SER B N 1
ATOM 6675 C CA . SER B 1 221 ? 6.188 36.719 -7.562 1 98 221 SER B CA 1
ATOM 6676 C C . SER B 1 221 ? 5.434 38.031 -7.332 1 98 221 SER B C 1
ATOM 6678 O O . SER B 1 221 ? 5.312 38.844 -8.234 1 98 221 SER B O 1
ATOM 6680 N N . ARG B 1 222 ? 4.957 38.281 -6.125 1 97.56 222 ARG B N 1
ATOM 6681 C CA . ARG B 1 222 ? 4.195 39.469 -5.793 1 97.56 222 ARG B CA 1
ATOM 6682 C C . ARG B 1 222 ? 5.113 40.562 -5.258 1 97.56 222 ARG B C 1
ATOM 6684 O O . ARG B 1 222 ? 6.285 40.312 -4.969 1 97.56 222 ARG B O 1
ATOM 6691 N N . LYS B 1 223 ? 4.473 41.781 -5.078 1 97.44 223 LYS B N 1
ATOM 6692 C CA . LYS B 1 223 ? 5.332 42.906 -4.754 1 97.44 223 LYS B CA 1
ATOM 6693 C C . LYS B 1 223 ? 4.941 43.531 -3.416 1 97.44 223 LYS B C 1
ATOM 6695 O O . LYS B 1 223 ? 5.777 44.125 -2.736 1 97.44 223 LYS B O 1
ATOM 6700 N N . TYR B 1 224 ? 3.689 43.438 -3.088 1 97.88 224 TYR B N 1
ATOM 6701 C CA . TYR B 1 224 ? 3.193 44.125 -1.894 1 97.88 224 TYR B CA 1
ATOM 6702 C C . TYR B 1 224 ? 2.574 43.125 -0.922 1 97.88 224 TYR B C 1
ATOM 6704 O O . TYR B 1 224 ? 2.035 42.094 -1.339 1 97.88 224 TYR B O 1
ATOM 6712 N N . ASN B 1 225 ? 2.635 43.469 0.366 1 97.94 225 ASN B N 1
ATOM 6713 C CA . ASN B 1 225 ? 2.074 42.625 1.398 1 97.94 225 ASN B CA 1
ATOM 6714 C C . ASN B 1 225 ? 0.58 42.375 1.188 1 97.94 225 ASN B C 1
ATOM 6716 O O . ASN B 1 225 ? 0.065 41.312 1.495 1 97.94 225 ASN B O 1
ATOM 6720 N N . HIS B 1 226 ? -0.183 43.375 0.716 1 96.56 226 HIS B N 1
ATOM 6721 C CA . HIS B 1 226 ? -1.62 43.219 0.524 1 96.56 226 HIS B CA 1
ATOM 6722 C C . HIS B 1 226 ? -1.921 42.156 -0.525 1 96.56 226 HIS B C 1
ATOM 6724 O O . HIS B 1 226 ? -3.053 41.688 -0.621 1 96.56 226 HIS B O 1
ATOM 6730 N N . GLU B 1 227 ? -0.92 41.75 -1.286 1 97.06 227 GLU B N 1
ATOM 6731 C CA . GLU B 1 227 ? -1.093 40.719 -2.309 1 97.06 227 GLU B CA 1
ATOM 6732 C C . GLU B 1 227 ? -0.86 39.344 -1.734 1 97.06 227 GLU B C 1
ATOM 6734 O O . GLU B 1 227 ? -1.213 38.312 -2.361 1 97.06 227 GLU B O 1
ATOM 6739 N N . ILE B 1 228 ? -0.253 39.219 -0.522 1 97.75 228 ILE B N 1
ATOM 6740 C CA . ILE B 1 228 ? 0.123 37.875 -0.06 1 97.75 228 ILE B CA 1
ATOM 6741 C C . ILE B 1 228 ? -0.44 37.625 1.339 1 97.75 228 ILE B C 1
ATOM 6743 O O . ILE B 1 228 ? -0.256 36.562 1.914 1 97.75 228 ILE B O 1
ATOM 6747 N N . LEU B 1 229 ? -1.081 38.594 1.923 1 96.81 229 LEU B N 1
ATOM 6748 C CA . LEU B 1 229 ? -1.561 38.438 3.293 1 96.81 229 LEU B CA 1
ATOM 6749 C C . LEU B 1 229 ? -3.068 38.656 3.367 1 96.81 229 LEU B C 1
ATOM 6751 O O . LEU B 1 229 ? -3.633 39.406 2.572 1 96.81 229 LEU B O 1
ATOM 6755 N N . ASN B 1 230 ? -3.699 37.938 4.348 1 90.31 230 ASN B N 1
ATOM 6756 C CA . ASN B 1 230 ? -5.098 38.188 4.668 1 90.31 230 ASN B CA 1
ATOM 6757 C C . ASN B 1 230 ? -5.293 39.594 5.254 1 90.31 230 ASN B C 1
ATOM 6759 O O . ASN B 1 230 ? -4.406 40.094 5.934 1 90.31 230 ASN B O 1
ATOM 6763 N N . PRO B 1 231 ? -6.426 40.188 4.961 1 89.12 231 PRO B N 1
ATOM 6764 C CA . PRO B 1 231 ? -7.578 39.688 4.207 1 89.12 231 PRO B CA 1
ATOM 6765 C C . PRO B 1 231 ? -7.566 40.156 2.744 1 89.12 231 PRO B C 1
ATOM 6767 O O . PRO B 1 231 ? -8.492 39.844 1.994 1 89.12 231 PRO B O 1
ATOM 6770 N N . THR B 1 232 ? -6.543 40.781 2.312 1 89.44 232 THR B N 1
ATOM 6771 C CA . THR B 1 232 ? -6.59 41.469 1.04 1 89.44 232 THR B CA 1
ATOM 6772 C C . THR B 1 232 ? -6.078 40.594 -0.092 1 89.44 232 THR B C 1
ATOM 6774 O O . THR B 1 232 ? -6.316 40.875 -1.268 1 89.44 232 THR B O 1
ATOM 6777 N N . ALA B 1 233 ? -5.312 39.625 0.239 1 90.06 233 ALA B N 1
ATOM 6778 C CA . ALA B 1 233 ? -4.855 38.719 -0.808 1 90.06 233 ALA B CA 1
ATOM 6779 C C . ALA B 1 233 ? -6.027 37.969 -1.442 1 90.06 233 ALA B C 1
ATOM 6781 O O . ALA B 1 233 ? -6.605 37.062 -0.83 1 90.06 233 ALA B O 1
ATOM 6782 N N . GLN B 1 234 ? -6.355 38.25 -2.617 1 80.5 234 GLN B N 1
ATOM 6783 C CA . GLN B 1 234 ? -7.555 37.75 -3.283 1 80.5 234 GLN B CA 1
ATOM 6784 C C . GLN B 1 234 ? -7.363 36.312 -3.768 1 80.5 234 GLN B C 1
ATOM 6786 O O . GLN B 1 234 ? -8.281 35.5 -3.68 1 80.5 234 GLN B O 1
ATOM 6791 N N . GLU B 1 235 ? -6.195 36.062 -4.254 1 87.31 235 GLU B N 1
ATOM 6792 C CA . GLU B 1 235 ? -5.938 34.719 -4.77 1 87.31 235 GLU B CA 1
ATOM 6793 C C . GLU B 1 235 ? -5.184 33.875 -3.75 1 87.31 235 GLU B C 1
ATOM 6795 O O . GLU B 1 235 ? -4.086 34.219 -3.322 1 87.31 235 GLU B O 1
ATOM 6800 N N . LEU B 1 236 ? -5.664 32.688 -3.475 1 88.62 236 LEU B N 1
ATOM 6801 C CA . LEU B 1 236 ? -5.102 31.797 -2.463 1 88.62 236 LEU B CA 1
ATOM 6802 C C . LEU B 1 236 ? -3.701 31.344 -2.859 1 88.62 236 LEU B C 1
ATOM 6804 O O . LEU B 1 236 ? -2.857 31.094 -1.997 1 88.62 236 LEU B O 1
ATOM 6808 N N . LYS B 1 237 ? -3.439 31.266 -4.141 1 90.31 237 LYS B N 1
ATOM 6809 C CA . LYS B 1 237 ? -2.158 30.734 -4.605 1 90.31 237 LYS B CA 1
ATOM 6810 C C . LYS B 1 237 ? -1.01 31.672 -4.219 1 90.31 237 LYS B C 1
ATOM 6812 O O . LYS B 1 237 ? 0.153 31.25 -4.219 1 90.31 237 LYS B O 1
ATOM 6817 N N . TYR B 1 238 ? -1.296 32.938 -3.863 1 94.94 238 TYR B N 1
ATOM 6818 C CA . TYR B 1 238 ? -0.255 33.906 -3.48 1 94.94 238 TYR B CA 1
ATOM 6819 C C . TYR B 1 238 ? -0.22 34.094 -1.97 1 94.94 238 TYR B C 1
ATOM 6821 O O . TYR B 1 238 ? 0.718 34.688 -1.436 1 94.94 238 TYR B O 1
ATOM 6829 N N . ASN B 1 239 ? -1.191 33.594 -1.312 1 94.5 239 ASN B N 1
ATOM 6830 C CA . ASN B 1 239 ? -1.404 33.906 0.095 1 94.5 239 ASN B CA 1
ATOM 6831 C C . ASN B 1 239 ? -0.433 33.156 0.996 1 94.5 239 ASN B C 1
ATOM 6833 O O . ASN B 1 239 ? -0.471 31.922 1.059 1 94.5 239 ASN B O 1
ATOM 6837 N N . LEU B 1 240 ? 0.371 33.844 1.777 1 97.38 240 LEU B N 1
ATOM 6838 C CA . LEU B 1 240 ? 1.417 33.281 2.627 1 97.38 240 LEU B CA 1
ATOM 6839 C C . LEU B 1 240 ? 0.817 32.406 3.729 1 97.38 240 LEU B C 1
ATOM 6841 O O . LEU B 1 240 ? 1.303 31.312 3.988 1 97.38 240 LEU B O 1
ATOM 6845 N N . GLU B 1 241 ? -0.213 32.906 4.402 1 94.5 241 GLU B N 1
ATOM 6846 C CA . GLU B 1 241 ? -0.811 32.156 5.508 1 94.5 241 GLU B CA 1
ATOM 6847 C C . GLU B 1 241 ? -1.473 30.875 5.016 1 94.5 241 GLU B C 1
ATOM 6849 O O . GLU B 1 241 ? -1.438 29.844 5.703 1 94.5 241 GLU B O 1
ATOM 6854 N N . ASN B 1 242 ? -2.078 30.969 3.861 1 91.62 242 ASN B N 1
ATOM 6855 C CA . ASN B 1 242 ? -2.65 29.766 3.268 1 91.62 242 ASN B CA 1
ATOM 6856 C C . ASN B 1 242 ? -1.581 28.703 3.006 1 91.62 242 ASN B C 1
ATOM 6858 O O . ASN B 1 242 ? -1.753 27.547 3.367 1 91.62 242 ASN B O 1
ATOM 6862 N N . HIS B 1 243 ? -0.534 29.109 2.377 1 94.44 243 HIS B N 1
ATOM 6863 C CA . HIS B 1 243 ? 0.539 28.156 2.08 1 94.44 243 HIS B CA 1
ATOM 6864 C C . HIS B 1 243 ? 1.188 27.641 3.361 1 94.44 243 HIS B C 1
ATOM 6866 O O . HIS B 1 243 ? 1.593 26.484 3.434 1 94.44 243 HIS B O 1
ATOM 6872 N N . HIS B 1 244 ? 1.304 28.547 4.359 1 96.06 244 HIS B N 1
ATOM 6873 C CA . HIS B 1 244 ? 1.778 28.156 5.68 1 96.06 244 HIS B CA 1
ATOM 6874 C C . HIS B 1 244 ? 0.962 27 6.242 1 96.06 244 HIS B C 1
ATOM 6876 O O . HIS B 1 244 ? 1.51 26.094 6.887 1 96.06 244 HIS B O 1
ATOM 6882 N N . GLY B 1 245 ? -0.297 26.922 5.98 1 93.81 245 GLY B N 1
ATOM 6883 C CA . GLY B 1 245 ? -1.179 25.891 6.484 1 93.81 245 GLY B CA 1
ATOM 6884 C C . GLY B 1 245 ? -0.848 24.516 5.941 1 93.81 245 GLY B C 1
ATOM 6885 O O . GLY B 1 245 ? -1.104 23.5 6.598 1 93.81 245 GLY B O 1
ATOM 6886 N N . LYS B 1 246 ? -0.222 24.422 4.828 1 93.19 246 LYS B N 1
ATOM 6887 C CA . LYS B 1 246 ? 0.077 23.156 4.176 1 93.19 246 LYS B CA 1
ATOM 6888 C C . LYS B 1 246 ? 1.035 22.312 5.02 1 93.19 246 LYS B C 1
ATOM 6890 O O . LYS B 1 246 ? 0.863 21.094 5.141 1 93.19 246 LYS B O 1
ATOM 6895 N N . GLY B 1 247 ? 2.066 22.969 5.566 1 95.06 247 GLY B N 1
ATOM 6896 C CA . GLY B 1 247 ? 2.982 22.25 6.438 1 95.06 247 GLY B CA 1
ATOM 6897 C C . GLY B 1 247 ? 2.316 21.703 7.688 1 95.06 247 GLY B C 1
ATOM 6898 O O . GLY B 1 247 ? 2.645 20.609 8.148 1 95.06 247 GLY B O 1
ATOM 6899 N N . HIS B 1 248 ? 1.367 22.453 8.227 1 95.75 248 HIS B N 1
ATOM 6900 C CA . HIS B 1 248 ? 0.621 22.016 9.406 1 95.75 248 HIS B CA 1
ATOM 6901 C C . HIS B 1 248 ? -0.234 20.797 9.102 1 95.75 248 HIS B C 1
ATOM 6903 O O . HIS B 1 248 ? -0.21 19.812 9.852 1 95.75 248 HIS B O 1
ATOM 6909 N N . SER B 1 249 ? -0.922 20.844 8 1 92.19 249 SER B N 1
ATOM 6910 C CA . SER B 1 249 ? -1.777 19.734 7.594 1 92.19 249 SER B CA 1
ATOM 6911 C C . SER B 1 249 ? -0.953 18.5 7.258 1 92.19 249 SER B C 1
ATOM 6913 O O . SER B 1 249 ? -1.325 17.375 7.625 1 92.19 249 SER B O 1
ATOM 6915 N N . PHE B 1 250 ? 0.132 18.703 6.605 1 93.38 250 PHE B N 1
ATOM 6916 C CA . PHE B 1 250 ? 1.004 17.609 6.172 1 93.38 250 PHE B CA 1
ATOM 6917 C C . PHE B 1 250 ? 1.556 16.844 7.371 1 93.38 250 PHE B C 1
ATOM 6919 O O . PHE B 1 250 ? 1.6 15.617 7.367 1 93.38 250 PHE B O 1
ATOM 6926 N N . VAL B 1 251 ? 1.983 17.547 8.367 1 95.94 251 VAL B N 1
ATOM 6927 C CA . VAL B 1 251 ? 2.547 16.922 9.555 1 95.94 251 VAL B CA 1
ATOM 6928 C C . VAL B 1 251 ? 1.431 16.281 10.375 1 95.94 251 VAL B C 1
ATOM 6930 O O . VAL B 1 251 ? 1.598 15.172 10.906 1 95.94 251 VAL B O 1
ATOM 6933 N N . GLY B 1 252 ? 0.324 16.938 10.508 1 93.81 252 GLY B N 1
ATOM 6934 C CA . GLY B 1 252 ? -0.817 16.422 11.25 1 93.81 252 GLY B CA 1
ATOM 6935 C C . GLY B 1 252 ? -0.571 16.344 12.742 1 93.81 252 GLY B C 1
ATOM 6936 O O . GLY B 1 252 ? 0.283 17.062 13.281 1 93.81 252 GLY B O 1
ATOM 6937 N N . GLY B 1 253 ? -1.392 15.578 13.492 1 93 253 GLY B N 1
ATOM 6938 C CA . GLY B 1 253 ? -1.27 15.469 14.938 1 93 253 GLY B CA 1
ATOM 6939 C C . GLY B 1 253 ? -1.437 16.797 15.648 1 93 253 GLY B C 1
ATOM 6940 O O . GLY B 1 253 ? -2.379 17.547 15.375 1 93 253 GLY B O 1
ATOM 6941 N N . ASN B 1 254 ? -0.48 17.062 16.469 1 94 254 ASN B N 1
ATOM 6942 C CA . ASN B 1 254 ? -0.525 18.328 17.203 1 94 254 ASN B CA 1
ATOM 6943 C C . ASN B 1 254 ? -0.354 19.531 16.266 1 94 254 ASN B C 1
ATOM 6945 O O . ASN B 1 254 ? -1 20.562 16.453 1 94 254 ASN B O 1
ATOM 6949 N N . MET B 1 255 ? 0.433 19.344 15.297 1 94.69 255 MET B N 1
ATOM 6950 C CA . MET B 1 255 ? 0.75 20.406 14.352 1 94.69 255 MET B CA 1
ATOM 6951 C C . MET B 1 255 ? -0.482 20.797 13.547 1 94.69 255 MET B C 1
ATOM 6953 O O . MET B 1 255 ? -0.549 21.906 13.008 1 94.69 255 MET B O 1
ATOM 6957 N N . GLY B 1 256 ? -1.436 19.922 13.523 1 90.62 256 GLY B N 1
ATOM 6958 C CA . GLY B 1 256 ? -2.529 20.094 12.578 1 90.62 256 GLY B CA 1
ATOM 6959 C C . GLY B 1 256 ? -3.598 21.047 13.078 1 90.62 256 GLY B C 1
ATOM 6960 O O . GLY B 1 256 ? -4.516 21.406 12.336 1 90.62 256 GLY B O 1
ATOM 6961 N N . ARG B 1 257 ? -3.424 21.562 14.305 1 86.56 257 ARG B N 1
ATOM 6962 C CA . ARG B 1 257 ? -4.461 22.422 14.867 1 86.56 257 ARG B CA 1
ATOM 6963 C C . ARG B 1 257 ? -3.855 23.688 15.484 1 86.56 257 ARG B C 1
ATOM 6965 O O . ARG B 1 257 ? -2.785 23.625 16.094 1 86.56 257 ARG B O 1
ATOM 6972 N N . LEU B 1 258 ? -4.566 24.734 15.422 1 85.06 258 LEU B N 1
ATOM 6973 C CA . LEU B 1 258 ? -4.082 26.031 15.867 1 85.06 258 LEU B CA 1
ATOM 6974 C C . LEU B 1 258 ? -3.723 26 17.344 1 85.06 258 LEU B C 1
ATOM 6976 O O . LEU B 1 258 ? -2.678 26.516 17.75 1 85.06 258 LEU B O 1
ATOM 6980 N N . ARG B 1 259 ? -4.52 25.375 18.094 1 82.44 259 ARG B N 1
ATOM 6981 C CA . ARG B 1 259 ? -4.355 25.406 19.547 1 82.44 259 ARG B CA 1
ATOM 6982 C C . ARG B 1 259 ? -3.164 24.562 19.984 1 82.44 259 ARG B C 1
ATOM 6984 O O . ARG B 1 259 ? -2.482 24.891 20.953 1 82.44 259 ARG B O 1
ATOM 6991 N N . SER B 1 260 ? -2.967 23.484 19.281 1 89.56 260 SER B N 1
ATOM 6992 C CA . SER B 1 260 ? -1.979 22.531 19.75 1 89.56 260 SER B CA 1
ATOM 6993 C C . SER B 1 260 ? -0.715 22.562 18.906 1 89.56 260 SER B C 1
ATOM 6995 O O . SER B 1 260 ? 0.286 21.922 19.234 1 89.56 260 SER B O 1
ATOM 6997 N N . ALA B 1 261 ? -0.688 23.266 17.875 1 93 261 ALA B N 1
ATOM 6998 C CA . ALA B 1 261 ? 0.383 23.188 16.875 1 93 261 ALA B CA 1
ATOM 6999 C C . ALA B 1 261 ? 1.748 23.391 17.531 1 93 261 ALA B C 1
ATOM 7001 O O . ALA B 1 261 ? 2.693 22.641 17.25 1 93 261 ALA B O 1
ATOM 7002 N N . ALA B 1 262 ? 1.853 24.312 18.453 1 94.31 262 ALA B N 1
ATOM 7003 C CA . ALA B 1 262 ? 3.143 24.672 19.047 1 94.31 262 ALA B CA 1
ATOM 7004 C C . ALA B 1 262 ? 3.592 23.609 20.047 1 94.31 262 ALA B C 1
ATOM 7006 O O . ALA B 1 262 ? 4.734 23.641 20.516 1 94.31 262 ALA B O 1
ATOM 7007 N N . GLU B 1 263 ? 2.703 22.719 20.344 1 94.06 263 GLU B N 1
ATOM 7008 C CA . GLU B 1 263 ? 3.109 21.609 21.219 1 94.06 263 GLU B CA 1
ATOM 7009 C C . GLU B 1 263 ? 4.18 20.75 20.562 1 94.06 263 GLU B C 1
ATOM 7011 O O . GLU B 1 263 ? 4.945 20.062 21.25 1 94.06 263 GLU B O 1
ATOM 7016 N N . ASP B 1 264 ? 4.152 20.703 19.281 1 96.5 264 ASP B N 1
ATOM 7017 C CA . ASP B 1 264 ? 5.199 20.031 18.516 1 96.5 264 ASP B CA 1
ATOM 7018 C C . ASP B 1 264 ? 6.414 20.938 18.328 1 96.5 264 ASP B C 1
ATOM 7020 O O . ASP B 1 264 ? 6.32 22 17.719 1 96.5 264 ASP B O 1
ATOM 7024 N N . PRO B 1 265 ? 7.559 20.453 18.734 1 97.62 265 PRO B N 1
ATOM 7025 C CA . PRO B 1 265 ? 8.742 21.312 18.609 1 97.62 265 PRO B CA 1
ATOM 7026 C C . PRO B 1 265 ? 9.055 21.672 17.156 1 97.62 265 PRO B C 1
ATOM 7028 O O . PRO B 1 265 ? 9.695 22.703 16.906 1 97.62 265 PRO B O 1
ATOM 7031 N N . LEU B 1 266 ? 8.562 20.922 16.234 1 98.12 266 LEU B N 1
ATOM 7032 C CA . LEU B 1 266 ? 8.773 21.219 14.812 1 98.12 266 LEU B CA 1
ATOM 7033 C C . LEU B 1 266 ? 8.109 22.547 14.43 1 98.12 266 LEU B C 1
ATOM 7035 O O . LEU B 1 266 ? 8.469 23.156 13.422 1 98.12 266 LEU B O 1
ATOM 7039 N N . PHE B 1 267 ? 7.152 22.969 15.219 1 98.12 267 PHE B N 1
ATOM 7040 C CA . PHE B 1 267 ? 6.391 24.203 14.984 1 98.12 267 PHE B CA 1
ATOM 7041 C C . PHE B 1 267 ? 7.324 25.391 14.805 1 98.12 267 PHE B C 1
ATOM 7043 O O . PHE B 1 267 ? 7.168 26.172 13.867 1 98.12 267 PHE B O 1
ATOM 7050 N N . PHE B 1 268 ? 8.289 25.484 15.617 1 98.62 268 PHE B N 1
ATOM 7051 C CA . PHE B 1 268 ? 9.141 26.672 15.641 1 98.62 268 PHE B CA 1
ATOM 7052 C C . PHE B 1 268 ? 10.062 26.703 14.43 1 98.62 268 PHE B C 1
ATOM 7054 O O . PHE B 1 268 ? 10.273 27.75 13.828 1 98.62 268 PHE B O 1
ATOM 7061 N N . SER B 1 269 ? 10.594 25.531 14.078 1 98.75 269 SER B N 1
ATOM 7062 C CA . SER B 1 269 ? 11.422 25.484 12.875 1 98.75 269 SER B CA 1
ATOM 7063 C C . SER B 1 269 ? 10.602 25.766 11.625 1 98.75 269 SER B C 1
ATOM 7065 O O . SER B 1 269 ? 11.109 26.359 10.664 1 98.75 269 SER B O 1
ATOM 7067 N N . TYR B 1 270 ? 9.391 25.359 11.625 1 98.62 270 TYR B N 1
ATOM 7068 C CA . TYR B 1 270 ? 8.523 25.594 10.477 1 98.62 270 TYR B CA 1
ATOM 7069 C C . TYR B 1 270 ? 8.195 27.078 10.352 1 98.62 270 TYR B C 1
ATOM 7071 O O . TYR B 1 270 ? 8.25 27.656 9.258 1 98.62 270 TYR B O 1
ATOM 7079 N N . HIS B 1 271 ? 7.844 27.672 11.438 1 98.62 271 HIS B N 1
ATOM 7080 C CA . HIS B 1 271 ? 7.523 29.094 11.398 1 98.62 271 HIS B CA 1
ATOM 7081 C C . HIS B 1 271 ? 8.766 29.938 11.133 1 98.62 271 HIS B C 1
ATOM 7083 O O . HIS B 1 271 ? 8.68 31.031 10.57 1 98.62 271 HIS B O 1
ATOM 7089 N N . ALA B 1 272 ? 9.945 29.438 11.578 1 98.81 272 ALA B N 1
ATOM 7090 C CA . ALA B 1 272 ? 11.18 30.094 11.148 1 98.81 272 ALA B CA 1
ATOM 7091 C C . ALA B 1 272 ? 11.32 30.062 9.633 1 98.81 272 ALA B C 1
ATOM 7093 O O . ALA B 1 272 ? 11.789 31.031 9.031 1 98.81 272 ALA B O 1
ATOM 7094 N N . PHE B 1 273 ? 10.914 29 9.078 1 98.75 273 PHE B N 1
ATOM 7095 C CA . PHE B 1 273 ? 10.93 28.891 7.621 1 98.75 273 PHE B CA 1
ATOM 7096 C C . PHE B 1 273 ? 9.984 29.906 6.988 1 98.75 273 PHE B C 1
ATOM 7098 O O . PHE B 1 273 ? 10.352 30.594 6.047 1 98.75 273 PHE B O 1
ATOM 7105 N N . ILE B 1 274 ? 8.773 29.984 7.496 1 98.75 274 ILE B N 1
ATOM 7106 C CA . ILE B 1 274 ? 7.777 30.922 6.996 1 98.75 274 ILE B CA 1
ATOM 7107 C C . ILE B 1 274 ? 8.305 32.344 7.133 1 98.75 274 ILE B C 1
ATOM 7109 O O . ILE B 1 274 ? 8.141 33.156 6.219 1 98.75 274 ILE B O 1
ATOM 7113 N N . ASP B 1 275 ? 8.945 32.625 8.219 1 98.62 275 ASP B N 1
ATOM 7114 C CA . ASP B 1 275 ? 9.562 33.938 8.438 1 98.62 275 ASP B CA 1
ATOM 7115 C C . ASP B 1 275 ? 10.648 34.188 7.402 1 98.62 275 ASP B C 1
ATOM 7117 O O . ASP B 1 275 ? 10.758 35.312 6.887 1 98.62 275 ASP B O 1
ATOM 7121 N N . CYS B 1 276 ? 11.469 33.219 7.117 1 98.69 276 CYS B N 1
ATOM 7122 C CA . CYS B 1 276 ? 12.531 33.375 6.133 1 98.69 276 CYS B CA 1
ATOM 7123 C C . CYS B 1 276 ? 11.953 33.625 4.742 1 98.69 276 CYS B C 1
ATOM 7125 O O . CYS B 1 276 ? 12.531 34.375 3.951 1 98.69 276 CYS B O 1
ATOM 7127 N N . ILE B 1 277 ? 10.836 33 4.449 1 98.69 277 ILE B N 1
ATOM 7128 C CA . ILE B 1 277 ? 10.156 33.25 3.189 1 98.69 277 ILE B CA 1
ATOM 7129 C C . ILE B 1 277 ? 9.695 34.719 3.15 1 98.69 277 ILE B C 1
ATOM 7131 O O . ILE B 1 277 ? 9.914 35.406 2.158 1 98.69 277 ILE B O 1
ATOM 7135 N N . TRP B 1 278 ? 9.07 35.156 4.219 1 98.75 278 TRP B N 1
ATOM 7136 C CA . TRP B 1 278 ? 8.578 36.531 4.277 1 98.75 278 TRP B CA 1
ATOM 7137 C C . TRP B 1 278 ? 9.734 37.531 4.207 1 98.75 278 TRP B C 1
ATOM 7139 O O . TRP B 1 278 ? 9.617 38.594 3.578 1 98.75 278 TRP B O 1
ATOM 7149 N N . GLU B 1 279 ? 10.859 37.188 4.84 1 98.31 279 GLU B N 1
ATOM 7150 C CA . GLU B 1 279 ? 12.031 38.062 4.777 1 98.31 279 GLU B CA 1
ATOM 7151 C C . GLU B 1 279 ? 12.57 38.156 3.352 1 98.31 279 GLU B C 1
ATOM 7153 O O . GLU B 1 279 ? 12.977 39.25 2.908 1 98.31 279 GLU B O 1
ATOM 7158 N N . LYS B 1 280 ? 12.617 37.031 2.717 1 98.19 280 LYS B N 1
ATOM 7159 C CA . LYS B 1 280 ? 13.023 37.094 1.313 1 98.19 280 LYS B CA 1
ATOM 7160 C C . LYS B 1 280 ? 12.102 37.969 0.5 1 98.19 280 LYS B C 1
ATOM 7162 O O . LYS B 1 280 ? 12.555 38.719 -0.381 1 98.19 280 LYS B O 1
ATOM 7167 N N . PHE B 1 281 ? 10.852 37.906 0.754 1 98.56 281 PHE B N 1
ATOM 7168 C CA . PHE B 1 281 ? 9.875 38.781 0.116 1 98.56 281 PHE B CA 1
ATOM 7169 C C . PHE B 1 281 ? 10.172 40.25 0.428 1 98.56 281 PHE B C 1
ATOM 7171 O O . PHE B 1 281 ? 10.148 41.094 -0.467 1 98.56 281 PHE B O 1
ATOM 7178 N N . ARG B 1 282 ? 10.453 40.594 1.645 1 98.31 282 ARG B N 1
ATOM 7179 C CA . ARG B 1 282 ? 10.758 41.938 2.1 1 98.31 282 ARG B CA 1
ATOM 7180 C C . ARG B 1 282 ? 12.008 42.469 1.418 1 98.31 282 ARG B C 1
ATOM 7182 O O . ARG B 1 282 ? 12.062 43.656 1.032 1 98.31 282 ARG B O 1
ATOM 7189 N N . ILE B 1 283 ? 12.977 41.625 1.265 1 97.75 283 ILE B N 1
ATOM 7190 C CA . ILE B 1 283 ? 14.203 42.031 0.573 1 97.75 283 ILE B CA 1
ATOM 7191 C C . ILE B 1 283 ? 13.883 42.406 -0.873 1 97.75 283 ILE B C 1
ATOM 7193 O O . ILE B 1 283 ? 14.383 43.406 -1.386 1 97.75 283 ILE B O 1
ATOM 7197 N N . GLN B 1 284 ? 13.055 41.625 -1.434 1 97.94 284 GLN B N 1
ATOM 7198 C CA . GLN B 1 284 ? 12.641 41.906 -2.799 1 97.94 284 GLN B CA 1
ATOM 7199 C C . GLN B 1 284 ? 11.875 43.25 -2.865 1 97.94 284 GLN B C 1
ATOM 7201 O O . GLN B 1 284 ? 12.016 44 -3.824 1 97.94 284 GLN B O 1
ATOM 7206 N N . GLN B 1 285 ? 11.039 43.438 -1.852 1 98 285 GLN B N 1
ATOM 7207 C CA . GLN B 1 285 ? 10.352 44.719 -1.781 1 98 285 GLN B CA 1
ATOM 7208 C C . GLN B 1 285 ? 11.352 45.875 -1.772 1 98 285 GLN B C 1
ATOM 7210 O O . GLN B 1 285 ? 11.195 46.844 -2.525 1 98 285 GLN B O 1
ATOM 7215 N N . MET B 1 286 ? 12.312 45.812 -1 1 97.44 286 MET B N 1
ATOM 7216 C CA . MET B 1 286 ? 13.312 46.844 -0.874 1 97.44 286 MET B CA 1
ATOM 7217 C C . MET B 1 286 ? 14.055 47.062 -2.189 1 97.44 286 MET B C 1
ATOM 7219 O O . MET B 1 286 ? 14.312 48.188 -2.592 1 97.44 286 MET B O 1
ATOM 7223 N N . LEU B 1 287 ? 14.328 46 -2.822 1 97.12 287 LEU B N 1
ATOM 7224 C CA . LEU B 1 287 ? 14.984 46.062 -4.121 1 97.12 287 LEU B CA 1
ATOM 7225 C C . LEU B 1 287 ? 14.094 46.75 -5.148 1 97.12 287 LEU B C 1
ATOM 7227 O O . LEU B 1 287 ? 14.586 47.406 -6.082 1 97.12 287 LEU B O 1
ATOM 7231 N N . ASN B 1 288 ? 12.82 46.781 -4.906 1 97.19 288 ASN B N 1
ATOM 7232 C CA . ASN B 1 288 ? 11.859 47.406 -5.812 1 97.19 288 ASN B CA 1
ATOM 7233 C C . ASN B 1 288 ? 11.453 48.781 -5.328 1 97.19 288 ASN B C 1
ATOM 7235 O O . ASN B 1 288 ? 10.469 49.344 -5.812 1 97.19 288 ASN B O 1
ATOM 7239 N N . GLY B 1 289 ? 12.078 49.25 -4.281 1 97.06 289 GLY B N 1
ATOM 7240 C CA . GLY B 1 289 ? 11.844 50.594 -3.801 1 97.06 289 GLY B CA 1
ATOM 7241 C C . GLY B 1 289 ? 10.68 50.719 -2.836 1 97.06 289 GLY B C 1
ATOM 7242 O O . GLY B 1 289 ? 10.156 51.781 -2.596 1 97.06 289 GLY B O 1
ATOM 7243 N N . ILE B 1 290 ? 10.234 49.562 -2.314 1 98 290 ILE B N 1
ATOM 7244 C CA . ILE B 1 290 ? 9.133 49.5 -1.354 1 98 290 ILE B CA 1
ATOM 7245 C C . ILE B 1 290 ? 9.688 49.312 0.057 1 98 290 ILE B C 1
ATOM 7247 O O . ILE B 1 290 ? 10.562 48.5 0.284 1 98 290 ILE B O 1
ATOM 7251 N N . ASP B 1 291 ? 9.289 50.156 0.982 1 98.12 291 ASP B N 1
ATOM 7252 C CA . ASP B 1 291 ? 9.656 49.969 2.381 1 98.12 291 ASP B CA 1
ATOM 7253 C C . ASP B 1 291 ? 8.727 49 3.074 1 98.12 291 ASP B C 1
ATOM 7255 O O . ASP B 1 291 ? 7.609 49.344 3.457 1 98.12 291 ASP B O 1
ATOM 7259 N N . PRO B 1 292 ? 9.203 47.844 3.326 1 97.44 292 PRO B N 1
ATOM 7260 C CA . PRO B 1 292 ? 8.312 46.812 3.875 1 97.44 292 PRO B CA 1
ATOM 7261 C C . PRO B 1 292 ? 7.781 47.156 5.262 1 97.44 292 PRO B C 1
ATOM 7263 O O . PRO B 1 292 ? 6.711 46.719 5.656 1 97.44 292 PRO B O 1
ATOM 7266 N N . SER B 1 293 ? 8.445 48 6.051 1 97.38 293 SER B N 1
ATOM 7267 C CA . SER B 1 293 ? 8.023 48.375 7.398 1 97.38 293 SER B CA 1
ATOM 7268 C C . SER B 1 293 ? 6.785 49.25 7.363 1 97.38 293 SER B C 1
ATOM 7270 O O . SER B 1 293 ? 6.102 49.406 8.375 1 97.38 293 SER B O 1
ATOM 7272 N N . LYS B 1 294 ? 6.438 49.75 6.219 1 96.94 294 LYS B N 1
ATOM 7273 C CA . LYS B 1 294 ? 5.297 50.656 6.074 1 96.94 294 LYS B CA 1
ATOM 7274 C C . LYS B 1 294 ? 4.215 50.031 5.195 1 96.94 294 LYS B C 1
ATOM 7276 O O . LYS B 1 294 ? 3.135 50.594 5.031 1 96.94 294 LYS B O 1
ATOM 7281 N N . ASP B 1 295 ? 4.512 48.906 4.605 1 97.94 295 ASP B N 1
ATOM 7282 C CA . ASP B 1 295 ? 3.602 48.25 3.672 1 97.94 295 ASP B CA 1
ATOM 7283 C C . ASP B 1 295 ? 2.65 47.312 4.402 1 97.94 295 ASP B C 1
ATOM 7285 O O . ASP B 1 295 ? 2.672 46.094 4.172 1 97.94 295 ASP B O 1
ATOM 7289 N N . TYR B 1 296 ? 1.812 47.844 5.262 1 97.62 296 TYR B N 1
ATOM 7290 C CA . TYR B 1 296 ? 0.836 47.062 6.02 1 97.62 296 TYR B CA 1
ATOM 7291 C C . TYR B 1 296 ? -0.513 47.031 5.309 1 97.62 296 TYR B C 1
ATOM 7293 O O . TYR B 1 296 ? -1.063 48.094 4.98 1 97.62 296 TYR B O 1
ATOM 7301 N N . PRO B 1 297 ? -1.065 45.906 5.082 1 96.94 297 PRO B N 1
ATOM 7302 C CA . PRO B 1 297 ? -2.336 45.812 4.355 1 96.94 297 PRO B CA 1
ATOM 7303 C C . PRO B 1 297 ? -3.486 46.5 5.105 1 96.94 297 PRO B C 1
ATOM 7305 O O . PRO B 1 297 ? -3.512 46.5 6.34 1 96.94 297 PRO B O 1
ATOM 7308 N N . ASN B 1 298 ? -4.484 46.938 4.352 1 93.81 298 ASN B N 1
ATOM 7309 C CA . ASN B 1 298 ? -5.715 47.469 4.945 1 93.81 298 ASN B CA 1
ATOM 7310 C C . ASN B 1 298 ? -6.574 46.344 5.516 1 93.81 298 ASN B C 1
ATOM 7312 O O . ASN B 1 298 ? -6.523 45.188 5.027 1 93.81 298 ASN B O 1
ATOM 7316 N N . THR B 1 299 ? -7.188 46.625 6.594 1 92.94 299 THR B N 1
ATOM 7317 C CA . THR B 1 299 ? -8.078 45.656 7.207 1 92.94 299 THR B CA 1
ATOM 7318 C C . THR B 1 299 ? -9.25 46.344 7.898 1 92.94 299 THR B C 1
ATOM 7320 O O . THR B 1 299 ? -9.125 47.469 8.352 1 92.94 299 THR B O 1
ATOM 7323 N N . ASN B 1 300 ? -10.453 45.625 7.938 1 88.19 300 ASN B N 1
ATOM 7324 C CA . ASN B 1 300 ? -11.609 46.094 8.688 1 88.19 300 ASN B CA 1
ATOM 7325 C C . ASN B 1 300 ? -11.695 45.438 10.062 1 88.19 300 ASN B C 1
ATOM 7327 O O . ASN B 1 300 ? -12.594 45.75 10.844 1 88.19 300 ASN B O 1
ATOM 7331 N N . ASP B 1 301 ? -10.781 44.594 10.336 1 86.75 301 ASP B N 1
ATOM 7332 C CA . ASP B 1 301 ? -10.734 43.969 11.656 1 86.75 301 ASP B CA 1
ATOM 7333 C C . ASP B 1 301 ? -10 44.875 12.664 1 86.75 301 ASP B C 1
ATOM 7335 O O . ASP B 1 301 ? -8.797 45.062 12.547 1 86.75 301 ASP B O 1
ATOM 7339 N N . PRO B 1 302 ? -10.711 45.219 13.688 1 85.75 302 PRO B N 1
ATOM 7340 C CA . PRO B 1 302 ? -10.078 46.125 14.641 1 85.75 302 PRO B CA 1
ATOM 7341 C C . PRO B 1 302 ? -8.898 45.5 15.367 1 85.75 302 PRO B C 1
ATOM 7343 O O . PRO B 1 302 ? -7.961 46.219 15.766 1 85.75 302 PRO B O 1
ATOM 7346 N N . LEU B 1 303 ? -8.852 44.25 15.484 1 84.81 303 LEU B N 1
ATOM 7347 C CA . LEU B 1 303 ? -7.781 43.594 16.203 1 84.81 303 LEU B CA 1
ATOM 7348 C C . LEU B 1 303 ? -6.512 43.531 15.375 1 84.81 303 LEU B C 1
ATOM 7350 O O . LEU B 1 303 ? -5.422 43.281 15.906 1 84.81 303 LEU B O 1
ATOM 7354 N N . GLN B 1 304 ? -6.633 43.844 14.109 1 91.56 304 GLN B N 1
ATOM 7355 C CA . GLN B 1 304 ? -5.512 43.688 13.188 1 91.56 304 GLN B CA 1
ATOM 7356 C C . GLN B 1 304 ? -5.012 45.031 12.68 1 91.56 304 GLN B C 1
ATOM 7358 O O . GLN B 1 304 ? -4.09 45.094 11.859 1 91.56 304 GLN B O 1
ATOM 7363 N N . HIS B 1 305 ? -5.617 46.094 13.141 1 93.81 305 HIS B N 1
ATOM 7364 C CA . HIS B 1 305 ? -5.207 47.406 12.695 1 93.81 305 HIS B CA 1
ATOM 7365 C C . HIS B 1 305 ? -3.729 47.656 12.992 1 93.81 305 HIS B C 1
ATOM 7367 O O . HIS B 1 305 ? -3.23 47.281 14.055 1 93.81 305 HIS B O 1
ATOM 7373 N N . PRO B 1 306 ? -3.039 48.375 12.062 1 95.38 306 PRO B N 1
ATOM 7374 C CA . PRO B 1 306 ? -1.589 48.531 12.203 1 95.38 306 PRO B CA 1
ATOM 7375 C C . PRO B 1 306 ? -1.199 49.219 13.508 1 95.38 306 PRO B C 1
ATOM 7377 O O . PRO B 1 306 ? -0.18 48.875 14.109 1 95.38 306 PRO B O 1
ATOM 7380 N N . TYR B 1 307 ? -2.045 50.062 14.047 1 95.31 307 TYR B N 1
ATOM 7381 C CA . TYR B 1 307 ? -1.645 50.875 15.188 1 95.31 307 TYR B CA 1
ATOM 7382 C C . TYR B 1 307 ? -2.34 50.406 16.469 1 95.31 307 TYR B C 1
ATOM 7384 O O . TYR B 1 307 ? -2.188 51.031 17.516 1 95.31 307 TYR B O 1
ATOM 7392 N N . ARG B 1 308 ? -3.037 49.344 16.328 1 94.38 308 ARG B N 1
ATOM 7393 C CA . ARG B 1 308 ? -3.557 48.719 17.531 1 94.38 308 ARG B CA 1
ATOM 7394 C C . ARG B 1 308 ? -2.461 47.938 18.25 1 94.38 308 ARG B C 1
ATOM 7396 O O . ARG B 1 308 ? -1.588 47.344 17.625 1 94.38 308 ARG B O 1
ATOM 7403 N N . LEU B 1 309 ? -2.609 47.938 19.609 1 92.88 309 LEU B N 1
ATOM 7404 C CA . LEU B 1 309 ? -1.66 47.156 20.391 1 92.88 309 LEU B CA 1
ATOM 7405 C C . LEU B 1 309 ? -1.809 45.688 20.078 1 92.88 309 LEU B C 1
ATOM 7407 O O . LEU B 1 309 ? -2.926 45.156 20.031 1 92.88 309 LEU B O 1
ATOM 7411 N N . MET B 1 310 ? -0.711 45.062 19.844 1 91.94 310 MET B N 1
ATOM 7412 C CA . MET B 1 310 ? -0.665 43.656 19.438 1 91.94 310 MET B CA 1
ATOM 7413 C C . MET B 1 310 ? -1.077 42.719 20.578 1 91.94 310 MET B C 1
ATOM 7415 O O . MET B 1 310 ? -0.534 42.812 21.672 1 91.94 310 MET B O 1
ATOM 7419 N N . ASP B 1 311 ? -2.023 41.844 20.281 1 88.69 311 ASP B N 1
ATOM 7420 C CA . ASP B 1 311 ? -2.428 40.875 21.297 1 88.69 311 ASP B CA 1
ATOM 7421 C C . ASP B 1 311 ? -1.228 40.062 21.797 1 88.69 311 ASP B C 1
ATOM 7423 O O . ASP B 1 311 ? -0.386 39.625 21 1 88.69 311 ASP B O 1
ATOM 7427 N N . GLY B 1 312 ? -1.127 39.906 23.141 1 87.31 312 GLY B N 1
ATOM 7428 C CA . GLY B 1 312 ? -0.002 39.219 23.766 1 87.31 312 GLY B CA 1
ATOM 7429 C C . GLY B 1 312 ? 1.062 40.188 24.266 1 87.31 312 GLY B C 1
ATOM 7430 O O . GLY B 1 312 ? 1.787 39.906 25.219 1 87.31 312 GLY B O 1
ATOM 7431 N N . PHE B 1 313 ? 1.069 41.438 23.594 1 91.12 313 PHE B N 1
ATOM 7432 C CA . PHE B 1 313 ? 2.146 42.375 23.906 1 91.12 313 PHE B CA 1
ATOM 7433 C C . PHE B 1 313 ? 1.589 43.75 24.234 1 91.12 313 PHE B C 1
ATOM 7435 O O . PHE B 1 313 ? 2.238 44.75 23.984 1 91.12 313 PHE B O 1
ATOM 7442 N N . ILE B 1 314 ? 0.39 43.719 24.703 1 87 314 ILE B N 1
ATOM 7443 C CA . ILE B 1 314 ? -0.315 44.969 24.969 1 87 314 ILE B CA 1
ATOM 7444 C C . ILE B 1 314 ? 0.427 45.781 26.047 1 87 314 ILE B C 1
ATOM 7446 O O . ILE B 1 314 ? 0.572 47 25.922 1 87 314 ILE B O 1
ATOM 7450 N N . HIS B 1 315 ? 0.953 45.156 27.016 1 87.19 315 HIS B N 1
ATOM 7451 C CA . HIS B 1 315 ? 1.586 45.812 28.141 1 87.19 315 HIS B CA 1
ATOM 7452 C C . HIS B 1 315 ? 2.967 46.344 27.766 1 87.19 315 HIS B C 1
ATOM 7454 O O . HIS B 1 315 ? 3.555 47.125 28.516 1 87.19 315 HIS B O 1
ATOM 7460 N N . GLN B 1 316 ? 3.443 45.969 26.703 1 90 316 GLN B N 1
ATOM 7461 C CA . GLN B 1 316 ? 4.742 46.438 26.219 1 90 316 GLN B CA 1
ATOM 7462 C C . GLN B 1 316 ? 4.582 47.594 25.219 1 90 316 GLN B C 1
ATOM 7464 O O . GLN B 1 316 ? 5.559 48.031 24.609 1 90 316 GLN B O 1
ATOM 7469 N N . ASN B 1 317 ? 3.381 48.031 24.969 1 92.06 317 ASN B N 1
ATOM 7470 C CA . ASN B 1 317 ? 3.059 49.094 24.047 1 92.06 317 ASN B CA 1
ATOM 7471 C C . ASN B 1 317 ? 3.586 48.812 22.641 1 92.06 317 ASN B C 1
ATOM 7473 O O . ASN B 1 317 ? 4.219 49.656 22.016 1 92.06 317 ASN B O 1
ATOM 7477 N N . TYR B 1 318 ? 3.441 47.625 22.281 1 92.56 318 TYR B N 1
ATOM 7478 C CA . TYR B 1 318 ? 3.871 47.156 20.953 1 92.56 318 TYR B CA 1
ATOM 7479 C C . TYR B 1 318 ? 2.68 47 20.016 1 92.56 318 TYR B C 1
ATOM 7481 O O . TYR B 1 318 ? 1.736 46.25 20.328 1 92.56 318 TYR B O 1
ATOM 7489 N N . THR B 1 319 ? 2.701 47.688 18.859 1 94.94 319 THR B N 1
ATOM 7490 C CA . THR B 1 319 ? 1.577 47.656 17.938 1 94.94 319 THR B CA 1
ATOM 7491 C C . THR B 1 319 ? 1.771 46.562 16.891 1 94.94 319 THR B C 1
ATOM 7493 O O . THR B 1 319 ? 2.855 46 16.766 1 94.94 319 THR B O 1
ATOM 7496 N N . ASN B 1 320 ? 0.695 46.281 16.125 1 95.38 320 ASN B N 1
ATOM 7497 C CA . ASN B 1 320 ? 0.754 45.25 15.086 1 95.38 320 ASN B CA 1
ATOM 7498 C C . ASN B 1 320 ? 1.809 45.562 14.031 1 95.38 320 ASN B C 1
ATOM 7500 O O . ASN B 1 320 ? 2.559 44.688 13.602 1 95.38 320 ASN B O 1
ATOM 7504 N N . ILE B 1 321 ? 1.956 46.812 13.641 1 96.69 321 ILE B N 1
ATOM 7505 C CA . ILE B 1 321 ? 2.85 47.188 12.555 1 96.69 321 ILE B CA 1
ATOM 7506 C C . ILE B 1 321 ? 4.297 47.156 13.031 1 96.69 321 ILE B C 1
ATOM 7508 O O . ILE B 1 321 ? 5.227 47.094 12.227 1 96.69 321 ILE B O 1
ATOM 7512 N N . ASP B 1 322 ? 4.527 47.219 14.352 1 96.19 322 ASP B N 1
ATOM 7513 C CA . ASP B 1 322 ? 5.883 47.094 14.883 1 96.19 322 ASP B CA 1
ATOM 7514 C C . ASP B 1 322 ? 6.492 45.719 14.531 1 96.19 322 ASP B C 1
ATOM 7516 O O . ASP B 1 322 ? 7.715 45.594 14.477 1 96.19 322 ASP B O 1
ATOM 7520 N N . GLY B 1 323 ? 5.66 44.812 14.266 1 96.19 323 GLY B N 1
ATOM 7521 C CA . GLY B 1 323 ? 6.133 43.5 13.836 1 96.19 323 GLY B CA 1
ATOM 7522 C C . GLY B 1 323 ? 6.797 43.531 12.469 1 96.19 323 GLY B C 1
ATOM 7523 O O . GLY B 1 323 ? 7.5 42.594 12.094 1 96.19 323 GLY B O 1
ATOM 7524 N N . TYR B 1 324 ? 6.621 44.594 11.719 1 97.69 324 TYR B N 1
ATOM 7525 C CA . TYR B 1 324 ? 7.184 44.75 10.383 1 97.69 324 TYR B CA 1
ATOM 7526 C C . TYR B 1 324 ? 8.531 45.469 10.438 1 97.69 324 TYR B C 1
ATOM 7528 O O . TYR B 1 324 ? 9.148 45.719 9.406 1 97.69 324 TYR B O 1
ATOM 7536 N N . SER B 1 325 ? 9.039 45.719 11.602 1 97 325 SER B N 1
ATOM 7537 C CA . SER B 1 325 ? 10.242 46.531 11.781 1 97 325 SER B CA 1
ATOM 7538 C C . SER B 1 325 ? 11.445 45.875 11.117 1 97 325 SER B C 1
ATOM 7540 O O . SER B 1 325 ? 11.586 44.625 11.141 1 97 325 SER B O 1
ATOM 7542 N N . HIS B 1 326 ? 12.398 46.719 10.625 1 96.19 326 HIS B N 1
ATOM 7543 C CA . HIS B 1 326 ? 13.648 46.219 10.055 1 96.19 326 HIS B CA 1
ATOM 7544 C C . HIS B 1 326 ? 14.594 45.719 11.141 1 96.19 326 HIS B C 1
ATOM 7546 O O . HIS B 1 326 ? 15.57 45.031 10.852 1 96.19 326 HIS B O 1
ATOM 7552 N N . HIS B 1 327 ? 14.297 46.094 12.312 1 96.25 327 HIS B N 1
ATOM 7553 C CA . HIS B 1 327 ? 15.188 45.844 13.438 1 96.25 327 HIS B CA 1
ATOM 7554 C C . HIS B 1 327 ? 15.508 44.344 13.555 1 96.25 327 HIS B C 1
ATOM 7556 O O . HIS B 1 327 ? 16.656 43.969 13.82 1 96.25 327 HIS B O 1
ATOM 7562 N N . PHE B 1 328 ? 14.57 43.5 13.289 1 96.38 328 PHE B N 1
ATOM 7563 C CA . PHE B 1 328 ? 14.719 42.062 13.508 1 96.38 328 PHE B CA 1
ATOM 7564 C C . PHE B 1 328 ? 15.797 41.5 12.602 1 96.38 328 PHE B C 1
ATOM 7566 O O . PHE B 1 328 ? 16.734 40.844 13.07 1 96.38 328 PHE B O 1
ATOM 7573 N N . THR B 1 329 ? 15.773 41.844 11.281 1 95.12 329 THR B N 1
ATOM 7574 C CA . THR B 1 329 ? 16.672 41.188 10.336 1 95.12 329 THR B CA 1
ATOM 7575 C C . THR B 1 329 ? 17.875 42.094 10.031 1 95.12 329 THR B C 1
ATOM 7577 O O . THR B 1 329 ? 18.859 41.625 9.438 1 95.12 329 THR B O 1
ATOM 7580 N N . ARG B 1 330 ? 17.859 43.312 10.492 1 94.62 330 ARG B N 1
ATOM 7581 C CA . ARG B 1 330 ? 19.016 44.219 10.336 1 94.62 330 ARG B CA 1
ATOM 7582 C C . ARG B 1 330 ? 19.969 44.094 11.516 1 94.62 330 ARG B C 1
ATOM 7584 O O . ARG B 1 330 ? 21.188 44.188 11.344 1 94.62 330 ARG B O 1
ATOM 7591 N N . ASP B 1 331 ? 19.375 43.781 12.742 1 96.62 331 ASP B N 1
ATOM 7592 C CA . ASP B 1 331 ? 20.203 43.938 13.938 1 96.62 331 ASP B CA 1
ATOM 7593 C C . ASP B 1 331 ? 20.281 42.625 14.727 1 96.62 331 ASP B C 1
ATOM 7595 O O . ASP B 1 331 ? 21.156 42.469 15.586 1 96.62 331 ASP B O 1
ATOM 7599 N N . ILE B 1 332 ? 19.406 41.719 14.461 1 97.25 332 ILE B N 1
ATOM 7600 C CA . ILE B 1 332 ? 19.344 40.562 15.367 1 97.25 332 ILE B CA 1
ATOM 7601 C C . ILE B 1 332 ? 19.734 39.312 14.625 1 97.25 332 ILE B C 1
ATOM 7603 O O . ILE B 1 332 ? 20.656 38.594 15.047 1 97.25 332 ILE B O 1
ATOM 7607 N N . TYR B 1 333 ? 19.062 38.938 13.539 1 97.56 333 TYR B N 1
ATOM 7608 C CA . TYR B 1 333 ? 19.344 37.688 12.852 1 97.56 333 TYR B CA 1
ATOM 7609 C C . TYR B 1 333 ? 19.188 37.844 11.344 1 97.56 333 TYR B C 1
ATOM 7611 O O . TYR B 1 333 ? 18.656 38.844 10.867 1 97.56 333 TYR B O 1
ATOM 7619 N N . THR B 1 334 ? 19.672 36.875 10.562 1 97.38 334 THR B N 1
ATOM 7620 C CA . THR B 1 334 ? 19.469 36.75 9.125 1 97.38 334 THR B CA 1
ATOM 7621 C C . THR B 1 334 ? 19.203 35.281 8.766 1 97.38 334 THR B C 1
ATOM 7623 O O . THR B 1 334 ? 19.375 34.375 9.594 1 97.38 334 THR B O 1
ATOM 7626 N N . CYS B 1 335 ? 18.562 35.062 7.613 1 97.5 335 CYS B N 1
ATOM 7627 C CA . CYS B 1 335 ? 18.297 33.719 7.137 1 97.5 335 CYS B CA 1
ATOM 7628 C C . CYS B 1 335 ? 19.359 33.281 6.125 1 97.5 335 CYS B C 1
ATOM 7630 O O . CYS B 1 335 ? 19.656 34.031 5.188 1 97.5 335 CYS B O 1
ATOM 7632 N N . GLN B 1 336 ? 19.922 32.125 6.43 1 96.94 336 GLN B N 1
ATOM 7633 C CA . GLN B 1 336 ? 20.781 31.547 5.398 1 96.94 336 GLN B CA 1
ATOM 7634 C C . GLN B 1 336 ? 19.984 31.234 4.141 1 96.94 336 GLN B C 1
ATOM 7636 O O . GLN B 1 336 ? 18.812 30.844 4.223 1 96.94 336 GLN B O 1
ATOM 7641 N N . GLU B 1 337 ? 20.656 31.375 3.043 1 95.25 337 GLU B N 1
ATOM 7642 C CA . GLU B 1 337 ? 19.984 31.078 1.777 1 95.25 337 GLU B CA 1
ATOM 7643 C C . GLU B 1 337 ? 19.469 29.641 1.736 1 95.25 337 GLU B C 1
ATOM 7645 O O . GLU B 1 337 ? 20.125 28.734 2.254 1 95.25 337 GLU B O 1
ATOM 7650 N N . PHE B 1 338 ? 18.312 29.531 1.064 1 96.12 338 PHE B N 1
ATOM 7651 C CA . PHE B 1 338 ? 17.766 28.188 0.883 1 96.12 338 PHE B CA 1
ATOM 7652 C C . PHE B 1 338 ? 18.734 27.312 0.085 1 96.12 338 PHE B C 1
ATOM 7654 O O . PHE B 1 338 ? 19.375 27.797 -0.848 1 96.12 338 PHE B O 1
ATOM 7661 N N . PRO B 1 339 ? 18.828 25.984 0.455 1 96.5 339 PRO B N 1
ATOM 7662 C CA . PRO B 1 339 ? 19.766 25.109 -0.256 1 96.5 339 PRO B CA 1
ATOM 7663 C C . PRO B 1 339 ? 19.453 24.984 -1.744 1 96.5 339 PRO B C 1
ATOM 7665 O O . PRO B 1 339 ? 18.281 24.828 -2.119 1 96.5 339 PRO B O 1
ATOM 7668 N N . THR B 1 340 ? 20.406 25.141 -2.557 1 94.88 340 THR B N 1
ATOM 7669 C CA . THR B 1 340 ? 20.312 24.969 -4 1 94.88 340 THR B CA 1
ATOM 7670 C C . THR B 1 340 ? 21.516 24.172 -4.527 1 94.88 340 THR B C 1
ATOM 7672 O O . THR B 1 340 ? 22.469 23.922 -3.795 1 94.88 340 THR B O 1
ATOM 7675 N N . CYS B 1 341 ? 21.359 23.656 -5.719 1 95.44 341 CYS B N 1
ATOM 7676 C CA . CYS B 1 341 ? 22.484 23.016 -6.387 1 95.44 341 CYS B CA 1
ATOM 7677 C C . CYS B 1 341 ? 22.531 23.391 -7.859 1 95.44 341 CYS B C 1
ATOM 7679 O O . CYS B 1 341 ? 21.547 23.859 -8.422 1 95.44 341 CYS B O 1
ATOM 7681 N N . SER B 1 342 ? 23.766 23.391 -8.398 1 94.38 342 SER B N 1
ATOM 7682 C CA . SER B 1 342 ? 24.062 23.719 -9.789 1 94.38 342 SER B CA 1
ATOM 7683 C C . SER B 1 342 ? 25.172 22.844 -10.344 1 94.38 342 SER B C 1
ATOM 7685 O O . SER B 1 342 ? 25.812 22.078 -9.594 1 94.38 342 SER B O 1
ATOM 7687 N N . PRO B 1 343 ? 25.328 22.938 -11.641 1 92.81 343 PRO B N 1
ATOM 7688 C CA . PRO B 1 343 ? 26.438 22.156 -12.203 1 92.81 343 PRO B CA 1
ATOM 7689 C C . PRO B 1 343 ? 27.781 22.484 -11.555 1 92.81 343 PRO B C 1
ATOM 7691 O O . PRO B 1 343 ? 28.625 21.609 -11.391 1 92.81 343 PRO B O 1
ATOM 7694 N N . GLU B 1 344 ? 27.984 23.672 -11.156 1 92.5 344 GLU B N 1
ATOM 7695 C CA . GLU B 1 344 ? 29.219 24.109 -10.508 1 92.5 344 GLU B CA 1
ATOM 7696 C C . GLU B 1 344 ? 29.297 23.609 -9.07 1 92.5 344 GLU B C 1
ATOM 7698 O O . GLU B 1 344 ? 30.391 23.312 -8.57 1 92.5 344 GLU B O 1
ATOM 7703 N N . TYR B 1 345 ? 28.125 23.531 -8.477 1 91.88 345 TYR B N 1
ATOM 7704 C CA . TYR B 1 345 ? 28.016 23.062 -7.098 1 91.88 345 TYR B CA 1
ATOM 7705 C C . TYR B 1 345 ? 26.969 21.969 -6.98 1 91.88 345 TYR B C 1
ATOM 7707 O O . TYR B 1 345 ? 25.859 22.203 -6.488 1 91.88 345 TYR B O 1
ATOM 7715 N N . PRO B 1 346 ? 27.344 20.75 -7.305 1 90.56 346 PRO B N 1
ATOM 7716 C CA . PRO B 1 346 ? 26.344 19.688 -7.465 1 90.56 346 PRO B CA 1
ATOM 7717 C C . PRO B 1 346 ? 26 19.016 -6.145 1 90.56 346 PRO B C 1
ATOM 7719 O O . PRO B 1 346 ? 25.453 17.906 -6.145 1 90.56 346 PRO B O 1
ATOM 7722 N N . ASP B 1 347 ? 26.438 19.719 -5.098 1 88.62 347 ASP B N 1
ATOM 7723 C CA . ASP B 1 347 ? 26.078 19.172 -3.795 1 88.62 347 ASP B CA 1
ATOM 7724 C C . ASP B 1 347 ? 25.203 20.156 -3.014 1 88.62 347 ASP B C 1
ATOM 7726 O O . ASP B 1 347 ? 25.172 21.344 -3.33 1 88.62 347 ASP B O 1
ATOM 7730 N N . CYS B 1 348 ? 24.328 20.047 -2.414 1 94 348 CYS B N 1
ATOM 7731 C CA . CYS B 1 348 ? 23.391 20.875 -1.645 1 94 348 CYS B CA 1
ATOM 7732 C C . CYS B 1 348 ? 24.031 21.344 -0.341 1 94 348 CYS B C 1
ATOM 7734 O O . CYS B 1 348 ? 23.359 21.906 0.515 1 94 348 CYS B O 1
ATOM 7736 N N . GLY B 1 349 ? 25.344 21.109 -0.204 1 93.06 349 GLY B N 1
ATOM 7737 C CA . GLY B 1 349 ? 26.094 21.594 0.948 1 93.06 349 GLY B CA 1
ATOM 7738 C C . GLY B 1 349 ? 25.797 20.812 2.217 1 93.06 349 GLY B C 1
ATOM 7739 O O . GLY B 1 349 ? 26.094 21.281 3.318 1 93.06 349 GLY B O 1
ATOM 7740 N N . SER B 1 350 ? 25.141 19.719 2.113 1 94.88 350 SER B N 1
ATOM 7741 C CA . SER B 1 350 ? 24.781 18.922 3.283 1 94.88 350 SER B CA 1
ATOM 7742 C C . SER B 1 350 ? 24.766 17.438 2.955 1 94.88 350 SER B C 1
ATOM 7744 O O . SER B 1 350 ? 24.344 17.031 1.868 1 94.88 350 SER B O 1
ATOM 7746 N N . PHE B 1 351 ? 25.188 16.609 3.934 1 91.31 351 PHE B N 1
ATOM 7747 C CA . PHE B 1 351 ? 25.156 15.156 3.807 1 91.31 351 PHE B CA 1
ATOM 7748 C C . PHE B 1 351 ? 23.734 14.648 3.709 1 91.31 351 PHE B C 1
ATOM 7750 O O . PHE B 1 351 ? 23.469 13.578 3.137 1 91.31 351 PHE B O 1
ATOM 7757 N N . TRP B 1 352 ? 22.797 15.391 4.184 1 94.5 352 TRP B N 1
ATOM 7758 C CA . TRP B 1 352 ? 21.422 14.898 4.355 1 94.5 352 TRP B CA 1
ATOM 7759 C C . TRP B 1 352 ? 20.562 15.289 3.164 1 94.5 352 TRP B C 1
ATOM 7761 O O . TRP B 1 352 ? 19.359 15.031 3.154 1 94.5 352 TRP B O 1
ATOM 7771 N N . LEU B 1 353 ? 21.141 15.969 2.215 1 94.12 353 LEU B N 1
ATOM 7772 C CA . LEU B 1 353 ? 20.469 16.375 0.983 1 94.12 353 LEU B CA 1
ATOM 7773 C C . LEU B 1 353 ? 21.172 15.797 -0.235 1 94.12 353 LEU B C 1
ATOM 7775 O O . LEU B 1 353 ? 22.359 15.43 -0.159 1 94.12 353 LEU B O 1
ATOM 7779 N N . PHE B 1 354 ? 20.484 15.57 -1.249 1 88.38 354 PHE B N 1
ATOM 7780 C CA . PHE B 1 354 ? 21.141 15.234 -2.506 1 88.38 354 PHE B CA 1
ATOM 7781 C C . PHE B 1 354 ? 20.609 16.094 -3.645 1 88.38 354 PHE B C 1
ATOM 7783 O O . PHE B 1 354 ? 19.5 16.625 -3.555 1 88.38 354 PHE B O 1
ATOM 7790 N N . CYS B 1 355 ? 21.391 16.25 -4.656 1 92.25 355 CYS B N 1
ATOM 7791 C CA . CYS B 1 355 ? 21.047 17.094 -5.805 1 92.25 355 CYS B CA 1
ATOM 7792 C C . CYS B 1 355 ? 20.406 16.266 -6.914 1 92.25 355 CYS B C 1
ATOM 7794 O O . CYS B 1 355 ? 21.047 15.367 -7.473 1 92.25 355 CYS B O 1
ATOM 7796 N N . ASP B 1 356 ? 19.125 16.484 -7.164 1 89.69 356 ASP B N 1
ATOM 7797 C CA . ASP B 1 356 ? 18.531 15.953 -8.398 1 89.69 356 ASP B CA 1
ATOM 7798 C C . ASP B 1 356 ? 19.047 16.719 -9.617 1 89.69 356 ASP B C 1
ATOM 7800 O O . ASP B 1 356 ? 18.562 17.812 -9.914 1 89.69 356 ASP B O 1
ATOM 7804 N N . GLN B 1 357 ? 19.906 16.141 -10.312 1 89.44 357 GLN B N 1
ATOM 7805 C CA . GLN B 1 357 ? 20.625 16.844 -11.367 1 89.44 357 GLN B CA 1
ATOM 7806 C C . GLN B 1 357 ? 19.781 16.969 -12.633 1 89.44 357 GLN B C 1
ATOM 7808 O O . GLN B 1 357 ? 20.125 17.734 -13.539 1 89.44 357 GLN B O 1
ATOM 7813 N N . THR B 1 358 ? 18.688 16.25 -12.688 1 83.69 358 THR B N 1
ATOM 7814 C CA . THR B 1 358 ? 17.781 16.391 -13.82 1 83.69 358 THR B CA 1
ATOM 7815 C C . THR B 1 358 ? 17.047 17.719 -13.758 1 83.69 358 THR B C 1
ATOM 7817 O O . THR B 1 358 ? 16.719 18.297 -14.789 1 83.69 358 THR B O 1
ATOM 7820 N N . LYS B 1 359 ? 16.844 18.188 -12.578 1 88.06 359 LYS B N 1
ATOM 7821 C CA . LYS B 1 359 ? 16.094 19.422 -12.367 1 88.06 359 LYS B CA 1
ATOM 7822 C C . LYS B 1 359 ? 16.938 20.469 -11.664 1 88.06 359 LYS B C 1
ATOM 7824 O O . LYS B 1 359 ? 16.562 21.641 -11.602 1 88.06 359 LYS B O 1
ATOM 7829 N N . TRP B 1 360 ? 18.062 20.031 -11.148 1 91.06 360 TRP B N 1
ATOM 7830 C CA . TRP B 1 360 ? 18.984 20.875 -10.383 1 91.06 360 TRP B CA 1
ATOM 7831 C C . TRP B 1 360 ? 18.297 21.453 -9.156 1 91.06 360 TRP B C 1
ATOM 7833 O O . TRP B 1 360 ? 18.312 22.672 -8.945 1 91.06 360 TRP B O 1
ATOM 7843 N N . VAL B 1 361 ? 17.703 20.625 -8.359 1 94.75 361 VAL B N 1
ATOM 7844 C CA . VAL B 1 361 ? 17.062 20.984 -7.102 1 94.75 361 VAL B CA 1
ATOM 7845 C C . VAL B 1 361 ? 17.578 20.109 -5.977 1 94.75 361 VAL B C 1
ATOM 7847 O O . VAL B 1 361 ? 17.969 18.953 -6.207 1 94.75 361 VAL B O 1
ATOM 7850 N N . CYS B 1 362 ? 17.703 20.688 -4.852 1 95.88 362 CYS B N 1
ATOM 7851 C CA . CYS B 1 362 ? 18.078 19.938 -3.67 1 95.88 362 CYS B CA 1
ATOM 7852 C C . CYS B 1 362 ? 16.891 19.188 -3.084 1 95.88 362 CYS B C 1
ATOM 7854 O O . CYS B 1 362 ? 15.789 19.75 -3 1 95.88 362 CYS B O 1
ATOM 7856 N N . ILE B 1 363 ? 17.094 17.906 -2.713 1 94.62 363 ILE B N 1
ATOM 7857 C CA . ILE B 1 363 ? 16.047 17.047 -2.188 1 94.62 363 ILE B CA 1
ATOM 7858 C C . ILE B 1 363 ? 16.531 16.375 -0.901 1 94.62 363 ILE B C 1
ATOM 7860 O O . ILE B 1 363 ? 17.703 16.031 -0.775 1 94.62 363 ILE B O 1
ATOM 7864 N N . SER B 1 364 ? 15.641 16.266 0.043 1 95.56 364 SER B N 1
ATOM 7865 C CA . SER B 1 364 ? 15.953 15.578 1.287 1 95.56 364 SER B CA 1
ATOM 7866 C C . SER B 1 364 ? 16.25 14.102 1.037 1 95.56 364 SER B C 1
ATOM 7868 O O . SER B 1 364 ? 15.625 13.477 0.178 1 95.56 364 SER B O 1
ATOM 7870 N N . LYS B 1 365 ? 17.172 13.531 1.809 1 89.94 365 LYS B N 1
ATOM 7871 C CA . LYS B 1 365 ? 17.359 12.086 1.794 1 89.94 365 LYS B CA 1
ATOM 7872 C C . LYS B 1 365 ? 16.234 11.375 2.533 1 89.94 365 LYS B C 1
ATOM 7874 O O . LYS B 1 365 ? 15.531 11.984 3.34 1 89.94 365 LYS B O 1
ATOM 7879 N N . SER B 1 366 ? 16.031 10.117 2.189 1 86.62 366 SER B N 1
ATOM 7880 C CA . SER B 1 366 ? 15.008 9.281 2.812 1 86.62 366 SER B CA 1
ATOM 7881 C C . SER B 1 366 ? 15.57 8.523 4.008 1 86.62 366 SER B C 1
ATOM 7883 O O . SER B 1 366 ? 16.688 7.996 3.951 1 86.62 366 SER B O 1
ATOM 7885 N N . TYR B 1 367 ? 14.812 8.539 5.074 1 86.06 367 TYR B N 1
ATOM 7886 C CA . TYR B 1 367 ? 15.281 7.77 6.219 1 86.06 367 TYR B CA 1
ATOM 7887 C C . TYR B 1 367 ? 15.195 6.273 5.938 1 86.06 367 TYR B C 1
ATOM 7889 O O . TYR B 1 367 ? 15.914 5.48 6.551 1 86.06 367 TYR B O 1
ATOM 7897 N N . LYS B 1 368 ? 14.344 5.848 5.086 1 72.25 368 LYS B N 1
ATOM 7898 C CA . LYS B 1 368 ? 14.234 4.441 4.707 1 72.25 368 LYS B CA 1
ATOM 7899 C C . LYS B 1 368 ? 15.492 3.967 3.99 1 72.25 368 LYS B C 1
ATOM 7901 O O . LYS B 1 368 ? 15.914 2.822 4.164 1 72.25 368 LYS B O 1
ATOM 7906 N N . GLU B 1 369 ? 16.031 4.805 3.25 1 65.19 369 GLU B N 1
ATOM 7907 C CA . GLU B 1 369 ? 17.25 4.473 2.516 1 65.19 369 GLU B CA 1
ATOM 7908 C C . GLU B 1 369 ? 18.484 4.531 3.424 1 65.19 369 GLU B C 1
ATOM 7910 O O . GLU B 1 369 ? 19.406 3.727 3.281 1 65.19 369 GLU B O 1
ATOM 7915 N N . HIS B 1 370 ? 18.453 5.488 4.27 1 68.38 370 HIS B N 1
ATOM 7916 C CA . HIS B 1 370 ? 19.641 5.738 5.078 1 68.38 370 HIS B CA 1
ATOM 7917 C C . HIS B 1 370 ? 19.688 4.82 6.297 1 68.38 370 HIS B C 1
ATOM 7919 O O . HIS B 1 370 ? 20.766 4.441 6.754 1 68.38 370 HIS B O 1
ATOM 7925 N N . LEU B 1 371 ? 18.609 4.66 6.949 1 64.12 371 LEU B N 1
ATOM 7926 C CA . LEU B 1 371 ? 18.609 3.842 8.156 1 64.12 371 LEU B CA 1
ATOM 7927 C C . LEU B 1 371 ? 18.312 2.383 7.828 1 64.12 371 LEU B C 1
ATOM 7929 O O . LEU B 1 371 ? 18.203 1.549 8.727 1 64.12 371 LEU B O 1
ATOM 7933 N N . ASN B 1 372 ? 19.031 1.784 6.746 1 52.47 372 ASN B N 1
ATOM 7934 C CA . ASN B 1 372 ? 18.891 0.404 6.301 1 52.47 372 ASN B CA 1
ATOM 7935 C C . ASN B 1 372 ? 17.609 -0.223 6.836 1 52.47 372 ASN B C 1
ATOM 7937 O O . ASN B 1 372 ? 17.656 -1.077 7.723 1 52.47 372 ASN B O 1
ATOM 7941 N N . HIS B 1 373 ? 16.781 0.659 7.188 1 45.78 373 HIS B N 1
ATOM 7942 C CA . HIS B 1 373 ? 15.656 -0.038 7.789 1 45.78 373 HIS B CA 1
ATOM 7943 C C . HIS B 1 373 ? 15.164 -1.171 6.895 1 45.78 373 HIS B C 1
ATOM 7945 O O . HIS B 1 373 ? 14.797 -0.94 5.742 1 45.78 373 HIS B O 1
ATOM 7951 N N . LEU B 1 374 ? 15.805 -2.209 6.949 1 41.38 374 LEU B N 1
ATOM 7952 C CA . LEU B 1 374 ? 15.375 -3.541 6.535 1 41.38 374 LEU B CA 1
ATOM 7953 C C . LEU B 1 374 ? 13.852 -3.635 6.512 1 41.38 374 LEU B C 1
ATOM 7955 O O . LEU B 1 374 ? 13.297 -4.562 5.922 1 41.38 374 LEU B O 1
ATOM 7959 N N . ASP B 1 375 ? 13.266 -3.084 7.465 1 39.28 375 ASP B N 1
ATOM 7960 C CA . ASP B 1 375 ? 11.852 -3.365 7.641 1 39.28 375 ASP B CA 1
ATOM 7961 C C . ASP B 1 375 ? 10.992 -2.463 6.758 1 39.28 375 ASP B C 1
ATOM 7963 O O . ASP B 1 375 ? 10.375 -1.514 7.242 1 39.28 375 ASP B O 1
ATOM 7967 N N . SER B 1 376 ? 11.539 -2.094 5.707 1 38.53 376 SER B N 1
ATOM 7968 C CA . SER B 1 376 ? 10.781 -1.166 4.871 1 38.53 376 SER B CA 1
ATOM 7969 C C . SER B 1 376 ? 9.422 -1.743 4.5 1 38.53 376 SER B C 1
ATOM 7971 O O . SER B 1 376 ? 9.305 -2.512 3.541 1 38.53 376 SER B O 1
ATOM 7973 N N . THR B 1 377 ? 8.734 -2.078 5.449 1 39.16 377 THR B N 1
ATOM 7974 C CA . THR B 1 377 ? 7.387 -2.359 4.965 1 39.16 377 THR B CA 1
ATOM 7975 C C . THR B 1 377 ? 6.859 -1.197 4.129 1 39.16 377 THR B C 1
ATOM 7977 O O . THR B 1 377 ? 6.957 -0.038 4.535 1 39.16 377 THR B O 1
ATOM 7980 N N . PRO B 1 378 ? 6.961 -1.328 2.918 1 40.5 378 PRO B N 1
ATOM 7981 C CA . PRO B 1 378 ? 6.332 -0.243 2.164 1 40.5 378 PRO B CA 1
ATOM 7982 C C . PRO B 1 378 ? 5.211 0.446 2.943 1 40.5 378 PRO B C 1
ATOM 7984 O O . PRO B 1 378 ? 4.324 -0.224 3.475 1 40.5 378 PRO B O 1
ATOM 7987 N N . VAL B 1 379 ? 5.543 1.538 3.592 1 41.72 379 VAL B N 1
ATOM 7988 C CA . VAL B 1 379 ? 4.582 2.293 4.387 1 41.72 379 VAL B CA 1
ATOM 7989 C C . VAL B 1 379 ? 3.414 2.73 3.506 1 41.72 379 VAL B C 1
ATOM 7991 O O . VAL B 1 379 ? 3.572 3.59 2.635 1 41.72 379 VAL B O 1
ATOM 7994 N N . VAL B 1 380 ? 2.766 1.852 2.85 1 45.41 380 VAL B N 1
ATOM 7995 C CA . VAL B 1 380 ? 1.47 2.48 2.617 1 45.41 380 VAL B CA 1
ATOM 7996 C C . VAL B 1 380 ? 1.072 3.311 3.836 1 45.41 380 VAL B C 1
ATOM 7998 O O . VAL B 1 380 ? 1.484 3.012 4.961 1 45.41 380 VAL B O 1
ATOM 8001 N N . LEU B 1 381 ? 0.386 4.422 3.521 1 53.81 381 LEU B N 1
ATOM 8002 C CA . LEU B 1 381 ? -0.004 5.379 4.555 1 53.81 381 LEU B CA 1
ATOM 8003 C C . LEU B 1 381 ? -0.462 4.656 5.816 1 53.81 381 LEU B C 1
ATOM 8005 O O . LEU B 1 381 ? -1.329 3.781 5.754 1 53.81 381 LEU B O 1
ATOM 8009 N N . ASN B 1 382 ? 0.324 4.789 6.855 1 65.25 382 ASN B N 1
ATOM 8010 C CA . ASN B 1 382 ? 0.081 4.312 8.211 1 65.25 382 ASN B CA 1
ATOM 8011 C C . ASN B 1 382 ? -1.31 4.707 8.703 1 65.25 382 ASN B C 1
ATOM 8013 O O . ASN B 1 382 ? -1.973 5.547 8.094 1 65.25 382 ASN B O 1
ATOM 8017 N N . THR B 1 383 ? -1.825 4.008 9.531 1 80.56 383 THR B N 1
ATOM 8018 C CA . THR B 1 383 ? -3.057 4.309 10.25 1 80.56 383 THR B CA 1
ATOM 8019 C C . THR B 1 383 ? -2.986 5.699 10.883 1 80.56 383 THR B C 1
ATOM 8021 O O . THR B 1 383 ? -1.897 6.238 11.086 1 80.56 383 THR B O 1
ATOM 8024 N N . VAL B 1 384 ? -4.051 6.352 10.977 1 89.94 384 VAL B N 1
ATOM 8025 C CA . VAL B 1 384 ? -4.168 7.676 11.578 1 89.94 384 VAL B CA 1
ATOM 8026 C C . VAL B 1 384 ? -4.262 7.543 13.102 1 89.94 384 VAL B C 1
ATOM 8028 O O . VAL B 1 384 ? -4.977 6.68 13.609 1 89.94 384 VAL B O 1
ATOM 8031 N N . GLN B 1 385 ? -3.502 8.328 13.789 1 92.25 385 GLN B N 1
ATOM 8032 C CA . GLN B 1 385 ? -3.604 8.461 15.242 1 92.25 385 GLN B CA 1
ATOM 8033 C C . GLN B 1 385 ? -4.43 9.68 15.625 1 92.25 385 GLN B C 1
ATOM 8035 O O . GLN B 1 385 ? -4.035 10.812 15.352 1 92.25 385 GLN B O 1
ATOM 8040 N N . ASN B 1 386 ? -5.59 9.445 16.172 1 93.75 386 ASN B N 1
ATOM 8041 C CA . ASN B 1 386 ? -6.383 10.539 16.719 1 93.75 386 ASN B CA 1
ATOM 8042 C C . ASN B 1 386 ? -5.898 10.93 18.125 1 93.75 386 ASN B C 1
ATOM 8044 O O . ASN B 1 386 ? -5.52 10.07 18.906 1 93.75 386 ASN B O 1
ATOM 8048 N N . ARG B 1 387 ? -5.98 12.18 18.359 1 92.25 387 ARG B N 1
ATOM 8049 C CA . ARG B 1 387 ? -5.594 12.68 19.672 1 92.25 387 ARG B CA 1
ATOM 8050 C C . ARG B 1 387 ? -6.734 12.539 20.672 1 92.25 387 ARG B C 1
ATOM 8052 O O . ARG B 1 387 ? -6.52 12.609 21.891 1 92.25 387 ARG B O 1
ATOM 8059 N N . PHE B 1 388 ? -7.949 12.453 20.25 1 92 388 PHE B N 1
ATOM 8060 C CA . PHE B 1 388 ? -9.156 12.383 21.062 1 92 388 PHE B CA 1
ATOM 8061 C C . PHE B 1 388 ? -9.195 13.531 22.078 1 92 388 PHE B C 1
ATOM 8063 O O . PHE B 1 388 ? -9.438 13.312 23.266 1 92 388 PHE B O 1
ATOM 8070 N N . GLU B 1 389 ? -8.852 14.695 21.562 1 90.69 389 GLU B N 1
ATOM 8071 C CA . GLU B 1 389 ? -8.828 15.883 22.406 1 90.69 389 GLU B CA 1
ATOM 8072 C C . GLU B 1 389 ? -10.094 16.719 22.234 1 90.69 389 GLU B C 1
ATOM 8074 O O . GLU B 1 389 ? -10.492 17.016 21.094 1 90.69 389 GLU B O 1
ATOM 8079 N N . ILE B 1 390 ? -10.719 17.016 23.328 1 90 390 ILE B N 1
ATOM 8080 C CA . ILE B 1 390 ? -11.852 17.922 23.391 1 90 390 ILE B CA 1
ATOM 8081 C C . ILE B 1 390 ? -11.547 19.062 24.359 1 90 390 ILE B C 1
ATOM 8083 O O . ILE B 1 390 ? -11.328 18.828 25.547 1 90 390 ILE B O 1
ATOM 8087 N N . ASN B 1 391 ? -11.5 20.219 23.812 1 84.31 391 ASN B N 1
ATOM 8088 C CA . ASN B 1 391 ? -11.289 21.391 24.641 1 84.31 391 ASN B CA 1
ATOM 8089 C C . ASN B 1 391 ? -10.023 21.266 25.484 1 84.31 391 ASN B C 1
ATOM 8091 O O . ASN B 1 391 ? -10.047 21.547 26.688 1 84.31 391 ASN B O 1
ATOM 8095 N N . GLY B 1 392 ? -9.039 20.703 24.891 1 79.44 392 GLY B N 1
ATOM 8096 C CA . GLY B 1 392 ? -7.738 20.656 25.531 1 79.44 392 GLY B CA 1
ATOM 8097 C C . GLY B 1 392 ? -7.516 19.406 26.359 1 79.44 392 GLY B C 1
ATOM 8098 O O . GLY B 1 392 ? -6.445 19.219 26.938 1 79.44 392 GLY B O 1
ATOM 8099 N N . ARG B 1 393 ? -8.5 18.562 26.422 1 85.06 393 ARG B N 1
ATOM 8100 C CA . ARG B 1 393 ? -8.367 17.328 27.188 1 85.06 393 ARG B CA 1
ATOM 8101 C C . ARG B 1 393 ? -8.484 16.109 26.266 1 85.06 393 ARG B C 1
ATOM 8103 O O . ARG B 1 393 ? -9.477 15.961 25.547 1 85.06 393 ARG B O 1
ATOM 8110 N N . ALA B 1 394 ? -7.469 15.305 26.422 1 89.75 394 ALA B N 1
ATOM 8111 C CA . ALA B 1 394 ? -7.441 14.109 25.578 1 89.75 394 ALA B CA 1
ATOM 8112 C C . ALA B 1 394 ? -8.023 12.906 26.312 1 89.75 394 ALA B C 1
ATOM 8114 O O . ALA B 1 394 ? -7.449 12.43 27.297 1 89.75 394 ALA B O 1
ATOM 8115 N N . ASP B 1 395 ? -9.148 12.391 25.859 1 92.06 395 ASP B N 1
ATOM 8116 C CA . ASP B 1 395 ? -9.828 11.234 26.422 1 92.06 395 ASP B CA 1
ATOM 8117 C C . ASP B 1 395 ? -10.766 10.586 25.406 1 92.06 395 ASP B C 1
ATOM 8119 O O . ASP B 1 395 ? -11.828 11.125 25.109 1 92.06 395 ASP B O 1
ATOM 8123 N N . MET B 1 396 ? -10.414 9.43 25 1 92.12 396 MET B N 1
ATOM 8124 C CA . MET B 1 396 ? -11.195 8.734 23.984 1 92.12 396 MET B CA 1
ATOM 8125 C C . MET B 1 396 ? -12.602 8.414 24.516 1 92.12 396 MET B C 1
ATOM 8127 O O . MET B 1 396 ? -13.547 8.32 23.734 1 92.12 396 MET B O 1
ATOM 8131 N N . ASP B 1 397 ? -12.773 8.32 25.812 1 92.12 397 ASP B N 1
ATOM 8132 C CA . ASP B 1 397 ? -14.062 7.961 26.391 1 92.12 397 ASP B CA 1
ATOM 8133 C C . ASP B 1 397 ? -15.062 9.102 26.25 1 92.12 397 ASP B C 1
ATOM 8135 O O . ASP B 1 397 ? -16.266 8.906 26.453 1 92.12 397 ASP B O 1
ATOM 8139 N N . ALA B 1 398 ? -14.625 10.234 25.891 1 94 398 ALA B N 1
ATOM 8140 C CA . ALA B 1 398 ? -15.492 11.391 25.688 1 94 398 ALA B CA 1
ATOM 8141 C C . ALA B 1 398 ? -16.016 11.422 24.25 1 94 398 ALA B C 1
ATOM 8143 O O . ALA B 1 398 ? -16.703 12.375 23.859 1 94 398 ALA B O 1
ATOM 8144 N N . TRP B 1 399 ? -15.781 10.438 23.531 1 94.38 399 TRP B N 1
ATOM 8145 C CA . TRP B 1 399 ? -16.156 10.406 22.125 1 94.38 399 TRP B CA 1
ATOM 8146 C C . TRP B 1 399 ? -17.156 9.273 21.859 1 94.38 399 TRP B C 1
ATOM 8148 O O . TRP B 1 399 ? -17.188 8.281 22.594 1 94.38 399 TRP B O 1
ATOM 8158 N N . VAL B 1 400 ? -17.984 9.453 20.906 1 93.19 400 VAL B N 1
ATOM 8159 C CA . VAL B 1 400 ? -18.859 8.438 20.328 1 93.19 400 VAL B CA 1
ATOM 8160 C C . VAL B 1 400 ? -18.594 8.312 18.828 1 93.19 400 VAL B C 1
ATOM 8162 O O . VAL B 1 400 ? -17.766 9.039 18.281 1 93.19 400 VAL B O 1
ATOM 8165 N N . TYR B 1 401 ? -19.25 7.34 18.172 1 92.88 401 TYR B N 1
ATOM 8166 C CA . TYR B 1 401 ? -18.844 7.02 16.812 1 92.88 401 TYR B CA 1
ATOM 8167 C C . TYR B 1 401 ? -20.047 6.988 15.875 1 92.88 401 TYR B C 1
ATOM 8169 O O . TYR B 1 401 ? -21.062 6.379 16.188 1 92.88 401 TYR B O 1
ATOM 8177 N N . LEU B 1 402 ? -19.891 7.652 14.734 1 93.31 402 LEU B N 1
ATOM 8178 C CA . LEU B 1 402 ? -20.906 7.672 13.68 1 93.31 402 LEU B CA 1
ATOM 8179 C C . LEU B 1 402 ? -20.516 6.734 12.539 1 93.31 402 LEU B C 1
ATOM 8181 O O . LEU B 1 402 ? -19.344 6.656 12.172 1 93.31 402 LEU B O 1
ATOM 8185 N N . THR B 1 403 ? -21.484 6.012 12.031 1 93.75 403 THR B N 1
ATOM 8186 C CA . THR B 1 403 ? -21.266 5.238 10.812 1 93.75 403 THR B CA 1
ATOM 8187 C C . THR B 1 403 ? -21.406 6.121 9.578 1 93.75 403 THR B C 1
ATOM 8189 O O . THR B 1 403 ? -22.438 6.777 9.398 1 93.75 403 THR B O 1
ATOM 8192 N N . VAL B 1 404 ? -20.406 6.172 8.773 1 95.81 404 VAL B N 1
ATOM 8193 C CA . VAL B 1 404 ? -20.438 6.969 7.551 1 95.81 404 VAL B CA 1
ATOM 8194 C C . VAL B 1 404 ? -20.156 6.07 6.348 1 95.81 404 VAL B C 1
ATOM 8196 O O . VAL B 1 404 ? -19.234 5.254 6.371 1 95.81 404 VAL B O 1
ATOM 8199 N N . LYS B 1 405 ? -21 6.199 5.387 1 96.06 405 LYS B N 1
ATOM 8200 C CA . LYS B 1 405 ? -20.812 5.488 4.121 1 96.06 405 LYS B CA 1
ATOM 8201 C C . LYS B 1 405 ? -20.344 6.438 3.025 1 96.06 405 LYS B C 1
ATOM 8203 O O . LYS B 1 405 ? -20.703 7.613 3.01 1 96.06 405 LYS B O 1
ATOM 8208 N N . VAL B 1 406 ? -19.5 5.938 2.133 1 97.31 406 VAL B N 1
ATOM 8209 C CA . VAL B 1 406 ? -19.047 6.73 0.996 1 97.31 406 VAL B CA 1
ATOM 8210 C C . VAL B 1 406 ? -19.328 5.98 -0.304 1 97.31 406 VAL B C 1
ATOM 8212 O O . VAL B 1 406 ? -19.188 4.758 -0.363 1 97.31 406 VAL B O 1
ATOM 8215 N N . TYR B 1 407 ? -19.844 6.652 -1.253 1 95.44 407 TYR B N 1
ATOM 8216 C CA . TYR B 1 407 ? -19.859 6.238 -2.65 1 95.44 407 TYR B CA 1
ATOM 8217 C C . TYR B 1 407 ? -18.797 6.977 -3.451 1 95.44 407 TYR B C 1
ATOM 8219 O O . TYR B 1 407 ? -18.625 8.188 -3.293 1 95.44 407 TYR B O 1
ATOM 8227 N N . VAL B 1 408 ? -18.062 6.219 -4.223 1 91.69 408 VAL B N 1
ATOM 8228 C CA . VAL B 1 408 ? -16.969 6.84 -4.965 1 91.69 408 VAL B CA 1
ATOM 8229 C C . VAL B 1 408 ? -17.031 6.41 -6.43 1 91.69 408 VAL B C 1
ATOM 8231 O O . VAL B 1 408 ? -17.188 5.227 -6.73 1 91.69 408 VAL B O 1
ATOM 8234 N N . THR B 1 409 ? -16.938 7.348 -7.27 1 87.44 409 THR B N 1
ATOM 8235 C CA . THR B 1 409 ? -16.75 7.031 -8.68 1 87.44 409 THR B CA 1
ATOM 8236 C C . THR B 1 409 ? -15.266 7.043 -9.047 1 87.44 409 THR B C 1
ATOM 8238 O O . THR B 1 409 ? -14.484 7.801 -8.469 1 87.44 409 THR B O 1
ATOM 8241 N N . ARG B 1 410 ? -14.898 6.133 -9.93 1 81 410 ARG B N 1
ATOM 8242 C CA . ARG B 1 410 ? -13.508 6.027 -10.367 1 81 410 ARG B CA 1
ATOM 8243 C C . ARG B 1 410 ? -13.047 7.316 -11.031 1 81 410 ARG B C 1
ATOM 8245 O O . ARG B 1 410 ? -13.734 7.848 -11.906 1 81 410 ARG B O 1
ATOM 8252 N N . PRO B 1 411 ? -11.852 7.754 -10.609 1 72.12 411 PRO B N 1
ATOM 8253 C CA . PRO B 1 411 ? -11.305 8.906 -11.328 1 72.12 411 PRO B CA 1
ATOM 8254 C C . PRO B 1 411 ? -10.844 8.555 -12.742 1 72.12 411 PRO B C 1
ATOM 8256 O O . PRO B 1 411 ? -10.242 7.5 -12.953 1 72.12 411 PRO B O 1
ATOM 8259 N N . PRO B 1 412 ? -11.125 9.211 -13.797 1 64.38 412 PRO B N 1
ATOM 8260 C CA . PRO B 1 412 ? -10.828 8.891 -15.195 1 64.38 412 PRO B CA 1
ATOM 8261 C C . PRO B 1 412 ? -9.328 8.781 -15.469 1 64.38 412 PRO B C 1
ATOM 8263 O O . PRO B 1 412 ? -8.93 8.18 -16.469 1 64.38 412 PRO B O 1
ATOM 8266 N N . THR B 1 413 ? -8.469 9.25 -14.617 1 67.31 413 THR B N 1
ATOM 8267 C CA . THR B 1 413 ? -7.059 9.406 -14.961 1 67.31 413 THR B CA 1
ATOM 8268 C C . THR B 1 413 ? -6.238 8.227 -14.461 1 67.31 413 THR B C 1
ATOM 8270 O O . THR B 1 413 ? -5.043 8.117 -14.75 1 67.31 413 THR B O 1
ATOM 8273 N N . VAL B 1 414 ? -6.812 7.285 -13.914 1 71.25 414 VAL B N 1
ATOM 8274 C CA . VAL B 1 414 ? -5.996 6.234 -13.312 1 71.25 414 VAL B CA 1
ATOM 8275 C C . VAL B 1 414 ? -5.93 5.031 -14.242 1 71.25 414 VAL B C 1
ATOM 8277 O O . VAL B 1 414 ? -6.93 4.656 -14.859 1 71.25 414 VAL B O 1
ATOM 8280 N N . ASN B 1 415 ? -4.699 4.473 -14.406 1 73.62 415 ASN B N 1
ATOM 8281 C CA . ASN B 1 415 ? -4.469 3.246 -15.164 1 73.62 415 ASN B CA 1
ATOM 8282 C C . ASN B 1 415 ? -3.881 2.145 -14.281 1 73.62 415 ASN B C 1
ATOM 8284 O O . ASN B 1 415 ? -2.797 2.307 -13.719 1 73.62 415 ASN B O 1
ATOM 8288 N N . PHE B 1 416 ? -4.539 1.036 -14.141 1 77.19 416 PHE B N 1
ATOM 8289 C CA . PHE B 1 416 ? -4.121 -0.034 -13.242 1 77.19 416 PHE B CA 1
ATOM 8290 C C . PHE B 1 416 ? -3.34 -1.102 -14 1 77.19 416 PHE B C 1
ATOM 8292 O O . PHE B 1 416 ? -2.873 -2.076 -13.406 1 77.19 416 PHE B O 1
ATOM 8299 N N . LYS B 1 417 ? -3.027 -1.002 -15.18 1 78.38 417 LYS B N 1
ATOM 8300 C CA . LYS B 1 417 ? -2.191 -1.867 -16 1 78.38 417 LYS B CA 1
ATOM 8301 C C . LYS B 1 417 ? -2.725 -3.297 -16.016 1 78.38 417 LYS B C 1
ATOM 8303 O O . LYS B 1 417 ? -1.956 -4.254 -15.891 1 78.38 417 LYS B O 1
ATOM 8308 N N . SER B 1 418 ? -3.883 -3.596 -15.844 1 86.62 418 SER B N 1
ATOM 8309 C CA . SER B 1 418 ? -4.605 -4.828 -16.125 1 86.62 418 SER B CA 1
ATOM 8310 C C . SER B 1 418 ? -5.395 -4.719 -17.438 1 86.62 418 SER B C 1
ATOM 8312 O O . SER B 1 418 ? -6.391 -3.996 -17.5 1 86.62 418 SER B O 1
ATOM 8314 N N . TYR B 1 419 ? -4.938 -5.488 -18.391 1 89.06 419 TYR B N 1
ATOM 8315 C CA . TYR B 1 419 ? -5.402 -5.215 -19.75 1 89.06 419 TYR B CA 1
ATOM 8316 C C . TYR B 1 419 ? -6.379 -6.285 -20.219 1 89.06 419 TYR B C 1
ATOM 8318 O O . TYR B 1 419 ? -6.254 -7.453 -19.844 1 89.06 419 TYR B O 1
ATOM 8326 N N . ALA B 1 420 ? -7.281 -5.789 -20.969 1 89.44 420 ALA B N 1
ATOM 8327 C CA . ALA B 1 420 ? -8.164 -6.727 -21.656 1 89.44 420 ALA B CA 1
ATOM 8328 C C . ALA B 1 420 ? -7.418 -7.504 -22.734 1 89.44 420 ALA B C 1
ATOM 8330 O O . ALA B 1 420 ? -6.516 -6.965 -23.375 1 89.44 420 ALA B O 1
ATOM 8331 N N . ILE B 1 421 ? -7.754 -8.727 -22.828 1 89.75 421 ILE B N 1
ATOM 8332 C CA . ILE B 1 421 ? -7.223 -9.57 -23.891 1 89.75 421 ILE B CA 1
ATOM 8333 C C . ILE B 1 421 ? -8.352 -9.992 -24.828 1 89.75 421 ILE B C 1
ATOM 8335 O O . ILE B 1 421 ? -9.336 -10.602 -24.391 1 89.75 421 ILE B O 1
ATOM 8339 N N . ARG B 1 422 ? -8.25 -9.648 -26.047 1 88.5 422 ARG B N 1
ATOM 8340 C CA . ARG B 1 422 ? -9.227 -10.008 -27.062 1 88.5 422 ARG B CA 1
ATOM 8341 C C . ARG B 1 422 ? -8.562 -10.711 -28.234 1 88.5 422 ARG B C 1
ATOM 8343 O O . ARG B 1 422 ? -7.648 -10.164 -28.859 1 88.5 422 ARG B O 1
ATOM 8350 N N . ASP B 1 423 ? -9.039 -11.891 -28.484 1 86.19 423 ASP B N 1
ATOM 8351 C CA . ASP B 1 423 ? -8.492 -12.719 -29.562 1 86.19 423 ASP B CA 1
ATOM 8352 C C . ASP B 1 423 ? -6.969 -12.805 -29.469 1 86.19 423 ASP B C 1
ATOM 8354 O O . ASP B 1 423 ? -6.27 -12.531 -30.453 1 86.19 423 ASP B O 1
ATOM 8358 N N . GLY B 1 424 ? -6.551 -12.992 -28.234 1 85.19 424 GLY B N 1
ATOM 8359 C CA . GLY B 1 424 ? -5.141 -13.227 -27.969 1 85.19 424 GLY B CA 1
ATOM 8360 C C . GLY B 1 424 ? -4.312 -11.953 -27.953 1 85.19 424 GLY B C 1
ATOM 8361 O O . GLY B 1 424 ? -3.096 -12 -27.766 1 85.19 424 GLY B O 1
ATOM 8362 N N . LYS B 1 425 ? -4.941 -10.789 -28.156 1 87.38 425 LYS B N 1
ATOM 8363 C CA . LYS B 1 425 ? -4.234 -9.516 -28.188 1 87.38 425 LYS B CA 1
ATOM 8364 C C . LYS B 1 425 ? -4.645 -8.633 -27 1 87.38 425 LYS B C 1
ATOM 8366 O O . LYS B 1 425 ? -5.816 -8.586 -26.641 1 87.38 425 LYS B O 1
ATOM 8371 N N . ALA B 1 426 ? -3.621 -8.016 -26.453 1 88.81 426 ALA B N 1
ATOM 8372 C CA . ALA B 1 426 ? -3.891 -7.129 -25.312 1 88.81 426 ALA B CA 1
ATOM 8373 C C . ALA B 1 426 ? -4.387 -5.766 -25.797 1 88.81 426 ALA B C 1
ATOM 8375 O O . ALA B 1 426 ? -3.889 -5.23 -26.781 1 88.81 426 ALA B O 1
ATOM 8376 N N . SER B 1 427 ? -5.348 -5.316 -25.094 1 86.56 427 SER B N 1
ATOM 8377 C CA . SER B 1 427 ? -5.812 -3.957 -25.344 1 86.56 427 SER B CA 1
ATOM 8378 C C . SER B 1 427 ? -4.828 -2.928 -24.797 1 86.56 427 SER B C 1
ATOM 8380 O O . SER B 1 427 ? -3.975 -3.254 -23.969 1 86.56 427 SER B O 1
ATOM 8382 N N . SER B 1 428 ? -4.926 -1.705 -25.297 1 81.06 428 SER B N 1
ATOM 8383 C CA . SER B 1 428 ? -4.086 -0.611 -24.812 1 81.06 428 SER B CA 1
ATOM 8384 C C . SER B 1 428 ? -4.641 -0.007 -23.531 1 81.06 428 SER B C 1
ATOM 8386 O O . SER B 1 428 ? -3.939 0.722 -22.828 1 81.06 428 SER B O 1
ATOM 8388 N N . THR B 1 429 ? -5.867 -0.32 -23.312 1 79.06 429 THR B N 1
ATOM 8389 C CA . THR B 1 429 ? -6.488 0.225 -22.109 1 79.06 429 THR B CA 1
ATOM 8390 C C . THR B 1 429 ? -6.699 -0.87 -21.062 1 79.06 429 THR B C 1
ATOM 8392 O O . THR B 1 429 ? -6.887 -2.037 -21.406 1 79.06 429 THR B O 1
ATOM 8395 N N . ASP B 1 430 ? -6.641 -0.436 -19.828 1 83.19 430 ASP B N 1
ATOM 8396 C CA . ASP B 1 430 ? -6.867 -1.422 -18.766 1 83.19 430 ASP B CA 1
ATOM 8397 C C . ASP B 1 430 ? -8.336 -1.846 -18.719 1 83.19 430 ASP B C 1
ATOM 8399 O O . ASP B 1 430 ? -9.203 -1.163 -19.266 1 83.19 430 ASP B O 1
ATOM 8403 N N . VAL B 1 431 ? -8.672 -2.906 -18.109 1 87 431 VAL B N 1
ATOM 8404 C CA . VAL B 1 431 ? -9.992 -3.523 -18.125 1 87 431 VAL B CA 1
ATOM 8405 C C . VAL B 1 431 ? -10.977 -2.637 -17.359 1 87 431 VAL B C 1
ATOM 8407 O O . VAL B 1 431 ? -12.195 -2.756 -17.547 1 87 431 VAL B O 1
ATOM 8410 N N . PHE B 1 432 ? -10.477 -1.694 -16.562 1 81.88 432 PHE B N 1
ATOM 8411 C CA . PHE B 1 432 ? -11.328 -0.86 -15.719 1 81.88 432 PHE B CA 1
ATOM 8412 C C . PHE B 1 432 ? -11.469 0.536 -16.312 1 81.88 432 PHE B C 1
ATOM 8414 O O . PHE B 1 432 ? -12.086 1.413 -15.703 1 81.88 432 PHE B O 1
ATOM 8421 N N . SER B 1 433 ? -10.883 0.714 -17.438 1 77.81 433 SER B N 1
ATOM 8422 C CA . SER B 1 433 ? -10.906 2.037 -18.062 1 77.81 433 SER B CA 1
ATOM 8423 C C . SER B 1 433 ? -12.336 2.484 -18.344 1 77.81 433 SER B C 1
ATOM 8425 O O . SER B 1 433 ? -13.227 1.655 -18.562 1 77.81 433 SER B O 1
ATOM 8427 N N . ALA B 1 434 ? -12.516 3.719 -18.406 1 70.69 434 ALA B N 1
ATOM 8428 C CA . ALA B 1 434 ? -13.82 4.344 -18.609 1 70.69 434 ALA B CA 1
ATOM 8429 C C . ALA B 1 434 ? -14.445 3.895 -19.938 1 70.69 434 ALA B C 1
ATOM 8431 O O . ALA B 1 434 ? -15.672 3.852 -20.062 1 70.69 434 ALA B O 1
ATOM 8432 N N . SER B 1 435 ? -13.617 3.586 -20.828 1 72.31 435 SER B N 1
ATOM 8433 C CA . SER B 1 435 ? -14.125 3.172 -22.125 1 72.31 435 SER B CA 1
ATOM 8434 C C . SER B 1 435 ? -14.938 1.887 -22.016 1 72.31 435 SER B C 1
ATOM 8436 O O . SER B 1 435 ? -15.781 1.607 -22.875 1 72.31 435 SER B O 1
ATOM 8438 N N . HIS B 1 436 ? -14.719 1.183 -20.953 1 74.62 436 HIS B N 1
ATOM 8439 C CA . HIS B 1 436 ? -15.43 -0.078 -20.766 1 74.62 436 HIS B CA 1
ATOM 8440 C C . HIS B 1 436 ? -16.719 0.126 -19.969 1 74.62 436 HIS B C 1
ATOM 8442 O O . HIS B 1 436 ? -17.5 -0.813 -19.797 1 74.62 436 HIS B O 1
ATOM 8448 N N . TYR B 1 437 ? -16.906 1.377 -19.594 1 74.56 437 TYR B N 1
ATOM 8449 C CA . TYR B 1 437 ? -18.094 1.681 -18.797 1 74.56 437 TYR B CA 1
ATOM 8450 C C . TYR B 1 437 ? -18.984 2.676 -19.516 1 74.56 437 TYR B C 1
ATOM 8452 O O . TYR B 1 437 ? -19.672 3.484 -18.875 1 74.56 437 TYR B O 1
ATOM 8460 N N . GLN B 1 438 ? -18.984 2.65 -20.75 1 73 438 GLN B N 1
ATOM 8461 C CA . GLN B 1 438 ? -19.75 3.598 -21.547 1 73 438 GLN B CA 1
ATOM 8462 C C . GLN B 1 438 ? -21.234 3.531 -21.203 1 73 438 GLN B C 1
ATOM 8464 O O . GLN B 1 438 ? -21.938 4.555 -21.203 1 73 438 GLN B O 1
ATOM 8469 N N . ILE B 1 439 ? -21.703 2.424 -20.797 1 74.56 439 ILE B N 1
ATOM 8470 C CA . ILE B 1 439 ? -23.125 2.242 -20.484 1 74.56 439 ILE B CA 1
ATOM 8471 C C . ILE B 1 439 ? -23.469 3.002 -19.203 1 74.56 439 ILE B C 1
ATOM 8473 O O . ILE B 1 439 ? -24.641 3.24 -18.922 1 74.56 439 ILE B O 1
ATOM 8477 N N . MET B 1 440 ? -22.406 3.359 -18.516 1 74.81 440 MET B N 1
ATOM 8478 C CA . MET B 1 440 ? -22.625 4.07 -17.25 1 74.81 440 MET B CA 1
ATOM 8479 C C . MET B 1 440 ? -22.406 5.57 -17.438 1 74.81 440 MET B C 1
ATOM 8481 O O . MET B 1 440 ? -22.5 6.336 -16.469 1 74.81 440 MET B O 1
ATOM 8485 N N . SER B 1 441 ? -22.094 5.969 -18.625 1 72.88 441 SER B N 1
ATOM 8486 C CA . SER B 1 441 ? -21.688 7.352 -18.891 1 72.88 441 SER B CA 1
ATOM 8487 C C . SER B 1 441 ? -22.828 8.32 -18.547 1 72.88 441 SER B C 1
ATOM 8489 O O . SER B 1 441 ? -22.578 9.492 -18.266 1 72.88 441 SER B O 1
ATOM 8491 N N . ASP B 1 442 ? -23.984 7.785 -18.562 1 72.5 442 ASP B N 1
ATOM 8492 C CA . ASP B 1 442 ? -25.109 8.648 -18.25 1 72.5 442 ASP B CA 1
ATOM 8493 C C . ASP B 1 442 ? -25.234 8.891 -16.75 1 72.5 442 ASP B C 1
ATOM 8495 O O . ASP B 1 442 ? -25.875 9.852 -16.312 1 72.5 442 ASP B O 1
ATOM 8499 N N . LYS B 1 443 ? -24.625 8.039 -16.031 1 72.75 443 LYS B N 1
ATOM 8500 C CA . LYS B 1 443 ? -24.797 8.109 -14.586 1 72.75 443 LYS B CA 1
ATOM 8501 C C . LYS B 1 443 ? -23.516 8.547 -13.898 1 72.75 443 LYS B C 1
ATOM 8503 O O . LYS B 1 443 ? -23.562 9.172 -12.828 1 72.75 443 LYS B O 1
ATOM 8508 N N . ILE B 1 444 ? -22.484 8.086 -14.453 1 70.62 444 ILE B N 1
ATOM 8509 C CA . ILE B 1 444 ? -21.203 8.344 -13.805 1 70.62 444 ILE B CA 1
ATOM 8510 C C . ILE B 1 444 ? -20.375 9.297 -14.656 1 70.62 444 ILE B C 1
ATOM 8512 O O . ILE B 1 444 ? -20.078 9.008 -15.812 1 70.62 444 ILE B O 1
ATOM 8516 N N . HIS B 1 445 ? -20.172 10.43 -14.219 1 65.25 445 HIS B N 1
ATOM 8517 C CA . HIS B 1 445 ? -19.344 11.438 -14.875 1 65.25 445 HIS B CA 1
ATOM 8518 C C . HIS B 1 445 ? -18 11.578 -14.18 1 65.25 445 HIS B C 1
ATOM 8520 O O . HIS B 1 445 ? -17.906 12.188 -13.117 1 65.25 445 HIS B O 1
ATOM 8526 N N . PRO B 1 446 ? -17.078 10.789 -14.789 1 60.09 446 PRO B N 1
ATOM 8527 C CA . PRO B 1 446 ? -15.812 10.93 -14.07 1 60.09 446 PRO B CA 1
ATOM 8528 C C . PRO B 1 446 ? -15.25 12.352 -14.141 1 60.09 446 PRO B C 1
ATOM 8530 O O . PRO B 1 446 ? -15.18 12.938 -15.227 1 60.09 446 PRO B O 1
ATOM 8533 N N . GLY B 1 447 ? -15.617 13.242 -13.258 1 60.94 447 GLY B N 1
ATOM 8534 C CA . GLY B 1 447 ? -15.078 14.586 -13.133 1 60.94 447 GLY B CA 1
ATOM 8535 C C . GLY B 1 447 ? -13.586 14.664 -13.398 1 60.94 447 GLY B C 1
ATOM 8536 O O . GLY B 1 447 ? -13 13.711 -13.922 1 60.94 447 GLY B O 1
ATOM 8537 N N . ASN B 1 448 ? -12.992 15.906 -13.562 1 58.5 448 ASN B N 1
ATOM 8538 C CA . ASN B 1 448 ? -11.562 16.156 -13.703 1 58.5 448 ASN B CA 1
ATOM 8539 C C . ASN B 1 448 ? -10.836 16.031 -12.367 1 58.5 448 ASN B C 1
ATOM 8541 O O . ASN B 1 448 ? -11.148 16.75 -11.422 1 58.5 448 ASN B O 1
ATOM 8545 N N . PRO B 1 449 ? -10.016 14.961 -12.281 1 53.94 449 PRO B N 1
ATOM 8546 C CA . PRO B 1 449 ? -9.328 14.828 -11 1 53.94 449 PRO B CA 1
ATOM 8547 C C . PRO B 1 449 ? -8.234 15.875 -10.805 1 53.94 449 PRO B C 1
ATOM 8549 O O . PRO B 1 449 ? -7.496 15.828 -9.812 1 53.94 449 PRO B O 1
ATOM 8552 N N . LYS B 1 450 ? -7.875 16.844 -11.695 1 49.22 450 LYS B N 1
ATOM 8553 C CA . LYS B 1 450 ? -6.641 17.625 -11.781 1 49.22 450 LYS B CA 1
ATOM 8554 C C . LYS B 1 450 ? -6.219 18.141 -10.406 1 49.22 450 LYS B C 1
ATOM 8556 O O . LYS B 1 450 ? -5.066 18.531 -10.211 1 49.22 450 LYS B O 1
ATOM 8561 N N . SER B 1 451 ? -7.117 18.516 -9.609 1 43.25 451 SER B N 1
ATOM 8562 C CA . SER B 1 451 ? -6.449 19.25 -8.531 1 43.25 451 SER B CA 1
ATOM 8563 C C . SER B 1 451 ? -5.227 18.484 -8.023 1 43.25 451 SER B C 1
ATOM 8565 O O . SER B 1 451 ? -4.379 19.062 -7.336 1 43.25 451 SER B O 1
ATOM 8567 N N . TYR B 1 452 ? -5.156 17.078 -7.984 1 49.25 452 TYR B N 1
ATOM 8568 C CA . TYR B 1 452 ? -4.191 16.5 -7.062 1 49.25 452 TYR B CA 1
ATOM 8569 C C . TYR B 1 452 ? -2.988 15.938 -7.809 1 49.25 452 TYR B C 1
ATOM 8571 O O . TYR B 1 452 ? -3.09 14.906 -8.477 1 49.25 452 TYR B O 1
ATOM 8579 N N . SER B 1 453 ? -2.219 16.797 -8.375 1 46.47 453 SER B N 1
ATOM 8580 C CA . SER B 1 453 ? -0.972 16.328 -8.969 1 46.47 453 SER B CA 1
ATOM 8581 C C . SER B 1 453 ? -0.46 15.086 -8.258 1 46.47 453 SER B C 1
ATOM 8583 O O . SER B 1 453 ? 0.175 14.227 -8.875 1 46.47 453 SER B O 1
ATOM 8585 N N . LYS B 1 454 ? -0.685 15 -6.965 1 52.69 454 LYS B N 1
ATOM 8586 C CA . LYS B 1 454 ? 0.014 13.922 -6.277 1 52.69 454 LYS B CA 1
ATOM 8587 C C . LYS B 1 454 ? -0.961 12.836 -5.824 1 52.69 454 LYS B C 1
ATOM 8589 O O . LYS B 1 454 ? -0.682 12.102 -4.871 1 52.69 454 LYS B O 1
ATOM 8594 N N . ARG B 1 455 ? -2.184 12.797 -6.492 1 54.06 455 ARG B N 1
ATOM 8595 C CA . ARG B 1 455 ? -2.955 11.602 -6.168 1 54.06 455 ARG B CA 1
ATOM 8596 C C . ARG B 1 455 ? -2.174 10.336 -6.512 1 54.06 455 ARG B C 1
ATOM 8598 O O . ARG B 1 455 ? -1.864 10.086 -7.68 1 54.06 455 ARG B O 1
ATOM 8605 N N . ARG B 1 456 ? -1.524 9.859 -5.527 1 51.75 456 ARG B N 1
ATOM 8606 C CA . ARG B 1 456 ? -0.652 8.711 -5.773 1 51.75 456 ARG B CA 1
ATOM 8607 C C . ARG B 1 456 ? -1.448 7.414 -5.801 1 51.75 456 ARG B C 1
ATOM 8609 O O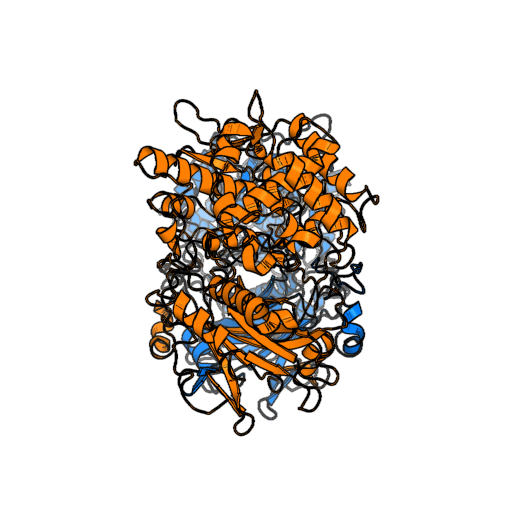 . ARG B 1 456 ? -1.904 6.938 -4.762 1 51.75 456 ARG B O 1
ATOM 8616 N N . SER B 1 457 ? -2.236 7.18 -6.98 1 57.41 457 SER B N 1
ATOM 8617 C CA . SER B 1 457 ? -2.672 5.789 -7.035 1 57.41 457 SER B CA 1
ATOM 8618 C C . SER B 1 457 ? -1.479 4.836 -7.066 1 57.41 457 SER B C 1
ATOM 8620 O O . SER B 1 457 ? -0.489 5.098 -7.754 1 57.41 457 SER B O 1
ATOM 8622 N N . ASN B 1 458 ? -1.396 3.91 -6.078 1 58.75 458 ASN B N 1
ATOM 8623 C CA . ASN B 1 458 ? -0.268 2.99 -5.977 1 58.75 458 ASN B CA 1
ATOM 8624 C C . ASN B 1 458 ? -0.411 1.818 -6.945 1 58.75 458 ASN B C 1
ATOM 8626 O O . ASN B 1 458 ? 0.375 0.87 -6.898 1 58.75 458 ASN B O 1
ATOM 8630 N N . GLY B 1 459 ? -1.375 1.889 -7.867 1 67.19 459 GLY B N 1
ATOM 8631 C CA . GLY B 1 459 ? -1.534 0.838 -8.859 1 67.19 459 GLY B CA 1
ATOM 8632 C C . GLY B 1 459 ? -2.32 -0.354 -8.344 1 67.19 459 GLY B C 1
ATOM 8633 O O . GLY B 1 459 ? -2.758 -1.199 -9.125 1 67.19 459 GLY B O 1
ATOM 8634 N N . SER B 1 460 ? -2.535 -0.511 -7.055 1 69.38 460 SER B N 1
ATOM 8635 C CA . SER B 1 460 ? -3.252 -1.652 -6.496 1 69.38 460 SER B CA 1
ATOM 8636 C C . SER B 1 460 ? -4.762 -1.427 -6.531 1 69.38 460 SER B C 1
ATOM 8638 O O . SER B 1 460 ? -5.539 -2.367 -6.355 1 69.38 460 SER B O 1
ATOM 8640 N N . GLY B 1 461 ? -5.172 -0.163 -6.715 1 79.69 461 GLY B N 1
ATOM 8641 C CA . GLY B 1 461 ? -6.578 0.204 -6.617 1 79.69 461 GLY B CA 1
ATOM 8642 C C . GLY B 1 461 ? -6.996 0.583 -5.207 1 79.69 461 GLY B C 1
ATOM 8643 O O . GLY B 1 461 ? -8.102 1.089 -5 1 79.69 461 GLY B O 1
ATOM 8644 N N . MET B 1 462 ? -6.152 0.349 -4.262 1 84.06 462 MET B N 1
ATOM 8645 C CA . MET B 1 462 ? -6.477 0.683 -2.877 1 84.06 462 MET B CA 1
ATOM 8646 C C . MET B 1 462 ? -6.344 2.184 -2.635 1 84.06 462 MET B C 1
ATOM 8648 O O . MET B 1 462 ? -5.297 2.771 -2.912 1 84.06 462 MET B O 1
ATOM 8652 N N . GLU B 1 463 ? -7.34 2.799 -2.188 1 85.38 463 GLU B N 1
ATOM 8653 C CA . GLU B 1 463 ? -7.344 4.227 -1.889 1 85.38 463 GLU B CA 1
ATOM 8654 C C . GLU B 1 463 ? -8.133 4.523 -0.617 1 85.38 463 GLU B C 1
ATOM 8656 O O . GLU B 1 463 ? -8.906 3.688 -0.152 1 85.38 463 GLU B O 1
ATOM 8661 N N . LYS B 1 464 ? -7.844 5.711 -0.109 1 88.69 464 LYS B N 1
ATOM 8662 C CA . LYS B 1 464 ? -8.539 6.152 1.098 1 88.69 464 LYS B CA 1
ATOM 8663 C C . LYS B 1 464 ? -9.43 7.355 0.808 1 88.69 464 LYS B C 1
ATOM 8665 O O . LYS B 1 464 ? -9.055 8.25 0.043 1 88.69 464 LYS B O 1
ATOM 8670 N N . ILE B 1 465 ? -10.609 7.34 1.304 1 93.25 465 ILE B N 1
ATOM 8671 C CA . ILE B 1 465 ? -11.43 8.539 1.464 1 93.25 465 ILE B CA 1
ATOM 8672 C C . ILE B 1 465 ? -11.438 8.961 2.93 1 93.25 465 ILE B C 1
ATOM 8674 O O . ILE B 1 465 ? -11.953 8.242 3.791 1 93.25 465 ILE B O 1
ATOM 8678 N N . PHE B 1 466 ? -10.906 10.094 3.129 1 94.12 466 PHE B N 1
ATOM 8679 C CA . PHE B 1 466 ? -10.805 10.586 4.496 1 94.12 466 PHE B CA 1
ATOM 8680 C C . PHE B 1 466 ? -12.102 11.266 4.93 1 94.12 466 PHE B C 1
ATOM 8682 O O . PHE B 1 466 ? -12.781 11.891 4.117 1 94.12 466 PHE B O 1
ATOM 8689 N N . ILE B 1 467 ? -12.422 11.086 6.188 1 97.31 467 ILE B N 1
ATOM 8690 C CA . ILE B 1 467 ? -13.516 11.797 6.836 1 97.31 467 ILE B CA 1
ATOM 8691 C C . ILE B 1 467 ? -12.992 12.547 8.055 1 97.31 467 ILE B C 1
ATOM 8693 O O . ILE B 1 467 ? -12.539 11.93 9.023 1 97.31 467 ILE B O 1
ATOM 8697 N N . GLN B 1 468 ? -13.055 13.789 7.934 1 96.62 468 GLN B N 1
ATOM 8698 C CA . GLN B 1 468 ? -12.641 14.656 9.039 1 96.62 468 GLN B CA 1
ATOM 8699 C C . GLN B 1 468 ? -13.844 15.219 9.773 1 96.62 468 GLN B C 1
ATOM 8701 O O . GLN B 1 468 ? -14.836 15.617 9.156 1 96.62 468 GLN B O 1
ATOM 8706 N N . THR B 1 469 ? -13.812 15.18 11.133 1 97 469 THR B N 1
ATOM 8707 C CA . THR B 1 469 ? -14.836 15.828 11.953 1 97 469 THR B CA 1
ATOM 8708 C C . THR B 1 469 ? -14.266 17.031 12.695 1 97 469 THR B C 1
ATOM 8710 O O . THR B 1 469 ? -13.188 16.938 13.289 1 97 469 THR B O 1
ATOM 8713 N N . ASP B 1 470 ? -14.922 18.109 12.578 1 95.5 470 ASP B N 1
ATOM 8714 C CA . ASP B 1 470 ? -14.547 19.344 13.258 1 95.5 470 ASP B CA 1
ATOM 8715 C C . ASP B 1 470 ? -15.688 19.875 14.125 1 95.5 470 ASP B C 1
ATOM 8717 O O . ASP B 1 470 ? -16.781 20.141 13.633 1 95.5 470 ASP B O 1
ATOM 8721 N N . GLY B 1 471 ? -15.367 20.031 15.383 1 93.12 471 GLY B N 1
ATOM 8722 C CA . GLY B 1 471 ? -16.375 20.578 16.266 1 93.12 471 GLY B CA 1
ATOM 8723 C C . GLY B 1 471 ? -16.781 22 15.906 1 93.12 471 GLY B C 1
ATOM 8724 O O . GLY B 1 471 ? -15.93 22.812 15.555 1 93.12 471 GLY B O 1
ATOM 8725 N N . LEU B 1 472 ? -18.078 22.219 15.938 1 92 472 LEU B N 1
ATOM 8726 C CA . LEU B 1 472 ? -18.594 23.562 15.68 1 92 472 LEU B CA 1
ATOM 8727 C C . LEU B 1 472 ? -18.922 24.266 16.984 1 92 472 LEU B C 1
ATOM 8729 O O . LEU B 1 472 ? -19.031 25.5 17.016 1 92 472 LEU B O 1
ATOM 8733 N N . ASN B 1 473 ? -19.156 23.484 18.062 1 90.06 473 ASN B N 1
ATOM 8734 C CA . ASN B 1 473 ? -19.422 24.078 19.375 1 90.06 473 ASN B CA 1
ATOM 8735 C C . ASN B 1 473 ? -18.469 23.516 20.438 1 90.06 473 ASN B C 1
ATOM 8737 O O . ASN B 1 473 ? -18.781 23.547 21.625 1 90.06 473 ASN B O 1
ATOM 8741 N N . TYR B 1 474 ? -17.484 22.828 20.109 1 88.88 474 TYR B N 1
ATOM 8742 C CA . TYR B 1 474 ? -16.359 22.375 20.922 1 88.88 474 TYR B CA 1
ATOM 8743 C C . TYR B 1 474 ? -15.07 22.375 20.109 1 88.88 474 TYR B C 1
ATOM 8745 O O . TYR B 1 474 ? -15.102 22.344 18.875 1 88.88 474 TYR B O 1
ATOM 8753 N N . ASP B 1 475 ? -13.922 22.469 20.781 1 87.62 475 ASP B N 1
ATOM 8754 C CA . ASP B 1 475 ? -12.633 22.344 20.109 1 87.62 475 ASP B CA 1
ATOM 8755 C C . ASP B 1 475 ? -12.188 20.875 20.062 1 87.62 475 ASP B C 1
ATOM 8757 O O . ASP B 1 475 ? -11.805 20.312 21.094 1 87.62 475 ASP B O 1
ATOM 8761 N N . GLY B 1 476 ? -12.266 20.312 19 1 90.69 476 GLY B N 1
ATOM 8762 C CA . GLY B 1 476 ? -11.891 18.922 18.797 1 90.69 476 GLY B CA 1
ATOM 8763 C C . GLY B 1 476 ? -12.07 18.469 17.359 1 90.69 476 GLY B C 1
ATOM 8764 O O . GLY B 1 476 ? -13.023 18.859 16.688 1 90.69 476 GLY B O 1
ATOM 8765 N N . THR B 1 477 ? -11.141 17.688 16.922 1 94.06 477 THR B N 1
ATOM 8766 C CA . THR B 1 477 ? -11.133 17.172 15.547 1 94.06 477 THR B CA 1
ATOM 8767 C C . THR B 1 477 ? -10.766 15.695 15.523 1 94.06 477 THR B C 1
ATOM 8769 O O . THR B 1 477 ? -10.047 15.211 16.406 1 94.06 477 THR B O 1
ATOM 8772 N N . SER B 1 478 ? -11.352 14.977 14.68 1 95.69 478 SER B N 1
ATOM 8773 C CA . SER B 1 478 ? -10.93 13.609 14.414 1 95.69 478 SER B CA 1
ATOM 8774 C C . SER B 1 478 ? -10.758 13.367 12.914 1 95.69 478 SER B C 1
ATOM 8776 O O . SER B 1 478 ? -11.25 14.141 12.094 1 95.69 478 SER B O 1
ATOM 8778 N N . LEU B 1 479 ? -9.969 12.461 12.602 1 95.06 479 LEU B N 1
ATOM 8779 C CA . LEU B 1 479 ? -9.711 12.039 11.227 1 95.06 479 LEU B CA 1
ATOM 8780 C C . LEU B 1 479 ? -9.812 10.523 11.094 1 95.06 479 LEU B C 1
ATOM 8782 O O . LEU B 1 479 ? -9.195 9.789 11.875 1 95.06 479 LEU B O 1
ATOM 8786 N N . GLU B 1 480 ? -10.609 10.086 10.234 1 94.69 480 GLU B N 1
ATOM 8787 C CA . GLU B 1 480 ? -10.758 8.68 9.867 1 94.69 480 GLU B CA 1
ATOM 8788 C C . GLU B 1 480 ? -10.781 8.508 8.352 1 94.69 480 GLU B C 1
ATOM 8790 O O . GLU B 1 480 ? -10.758 9.492 7.609 1 94.69 480 GLU B O 1
ATOM 8795 N N . TYR B 1 481 ? -10.734 7.223 7.922 1 94.25 481 TYR B N 1
ATOM 8796 C CA . TYR B 1 481 ? -10.82 7.02 6.48 1 94.25 481 TYR B CA 1
ATOM 8797 C C . TYR B 1 481 ? -11.539 5.715 6.156 1 94.25 481 TYR B C 1
ATOM 8799 O O . TYR B 1 481 ? -11.594 4.805 6.988 1 94.25 481 TYR B O 1
ATOM 8807 N N . ALA B 1 482 ? -12.148 5.746 5.035 1 95.56 482 ALA B N 1
ATOM 8808 C CA . ALA B 1 482 ? -12.703 4.543 4.422 1 95.56 482 ALA B CA 1
ATOM 8809 C C . ALA B 1 482 ? -11.781 4.008 3.334 1 95.56 482 ALA B C 1
ATOM 8811 O O . ALA B 1 482 ? -11.203 4.781 2.566 1 95.56 482 ALA B O 1
ATOM 8812 N N . ILE B 1 483 ? -11.609 2.705 3.289 1 92.25 483 ILE B N 1
ATOM 8813 C CA . ILE B 1 483 ? -10.781 2.072 2.264 1 92.25 483 ILE B CA 1
ATOM 8814 C C . ILE B 1 483 ? -11.664 1.645 1.091 1 92.25 483 ILE B C 1
ATOM 8816 O O . ILE B 1 483 ? -12.648 0.928 1.273 1 92.25 483 ILE B O 1
ATOM 8820 N N . ILE B 1 484 ? -11.258 2.09 -0.097 1 92.06 484 ILE B N 1
ATOM 8821 C CA . ILE B 1 484 ? -12.102 1.83 -1.259 1 92.06 484 ILE B CA 1
ATOM 8822 C C . ILE B 1 484 ? -11.297 1.089 -2.324 1 92.06 484 ILE B C 1
ATOM 8824 O O . ILE B 1 484 ? -10.07 1.062 -2.275 1 92.06 484 ILE B O 1
ATOM 8828 N N . ASP B 1 485 ? -12.023 0.405 -3.18 1 91 485 ASP B N 1
ATOM 8829 C CA . ASP B 1 485 ? -11.492 -0.165 -4.414 1 91 485 ASP B CA 1
ATOM 8830 C C . ASP B 1 485 ? -11.688 0.79 -5.59 1 91 485 ASP B C 1
ATOM 8832 O O . ASP B 1 485 ? -12.766 0.851 -6.172 1 91 485 ASP B O 1
ATOM 8836 N N . GLU B 1 486 ? -10.672 1.472 -5.957 1 86.19 486 GLU B N 1
ATOM 8837 C CA . GLU B 1 486 ? -10.805 2.512 -6.973 1 86.19 486 GLU B CA 1
ATOM 8838 C C . GLU B 1 486 ? -10.727 1.925 -8.375 1 86.19 486 GLU B C 1
ATOM 8840 O O . GLU B 1 486 ? -10.805 2.654 -9.367 1 86.19 486 GLU B O 1
ATOM 8845 N N . ARG B 1 487 ? -10.609 0.645 -8.523 1 89.5 487 ARG B N 1
ATOM 8846 C CA . ARG B 1 487 ? -10.516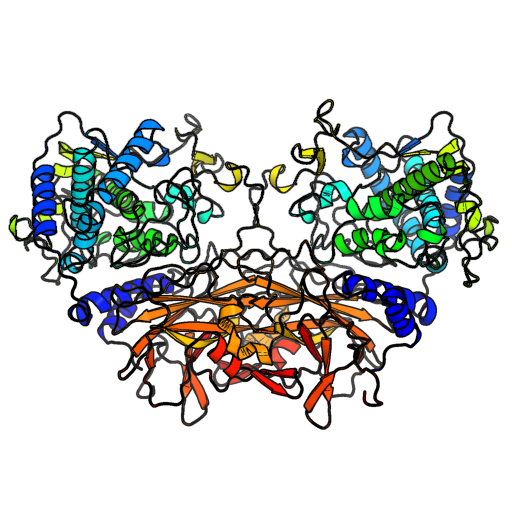 0.015 -9.836 1 89.5 487 ARG B CA 1
ATOM 8847 C C . ARG B 1 487 ? -11.836 0.136 -10.594 1 89.5 487 ARG B C 1
ATOM 8849 O O . ARG B 1 487 ? -11.844 0.347 -11.812 1 89.5 487 ARG B O 1
ATOM 8856 N N . PHE B 1 488 ? -12.867 0.028 -9.891 1 89.12 488 PHE B N 1
ATOM 8857 C CA . PHE B 1 488 ? -14.18 -0.09 -10.523 1 89.12 488 PHE B CA 1
ATOM 8858 C C . PHE B 1 488 ? -14.805 1.284 -10.734 1 89.12 488 PHE B C 1
ATOM 8860 O O . PHE B 1 488 ? -14.477 2.236 -10.023 1 89.12 488 PHE B O 1
ATOM 8867 N N . ALA B 1 489 ? -15.766 1.341 -11.625 1 86.31 489 ALA B N 1
ATOM 8868 C CA . ALA B 1 489 ? -16.422 2.6 -11.977 1 86.31 489 ALA B CA 1
ATOM 8869 C C . ALA B 1 489 ? -17.109 3.215 -10.758 1 86.31 489 ALA B C 1
ATOM 8871 O O . ALA B 1 489 ? -17.203 4.438 -10.648 1 86.31 489 ALA B O 1
ATOM 8872 N N . MET B 1 490 ? -17.578 2.381 -9.914 1 89.81 490 MET B N 1
ATOM 8873 C CA . MET B 1 490 ? -18.219 2.816 -8.672 1 89.81 490 MET B CA 1
ATOM 8874 C C . MET B 1 490 ? -17.938 1.838 -7.539 1 89.81 490 MET B C 1
ATOM 8876 O O . MET B 1 490 ? -17.938 0.623 -7.746 1 89.81 490 MET B O 1
ATOM 8880 N N . THR B 1 491 ? -17.734 2.408 -6.461 1 92.56 491 THR B N 1
ATOM 8881 C CA . THR B 1 491 ? -17.469 1.6 -5.277 1 92.56 491 THR B CA 1
ATOM 8882 C C . THR B 1 491 ? -18.078 2.24 -4.035 1 92.56 491 THR B C 1
ATOM 8884 O O . THR B 1 491 ? -18.609 3.352 -4.102 1 92.56 491 THR B O 1
ATOM 8887 N N . GLU B 1 492 ? -18.188 1.485 -2.992 1 95.06 492 GLU B N 1
ATOM 8888 C CA . GLU B 1 492 ? -18.688 1.972 -1.713 1 95.06 492 GLU B CA 1
ATOM 8889 C C . GLU B 1 492 ? -17.859 1.443 -0.551 1 95.06 492 GLU B C 1
ATOM 8891 O O . GLU B 1 492 ? -17.172 0.421 -0.682 1 95.06 492 GLU B O 1
ATOM 8896 N N . ALA B 1 493 ? -17.844 2.107 0.483 1 96.06 493 ALA B N 1
ATOM 8897 C CA . ALA B 1 493 ? -17.141 1.708 1.705 1 96.06 493 ALA B CA 1
ATOM 8898 C C . ALA B 1 493 ? -17.781 2.359 2.932 1 96.06 493 ALA B C 1
ATOM 8900 O O . ALA B 1 493 ? -18.531 3.324 2.809 1 96.06 493 ALA B O 1
ATOM 8901 N N . ILE B 1 494 ? -17.547 1.792 4.066 1 95.19 494 ILE B N 1
ATOM 8902 C CA . ILE B 1 494 ? -18.078 2.273 5.34 1 95.19 494 ILE B CA 1
ATOM 8903 C C . ILE B 1 494 ? -16.938 2.498 6.32 1 95.19 494 ILE B C 1
ATOM 8905 O O . ILE B 1 494 ? -15.922 1.786 6.285 1 95.19 494 ILE B O 1
ATOM 8909 N N . THR B 1 495 ? -17.047 3.484 7.09 1 95 495 THR B N 1
ATOM 8910 C CA . THR B 1 495 ? -16.125 3.719 8.195 1 95 495 THR B CA 1
ATOM 8911 C C . THR B 1 495 ? -16.859 4.289 9.406 1 95 495 THR B C 1
ATOM 8913 O O . THR B 1 495 ? -18.078 4.516 9.352 1 95 495 THR B O 1
ATOM 8916 N N . TYR B 1 496 ? -16.219 4.391 10.516 1 94 496 TYR B N 1
ATOM 8917 C CA . TYR B 1 496 ? -16.75 4.887 11.781 1 94 496 TYR B CA 1
ATOM 8918 C C . TYR B 1 496 ? -15.938 6.062 12.297 1 94 496 TYR B C 1
ATOM 8920 O O . TYR B 1 496 ? -14.727 5.945 12.5 1 94 496 TYR B O 1
ATOM 8928 N N . VAL B 1 497 ? -16.578 7.152 12.516 1 95.5 497 VAL B N 1
ATOM 8929 C CA . VAL B 1 497 ? -15.844 8.391 12.758 1 95.5 497 VAL B CA 1
ATOM 8930 C C . VAL B 1 497 ? -16.156 8.898 14.164 1 95.5 497 VAL B C 1
ATOM 8932 O O . VAL B 1 497 ? -17.312 8.977 14.57 1 95.5 497 VAL B O 1
ATOM 8935 N N . PRO B 1 498 ? -15.156 9.258 14.914 1 95.62 498 PRO B N 1
ATOM 8936 C CA . PRO B 1 498 ? -15.359 9.781 16.266 1 95.62 498 PRO B CA 1
ATOM 8937 C C . PRO B 1 498 ? -15.914 11.211 16.266 1 95.62 498 PRO B C 1
ATOM 8939 O O . PRO B 1 498 ? -15.461 12.047 15.477 1 95.62 498 PRO B O 1
ATOM 8942 N N . VAL B 1 499 ? -16.859 11.469 17.125 1 96.06 499 VAL B N 1
ATOM 8943 C CA . VAL B 1 499 ? -17.359 12.797 17.453 1 96.06 499 VAL B CA 1
ATOM 8944 C C . VAL B 1 499 ? -17.547 12.93 18.953 1 96.06 499 VAL B C 1
ATOM 8946 O O . VAL B 1 499 ? -17.578 11.93 19.672 1 96.06 499 VAL B O 1
ATOM 8949 N N . LYS B 1 500 ? -17.594 14.156 19.375 1 95.69 500 LYS B N 1
ATOM 8950 C CA . LYS B 1 500 ? -17.781 14.367 20.797 1 95.69 500 LYS B CA 1
ATOM 8951 C C . LYS B 1 500 ? -19.094 13.758 21.281 1 95.69 500 LYS B C 1
ATOM 8953 O O . LYS B 1 500 ? -20.125 13.93 20.656 1 95.69 500 LYS B O 1
ATOM 8958 N N . ASN B 1 501 ? -19 13.031 22.406 1 94.56 501 ASN B N 1
ATOM 8959 C CA . ASN B 1 501 ? -20.203 12.547 23.078 1 94.56 501 ASN B CA 1
ATOM 8960 C C . ASN B 1 501 ? -21.094 13.695 23.531 1 94.56 501 ASN B C 1
ATOM 8962 O O . ASN B 1 501 ? -20.672 14.57 24.297 1 94.56 501 ASN B O 1
ATOM 8966 N N . PRO B 1 502 ? -22.344 13.688 23.078 1 92.88 502 PRO B N 1
ATOM 8967 C CA . PRO B 1 502 ? -23.219 14.82 23.438 1 92.88 502 PRO B CA 1
ATOM 8968 C C . PRO B 1 502 ? -23.609 14.828 24.906 1 92.88 502 PRO B C 1
ATOM 8970 O O . PRO B 1 502 ? -24.016 15.875 25.438 1 92.88 502 PRO B O 1
ATOM 8973 N N . GLY B 1 503 ? -23.5 13.664 25.562 1 90.25 503 GLY B N 1
ATOM 8974 C CA . GLY B 1 503 ? -24 13.617 26.922 1 90.25 503 GLY B CA 1
ATOM 8975 C C . GLY B 1 503 ? -25.422 14.109 27.062 1 90.25 503 GLY B C 1
ATOM 8976 O O . GLY B 1 503 ? -26.312 13.633 26.359 1 90.25 503 GLY B O 1
ATOM 8977 N N . ASP B 1 504 ? -25.656 15.125 27.938 1 87.06 504 ASP B N 1
ATOM 8978 C CA . ASP B 1 504 ? -26.984 15.688 28.156 1 87.06 504 ASP B CA 1
ATOM 8979 C C . ASP B 1 504 ? -27.203 16.891 27.234 1 87.06 504 ASP B C 1
ATOM 8981 O O . ASP B 1 504 ? -28.281 17.484 27.25 1 87.06 504 ASP B O 1
ATOM 8985 N N . GLY B 1 505 ? -26.266 17.281 26.453 1 90.44 505 GLY B N 1
ATOM 8986 C CA . GLY B 1 505 ? -26.359 18.438 25.578 1 90.44 505 GLY B CA 1
ATOM 8987 C C . GLY B 1 505 ? -26.438 18.078 24.109 1 90.44 505 GLY B C 1
ATOM 8988 O O . GLY B 1 505 ? -27.031 17.062 23.734 1 90.44 505 GLY B O 1
ATOM 8989 N N . VAL B 1 506 ? -26.031 19.062 23.312 1 92.19 506 VAL B N 1
ATOM 8990 C CA . VAL B 1 506 ? -26.016 18.891 21.875 1 92.19 506 VAL B CA 1
ATOM 8991 C C . VAL B 1 506 ? -24.594 19.062 21.328 1 92.19 506 VAL B C 1
ATOM 8993 O O . VAL B 1 506 ? -23.922 20.031 21.672 1 92.19 506 VAL B O 1
ATOM 8996 N N . THR B 1 507 ? -24.125 18.062 20.688 1 93.56 507 THR B N 1
ATOM 8997 C CA . THR B 1 507 ? -22.875 18.141 19.953 1 93.56 507 THR B CA 1
ATOM 8998 C C . THR B 1 507 ? -23.109 18.578 18.516 1 93.56 507 THR B C 1
ATOM 9000 O O . THR B 1 507 ? -23.891 17.953 17.797 1 93.56 507 THR B O 1
ATOM 9003 N N . LYS B 1 508 ? -22.516 19.703 18.141 1 93.5 508 LYS B N 1
ATOM 9004 C CA . LYS B 1 508 ? -22.562 20.172 16.75 1 93.5 508 LYS B CA 1
ATOM 9005 C C . LYS B 1 508 ? -21.219 19.953 16.062 1 93.5 508 LYS B C 1
ATOM 9007 O O . LYS B 1 508 ? -20.172 20.391 16.562 1 93.5 508 LYS B O 1
ATOM 9012 N N . VAL B 1 509 ? -21.266 19.266 14.953 1 95.5 509 VAL B N 1
ATOM 9013 C CA . VAL B 1 509 ? -20.031 18.844 14.305 1 95.5 509 VAL B CA 1
ATOM 9014 C C . VAL B 1 509 ? -20.172 18.953 12.789 1 95.5 509 VAL B C 1
ATOM 9016 O O . VAL B 1 509 ? -21.266 18.734 12.25 1 95.5 509 VAL B O 1
ATOM 9019 N N . LEU B 1 510 ? -19.156 19.406 12.109 1 96.12 510 LEU B N 1
ATOM 9020 C CA . LEU B 1 510 ? -19.078 19.344 10.648 1 96.12 510 LEU B CA 1
ATOM 9021 C C . LEU B 1 510 ? -18.266 18.141 10.195 1 96.12 510 LEU B C 1
ATOM 9023 O O . LEU B 1 510 ? -17.125 17.953 10.617 1 96.12 510 LEU B O 1
ATOM 9027 N N . LEU B 1 511 ? -18.844 17.25 9.422 1 96.62 511 LEU B N 1
ATOM 9028 C CA . LEU B 1 511 ? -18.125 16.172 8.766 1 96.62 511 LEU B CA 1
ATOM 9029 C C . LEU B 1 511 ? -17.766 16.547 7.328 1 96.62 511 LEU B C 1
ATOM 9031 O O . LEU B 1 511 ? -18.609 17.031 6.578 1 96.62 511 LEU B O 1
ATOM 9035 N N . THR B 1 512 ? -16.547 16.359 6.98 1 96.81 512 THR B N 1
ATOM 9036 C CA . THR B 1 512 ? -16.047 16.578 5.625 1 96.81 512 THR B CA 1
ATOM 9037 C C . THR B 1 512 ? -15.336 15.328 5.105 1 96.81 512 THR B C 1
ATOM 9039 O O . THR B 1 512 ? -14.484 14.766 5.793 1 96.81 512 THR B O 1
ATOM 9042 N N . ALA B 1 513 ? -15.766 14.883 3.943 1 96.81 513 ALA B N 1
ATOM 9043 C CA . ALA B 1 513 ? -15.094 13.758 3.297 1 96.81 513 ALA B CA 1
ATOM 9044 C C . ALA B 1 513 ? -14.305 14.219 2.076 1 96.81 513 ALA B C 1
ATOM 9046 O O . ALA B 1 513 ? -14.75 15.086 1.329 1 96.81 513 ALA B O 1
ATOM 9047 N N . PHE B 1 514 ? -13.117 13.68 1.883 1 92.69 514 PHE B N 1
ATOM 9048 C CA . PHE B 1 514 ? -12.273 14.078 0.761 1 92.69 514 PHE B CA 1
ATOM 9049 C C . PHE B 1 514 ? -11.289 12.977 0.406 1 92.69 514 PHE B C 1
ATOM 9051 O O . PHE B 1 514 ? -10.953 12.133 1.247 1 92.69 514 PHE B O 1
ATOM 9058 N N . ASP B 1 515 ? -10.891 12.898 -0.823 1 86.94 515 ASP B N 1
ATOM 9059 C CA . ASP B 1 515 ? -9.914 11.898 -1.267 1 86.94 515 ASP B CA 1
ATOM 9060 C C . ASP B 1 515 ? -8.492 12.352 -0.954 1 86.94 515 ASP B C 1
ATOM 9062 O O . ASP B 1 515 ? -8.289 13.367 -0.293 1 86.94 515 ASP B O 1
ATOM 9066 N N . SER B 1 516 ? -7.492 11.547 -1.351 1 80.19 516 SER B N 1
ATOM 9067 C CA . SER B 1 516 ? -6.098 11.789 -1.006 1 80.19 516 SER B CA 1
ATOM 9068 C C . SER B 1 516 ? -5.586 13.078 -1.649 1 80.19 516 SER B C 1
ATOM 9070 O O . SER B 1 516 ? -4.562 13.617 -1.234 1 80.19 516 SER B O 1
ATOM 9072 N N . GLY B 1 517 ? -6.277 13.625 -2.549 1 80 517 GLY B N 1
ATOM 9073 C CA . GLY B 1 517 ? -5.918 14.883 -3.174 1 80 517 GLY B CA 1
ATOM 9074 C C . GLY B 1 517 ? -6.609 16.078 -2.547 1 80 517 GLY B C 1
ATOM 9075 O O . GLY B 1 517 ? -6.406 17.219 -2.977 1 80 517 GLY B O 1
ATOM 9076 N N . GLY B 1 518 ? -7.449 15.805 -1.619 1 87.06 518 GLY B N 1
ATOM 9077 C CA . GLY B 1 518 ? -8.141 16.891 -0.931 1 87.06 518 GLY B CA 1
ATOM 9078 C C . GLY B 1 518 ? -9.438 17.297 -1.606 1 87.06 518 GLY B C 1
ATOM 9079 O O . GLY B 1 518 ? -10.047 18.297 -1.24 1 87.06 518 GLY B O 1
ATOM 9080 N N . ARG B 1 519 ? -9.844 16.547 -2.635 1 87.69 519 ARG B N 1
ATOM 9081 C CA . ARG B 1 519 ? -11.117 16.828 -3.293 1 87.69 519 ARG B CA 1
ATOM 9082 C C . ARG B 1 519 ? -12.289 16.438 -2.404 1 87.69 519 ARG B C 1
ATOM 9084 O O . ARG B 1 519 ? -12.344 15.305 -1.905 1 87.69 519 ARG B O 1
ATOM 9091 N N . LEU B 1 520 ? -13.211 17.297 -2.318 1 92.19 520 LEU B N 1
ATOM 9092 C CA . LEU B 1 520 ? -14.32 17.078 -1.403 1 92.19 520 LEU B CA 1
ATOM 9093 C C . LEU B 1 520 ? -15.375 16.172 -2.043 1 92.19 520 LEU B C 1
ATOM 9095 O O . LEU B 1 520 ? -15.633 16.281 -3.244 1 92.19 520 LE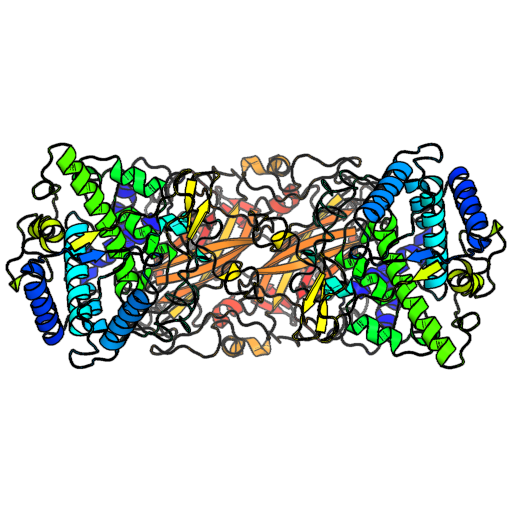U B O 1
ATOM 9099 N N . CYS B 1 521 ? -15.969 15.359 -1.256 1 93.19 521 CYS B N 1
ATOM 9100 C CA . CYS B 1 521 ? -17.172 14.602 -1.6 1 93.19 521 CYS B CA 1
ATOM 9101 C C . CYS B 1 521 ? -18.422 15.359 -1.18 1 93.19 521 CYS B C 1
ATOM 9103 O O . CYS B 1 521 ? -18.391 16.172 -0.263 1 93.19 521 CYS B O 1
ATOM 9105 N N . ARG B 1 522 ? -19.531 15.109 -1.823 1 92.88 522 ARG B N 1
ATOM 9106 C CA . ARG B 1 522 ? -20.781 15.766 -1.481 1 92.88 522 ARG B CA 1
ATOM 9107 C C . ARG B 1 522 ? -21.531 14.992 -0.392 1 92.88 522 ARG B C 1
ATOM 9109 O O . ARG B 1 522 ? -21.672 13.773 -0.479 1 92.88 522 ARG B O 1
ATOM 9116 N N . PRO B 1 523 ? -21.922 15.719 0.606 1 94.75 523 PRO B N 1
ATOM 9117 C CA . PRO B 1 523 ? -22.672 15.062 1.673 1 94.75 523 PRO B CA 1
ATOM 9118 C C . PRO B 1 523 ? -24.156 14.922 1.343 1 94.75 523 PRO B C 1
ATOM 9120 O O . PRO B 1 523 ? -24.75 15.828 0.758 1 94.75 523 PRO B O 1
ATOM 9123 N N . PHE B 1 524 ? -24.719 13.812 1.666 1 93.25 524 PHE B N 1
ATOM 9124 C CA . PHE B 1 524 ? -26.141 13.516 1.608 1 93.25 524 PHE B CA 1
ATOM 9125 C C . PHE B 1 524 ? -26.641 13.008 2.955 1 93.25 524 PHE B C 1
ATOM 9127 O O . PHE B 1 524 ? -25.984 12.172 3.594 1 93.25 524 PHE B O 1
ATOM 9134 N N . CYS B 1 525 ? -27.703 13.516 3.441 1 91.38 525 CYS B N 1
ATOM 9135 C CA . CYS B 1 525 ? -28.25 13.117 4.73 1 91.38 525 CYS B CA 1
ATOM 9136 C C . CYS B 1 525 ? -29.625 12.484 4.566 1 91.38 525 CYS B C 1
ATOM 9138 O O . CYS B 1 525 ? -30.375 12.844 3.65 1 91.38 525 CYS B O 1
ATOM 9140 N N . LYS B 1 526 ? -29.891 11.609 5.473 1 89.88 526 LYS B N 1
ATOM 9141 C CA . LYS B 1 526 ? -31.141 10.859 5.445 1 89.88 526 LYS B CA 1
ATOM 9142 C C . LYS B 1 526 ? -32.312 11.719 5.949 1 89.88 526 LYS B C 1
ATOM 9144 O O . LYS B 1 526 ? -32.219 12.336 7.016 1 89.88 526 LYS B O 1
ATOM 9149 N N . LEU B 1 527 ? -33.406 11.695 5.191 1 87.5 527 LEU B N 1
ATOM 9150 C CA . LEU B 1 527 ? -34.625 12.344 5.645 1 87.5 527 LEU B CA 1
ATOM 9151 C C . LEU B 1 527 ? -35.406 11.43 6.578 1 87.5 527 LEU B C 1
ATOM 9153 O O . LEU B 1 527 ? -35.656 10.266 6.25 1 87.5 527 LEU B O 1
ATOM 9157 N N . PRO B 1 528 ? -35.75 11.906 7.711 1 79.12 528 PRO B N 1
ATOM 9158 C CA . PRO B 1 528 ? -36.438 11.047 8.688 1 79.12 528 PRO B CA 1
ATOM 9159 C C . PRO B 1 528 ? -37.781 10.523 8.172 1 79.12 528 PRO B C 1
ATOM 9161 O O . PRO B 1 528 ? -38.156 9.391 8.484 1 79.12 528 PRO B O 1
ATOM 9164 N N . ASP B 1 529 ? -38.5 11.234 7.363 1 82.38 529 ASP B N 1
ATOM 9165 C CA . ASP B 1 529 ? -39.844 10.891 6.938 1 82.38 529 ASP B CA 1
ATOM 9166 C C . ASP B 1 529 ? -39.844 9.867 5.809 1 82.38 529 ASP B C 1
ATOM 9168 O O . ASP B 1 529 ? -40.625 8.906 5.82 1 82.38 529 ASP B O 1
ATOM 9172 N N . THR B 1 530 ? -38.875 9.992 4.891 1 82.56 530 THR B N 1
ATOM 9173 C CA . THR B 1 530 ? -38.906 9.18 3.68 1 82.56 530 THR B CA 1
ATOM 9174 C C . THR B 1 530 ? -37.781 8.141 3.695 1 82.56 530 THR B C 1
ATOM 9176 O O . THR B 1 530 ? -37.844 7.152 2.959 1 82.56 530 THR B O 1
ATOM 9179 N N . GLY B 1 531 ? -36.844 8.43 4.473 1 83.94 531 GLY B N 1
ATOM 9180 C CA . GLY B 1 531 ? -35.656 7.555 4.473 1 83.94 531 GLY B CA 1
ATOM 9181 C C . GLY B 1 531 ? -34.75 7.77 3.277 1 83.94 531 GLY B C 1
ATOM 9182 O O . GLY B 1 531 ? -33.75 7.082 3.125 1 83.94 531 GLY B O 1
ATOM 9183 N N . GLN B 1 532 ? -35.094 8.734 2.492 1 88.25 532 GLN B N 1
ATOM 9184 C CA . GLN B 1 532 ? -34.281 9.055 1.313 1 88.25 532 GLN B CA 1
ATOM 9185 C C . GLN B 1 532 ? -33.156 10 1.666 1 88.25 532 GLN B C 1
ATOM 9187 O O . GLN B 1 532 ? -33.219 10.734 2.652 1 88.25 532 GLN B O 1
ATOM 9192 N N . PHE B 1 533 ? -32.125 9.891 0.912 1 91.06 533 PHE B N 1
ATOM 9193 C CA . PHE B 1 533 ? -31 10.766 1.122 1 91.06 533 PHE B CA 1
ATOM 9194 C C . PHE B 1 533 ? -31.062 11.977 0.197 1 91.06 533 PHE B C 1
ATOM 9196 O O . PHE B 1 533 ? -31.375 11.844 -0.99 1 91.06 533 PHE B O 1
ATOM 9203 N N . GLU B 1 534 ? -30.844 13.148 0.779 1 90.12 534 GLU B N 1
ATOM 9204 C CA . GLU B 1 534 ? -30.797 14.406 0.037 1 90.12 534 GLU B CA 1
ATOM 9205 C C . GLU B 1 534 ? -29.516 15.18 0.341 1 90.12 534 GLU B C 1
ATOM 9207 O O . GLU B 1 534 ? -28.906 15 1.397 1 90.12 534 GLU B O 1
ATOM 9212 N N . PRO B 1 535 ? -29.141 16.016 -0.689 1 90.75 535 PRO B N 1
ATOM 9213 C CA . PRO B 1 535 ? -27.969 16.859 -0.409 1 90.75 535 PRO B CA 1
ATOM 9214 C C . PRO B 1 535 ? -28.109 17.641 0.891 1 90.75 535 PRO B C 1
ATOM 9216 O O . PRO B 1 535 ? -29.203 18.125 1.212 1 90.75 535 PRO B O 1
ATOM 9219 N N . CYS B 1 536 ? -27.078 17.719 1.661 1 91.75 536 CYS B N 1
ATOM 9220 C CA . CYS B 1 536 ? -27.078 18.438 2.928 1 91.75 536 CYS B CA 1
ATOM 9221 C C . CYS B 1 536 ? -25.75 19.141 3.15 1 91.75 536 CYS B C 1
ATOM 9223 O O . CYS B 1 536 ? -24.891 19.172 2.26 1 91.75 536 CYS B O 1
ATOM 9225 N N . SER B 1 537 ? -25.547 19.781 4.34 1 92.31 537 SER B N 1
ATOM 9226 C CA . SER B 1 537 ? -24.375 20.625 4.59 1 92.31 537 SER B CA 1
ATOM 9227 C C . SER B 1 537 ? -23.203 19.797 5.121 1 92.31 537 SER B C 1
ATOM 9229 O O . SER B 1 537 ? -22.062 20.266 5.121 1 92.31 537 SER B O 1
ATOM 9231 N N . GLY B 1 538 ? -23.453 18.594 5.582 1 93.5 538 GLY B N 1
ATOM 9232 C CA . GLY B 1 538 ? -22.438 17.828 6.277 1 93.5 538 GLY B CA 1
ATOM 9233 C C . GLY B 1 538 ? -22.312 18.188 7.746 1 93.5 538 GLY B C 1
ATOM 9234 O O . GLY B 1 538 ? -21.625 17.5 8.5 1 93.5 538 GLY B O 1
ATOM 9235 N N . ALA B 1 539 ? -22.953 19.328 8.148 1 94.31 539 ALA B N 1
ATOM 9236 C CA . ALA B 1 539 ? -23.031 19.672 9.57 1 94.31 539 ALA B CA 1
ATOM 9237 C C . ALA B 1 539 ? -24.156 18.891 10.25 1 94.31 539 ALA B C 1
ATOM 9239 O O . ALA B 1 539 ? -25.25 18.766 9.711 1 94.31 539 ALA B O 1
ATOM 9240 N N . VAL B 1 540 ? -23.859 18.344 11.453 1 92.25 540 VAL B N 1
ATOM 9241 C CA . VAL B 1 540 ? -24.812 17.5 12.172 1 92.25 540 VAL B CA 1
ATOM 9242 C C . VAL B 1 540 ? -24.922 17.953 13.625 1 92.25 540 VAL B C 1
ATOM 9244 O O . VAL B 1 540 ? -23.922 18.312 14.242 1 92.25 540 VAL B O 1
ATOM 9247 N N . ALA B 1 541 ? -26.125 18.047 14.086 1 92.44 541 ALA B N 1
ATOM 9248 C CA . ALA B 1 541 ? -26.391 18.219 15.508 1 92.44 541 ALA B CA 1
ATOM 9249 C C . ALA B 1 541 ? -26.812 16.891 16.156 1 92.44 541 ALA B C 1
ATOM 9251 O O . ALA B 1 541 ? -27.781 16.266 15.711 1 92.44 541 ALA B O 1
ATOM 9252 N N . ILE B 1 542 ? -26.062 16.453 17.109 1 91 542 ILE B N 1
ATOM 9253 C CA . ILE B 1 542 ? -26.281 15.156 17.75 1 91 542 ILE B CA 1
ATOM 9254 C C . ILE B 1 542 ? -26.734 15.367 19.188 1 91 542 ILE B C 1
ATOM 9256 O O . ILE B 1 542 ? -26.125 16.125 19.938 1 91 542 ILE B O 1
ATOM 9260 N N . ASP B 1 543 ? -27.781 14.742 19.547 1 88.94 543 ASP B N 1
ATOM 9261 C CA . ASP B 1 543 ? -28.234 14.742 20.922 1 88.94 543 ASP B CA 1
ATOM 9262 C C . ASP B 1 543 ? -28.578 13.328 21.391 1 88.94 543 ASP B C 1
ATOM 9264 O O . ASP B 1 543 ? -28.422 12.367 20.641 1 88.94 543 ASP B O 1
ATOM 9268 N N . SER B 1 544 ? -28.766 13.109 22.734 1 77.88 544 SER B N 1
ATOM 9269 C CA . SER B 1 544 ? -28.953 11.773 23.297 1 77.88 544 SER B CA 1
ATOM 9270 C C . SER B 1 544 ? -30.391 11.297 23.141 1 77.88 544 SER B C 1
ATOM 9272 O O . SER B 1 544 ? -30.75 10.227 23.625 1 77.88 544 SER B O 1
ATOM 9274 N N . THR B 1 545 ? -31.375 12.008 22.688 1 64.25 545 THR B N 1
ATOM 9275 C CA . THR B 1 545 ? -32.781 11.602 22.625 1 64.25 545 THR B CA 1
ATOM 9276 C C . THR B 1 545 ? -33.062 10.766 21.375 1 64.25 545 THR B C 1
ATOM 9278 O O . THR B 1 545 ? -34 10 21.328 1 64.25 545 THR B O 1
ATOM 9281 N N . SER B 1 546 ? -32.656 11.172 20.281 1 52 546 SER B N 1
ATOM 9282 C CA . SER B 1 546 ? -33.062 10.547 19.016 1 52 546 SER B CA 1
ATOM 9283 C C . SER B 1 546 ? -32.375 9.18 18.844 1 52 546 SER B C 1
ATOM 9285 O O . SER B 1 546 ? -31.359 8.898 19.469 1 52 546 SER B O 1
ATOM 9287 N N . PRO B 1 547 ? -33.219 8.227 18.188 1 52.53 547 PRO B N 1
ATOM 9288 C CA . PRO B 1 547 ? -32.531 6.965 17.922 1 52.53 547 PRO B CA 1
ATOM 9289 C C . PRO B 1 547 ? -31.016 7.148 17.719 1 52.53 547 PRO B C 1
ATOM 9291 O O . PRO B 1 547 ? -30.594 8.039 16.969 1 52.53 547 PRO B O 1
ATOM 9294 N N . LEU B 1 548 ? -30.328 6.543 18.688 1 58.41 548 LEU B N 1
ATOM 9295 C CA . LEU B 1 548 ? -28.875 6.637 18.797 1 58.41 548 LEU B CA 1
ATOM 9296 C C . LEU B 1 548 ? -28.203 6.191 17.5 1 58.41 548 LEU B C 1
ATOM 9298 O O . LEU B 1 548 ? -28.344 5.035 17.094 1 58.41 548 LEU B O 1
ATOM 9302 N N . MET B 1 549 ? -28.078 7.09 16.594 1 70.06 549 MET B N 1
ATOM 9303 C CA . MET B 1 549 ? -27.438 6.707 15.336 1 70.06 549 MET B CA 1
ATOM 9304 C C . MET B 1 549 ? -25.922 6.801 15.453 1 70.06 549 MET B C 1
ATOM 9306 O O . MET B 1 549 ? -25.25 7.258 14.523 1 70.06 549 MET B O 1
ATOM 9310 N N . PHE B 1 550 ? -25.531 6.664 16.75 1 81.56 550 PHE B N 1
ATOM 9311 C CA . PHE B 1 550 ? -24.094 6.551 17.016 1 81.56 550 PHE B CA 1
ATOM 9312 C C . PHE B 1 550 ? -23.812 5.484 18.062 1 81.56 550 PHE B C 1
ATOM 9314 O O . PHE B 1 550 ? -24.703 5.105 18.828 1 81.56 550 PHE B O 1
ATOM 9321 N N . GLY B 1 551 ? -22.672 4.883 18 1 86.31 551 GLY B N 1
ATOM 9322 C CA . GLY B 1 551 ? -22.234 3.904 18.984 1 86.31 551 GLY B CA 1
ATOM 9323 C C . GLY B 1 551 ? -21.297 4.492 20.031 1 86.31 551 GLY B C 1
ATOM 9324 O O . GLY B 1 551 ? -20.531 5.41 19.75 1 86.31 551 GLY B O 1
ATOM 9325 N N . ASP B 1 552 ? -21.281 3.938 21.234 1 86.25 552 ASP B N 1
ATOM 9326 C CA . ASP B 1 552 ? -20.406 4.383 22.312 1 86.25 552 ASP B CA 1
ATOM 9327 C C . ASP B 1 552 ? -18.953 3.961 22.031 1 86.25 552 ASP B C 1
ATOM 9329 O O . ASP B 1 552 ? -18.016 4.59 22.516 1 86.25 552 ASP B O 1
ATOM 9333 N N . THR B 1 553 ? -18.844 2.889 21.359 1 85.81 553 THR B N 1
ATOM 9334 C CA . THR B 1 553 ? -17.547 2.363 20.953 1 85.81 553 THR B CA 1
ATOM 9335 C C . THR B 1 553 ? -17.562 1.939 19.484 1 85.81 553 THR B C 1
ATOM 9337 O O . THR B 1 553 ? -18.641 1.864 18.875 1 85.81 553 THR B O 1
ATOM 9340 N N . TYR B 1 554 ? -16.391 1.709 18.922 1 85 554 TYR B N 1
ATOM 9341 C CA . TYR B 1 554 ? -16.328 1.145 17.578 1 85 554 TYR B CA 1
ATOM 9342 C C . TYR B 1 554 ? -17.125 -0.147 17.484 1 85 554 TYR B C 1
ATOM 9344 O O . TYR B 1 554 ? -17.844 -0.375 16.516 1 85 554 TYR B O 1
ATOM 9352 N N . ALA B 1 555 ? -17.016 -0.955 18.5 1 82.88 555 ALA B N 1
ATOM 9353 C CA . ALA B 1 555 ? -17.688 -2.252 18.531 1 82.88 555 ALA B CA 1
ATOM 9354 C C . ALA B 1 555 ? -19.203 -2.092 18.469 1 82.88 555 ALA B C 1
ATOM 9356 O O . ALA B 1 555 ? -19.875 -2.85 17.766 1 82.88 555 ALA B O 1
ATOM 9357 N N . ASP B 1 556 ? -19.719 -1.101 19.141 1 83.94 556 ASP B N 1
ATOM 9358 C CA . ASP B 1 556 ? -21.156 -0.849 19.141 1 83.94 556 ASP B CA 1
ATOM 9359 C C . ASP B 1 556 ? -21.641 -0.512 17.734 1 83.94 556 ASP B C 1
ATOM 9361 O O . ASP B 1 556 ? -22.688 -0.991 17.297 1 83.94 556 ASP B O 1
ATOM 9365 N N . ASN B 1 557 ? -20.938 0.279 17.094 1 85.38 557 ASN B N 1
ATOM 9366 C CA . ASN B 1 557 ? -21.312 0.679 15.734 1 85.38 557 ASN B CA 1
ATOM 9367 C C . ASN B 1 557 ? -21.25 -0.498 14.766 1 85.38 557 ASN B C 1
ATOM 9369 O O . ASN B 1 557 ? -22.156 -0.672 13.945 1 85.38 557 ASN B O 1
ATOM 9373 N N . ILE B 1 558 ? -20.219 -1.231 14.883 1 86.44 558 ILE B N 1
ATOM 9374 C CA . ILE B 1 558 ? -20.062 -2.379 14 1 86.44 558 ILE B CA 1
ATOM 9375 C C . ILE B 1 558 ? -21.188 -3.381 14.25 1 86.44 558 ILE B C 1
ATOM 9377 O O . ILE B 1 558 ? -21.781 -3.896 13.305 1 86.44 558 ILE B O 1
ATOM 9381 N N . LEU B 1 559 ? -21.453 -3.615 15.5 1 83.81 559 LEU B N 1
ATOM 9382 C CA . LEU B 1 559 ? -22.516 -4.562 15.844 1 83.81 559 LEU B CA 1
ATOM 9383 C C . LEU B 1 559 ? -23.875 -4.082 15.336 1 83.81 559 LEU B C 1
ATOM 9385 O O . LEU B 1 559 ? -24.734 -4.891 15.016 1 83.81 559 LEU B O 1
ATOM 9389 N N . SER B 1 560 ? -24 -2.83 15.266 1 84.12 560 SER B N 1
ATOM 9390 C CA . SER B 1 560 ? -25.266 -2.291 14.797 1 84.12 560 SER B CA 1
ATOM 9391 C C . SER B 1 560 ? -25.438 -2.48 13.297 1 84.12 560 SER B C 1
ATOM 9393 O O . SER B 1 560 ? -26.547 -2.414 12.773 1 84.12 560 SER B O 1
ATOM 9395 N N . ARG B 1 561 ? -24.406 -2.758 12.617 1 90 561 ARG B N 1
ATOM 9396 C CA . ARG B 1 561 ? -24.438 -2.895 11.164 1 90 561 ARG B CA 1
ATOM 9397 C C . ARG B 1 561 ? -24.75 -4.328 10.758 1 90 561 ARG B C 1
ATOM 9399 O O . ARG B 1 561 ? -25.109 -4.586 9.602 1 90 561 ARG B O 1
ATOM 9406 N N . TYR B 1 562 ? -24.562 -5.254 11.688 1 89 562 TYR B N 1
ATOM 9407 C CA . TYR B 1 562 ? -24.672 -6.648 11.281 1 89 562 TYR B CA 1
ATOM 9408 C C . TYR B 1 562 ? -25.688 -7.387 12.141 1 89 562 TYR B C 1
ATOM 9410 O O . TYR B 1 562 ? -25.688 -7.25 13.367 1 89 562 TYR B O 1
ATOM 9418 N N . GLU B 1 563 ? -26.578 -8.031 11.484 1 88.12 563 GLU B N 1
ATOM 9419 C CA . GLU B 1 563 ? -27.469 -8.992 12.117 1 88.12 563 GLU B CA 1
ATOM 9420 C C . GLU B 1 563 ? -27.016 -10.422 11.859 1 88.12 563 GLU B C 1
ATOM 9422 O O . GLU B 1 563 ? -26.75 -10.797 10.719 1 88.12 563 GLU B O 1
ATOM 9427 N N . PHE B 1 564 ? -26.922 -11.141 12.898 1 87.12 564 PHE B N 1
ATOM 9428 C CA . PHE B 1 564 ? -26.422 -12.508 12.75 1 87.12 564 PHE B CA 1
ATOM 9429 C C . PHE B 1 564 ? -27.578 -13.5 12.766 1 87.12 564 PHE B C 1
ATOM 9431 O O . PHE B 1 564 ? -28.438 -13.445 13.641 1 87.12 564 PHE B O 1
ATOM 9438 N N . LYS B 1 565 ? -27.609 -14.273 11.734 1 85.38 565 LYS B N 1
ATOM 9439 C CA . LYS B 1 565 ? -28.5 -15.438 11.68 1 85.38 565 LYS B CA 1
ATOM 9440 C C . LYS B 1 565 ? -27.703 -16.734 11.602 1 85.38 565 LYS B C 1
ATOM 9442 O O . LYS B 1 565 ? -27.031 -17 10.602 1 85.38 565 LYS B O 1
ATOM 9447 N N . GLN B 1 566 ? -27.828 -17.656 12.5 1 78.31 566 GLN B N 1
ATOM 9448 C CA . GLN B 1 566 ? -27.062 -18.891 12.578 1 78.31 566 GLN B CA 1
ATOM 9449 C C . GLN B 1 566 ? -25.578 -18.641 12.344 1 78.31 566 GLN B C 1
ATOM 9451 O O . GLN B 1 566 ? -24.953 -19.297 11.516 1 78.31 566 GLN B O 1
ATOM 9456 N N . ASP B 1 567 ? -24.984 -17.625 12.711 1 77 567 ASP B N 1
ATOM 9457 C CA . ASP B 1 567 ? -23.578 -17.234 12.711 1 77 567 ASP B CA 1
ATOM 9458 C C . ASP B 1 567 ? -23.203 -16.562 11.391 1 77 567 ASP B C 1
ATOM 9460 O O . ASP B 1 567 ? -22.016 -16.312 11.141 1 77 567 ASP B O 1
ATOM 9464 N N . PHE B 1 568 ? -24.172 -16.422 10.57 1 87.69 568 PHE B N 1
ATOM 9465 C CA . PHE B 1 568 ? -23.922 -15.68 9.336 1 87.69 568 PHE B CA 1
ATOM 9466 C C . PHE B 1 568 ? -24.375 -14.234 9.477 1 87.69 568 PHE B C 1
ATOM 9468 O O . PHE B 1 568 ? -25.5 -13.969 9.922 1 87.69 568 PHE B O 1
ATOM 9475 N N . PRO B 1 569 ? -23.516 -13.344 9.125 1 90.38 569 PRO B N 1
ATOM 9476 C CA . PRO B 1 569 ? -23.859 -11.93 9.273 1 90.38 569 PRO B CA 1
ATOM 9477 C C . PRO B 1 569 ? -24.641 -11.383 8.078 1 90.38 569 PRO B C 1
ATOM 9479 O O . PRO B 1 569 ? -24.406 -11.797 6.941 1 90.38 569 PRO B O 1
ATOM 9482 N N . TYR B 1 570 ? -25.594 -10.609 8.328 1 90.38 570 TYR B N 1
ATOM 9483 C CA . TYR B 1 570 ? -26.297 -9.773 7.352 1 90.38 570 TYR B CA 1
ATOM 9484 C C . TYR B 1 570 ? -26.047 -8.289 7.641 1 90.38 570 TYR B C 1
ATOM 9486 O O . TYR B 1 570 ? -26.328 -7.816 8.742 1 90.38 570 TYR B O 1
ATOM 9494 N N . SER B 1 571 ? -25.5 -7.66 6.641 1 91 571 SER B N 1
ATOM 9495 C CA . SER B 1 571 ? -25.25 -6.238 6.863 1 91 571 SER B CA 1
ATOM 9496 C C . SER B 1 571 ? -26.5 -5.402 6.621 1 91 571 SER B C 1
ATOM 9498 O O . SER B 1 571 ? -27.359 -5.793 5.836 1 91 571 SER B O 1
ATOM 9500 N N . GLN B 1 572 ? -26.578 -4.277 7.332 1 88.62 572 GLN B N 1
ATOM 9501 C CA . GLN B 1 572 ? -27.688 -3.338 7.168 1 88.62 572 GLN B CA 1
ATOM 9502 C C . GLN B 1 572 ? -27.203 -1.896 7.266 1 88.62 572 GLN B C 1
ATOM 9504 O O . GLN B 1 572 ? -26.188 -1.621 7.906 1 88.62 572 GLN B O 1
ATOM 9509 N N . ASP B 1 573 ? -27.984 -0.984 6.602 1 86.88 573 ASP B N 1
ATOM 9510 C CA . ASP B 1 573 ? -27.594 0.422 6.559 1 86.88 573 ASP B CA 1
ATOM 9511 C C . ASP B 1 573 ? -28.594 1.293 7.316 1 86.88 573 ASP B C 1
ATOM 9513 O O . ASP B 1 573 ? -28.641 2.51 7.125 1 86.88 573 ASP B O 1
ATOM 9517 N N . ARG B 1 574 ? -29.375 0.688 8.125 1 80.75 574 ARG B N 1
ATOM 9518 C CA . ARG B 1 574 ? -30.438 1.418 8.797 1 80.75 574 ARG B CA 1
ATOM 9519 C C . ARG B 1 574 ? -29.875 2.506 9.703 1 80.75 574 ARG B C 1
ATOM 9521 O O . ARG B 1 574 ? -30.5 3.555 9.883 1 80.75 574 ARG B O 1
ATOM 9528 N N . GLY B 1 575 ? -28.719 2.295 10.242 1 81.94 575 GLY B N 1
ATOM 9529 C CA . GLY B 1 575 ? -28.156 3.248 11.18 1 81.94 575 GLY B CA 1
ATOM 9530 C C . GLY B 1 575 ? -27.297 4.305 10.508 1 81.94 575 GLY B C 1
ATOM 9531 O O . GLY B 1 575 ? -26.703 5.152 11.18 1 81.94 575 GLY B O 1
ATOM 9532 N N . ILE B 1 576 ? -27.312 4.367 9.195 1 90.38 576 ILE B N 1
ATOM 9533 C CA . ILE B 1 576 ? -26.484 5.336 8.477 1 90.38 576 ILE B CA 1
ATOM 9534 C C . ILE B 1 576 ? -27.328 6.57 8.141 1 90.38 576 ILE B C 1
ATOM 9536 O O . ILE B 1 576 ? -28.344 6.469 7.449 1 90.38 576 ILE B O 1
ATOM 9540 N N . PHE B 1 577 ? -26.922 7.746 8.57 1 89.81 577 PHE B N 1
ATOM 9541 C CA . PHE B 1 577 ? -27.703 8.961 8.367 1 89.81 577 PHE B CA 1
ATOM 9542 C C . PHE B 1 577 ? -26.984 9.922 7.43 1 89.81 577 PHE B C 1
ATOM 9544 O O . PHE B 1 577 ? -27.578 10.867 6.918 1 89.81 577 PHE B O 1
ATOM 9551 N N . ILE B 1 578 ? -25.719 9.703 7.238 1 93.31 578 ILE B N 1
ATOM 9552 C CA . ILE B 1 578 ? -24.969 10.57 6.34 1 93.31 578 ILE B CA 1
ATOM 9553 C C . ILE B 1 578 ? -24.125 9.727 5.383 1 93.31 578 ILE B C 1
ATOM 9555 O O . ILE B 1 578 ? -23.484 8.758 5.801 1 93.31 578 ILE B O 1
ATOM 9559 N N . ILE B 1 579 ? -24.234 9.992 4.125 1 95.75 579 ILE B N 1
ATOM 9560 C CA . ILE B 1 579 ? -23.469 9.344 3.061 1 95.75 579 ILE B CA 1
ATOM 9561 C C . ILE B 1 579 ? -22.734 10.391 2.232 1 95.75 579 ILE B C 1
ATOM 9563 O O . ILE B 1 579 ? -23.281 11.453 1.928 1 95.75 579 ILE B O 1
ATOM 9567 N N . TYR B 1 580 ? -21.531 10.156 1.971 1 96.69 580 TYR B N 1
ATOM 9568 C CA . TYR B 1 580 ? -20.766 11.031 1.094 1 96.69 580 TYR B CA 1
ATOM 9569 C C . TYR B 1 580 ? -20.625 10.422 -0.295 1 96.69 580 TYR B C 1
ATOM 9571 O O . TYR B 1 580 ? -20.391 9.227 -0.43 1 96.69 580 TYR B O 1
ATOM 9579 N N . TYR B 1 581 ? -20.812 11.211 -1.274 1 94.19 581 TYR B N 1
ATOM 9580 C CA . TYR B 1 581 ? -20.672 10.805 -2.666 1 94.19 581 TYR B CA 1
ATOM 9581 C C . TYR B 1 581 ? -19.516 11.555 -3.332 1 94.19 581 TYR B C 1
ATOM 9583 O O . TYR B 1 581 ? -19.625 12.758 -3.588 1 94.19 581 TYR B O 1
ATOM 9591 N N . CYS B 1 582 ? -18.391 10.875 -3.537 1 90.94 582 CYS B N 1
ATOM 9592 C CA . CYS B 1 582 ? -17.234 11.43 -4.234 1 90.94 582 CYS B CA 1
ATOM 9593 C C . CYS B 1 582 ? -17.375 11.273 -5.742 1 90.94 582 CYS B C 1
ATOM 9595 O O . CYS B 1 582 ? -16.891 10.297 -6.32 1 90.94 582 CYS B O 1
ATOM 9597 N N . ASP B 1 583 ? -17.922 12.227 -6.398 1 86.88 583 ASP B N 1
ATOM 9598 C CA . ASP B 1 583 ? -18.266 12.109 -7.812 1 86.88 583 ASP B CA 1
ATOM 9599 C C . ASP B 1 583 ? -17.562 13.18 -8.641 1 86.88 583 ASP B C 1
ATOM 9601 O O . ASP B 1 583 ? -17.922 13.438 -9.789 1 86.88 583 ASP B O 1
ATOM 9605 N N . PHE B 1 584 ? -16.625 13.898 -8.047 1 82.56 584 PHE B N 1
ATOM 9606 C CA . PHE B 1 584 ? -15.688 14.805 -8.703 1 82.56 584 PHE B CA 1
ATOM 9607 C C . PHE B 1 584 ? -16.438 15.867 -9.492 1 82.56 584 PHE B C 1
ATOM 9609 O O . PHE B 1 584 ? -16.047 16.188 -10.625 1 82.56 584 PHE B O 1
ATOM 9616 N N . GLN B 1 585 ? -17.453 16.359 -8.859 1 79.88 585 GLN B N 1
ATOM 9617 C CA . GLN B 1 585 ? -18.156 17.484 -9.469 1 79.88 585 GLN B CA 1
ATOM 9618 C C . GLN B 1 585 ? -17.281 18.719 -9.508 1 79.88 585 GLN B C 1
ATOM 9620 O O . GLN B 1 585 ? -16.453 18.938 -8.617 1 79.88 585 GLN B O 1
ATOM 9625 N N . GLU B 1 586 ? -17.562 19.625 -10.469 1 81.81 586 GLU B N 1
ATOM 9626 C CA . GLU B 1 586 ? -16.75 20.828 -10.633 1 81.81 586 GLU B CA 1
ATOM 9627 C C . GLU B 1 586 ? -17.328 22 -9.859 1 81.81 586 GLU B C 1
ATOM 9629 O O . GLU B 1 586 ? -17.062 23.156 -10.164 1 81.81 586 GLU B O 1
ATOM 9634 N N . VAL B 1 587 ? -18.156 21.703 -8.945 1 84.25 587 VAL B N 1
ATOM 9635 C CA . VAL B 1 587 ? -18.766 22.719 -8.094 1 84.25 587 VAL B CA 1
ATOM 9636 C C . VAL B 1 587 ? -18.516 22.391 -6.629 1 84.25 587 VAL B C 1
ATOM 9638 O O . VAL B 1 587 ? -18.5 21.219 -6.25 1 84.25 587 VAL B O 1
ATOM 9641 N N . TRP B 1 588 ? -18.266 23.484 -5.902 1 89.75 588 TRP B N 1
ATOM 9642 C CA . TRP B 1 588 ? -18.078 23.281 -4.473 1 89.75 588 TRP B CA 1
ATOM 9643 C C . TRP B 1 588 ? -19.375 22.797 -3.816 1 89.75 588 TRP B C 1
ATOM 9645 O O . TRP B 1 588 ? -20.469 23.219 -4.176 1 89.75 588 TRP B O 1
ATOM 9655 N N . PRO B 1 589 ? -19.281 21.906 -2.828 1 86.69 589 PRO B N 1
ATOM 9656 C CA . PRO B 1 589 ? -20.484 21.359 -2.197 1 86.69 589 PRO B CA 1
ATOM 9657 C C . PRO B 1 589 ? -21.422 22.438 -1.676 1 86.69 589 PRO B C 1
ATOM 9659 O O . PRO B 1 589 ? -22.656 22.281 -1.698 1 86.69 589 PRO B O 1
ATOM 9662 N N . TRP B 1 590 ? -20.891 23.594 -1.225 1 87.5 590 TRP B N 1
ATOM 9663 C CA . TRP B 1 590 ? -21.719 24.656 -0.646 1 87.5 590 TRP B CA 1
ATOM 9664 C C . TRP B 1 590 ? -22.312 25.531 -1.734 1 87.5 590 TRP B C 1
ATOM 9666 O O . TRP B 1 590 ? -23.156 26.391 -1.456 1 87.5 590 TRP B O 1
ATOM 9676 N N . ASP B 1 591 ? -21.844 25.484 -2.936 1 82.38 591 ASP B N 1
ATOM 9677 C CA . ASP B 1 591 ? -22.453 26.219 -4.043 1 82.38 591 ASP B CA 1
ATOM 9678 C C . ASP B 1 591 ? -23.641 25.438 -4.629 1 82.38 591 ASP B C 1
ATOM 9680 O O . ASP B 1 591 ? -24.391 25.969 -5.441 1 82.38 591 ASP B O 1
ATOM 9684 N N . MET B 1 592 ? -23.5 24.281 -4.422 1 69.69 592 MET B N 1
ATOM 9685 C CA . MET B 1 592 ? -24.625 23.469 -4.891 1 69.69 592 MET B CA 1
ATOM 9686 C C . MET B 1 592 ? -25.875 23.734 -4.055 1 69.69 592 MET B C 1
ATOM 9688 O O . MET B 1 592 ? -25.781 24.219 -2.924 1 69.69 592 MET B O 1
ATOM 9692 N N . SER B 1 593 ? -27.156 23.891 -4.43 1 54.78 593 SER B N 1
ATOM 9693 C CA . SER B 1 593 ? -28.453 24.344 -3.93 1 54.78 593 SER B CA 1
ATOM 9694 C C . SER B 1 593 ? -28.609 24.031 -2.447 1 54.78 593 SER B C 1
ATOM 9696 O O . SER B 1 593 ? -29.109 22.953 -2.092 1 54.78 593 SER B O 1
ATOM 9698 N N . TRP B 1 594 ? -27.641 24.266 -1.595 1 50.19 594 TRP B N 1
ATOM 9699 C CA . TRP B 1 594 ? -28.188 24.297 -0.246 1 50.19 594 TRP B CA 1
ATOM 9700 C C . TRP B 1 594 ? -29.391 25.234 -0.17 1 50.19 594 TRP B C 1
ATOM 9702 O O . TRP B 1 594 ? -29.812 25.609 0.921 1 50.19 594 TRP B O 1
ATOM 9712 N N . SER B 1 595 ? -29.812 25.734 -1.247 1 38.81 595 SER B N 1
ATOM 9713 C CA . SER B 1 595 ? -30.906 26.688 -1.088 1 38.81 595 SER B CA 1
ATOM 9714 C C . SER B 1 595 ? -31.875 26.25 0.012 1 38.81 595 SER B C 1
ATOM 9716 O O . SER B 1 595 ? -32.562 27.078 0.591 1 38.81 595 SER B O 1
ATOM 9718 N N . LYS B 1 596 ? -33.094 25.297 -0.422 1 37.84 596 LYS B N 1
ATOM 9719 C CA . LYS B 1 596 ? -34.375 25.25 0.272 1 37.84 596 LYS B CA 1
ATOM 9720 C C . LYS B 1 596 ? -34.188 24.953 1.758 1 37.84 596 LYS B C 1
ATOM 9722 O O . LYS B 1 596 ? -33.188 24.359 2.156 1 37.84 596 LYS B O 1
ATOM 9727 N N . ASP B 1 597 ? -35.219 25.281 2.533 1 35.34 597 ASP B N 1
ATOM 9728 C CA . ASP B 1 597 ? -35.719 25.172 3.904 1 35.34 597 ASP B CA 1
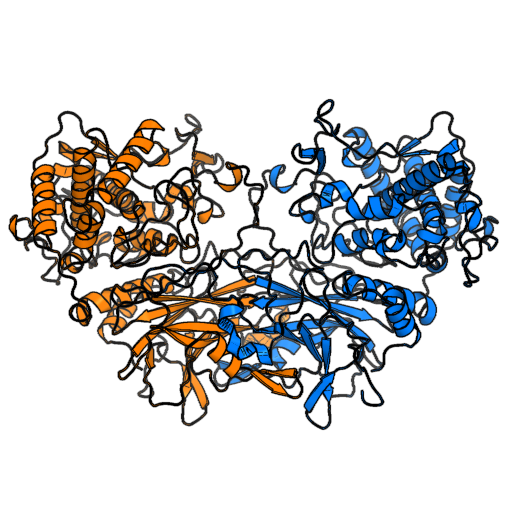ATOM 9729 C C . ASP B 1 597 ? -35.281 23.844 4.523 1 35.34 597 ASP B C 1
ATOM 9731 O O . ASP B 1 597 ? -35.719 23.516 5.629 1 35.34 597 ASP B O 1
ATOM 9735 N N . SER B 1 598 ? -34.938 22.906 3.766 1 33.88 598 SER B N 1
ATOM 9736 C CA . SER B 1 598 ? -35.281 21.578 4.277 1 33.88 598 SER B CA 1
ATOM 9737 C C . SER B 1 598 ? -34.25 21.109 5.297 1 33.88 598 SER B C 1
ATOM 9739 O O . SER B 1 598 ? -34.375 20.016 5.852 1 33.88 598 SER B O 1
ATOM 9741 N N . CYS B 1 599 ? -33.125 21.547 5.668 1 30.22 599 CYS B N 1
ATOM 9742 C CA . CYS B 1 599 ? -32.75 20.625 6.73 1 30.22 599 CYS B CA 1
ATOM 9743 C C . CYS B 1 599 ? -33.5 20.938 8.023 1 30.22 599 CYS B C 1
ATOM 9745 O O . CYS B 1 599 ? -33.625 22.109 8.406 1 30.22 599 CYS B O 1
#

pLDDT: mean 87.64, std 12.67, range [30.22, 98.81]

Nearest PDB structures (foldseek):
  3nq5-assembly1_A  TM=8.478E-01  e=1.984E-13  Priestia megaterium
  8hpi-assembly1_B  TM=8.459E-01  e=2.576E-13  Priestia megaterium WSH-002
  3ntm-assembly1_B  TM=8.322E-01  e=1.441E-12  Priestia megaterium
  3npy-assembly1_A  TM=8.000E-01  e=3.884E-12  Priestia megaterium
  6hqi-assembly1_A  TM=4.068E-01  e=3.706E-05  Solanum lycopersicum